Protein 1JGT (pdb70)

Nearest PDB structures (foldseek):
  1jgt-assembly1_A  TM=1.002E+00  e=6.265E-99  Streptomyces clavuligerus
  1mb9-assembly1_A  TM=9.964E-01  e=2.281E-91  Streptomyces clavuligerus
  1mb9-assembly2_B  TM=9.928E-01  e=2.961E-90  Streptomyces clavuligerus
  1jgt-assembly1_B  TM=9.930E-01  e=3.867E-90  Streptomyces clavuligerus
  1m1z-assembly1_A  TM=9.966E-01  e=1.541E-88  Streptomyces clavuligerus

Organism: Streptomyces clavuligerus (NCBI:txid1901)

Sequence (990 aa):
PVLPAAFGFLASARTGGGPVFATRGSHTDIDTPQGERS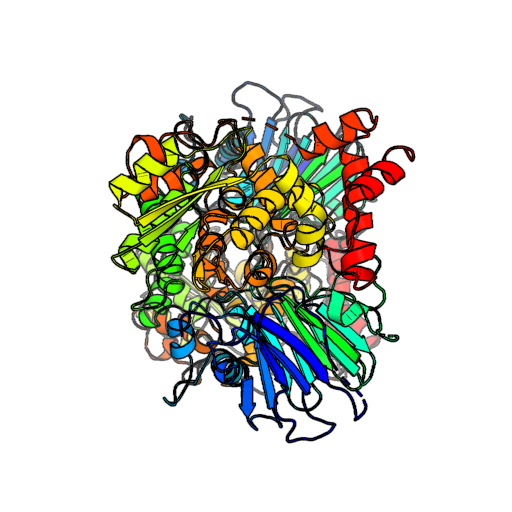LAATLVHAPSVAPDRAVARSLTGAPTTAVLAGEIYNRDELLSVLPAGPAPEGDAELVLRLLERYDLHAFRLVNGRFATVVRTGDRVLLATDHAGSVPLYTCVAPGEVRASTEAKALAAHPKGFPLADARRVAGLTGVYQVPAGAVMDIDLGSGTAVTHRTWTPGLSRRILPEGEAVAAVRAALEKAVAQRVTPGDTPLVVLSGGIDSSGVAACAHRAAGELDTVSMGTDTSNEFREARAVVDHLRTRHREITIPTTELLAQLPYAVWASESVDPDIIEYLLPLTALYRALDGPERRILTGYGADIPLGGMHREDRLPALDTVLAHDMATFDGLNEMSPVLSTLAGHWTTHPYWDREVLDLLVSLEAGLKRRHGRDKWVLRAAMADALPAETVNRPKLSSFSRLLLDHGVAEDRVHEAKRQVVRELFDLTVGGGRHPSEVDTDDVVRSVADRTGAPVLPAAFGFLASARTGGGPGPVFATRGSHTDIDTPQGERSLAATLVHAPSVAPDRAVARSLTGAPTTAVLAGEIYNRDELLSVLPAGPAPEGDAELVLRLLERYDLHAFRLVNGRFATVVRTGDRVLLATDHAGSVPLYTCVAPGEVRASTEAKALAAHRDPKGFPLADARRVAGLTGVYQVPAGAVMDIDLGSGTAVTHRTWTPGLSRRILPEGEAVAAVRAALEKAVAQRVTPGDTPLVVLSGGIDSSGVAACAHRAAGELDTVSMGTDTSNEFREARAVVDHLRTRHREITIPTTELLAQLPYAVWASESVDPDIIEYLLPLTALYRALDGPERRILTGYGADIPLGGMHREDRLPALDTVLAHDMATFDGLNEMSPVLSTLAGHWTTHPYWDREVLDLLVSLEAGLKRRHGRDKWVLRAAMADALPAETVNRPKLSGTTSSFSRLLLDHGVAEDRVHEAKRQVVRELFDLTVGGGRHPSEVDTDDVVRSVADRT

Radius of gyration: 30.53 Å; Cα contacts (8 Å, |Δi|>4): 2229; chains: 2; bounding box: 75×61×80 Å

CATH classification: 3.60.20.10 (+1 more: 3.40.50.620)

Structure (mmCIF, N/CA/C/O backbone):
data_1JGT
#
_entry.id   1JGT
#
_cell.length_a   61.352
_cell.length_b   97.873
_cell.length_c   80.969
_cell.angle_alpha   90.00
_cell.angle_beta   90.78
_cell.angle_gamma   90.00
#
_symmetry.space_group_name_H-M   'P 1 21 1'
#
loop_
_entity.id
_entity.type
_entity.pdbx_description
1 polymer 'BETA-LACTAM SYNTHETASE'
2 non-polymer 'MAGNESIUM ION'
3 non-polymer 'DIPHOSPHOMETHYLPHOSPHONIC ACID ADENOSYL ESTER'
4 non-polymer N2-(CARBOXYETHYL)-L-ARGININE
5 non-polymer GLYCEROL
6 water water
#
loop_
_atom_site.group_PDB
_atom_site.id
_atom_site.type_symbol
_atom_site.label_atom_id
_atom_site.label_alt_id
_atom_site.label_comp_id
_atom_site.label_asym_id
_atom_site.label_entity_id
_atom_site.label_seq_id
_atom_site.pdbx_PDB_ins_code
_atom_site.Cartn_x
_atom_site.Cartn_y
_atom_site.Cartn_z
_atom_site.occupancy
_atom_site.B_iso_or_equiv
_atom_site.auth_seq_id
_atom_site.auth_comp_id
_atom_site.auth_asym_id
_atom_site.auth_atom_id
_atom_site.pdbx_PDB_model_num
ATOM 1 N N . PRO A 1 4 ? -23.893 105.686 81.431 1.00 43.07 4 PRO A N 1
ATOM 2 C CA . PRO A 1 4 ? -23.186 104.402 81.651 1.00 42.29 4 PRO A CA 1
ATOM 3 C C . PRO A 1 4 ? -22.068 104.168 80.636 1.00 40.95 4 PRO A C 1
ATOM 4 O O . PRO A 1 4 ? -22.239 104.384 79.436 1.00 41.89 4 PRO A O 1
ATOM 8 N N . VAL A 1 5 ? -20.919 103.725 81.136 1.00 37.62 5 VAL A N 1
ATOM 9 C CA . VAL A 1 5 ? -19.753 103.457 80.307 1.00 33.99 5 VAL A CA 1
ATOM 10 C C . VAL A 1 5 ? -19.856 102.092 79.633 1.00 31.62 5 VAL A C 1
ATOM 11 O O . VAL A 1 5 ? -19.276 101.860 78.570 1.00 29.89 5 VAL A O 1
ATOM 15 N N . LEU A 1 6 ? -20.601 101.192 80.260 1.00 28.86 6 LEU A N 1
ATOM 16 C CA . LEU A 1 6 ? -20.761 99.845 79.742 1.00 26.75 6 LEU A CA 1
ATOM 17 C C . LEU A 1 6 ? -22.198 99.547 79.347 1.00 26.31 6 LEU A C 1
ATOM 18 O O . LEU A 1 6 ? -23.138 100.142 79.882 1.00 24.25 6 LEU A O 1
ATOM 23 N N . PRO A 1 7 ? -22.387 98.617 78.394 1.00 25.51 7 PRO A N 1
ATOM 24 C CA . PRO A 1 7 ? -23.717 98.222 77.920 1.00 24.97 7 PRO A CA 1
ATOM 25 C C . PRO A 1 7 ? -24.545 97.777 79.124 1.00 24.94 7 PRO A C 1
ATOM 26 O O . PRO A 1 7 ? -23.983 97.332 80.128 1.00 23.79 7 PRO A O 1
ATOM 30 N N . ALA A 1 8 ? -25.869 97.886 79.023 1.00 22.55 8 ALA A N 1
ATOM 31 C CA . ALA A 1 8 ? -26.746 97.491 80.114 1.00 22.23 8 ALA A CA 1
ATOM 32 C C . ALA A 1 8 ? -26.651 95.988 80.414 1.00 21.39 8 ALA A C 1
ATOM 33 O O . ALA A 1 8 ? -26.916 95.561 81.537 1.00 20.60 8 ALA A O 1
ATOM 35 N N . ALA A 1 9 ? -26.287 95.198 79.408 1.00 19.34 9 ALA A N 1
ATOM 36 C CA . ALA A 1 9 ? -26.123 93.754 79.574 1.00 17.96 9 ALA A CA 1
ATOM 37 C C . ALA A 1 9 ? -25.059 93.228 78.613 1.00 18.12 9 ALA A C 1
ATOM 38 O O . ALA A 1 9 ? -24.961 93.678 77.468 1.00 19.22 9 ALA A O 1
ATOM 40 N N . PHE A 1 10 ? -24.255 92.281 79.081 1.00 17.65 10 PHE A N 1
ATOM 41 C CA . PHE A 1 10 ? -23.215 91.692 78.237 1.00 18.34 10 PHE A CA 1
ATOM 42 C C . PHE A 1 10 ? -23.802 90.480 77.514 1.00 16.78 10 PHE A C 1
ATOM 43 O O . PHE A 1 10 ? -23.448 90.183 76.377 1.00 19.27 10 PHE A O 1
ATOM 51 N N . GLY A 1 11 ? -24.700 89.776 78.191 1.00 18.85 11 GLY A N 1
ATOM 52 C CA . GLY A 1 11 ? -25.298 88.596 77.602 1.00 18.77 11 GLY A CA 1
ATOM 53 C C . GLY A 1 11 ? -26.514 88.135 78.370 1.00 19.40 11 GLY A C 1
ATOM 54 O O . GLY A 1 11 ? -26.983 88.817 79.283 1.00 20.35 11 GLY A O 1
ATOM 55 N N . PHE A 1 12 ? -27.028 86.967 78.005 1.00 19.68 12 PHE A N 1
ATOM 56 C CA . PHE A 1 12 ? -28.209 86.444 78.655 1.00 19.15 12 PHE A CA 1
ATOM 57 C C . PHE A 1 12 ? -28.497 85.007 78.288 1.00 19.61 12 PHE A C 1
ATOM 58 O O . PHE A 1 12 ? -27.895 84.437 77.378 1.00 19.83 12 PHE A O 1
ATOM 66 N N . LEU A 1 13 ? -29.442 84.448 79.027 1.00 20.97 13 LEU A N 1
ATOM 67 C CA . LEU A 1 13 ? -29.960 83.105 78.826 1.00 21.11 13 LEU A CA 1
ATOM 68 C C . LEU A 1 13 ? -31.455 83.358 78.997 1.00 22.78 13 LEU A C 1
ATOM 69 O O . LEU A 1 13 ? -31.903 83.732 80.084 1.00 22.04 13 LEU A O 1
ATOM 74 N N . ALA A 1 14 ? -32.217 83.184 77.922 1.00 20.67 14 ALA A N 1
ATOM 75 C CA . ALA A 1 14 ? -33.650 83.422 77.965 1.00 22.76 14 ALA A CA 1
ATOM 76 C C . ALA A 1 14 ? -34.457 82.219 77.495 1.00 23.29 14 ALA A C 1
ATOM 77 O O . ALA A 1 14 ? -33.927 81.294 76.875 1.00 23.52 14 ALA A O 1
ATOM 79 N N . SER A 1 15 ? -35.746 82.230 77.800 1.00 25.56 15 SER A N 1
ATOM 80 C CA . SER A 1 15 ? -36.610 81.147 77.375 1.00 28.83 15 SER A CA 1
ATOM 81 C C . SER A 1 15 ? -38.065 81.582 77.304 1.00 29.91 15 SER A C 1
ATOM 82 O O . SER A 1 15 ? -38.478 82.563 77.928 1.00 27.62 15 SER A O 1
ATOM 85 N N . ALA A 1 16 ? -38.829 80.840 76.517 1.00 32.02 16 ALA A N 1
ATOM 86 C CA . ALA A 1 16 ? -40.252 81.078 76.339 1.00 35.87 16 ALA A CA 1
ATOM 87 C C . ALA A 1 16 ? -40.852 79.708 76.065 1.00 39.31 16 ALA A C 1
ATOM 88 O O . ALA A 1 16 ? -40.477 79.057 75.089 1.00 38.32 16 ALA A O 1
ATOM 90 N N . ARG A 1 17 ? -41.760 79.252 76.925 1.00 43.84 17 ARG A N 1
ATOM 91 C CA . ARG A 1 17 ? -42.365 77.945 76.704 1.00 50.17 17 ARG A CA 1
ATOM 92 C C . ARG A 1 17 ? -43.826 77.795 77.102 1.00 53.44 17 ARG A C 1
ATOM 93 O O . ARG A 1 17 ? -44.725 78.166 76.339 1.00 53.82 17 ARG A O 1
ATOM 101 N N . THR A 1 18 ? -44.064 77.227 78.281 1.00 57.10 18 THR A N 1
ATOM 102 C CA . THR A 1 18 ? -45.424 77.023 78.768 1.00 60.13 18 THR A CA 1
ATOM 103 C C . THR A 1 18 ? -45.518 77.268 80.269 1.00 61.98 18 THR A C 1
ATOM 104 O O . THR A 1 18 ? -46.427 77.955 80.734 1.00 63.14 18 THR A O 1
ATOM 108 N N . GLY A 1 19 ? -44.579 76.703 81.022 1.00 63.72 19 GLY A N 1
ATOM 109 C CA . GLY A 1 19 ? -44.588 76.886 82.463 1.00 65.99 19 GLY A CA 1
ATOM 110 C C . GLY A 1 19 ? -43.709 75.917 83.232 1.00 67.30 19 GLY A C 1
ATOM 111 O O . GLY A 1 19 ? -44.093 75.435 84.299 1.00 67.39 19 GLY A O 1
ATOM 112 N N . GLY A 1 20 ? -42.525 75.633 82.696 1.00 68.53 20 GLY A N 1
ATOM 113 C CA . GLY A 1 20 ? -41.614 74.718 83.362 1.00 69.53 20 GLY A CA 1
ATOM 114 C C . GLY A 1 20 ? -40.671 75.416 84.328 1.00 70.13 20 GLY A C 1
ATOM 115 O O . GLY A 1 20 ? -40.730 76.662 84.423 1.00 70.25 20 GLY A O 1
ATOM 116 N N . GLY A 1 25 ? -29.238 78.232 88.013 1.00 41.06 25 GLY A N 1
ATOM 117 C CA . GLY A 1 25 ? -29.232 79.201 86.870 1.00 40.59 25 GLY A CA 1
ATOM 118 C C . GLY A 1 25 ? -28.145 78.905 85.853 1.00 38.84 25 GLY A C 1
ATOM 119 O O . GLY A 1 25 ? -27.520 77.846 85.906 1.00 39.23 25 GLY A O 1
ATOM 120 N N . PRO A 1 26 ? -27.895 79.821 84.903 1.00 38.21 26 PRO A N 1
ATOM 121 C CA . PRO A 1 26 ? -26.858 79.599 83.893 1.00 36.81 26 PRO A CA 1
ATOM 122 C C . PRO A 1 26 ? -25.470 79.944 84.412 1.00 35.59 26 PRO A C 1
ATOM 123 O O . PRO A 1 26 ? -25.329 80.684 85.388 1.00 36.65 26 PRO A O 1
ATOM 127 N N . VAL A 1 27 ? -24.451 79.397 83.757 1.00 33.38 27 VAL A N 1
ATOM 128 C CA . VAL A 1 27 ? -23.063 79.675 84.107 1.00 33.06 27 VAL A CA 1
ATOM 129 C C . VAL A 1 27 ? -22.419 80.202 82.830 1.00 31.67 27 VAL A C 1
ATOM 130 O O . VAL A 1 27 ? -22.355 79.500 81.818 1.00 32.36 27 VAL A O 1
ATOM 134 N N . PHE A 1 28 ? -21.964 81.447 82.874 1.00 27.50 28 PHE A N 1
ATOM 135 C CA . PHE A 1 28 ? -21.351 82.063 81.709 1.00 25.56 28 PHE A CA 1
ATOM 136 C C . PHE A 1 28 ? -19.845 82.224 81.861 1.00 23.39 28 PHE A C 1
ATOM 137 O O . PHE A 1 28 ? -19.301 82.118 82.960 1.00 19.86 28 PHE A O 1
ATOM 145 N N . ALA A 1 29 ? -19.179 82.473 80.738 1.00 22.37 29 ALA A N 1
ATOM 146 C CA . ALA A 1 29 ? -17.750 82.728 80.733 1.00 21.92 29 ALA A CA 1
ATOM 147 C C . ALA A 1 29 ? -17.670 84.221 81.032 1.00 21.88 29 ALA A C 1
ATOM 148 O O . ALA A 1 29 ? -16.694 84.709 81.607 1.00 20.98 29 ALA A O 1
ATOM 150 N N . THR A 1 30 ? -18.719 84.938 80.640 1.00 20.05 30 THR A N 1
ATOM 151 C CA . THR A 1 30 ? -18.795 86.375 80.868 1.00 21.07 30 THR A CA 1
ATOM 152 C C . THR A 1 30 ? -18.801 86.618 82.375 1.00 23.36 30 THR A C 1
ATOM 153 O O . THR A 1 30 ? -19.522 85.947 83.119 1.00 22.57 30 THR A O 1
ATOM 157 N N . ARG A 1 31 ? -17.981 87.567 82.817 1.00 23.04 31 ARG A N 1
ATOM 158 C CA . ARG A 1 31 ? -17.875 87.909 84.231 1.00 26.21 31 ARG A CA 1
ATOM 159 C C . ARG A 1 31 ? -18.819 89.057 84.553 1.00 25.84 31 ARG A C 1
ATOM 160 O O . ARG A 1 31 ? -18.888 90.036 83.815 1.00 24.23 31 ARG A O 1
ATOM 168 N N . GLY A 1 32 ? -19.549 88.936 85.655 1.00 26.28 32 GLY A N 1
ATOM 169 C CA . GLY A 1 32 ? -20.455 90.001 86.031 1.00 25.79 32 GLY A CA 1
ATOM 170 C C . GLY A 1 32 ? -21.622 89.552 86.880 1.00 25.38 32 GLY A C 1
ATOM 171 O O . GLY A 1 32 ? -21.732 88.383 87.253 1.00 26.51 32 GLY A O 1
ATOM 172 N N . SER A 1 33 ? -22.498 90.499 87.184 1.00 22.39 33 SER A N 1
ATOM 173 C CA . SER A 1 33 ? -23.680 90.237 87.987 1.00 22.06 33 SER A CA 1
ATOM 174 C C . SER A 1 33 ? -24.737 89.528 87.162 1.00 21.04 33 SER A C 1
ATOM 175 O O . SER A 1 33 ? -24.709 89.567 85.930 1.00 21.08 33 SER A O 1
ATOM 178 N N . HIS A 1 34 ? -25.662 88.877 87.858 1.00 21.83 34 HIS A N 1
ATOM 179 C CA . HIS A 1 34 ? -26.785 88.191 87.239 1.00 21.94 34 HIS A CA 1
ATOM 180 C C . HIS A 1 34 ? -28.053 88.815 87.798 1.00 22.68 34 HIS A C 1
ATOM 181 O O . HIS A 1 34 ? -28.133 89.133 88.985 1.00 21.75 34 HIS A O 1
ATOM 188 N N . THR A 1 35 ? -29.033 89.002 86.932 1.00 21.24 35 THR A N 1
ATOM 189 C CA . THR A 1 35 ? -30.309 89.563 87.329 1.00 21.76 35 THR A CA 1
ATOM 190 C C . THR A 1 35 ? -31.379 88.862 86.508 1.00 22.93 35 THR A C 1
ATOM 191 O O . THR A 1 35 ? -31.302 88.846 85.278 1.00 22.84 35 THR A O 1
ATOM 195 N N . ASP A 1 36 ? -32.357 88.257 87.178 1.00 24.43 36 ASP A N 1
ATOM 196 C CA . ASP A 1 36 ? -33.466 87.612 86.477 1.00 25.68 36 ASP A CA 1
ATOM 197 C C . ASP A 1 36 ? -34.530 88.687 86.293 1.00 25.75 36 ASP A C 1
ATOM 198 O O . ASP A 1 36 ? -34.896 89.355 87.258 1.00 25.98 36 ASP A O 1
ATOM 203 N N . ILE A 1 37 ? -35.021 88.867 85.067 1.00 25.16 37 ILE A N 1
ATOM 204 C CA . ILE A 1 37 ? -36.036 89.886 84.832 1.00 24.51 37 ILE A CA 1
ATOM 205 C C . ILE A 1 37 ? -37.373 89.435 85.394 1.00 26.91 37 ILE A C 1
ATOM 206 O O . ILE A 1 37 ? -37.599 88.242 85.607 1.00 26.02 37 ILE A O 1
ATOM 211 N N . ASP A 1 38 ? -38.254 90.395 85.647 1.00 29.26 38 ASP A N 1
ATOM 212 C CA . ASP A 1 38 ? -39.581 90.089 86.166 1.00 34.11 38 ASP A CA 1
ATOM 213 C C . ASP A 1 38 ? -40.343 89.279 85.119 1.00 34.05 38 ASP A C 1
ATOM 214 O O . ASP A 1 38 ? -40.069 89.384 83.923 1.00 31.49 38 ASP A O 1
ATOM 219 N N . THR A 1 39 ? -41.290 88.464 85.571 1.00 36.06 39 THR A N 1
ATOM 220 C CA . THR A 1 39 ? -42.097 87.659 84.660 1.00 38.91 39 THR A CA 1
ATOM 221 C C . THR A 1 39 ? -43.576 87.959 84.915 1.00 41.51 39 THR A C 1
ATOM 222 O O . THR A 1 39 ? -44.292 87.160 85.527 1.00 40.81 39 THR A O 1
ATOM 226 N N . PRO A 1 40 ? -44.049 89.127 84.435 1.00 43.81 40 PRO A N 1
ATOM 227 C CA . PRO A 1 40 ? -45.430 89.610 84.575 1.00 45.75 40 PRO A CA 1
ATOM 228 C C . PRO A 1 40 ? -46.482 88.633 84.049 1.00 47.28 40 PRO A C 1
ATOM 229 O O . PRO A 1 40 ? -47.436 88.300 84.754 1.00 47.81 40 PRO A O 1
ATOM 233 N N . GLN A 1 41 ? -46.306 88.188 82.807 1.00 48.11 41 GLN A N 1
ATOM 234 C CA . GLN A 1 41 ? -47.241 87.252 82.189 1.00 50.05 41 GLN A CA 1
ATOM 235 C C . GLN A 1 41 ? -47.073 85.845 82.762 1.00 50.14 41 GLN A C 1
ATOM 236 O O . GLN A 1 41 ? -47.636 84.884 82.242 1.00 50.68 41 GLN A O 1
ATOM 242 N N . GLY A 1 42 ? -46.295 85.727 83.832 1.00 50.41 42 GLY A N 1
ATOM 243 C CA . GLY A 1 42 ? -46.080 84.430 84.448 1.00 50.55 42 GLY A CA 1
ATOM 244 C C . GLY A 1 42 ? -45.350 83.420 83.577 1.00 51.23 42 GLY A C 1
ATOM 245 O O . GLY A 1 42 ? -44.279 83.703 83.030 1.00 50.71 42 GLY A O 1
ATOM 246 N N . GLU A 1 43 ? -45.937 82.234 83.446 1.00 50.85 43 GLU A N 1
ATOM 247 C CA . GLU A 1 43 ? -45.344 81.156 82.659 1.00 51.06 43 GLU A CA 1
ATOM 248 C C . GLU A 1 43 ? -45.366 81.428 81.157 1.00 49.96 43 GLU A C 1
ATOM 249 O O . GLU A 1 43 ? -44.604 80.823 80.399 1.00 49.60 43 GLU A O 1
ATOM 255 N N . ARG A 1 44 ? -46.239 82.336 80.729 1.00 48.01 44 ARG A N 1
ATOM 256 C CA . ARG A 1 44 ? -46.359 82.662 79.315 1.00 47.25 44 ARG A CA 1
ATOM 257 C C . ARG A 1 44 ? -45.632 83.940 78.917 1.00 45.34 44 ARG A C 1
ATOM 258 O O . ARG A 1 44 ? -45.982 84.580 77.928 1.00 45.75 44 ARG A O 1
ATOM 266 N N . SER A 1 45 ? -44.615 84.309 79.687 1.00 42.26 45 SER A N 1
ATOM 267 C CA . SER A 1 45 ? -43.837 85.502 79.386 1.00 40.34 45 SER A CA 1
ATOM 268 C C . SER A 1 45 ? -42.418 85.097 79.012 1.00 36.60 45 SER A C 1
ATOM 269 O O . SER A 1 45 ? -42.112 83.913 78.882 1.00 35.46 45 SER A O 1
ATOM 272 N N . LEU A 1 46 ? -41.554 86.082 78.827 1.00 31.97 46 LEU A N 1
ATOM 273 C CA . LEU A 1 46 ? -40.175 85.790 78.485 1.00 29.39 46 LEU A CA 1
ATOM 274 C C . LEU A 1 46 ? -39.354 85.802 79.767 1.00 28.41 46 LEU A C 1
ATOM 275 O O . LEU A 1 46 ? -39.227 86.841 80.418 1.00 28.67 46 LEU A O 1
ATOM 280 N N . ALA A 1 47 ? -38.823 84.641 80.141 1.00 25.03 47 ALA A N 1
ATOM 281 C CA . ALA A 1 47 ? -37.986 84.538 81.327 1.00 24.55 47 ALA A CA 1
ATOM 282 C C . ALA A 1 47 ? -36.552 84.760 80.861 1.00 23.72 47 ALA A C 1
ATOM 283 O O . ALA A 1 47 ? -36.195 84.387 79.742 1.00 24.33 47 ALA A O 1
ATOM 285 N N . ALA A 1 48 ? -35.724 85.369 81.700 1.00 22.57 48 ALA A N 1
ATOM 286 C CA . ALA A 1 48 ? -34.337 85.598 81.308 1.00 22.92 48 ALA A CA 1
ATOM 287 C C . ALA A 1 48 ? -33.417 85.984 82.454 1.00 22.51 48 ALA A C 1
ATOM 288 O O . ALA A 1 48 ? -33.831 86.625 83.417 1.00 21.67 48 ALA A O 1
ATOM 290 N N . THR A 1 49 ? -32.162 85.567 82.337 1.00 22.03 49 THR A N 1
ATOM 291 C CA . THR A 1 49 ? -31.135 85.904 83.308 1.00 22.37 49 THR A CA 1
ATOM 292 C C . THR A 1 49 ? -30.142 86.721 82.491 1.00 22.65 49 THR A C 1
ATOM 293 O O . THR A 1 49 ? -29.621 86.247 81.478 1.00 22.64 49 THR A O 1
ATOM 297 N N . LEU A 1 50 ? -29.907 87.956 82.914 1.00 22.12 50 LEU A N 1
ATOM 298 C CA . LEU A 1 50 ? -28.981 88.846 82.223 1.00 21.39 50 LEU A CA 1
ATOM 299 C C . LEU A 1 50 ? -27.680 88.835 82.984 1.00 20.54 50 LEU A C 1
ATOM 300 O O . LEU A 1 50 ? -27.695 88.808 84.214 1.00 19.89 50 LEU A O 1
ATOM 305 N N . VAL A 1 51 ? -26.555 88.822 82.272 1.00 18.92 51 VAL A N 1
ATOM 306 C CA . VAL A 1 51 ? -25.260 88.885 82.942 1.00 19.22 51 VAL A CA 1
ATOM 307 C C . VAL A 1 51 ? -24.766 90.269 82.567 1.00 18.42 51 VAL A C 1
ATOM 308 O O . VAL A 1 51 ? -24.770 90.642 81.394 1.00 20.01 51 VAL A O 1
ATOM 312 N N . HIS A 1 52 ? -24.362 91.042 83.561 1.00 18.58 52 HIS A N 1
ATOM 313 C CA . HIS A 1 52 ? -23.934 92.414 83.313 1.00 18.93 52 HIS A CA 1
ATOM 314 C C . HIS A 1 52 ? -22.898 92.894 84.321 1.00 18.72 52 HIS A C 1
ATOM 315 O O . HIS A 1 52 ? -22.586 92.197 85.287 1.00 20.78 52 HIS A O 1
ATOM 322 N N . ALA A 1 53 ? -22.369 94.092 84.099 1.00 18.90 53 ALA A N 1
ATOM 323 C CA . ALA A 1 53 ? -21.381 94.656 85.006 1.00 20.02 53 ALA A CA 1
ATOM 324 C C . ALA A 1 53 ? -22.046 95.043 86.317 1.00 19.82 53 ALA A C 1
ATOM 325 O O . ALA A 1 53 ? -23.161 95.578 86.333 1.00 19.44 53 ALA A O 1
ATOM 327 N N . PRO A 1 54 ? -21.374 94.765 87.442 1.00 21.06 54 PRO A N 1
ATOM 328 C CA . PRO A 1 54 ? -21.924 95.101 88.757 1.00 21.24 54 PRO A CA 1
ATOM 329 C C . PRO A 1 54 ? -22.268 96.592 88.840 1.00 22.25 54 PRO A C 1
ATOM 330 O O . PRO A 1 54 ? -23.173 96.995 89.575 1.00 23.71 54 PRO A O 1
ATOM 334 N N . SER A 1 55 ? -21.555 97.393 88.054 1.00 22.39 55 SER A N 1
ATOM 335 C CA . SER A 1 55 ? -21.726 98.846 88.023 1.00 23.51 55 SER A CA 1
ATOM 336 C C . SER A 1 55 ? -22.854 99.398 87.141 1.00 24.89 55 SER A C 1
ATOM 337 O O . SER A 1 55 ? -23.039 100.621 87.060 1.00 23.88 55 SER A O 1
ATOM 340 N N . VAL A 1 56 ? -23.598 98.531 86.465 1.00 23.39 56 VAL A N 1
ATOM 341 C CA . VAL A 1 56 ? -24.694 99.021 85.636 1.00 24.87 56 VAL A CA 1
ATOM 342 C C . VAL A 1 56 ? -26.010 98.377 86.052 1.00 24.85 56 VAL A C 1
ATOM 343 O O . VAL A 1 56 ? -26.037 97.267 86.591 1.00 22.53 56 VAL A O 1
ATOM 347 N N . ALA A 1 57 ? -27.091 99.105 85.813 1.00 27.00 57 ALA A N 1
ATOM 348 C CA . ALA A 1 57 ? -28.435 98.640 86.102 1.00 27.70 57 ALA A CA 1
ATOM 349 C C . ALA A 1 57 ? -28.829 97.948 84.811 1.00 27.02 57 ALA A C 1
ATOM 350 O O . ALA A 1 57 ? -28.707 98.528 83.740 1.00 29.50 57 ALA A O 1
ATOM 352 N N . PRO A 1 58 ? -29.290 96.697 84.889 1.00 26.77 58 PRO A N 1
ATOM 353 C CA . PRO A 1 58 ? -29.685 95.961 83.685 1.00 27.42 58 PRO A CA 1
ATOM 354 C C . PRO A 1 58 ? -30.982 96.467 83.043 1.00 29.23 58 PRO A C 1
ATOM 355 O O . PRO A 1 58 ? -31.367 96.009 81.965 1.00 29.10 58 PRO A O 1
ATOM 359 N N . ASP A 1 59 ? -31.634 97.424 83.703 1.00 29.53 59 ASP A N 1
ATOM 360 C CA . ASP A 1 59 ? -32.901 97.996 83.235 1.00 31.00 59 ASP A CA 1
ATOM 361 C C . ASP A 1 59 ? -32.989 98.343 81.764 1.00 28.41 59 ASP A C 1
ATOM 362 O O . ASP A 1 59 ? -33.921 97.929 81.081 1.00 26.83 59 ASP A O 1
ATOM 367 N N . ARG A 1 60 ? -32.030 99.121 81.282 1.00 27.95 60 ARG A N 1
ATOM 368 C CA . ARG A 1 60 ? -32.034 99.542 79.890 1.00 29.06 60 ARG A CA 1
ATOM 369 C C . ARG A 1 60 ? -31.854 98.395 78.902 1.00 27.37 60 ARG A C 1
ATOM 370 O O . ARG A 1 60 ? -31.976 98.588 77.693 1.00 26.21 60 ARG A O 1
ATOM 378 N N . ALA A 1 61 ? -31.578 97.201 79.417 1.00 25.31 61 ALA A N 1
ATOM 379 C CA . ALA A 1 61 ? -31.388 96.029 78.564 1.00 22.74 61 ALA A CA 1
ATOM 380 C C . ALA A 1 61 ? -32.687 95.260 78.382 1.00 21.79 61 ALA A C 1
ATOM 381 O O . ALA A 1 61 ? -32.735 94.268 77.653 1.00 21.27 61 ALA A O 1
ATOM 383 N N . VAL A 1 62 ? -33.738 95.718 79.056 1.00 20.20 62 VAL A N 1
ATOM 384 C CA . VAL A 1 62 ? -35.047 95.082 78.987 1.00 21.89 62 VAL A CA 1
ATOM 385 C C . VAL A 1 62 ? -36.108 96.138 78.713 1.00 21.68 62 VAL A C 1
ATOM 386 O O . VAL A 1 62 ? -36.084 97.222 79.301 1.00 19.73 62 VAL A O 1
ATOM 390 N N . ALA A 1 63 ? -37.026 95.814 77.810 1.00 20.48 63 ALA A N 1
ATOM 391 C CA . ALA A 1 63 ? -38.111 96.713 77.456 1.00 21.05 63 ALA A CA 1
ATOM 392 C C . ALA A 1 63 ? -39.377 95.881 77.316 1.00 20.98 63 ALA A C 1
ATOM 393 O O . ALA A 1 63 ? -39.328 94.719 76.906 1.00 20.23 63 ALA A O 1
ATOM 395 N N . ARG A 1 64 ? -40.508 96.478 77.669 1.00 21.44 64 ARG A N 1
ATOM 396 C CA . ARG A 1 64 ? -41.790 95.791 77.587 1.00 21.89 64 ARG A CA 1
ATOM 397 C C . ARG A 1 64 ? -42.832 96.724 76.993 1.00 23.05 64 ARG A C 1
ATOM 398 O O . ARG A 1 64 ? -42.664 97.938 76.994 1.00 21.62 64 ARG A O 1
ATOM 406 N N . SER A 1 65 ? -43.916 96.152 76.489 1.00 25.10 65 SER A N 1
ATOM 407 C CA . SER A 1 65 ? -45.001 96.951 75.935 1.00 26.03 65 SER A CA 1
ATOM 408 C C . SER A 1 65 ? -46.174 96.032 75.664 1.00 26.18 65 SER A C 1
ATOM 409 O O . SER A 1 65 ? -46.069 94.817 75.837 1.00 25.83 65 SER A O 1
ATOM 412 N N . LEU A 1 66 ? -47.289 96.622 75.246 1.00 26.13 66 LEU A N 1
ATOM 413 C CA . LEU A 1 66 ? -48.499 95.876 74.930 1.00 26.79 66 LEU A CA 1
ATOM 414 C C . LEU A 1 66 ? -48.861 96.059 73.457 1.00 27.20 66 LEU A C 1
ATOM 415 O O . LEU A 1 66 ? -49.895 95.579 72.997 1.00 28.75 66 LEU A O 1
ATOM 420 N N . THR A 1 67 ? -48.005 96.750 72.716 1.00 28.14 67 THR A N 1
ATOM 421 C CA . THR A 1 67 ? -48.267 96.993 71.303 1.00 29.33 67 THR A CA 1
ATOM 422 C C . THR A 1 67 ? -48.345 95.702 70.493 1.00 29.25 67 THR A C 1
ATOM 423 O O . THR A 1 67 ? -47.350 94.996 70.324 1.00 29.01 67 THR A O 1
ATOM 427 N N . GLY A 1 68 ? -49.538 95.406 69.988 1.00 28.66 68 GLY A N 1
ATOM 428 C CA . GLY A 1 68 ? -49.735 94.200 69.203 1.00 28.83 68 GLY A CA 1
ATOM 429 C C . GLY A 1 68 ? -50.077 93.009 70.075 1.00 29.31 68 GLY A C 1
ATOM 430 O O . GLY A 1 68 ? -50.974 92.224 69.754 1.00 30.07 68 GLY A O 1
ATOM 431 N N . ALA A 1 69 ? -49.358 92.880 71.186 1.00 28.12 69 ALA A N 1
ATOM 432 C CA . ALA A 1 69 ? -49.558 91.790 72.136 1.00 28.62 69 ALA A CA 1
ATOM 433 C C . ALA A 1 69 ? -48.593 92.015 73.295 1.00 28.12 69 ALA A C 1
ATOM 434 O O . ALA A 1 69 ? -47.727 92.884 73.217 1.00 28.61 69 ALA A O 1
ATOM 436 N N . PRO A 1 70 ? -48.738 91.250 74.394 1.00 28.12 70 PRO A N 1
ATOM 437 C CA . PRO A 1 70 ? -47.814 91.448 75.516 1.00 27.24 70 PRO A CA 1
ATOM 438 C C . PRO A 1 70 ? -46.416 91.232 74.956 1.00 26.76 70 PRO A C 1
ATOM 439 O O . PRO A 1 70 ? -46.121 90.167 74.419 1.00 28.55 70 PRO A O 1
ATOM 443 N N . THR A 1 71 ? -45.559 92.236 75.071 1.00 26.05 71 THR A N 1
ATOM 444 C CA . THR A 1 71 ? -44.222 92.119 74.509 1.00 24.53 71 THR A CA 1
ATOM 445 C C . THR A 1 71 ? -43.067 92.398 75.460 1.00 23.69 71 THR A C 1
ATOM 446 O O . THR A 1 71 ? -43.116 93.338 76.260 1.00 20.68 71 THR A O 1
ATOM 450 N N . THR A 1 72 ? -42.021 91.576 75.345 1.00 23.31 72 THR A N 1
ATOM 451 C CA . THR A 1 72 ? -40.810 91.712 76.153 1.00 22.95 72 THR A CA 1
ATOM 452 C C . THR A 1 72 ? -39.557 91.566 75.281 1.00 23.61 72 THR A C 1
ATOM 453 O O . THR A 1 72 ? -39.432 90.608 74.518 1.00 21.83 72 THR A O 1
ATOM 457 N N . ALA A 1 73 ? -38.635 92.519 75.402 1.00 21.80 73 ALA A N 1
ATOM 458 C CA . ALA A 1 73 ? -37.389 92.487 74.650 1.00 21.11 73 ALA A CA 1
ATOM 459 C C . ALA A 1 73 ? -36.180 92.494 75.577 1.00 20.47 73 ALA A C 1
ATOM 460 O O . ALA A 1 73 ? -36.146 93.213 76.575 1.00 17.87 73 ALA A O 1
ATOM 462 N N . VAL A 1 74 ? -35.195 91.666 75.248 1.00 19.56 74 VAL A N 1
ATOM 463 C CA . VAL A 1 74 ? -33.958 91.590 76.008 1.00 19.78 74 VAL A CA 1
ATOM 464 C C . VAL A 1 74 ? -32.836 91.821 74.994 1.00 18.88 74 VAL A C 1
ATOM 465 O O . VAL A 1 74 ? -32.811 91.201 73.928 1.00 18.83 74 VAL A O 1
ATOM 469 N N . LEU A 1 75 ? -31.934 92.743 75.304 1.00 19.09 75 LEU A N 1
ATOM 470 C CA . LEU A 1 75 ? -30.828 93.048 74.398 1.00 19.56 75 LEU A CA 1
ATOM 471 C C . LEU A 1 75 ? -29.473 93.095 75.091 1.00 19.43 75 LEU A C 1
ATOM 472 O O . LEU A 1 75 ? -29.302 93.760 76.118 1.00 19.23 75 LEU A O 1
ATOM 477 N N . ALA A 1 76 ? -28.510 92.376 74.521 1.00 17.84 76 ALA A N 1
ATOM 478 C CA . ALA A 1 76 ? -27.154 92.351 75.043 1.00 16.67 76 ALA A CA 1
ATOM 479 C C . ALA A 1 76 ? -26.329 93.218 74.100 1.00 16.37 76 ALA A C 1
ATOM 480 O O . ALA A 1 76 ? -26.432 93.096 72.878 1.00 17.83 76 ALA A O 1
ATOM 482 N N . GLY A 1 77 ? -25.530 94.114 74.654 1.00 15.79 77 GLY A N 1
ATOM 483 C CA . GLY A 1 77 ? -24.728 94.962 73.798 1.00 16.03 77 GLY A CA 1
ATOM 484 C C . GLY A 1 77 ? -25.276 96.372 73.663 1.00 17.14 77 GLY A C 1
ATOM 485 O O . GLY A 1 77 ? -25.958 96.868 74.565 1.00 16.62 77 GLY A O 1
ATOM 486 N N . GLU A 1 78 ? -25.003 97.002 72.524 1.00 15.95 78 GLU A N 1
ATOM 487 C CA . GLU A 1 78 ? -25.415 98.384 72.290 1.00 16.78 78 GLU A CA 1
ATOM 488 C C . GLU A 1 78 ? -25.643 98.734 70.813 1.00 17.48 78 GLU A C 1
ATOM 489 O O . GLU A 1 78 ? -25.235 98.001 69.908 1.00 17.20 78 GLU A O 1
ATOM 495 N N . ILE A 1 79 ? -26.303 99.865 70.578 1.00 16.62 79 ILE A N 1
ATOM 496 C CA . ILE A 1 79 ? -26.578 100.331 69.224 1.00 18.00 79 ILE A CA 1
ATOM 497 C C . ILE A 1 79 ? -25.811 101.635 68.999 1.00 18.83 79 ILE A C 1
ATOM 498 O O . ILE A 1 79 ? -25.787 102.508 69.869 1.00 16.67 79 ILE A O 1
ATOM 503 N N . TYR A 1 80 ? -25.188 101.767 67.831 1.00 19.33 80 TYR A N 1
ATOM 504 C CA . TYR A 1 80 ? -24.388 102.951 67.541 1.00 20.09 80 TYR A CA 1
ATOM 505 C C . TYR A 1 80 ? -25.074 104.048 66.736 1.00 20.63 80 TYR A C 1
ATOM 506 O O . TYR A 1 80 ? -24.843 105.231 66.998 1.00 22.70 80 TYR A O 1
ATOM 515 N N . ASN A 1 81 ? -25.904 103.691 65.761 1.00 20.26 81 ASN A N 1
ATOM 516 C CA . ASN A 1 81 ? -26.582 104.733 64.989 1.00 19.74 81 ASN A CA 1
ATOM 517 C C . ASN A 1 81 ? -27.908 105.122 65.637 1.00 20.98 81 ASN A C 1
ATOM 518 O O . ASN A 1 81 ? -28.953 105.140 64.990 1.00 23.31 81 ASN A O 1
ATOM 523 N N . ARG A 1 82 ? -27.855 105.460 66.922 1.00 20.93 82 ARG A N 1
ATOM 524 C CA . ARG A 1 82 ? -29.054 105.831 67.663 1.00 22.38 82 ARG A CA 1
ATOM 525 C C . ARG A 1 82 ? -29.796 107.058 67.140 1.00 20.69 82 ARG A C 1
ATOM 526 O O . ARG A 1 82 ? -31.016 107.038 67.040 1.00 21.75 82 ARG A O 1
ATOM 534 N N . ASP A 1 83 ? -29.075 108.127 66.821 1.00 21.70 83 ASP A N 1
ATOM 535 C CA . ASP A 1 83 ? -29.716 109.341 66.323 1.00 22.71 83 ASP A CA 1
ATOM 536 C C . ASP A 1 83 ? -30.480 109.093 65.034 1.00 23.53 83 ASP A C 1
ATOM 537 O O . ASP A 1 83 ? -31.570 109.638 64.826 1.00 22.29 83 ASP A O 1
ATOM 542 N N . GLU A 1 84 ? -29.896 108.283 64.159 1.00 22.53 84 GLU A N 1
ATOM 543 C CA . GLU A 1 84 ? -30.538 107.951 62.896 1.00 22.71 84 GLU A CA 1
ATOM 544 C C . GLU A 1 84 ? -31.832 107.192 63.166 1.00 21.20 84 GLU A C 1
ATOM 545 O O . GLU A 1 84 ? -32.882 107.496 62.585 1.00 22.63 84 GLU A O 1
ATOM 551 N N . LEU A 1 85 ? -31.755 106.195 64.042 1.00 20.87 85 LEU A N 1
ATOM 552 C CA . LEU A 1 85 ? -32.919 105.377 64.367 1.00 21.30 85 LEU A CA 1
ATOM 553 C C . LEU A 1 85 ? -34.014 106.208 65.034 1.00 21.90 85 LEU A C 1
ATOM 554 O O . LEU A 1 85 ? -35.201 105.997 64.800 1.00 21.58 85 LEU A O 1
ATOM 559 N N . LEU A 1 86 ? -33.606 107.155 65.868 1.00 22.41 86 LEU A N 1
ATOM 560 C CA . LEU A 1 86 ? -34.560 108.007 66.552 1.00 22.01 86 LEU A CA 1
ATOM 561 C C . LEU A 1 86 ? -35.268 108.915 65.560 1.00 21.74 86 LEU A C 1
ATOM 562 O O . LEU A 1 86 ? -36.419 109.290 65.769 1.00 23.22 86 LEU A O 1
ATOM 567 N N . SER A 1 87 ? -34.582 109.254 64.471 1.00 22.04 87 SER A N 1
ATOM 568 C CA . SER A 1 87 ? -35.145 110.141 63.457 1.00 22.97 87 SER A CA 1
ATOM 569 C C . SER A 1 87 ? -36.309 109.564 62.655 1.00 24.46 87 SER A C 1
ATOM 570 O O . SER A 1 87 ? -37.083 110.313 62.063 1.00 23.23 87 SER A O 1
ATOM 573 N N . VAL A 1 88 ? -36.452 108.243 62.627 1.00 25.20 88 VAL A N 1
ATOM 574 C CA . VAL A 1 88 ? -37.547 107.652 61.868 1.00 26.70 88 VAL A CA 1
ATOM 575 C C . VAL A 1 88 ? -38.720 107.238 62.742 1.00 28.39 88 VAL A C 1
ATOM 576 O O . VAL A 1 88 ? -39.671 106.621 62.261 1.00 29.50 88 VAL A O 1
ATOM 580 N N . LEU A 1 89 ? -38.658 107.574 64.023 1.00 30.21 89 LEU A N 1
ATOM 581 C CA . LEU A 1 89 ? -39.737 107.226 64.936 1.00 32.42 89 LEU A CA 1
ATOM 582 C C . LEU A 1 89 ? -40.694 108.396 65.119 1.00 35.35 89 LEU A C 1
ATOM 583 O O . LEU A 1 89 ? -40.312 109.559 64.973 1.00 32.64 89 LEU A O 1
ATOM 588 N N . PRO A 1 90 ? -41.961 108.093 65.433 1.00 39.49 90 PRO A N 1
ATOM 589 C CA . PRO A 1 90 ? -43.011 109.095 65.645 1.00 42.84 90 PRO A CA 1
ATOM 590 C C . PRO A 1 90 ? -42.901 109.783 67.005 1.00 45.35 90 PRO A C 1
ATOM 591 O O . PRO A 1 90 ? -41.914 109.611 67.727 1.00 45.98 90 PRO A O 1
ATOM 595 N N . ALA A 1 91 ? -43.929 110.563 67.335 1.00 48.12 91 ALA A N 1
ATOM 596 C CA . ALA A 1 91 ? -44.019 111.286 68.601 1.00 50.05 91 ALA A CA 1
ATOM 597 C C . ALA A 1 91 ? -42.692 111.852 69.100 1.00 51.53 91 ALA A C 1
ATOM 598 O O . ALA A 1 91 ? -41.875 112.343 68.316 1.00 52.83 91 ALA A O 1
ATOM 600 N N . GLY A 1 92 ? -42.488 111.782 70.412 1.00 53.07 92 GLY A N 1
ATOM 601 C CA . GLY A 1 92 ? -41.266 112.295 71.008 1.00 53.51 92 GLY A CA 1
ATOM 602 C C . GLY A 1 92 ? -40.779 111.585 72.263 1.00 54.39 92 GLY A C 1
ATOM 603 O O . GLY A 1 92 ? -39.665 111.861 72.710 1.00 55.67 92 GLY A O 1
ATOM 604 N N . PRO A 1 93 ? -41.566 110.675 72.867 1.00 54.94 93 PRO A N 1
ATOM 605 C CA . PRO A 1 93 ? -41.071 110.005 74.075 1.00 55.05 93 PRO A CA 1
ATOM 606 C C . PRO A 1 93 ? -39.859 109.127 73.767 1.00 54.05 93 PRO A C 1
ATOM 607 O O . PRO A 1 93 ? -40.003 107.949 73.437 1.00 55.10 93 PRO A O 1
ATOM 611 N N . ALA A 1 94 ? -38.671 109.712 73.881 1.00 52.51 94 ALA A N 1
ATOM 612 C CA . ALA A 1 94 ? -37.423 109.007 73.605 1.00 51.26 94 ALA A CA 1
ATOM 613 C C . ALA A 1 94 ? -37.278 107.722 74.413 1.00 49.80 94 ALA A C 1
ATOM 614 O O . ALA A 1 94 ? -37.567 107.692 75.609 1.00 49.69 94 ALA A O 1
ATOM 616 N N . PRO A 1 95 ? -36.824 106.637 73.762 1.00 48.13 95 PRO A N 1
ATOM 617 C CA . PRO A 1 95 ? -36.640 105.346 74.435 1.00 46.11 95 PRO A CA 1
ATOM 618 C C . PRO A 1 95 ? -35.633 105.450 75.576 1.00 44.77 95 PRO A C 1
ATOM 619 O O . PRO A 1 95 ? -34.699 106.249 75.516 1.00 44.49 95 PRO A O 1
ATOM 623 N N . GLU A 1 96 ? -35.828 104.639 76.612 1.00 43.80 96 GLU A N 1
ATOM 624 C CA . GLU A 1 96 ? -34.936 104.638 77.767 1.00 43.82 96 GLU A CA 1
ATOM 625 C C . GLU A 1 96 ? -33.567 104.082 77.388 1.00 41.79 96 GLU A C 1
ATOM 626 O O . GLU A 1 96 ? -32.524 104.652 77.741 1.00 42.84 96 GLU A O 1
ATOM 632 N N . GLY A 1 97 ? -33.575 102.958 76.681 1.00 37.37 97 GLY A N 1
ATOM 633 C CA . GLY A 1 97 ? -32.330 102.333 76.278 1.00 31.94 97 GLY A CA 1
ATOM 634 C C . GLY A 1 97 ? -32.445 101.711 74.905 1.00 28.16 97 GLY A C 1
ATOM 635 O O . GLY A 1 97 ? -33.401 101.984 74.186 1.00 25.24 97 GLY A O 1
ATOM 636 N N . ASP A 1 98 ? -31.481 100.867 74.549 1.00 25.22 98 ASP A N 1
ATOM 637 C CA . ASP A 1 98 ? -31.479 100.219 73.243 1.00 24.00 98 ASP A CA 1
ATOM 638 C C . ASP A 1 98 ? -32.564 99.141 73.105 1.00 23.10 98 ASP A C 1
ATOM 639 O O . ASP A 1 98 ? -33.115 98.949 72.020 1.00 20.74 98 ASP A O 1
ATOM 644 N N . ALA A 1 99 ? -32.885 98.449 74.195 1.00 22.43 99 ALA A N 1
ATOM 645 C CA . ALA A 1 99 ? -33.930 97.429 74.150 1.00 21.50 99 ALA A CA 1
ATOM 646 C C . ALA A 1 99 ? -35.258 98.095 73.790 1.00 22.13 99 ALA A C 1
ATOM 647 O O . ALA A 1 99 ? -36.037 97.567 72.990 1.00 21.58 99 ALA A O 1
ATOM 649 N N . GLU A 1 100 ? -35.516 99.261 74.380 1.00 19.94 100 GLU A N 1
ATOM 650 C CA . GLU A 1 100 ? -36.753 99.978 74.100 1.00 22.91 100 GLU A CA 1
ATOM 651 C C . GLU A 1 100 ? -36.726 100.568 72.693 1.00 22.12 100 GLU A C 1
ATOM 652 O O . GLU A 1 100 ? -37.753 100.621 72.015 1.00 22.09 100 GLU A O 1
ATOM 658 N N . LEU A 1 101 ? -35.553 101.017 72.261 1.00 21.24 101 LEU A N 1
ATOM 659 C CA . LEU A 1 101 ? -35.407 101.575 70.922 1.00 21.71 101 LEU A CA 1
ATOM 660 C C . LEU A 1 101 ? -35.782 100.489 69.911 1.00 21.92 101 LEU A C 1
ATOM 661 O O . LEU A 1 101 ? -36.485 100.754 68.935 1.00 20.61 101 LEU A O 1
ATOM 666 N N . VAL A 1 102 ? -35.312 99.265 70.148 1.00 20.40 102 VAL A N 1
ATOM 667 C CA . VAL A 1 102 ? -35.630 98.147 69.259 1.00 20.46 102 VAL A CA 1
ATOM 668 C C . VAL A 1 102 ? -37.135 97.919 69.226 1.00 20.63 102 VAL A C 1
ATOM 669 O O . VAL A 1 102 ? -37.727 97.725 68.159 1.00 20.28 102 VAL A O 1
ATOM 673 N N . LEU A 1 103 ? -37.761 97.948 70.399 1.00 20.26 103 LEU A N 1
ATOM 674 C CA . LEU A 1 103 ? -39.202 97.749 70.483 1.00 20.67 103 LEU A CA 1
ATOM 675 C C . LEU A 1 103 ? -39.949 98.828 69.688 1.00 19.95 103 LEU A C 1
ATOM 676 O O . LEU A 1 103 ? -40.928 98.537 68.997 1.00 19.47 103 LEU A O 1
ATOM 681 N N . ARG A 1 104 ? -39.489 100.073 69.771 1.00 19.45 104 ARG A N 1
ATOM 682 C CA . ARG A 1 104 ? -40.135 101.148 69.022 1.00 20.32 104 ARG A CA 1
ATOM 683 C C . ARG A 1 104 ? -39.967 100.920 67.513 1.00 19.08 104 ARG A C 1
ATOM 684 O O . ARG A 1 104 ? -40.876 101.196 66.734 1.00 20.06 104 ARG A O 1
ATOM 692 N N . LEU A 1 105 ? -38.807 100.411 67.102 1.00 19.70 105 LEU A N 1
ATOM 693 C CA . LEU A 1 105 ? -38.552 100.158 65.686 1.00 19.57 105 LEU A CA 1
ATOM 694 C C . LEU A 1 105 ? -39.387 98.996 65.174 1.00 20.12 105 LEU A C 1
ATOM 695 O O . LEU A 1 105 ? -39.880 99.029 64.046 1.00 18.83 105 LEU A O 1
ATOM 700 N N . LEU A 1 106 ? -39.541 97.967 66.003 1.00 19.98 106 LEU A N 1
ATOM 701 C CA . LEU A 1 106 ? -40.333 96.799 65.627 1.00 22.02 106 LEU A CA 1
ATOM 702 C C . LEU A 1 106 ? -41.786 97.192 65.379 1.00 23.31 106 LEU A C 1
ATOM 703 O O . LEU A 1 106 ? -42.454 96.632 64.512 1.00 23.08 106 LEU A O 1
ATOM 708 N N . GLU A 1 107 ? -42.276 98.153 66.151 1.00 24.87 107 GLU A N 1
ATOM 709 C CA . GLU A 1 107 ? -43.649 98.606 65.994 1.00 25.39 107 GLU A CA 1
ATOM 710 C C . GLU A 1 107 ? -43.851 99.290 64.639 1.00 24.87 107 GLU A C 1
ATOM 711 O O . GLU A 1 107 ? -44.946 99.265 64.083 1.00 25.51 107 GLU A O 1
ATOM 717 N N . ARG A 1 108 ? -42.795 99.881 64.091 1.00 23.60 108 ARG A N 1
ATOM 718 C CA . ARG A 1 108 ? -42.914 100.572 62.806 1.00 22.86 108 ARG A CA 1
ATOM 719 C C . ARG A 1 108 ? -42.496 99.769 61.567 1.00 22.70 108 ARG A C 1
ATOM 720 O O . ARG A 1 108 ? -43.071 99.948 60.493 1.00 22.25 108 ARG A O 1
ATOM 728 N N . TYR A 1 109 ? -41.516 98.877 61.718 1.00 19.72 109 TYR A N 1
ATOM 729 C CA . TYR A 1 109 ? -41.005 98.089 60.592 1.00 20.39 109 TYR A CA 1
ATOM 730 C C . TYR A 1 109 ? -41.086 96.584 60.808 1.00 21.50 109 TYR A C 1
ATOM 731 O O . TYR A 1 109 ? -40.707 95.813 59.931 1.00 22.26 109 TYR A O 1
ATOM 740 N N . ASP A 1 110 ? -41.587 96.166 61.964 1.00 20.77 110 ASP A N 1
ATOM 741 C CA . ASP A 1 110 ? -41.613 94.749 62.313 1.00 21.45 110 ASP A CA 1
ATOM 742 C C . ASP A 1 110 ? -40.167 94.245 62.206 1.00 19.65 110 ASP A C 1
ATOM 743 O O . ASP A 1 110 ? -39.229 95.011 62.439 1.00 20.20 110 ASP A O 1
ATOM 748 N N . LEU A 1 111 ? -39.975 92.984 61.828 1.00 19.50 111 LEU A N 1
ATOM 749 C CA . LEU A 1 111 ? -38.635 92.415 61.757 1.00 19.14 111 LEU A CA 1
ATOM 750 C C . LEU A 1 111 ? -37.654 93.154 60.847 1.00 19.82 111 LEU A C 1
ATOM 751 O O . LEU A 1 111 ? -36.437 92.984 60.973 1.00 19.62 111 LEU A O 1
ATOM 756 N N . HIS A 1 112 ? -38.167 93.983 59.942 1.00 18.03 112 HIS A N 1
ATOM 757 C CA . HIS A 1 112 ? -37.294 94.727 59.044 1.00 16.99 112 HIS A CA 1
ATOM 758 C C . HIS A 1 112 ? -36.530 95.805 59.812 1.00 16.37 112 HIS A C 1
ATOM 759 O O . HIS A 1 112 ? -35.587 96.404 59.296 1.00 16.80 112 HIS A O 1
ATOM 766 N N . ALA A 1 113 ? -36.937 96.036 61.056 1.00 16.62 113 ALA A N 1
ATOM 767 C CA . ALA A 1 113 ? -36.282 97.017 61.914 1.00 16.36 113 ALA A CA 1
ATOM 768 C C . ALA A 1 113 ? -34.793 96.726 61.979 1.00 18.25 113 ALA A C 1
ATOM 769 O O . ALA A 1 113 ? -33.960 97.641 62.005 1.00 17.51 113 ALA A O 1
ATOM 771 N N . PHE A 1 114 ? -34.459 95.441 61.996 1.00 16.77 114 PHE A N 1
ATOM 772 C CA . PHE A 1 114 ? -33.072 95.025 62.087 1.00 17.42 114 PHE A CA 1
ATOM 773 C C . PHE A 1 114 ? -32.199 95.340 60.872 1.00 16.87 114 PHE A C 1
ATOM 774 O O . PHE A 1 114 ? -30.969 95.365 60.975 1.00 18.64 114 PHE A O 1
ATOM 782 N N . ARG A 1 115 ? -32.830 95.594 59.733 1.00 15.91 115 ARG A N 1
ATOM 783 C CA . ARG A 1 115 ? -32.105 95.943 58.515 1.00 15.67 115 ARG A CA 1
ATOM 784 C C . ARG A 1 115 ? -31.579 97.363 58.657 1.00 16.43 115 ARG A C 1
ATOM 785 O O . ARG A 1 115 ? -30.724 97.799 57.88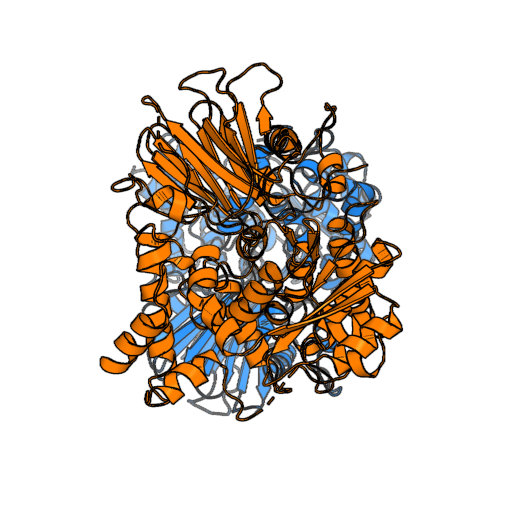1 1.00 17.76 115 ARG A O 1
ATOM 793 N N . LEU A 1 116 ? -32.098 98.081 59.651 1.00 16.33 116 LEU A N 1
ATOM 794 C CA . LEU A 1 116 ? -31.721 99.476 59.886 1.00 18.00 116 LEU A CA 1
ATOM 795 C C . LEU A 1 116 ? -30.666 99.700 60.968 1.00 18.99 116 LEU A C 1
ATOM 796 O O . LEU A 1 116 ? -30.048 100.762 61.037 1.00 18.66 116 LEU A O 1
ATOM 801 N N . VAL A 1 117 ? -30.453 98.695 61.805 1.00 19.07 117 VAL A N 1
ATOM 802 C CA . VAL A 1 117 ? -29.536 98.829 62.918 1.00 18.82 117 VAL A CA 1
ATOM 803 C C . VAL A 1 117 ? -28.057 98.566 62.706 1.00 19.42 117 VAL A C 1
ATOM 804 O O . VAL A 1 117 ? -27.669 97.527 62.169 1.00 18.97 117 VAL A O 1
ATOM 808 N N . ASN A 1 118 ? -27.248 99.539 63.138 1.00 16.80 118 ASN A N 1
ATOM 809 C CA . ASN A 1 118 ? -25.787 99.474 63.103 1.00 17.73 118 ASN A CA 1
ATOM 810 C C . ASN A 1 118 ? -25.386 99.388 64.577 1.00 18.47 118 ASN A C 1
ATOM 811 O O . ASN A 1 118 ? -25.367 100.407 65.278 1.00 18.75 118 ASN A O 1
ATOM 816 N N . GLY A 1 119 ? -25.078 98.186 65.054 1.00 15.83 119 GLY A N 1
ATOM 817 C CA . GLY A 1 119 ? -24.711 98.049 66.451 1.00 15.05 119 GLY A CA 1
ATOM 818 C C . GLY A 1 119 ? -23.812 96.865 66.726 1.00 15.93 119 GLY A C 1
ATOM 819 O O . GLY A 1 119 ? -23.223 96.293 65.812 1.00 17.76 119 GLY A O 1
ATOM 820 N N . ARG A 1 120 ? -23.701 96.522 68.003 1.00 16.03 120 ARG A N 1
ATOM 821 C CA . ARG A 1 120 ? -22.902 95.394 68.485 1.00 15.64 120 ARG A CA 1
ATOM 822 C C . ARG A 1 120 ? -23.856 94.826 69.517 1.00 16.36 120 ARG A C 1
ATOM 823 O O . ARG A 1 120 ? -23.784 95.149 70.706 1.00 18.85 120 ARG A O 1
ATOM 831 N N . PHE A 1 121 ? -24.768 93.985 69.044 1.00 17.74 121 PHE A N 1
ATOM 832 C CA . PHE A 1 121 ? -25.801 93.444 69.904 1.00 16.11 121 PHE A CA 1
ATOM 833 C C . PHE A 1 121 ? -26.302 92.071 69.484 1.00 15.57 121 PHE A C 1
ATOM 834 O O . PHE A 1 121 ? -25.993 91.574 68.401 1.00 15.54 121 PHE A O 1
ATOM 842 N N . ALA A 1 122 ? -27.099 91.493 70.378 1.00 15.07 122 ALA A N 1
ATOM 843 C CA . ALA A 1 122 ? -27.775 90.215 70.191 1.00 17.51 122 ALA A CA 1
ATOM 844 C C . ALA A 1 122 ? -29.050 90.466 70.977 1.00 16.90 122 ALA A C 1
ATOM 845 O O . ALA A 1 122 ? -28.993 91.007 72.087 1.00 18.00 122 ALA A O 1
ATOM 847 N N . THR A 1 123 ? -30.200 90.099 70.423 1.00 17.40 123 THR A N 1
ATOM 848 C CA . THR A 1 123 ? -31.449 90.346 71.129 1.00 17.04 123 THR A CA 1
ATOM 849 C C . THR A 1 123 ? -32.494 89.266 70.902 1.00 17.81 123 THR A C 1
ATOM 850 O O . THR A 1 123 ? -32.509 88.598 69.865 1.00 17.69 123 THR A O 1
ATOM 854 N N . VAL A 1 124 ? -33.357 89.091 71.894 1.00 18.08 124 VAL A N 1
ATOM 855 C CA . VAL A 1 124 ? -34.439 88.132 71.809 1.00 19.44 124 VAL A CA 1
ATOM 856 C C . VAL A 1 124 ? -35.721 88.864 72.201 1.00 20.36 124 VAL A C 1
ATOM 857 O O . VAL A 1 124 ? -35.759 89.603 73.195 1.00 18.50 124 VAL A O 1
ATOM 861 N N . VAL A 1 125 ? -36.761 88.691 71.395 1.00 19.43 125 VAL A N 1
ATOM 862 C CA . VAL A 1 125 ? -38.029 89.353 71.663 1.00 20.73 125 VAL A CA 1
ATOM 863 C C . VAL A 1 125 ? -39.187 88.385 71.638 1.00 21.06 125 VAL A C 1
ATOM 864 O O . VAL A 1 125 ? -39.270 87.528 70.764 1.00 24.30 125 VAL A O 1
ATOM 868 N N . ARG A 1 126 ? -40.073 88.503 72.617 1.00 20.53 126 ARG A N 1
ATOM 869 C CA . ARG A 1 126 ? -41.258 87.677 72.614 1.00 21.61 126 ARG A CA 1
ATOM 870 C C . ARG A 1 126 ? -42.426 88.640 72.524 1.00 21.29 126 ARG A C 1
ATOM 871 O O . ARG A 1 126 ? -42.523 89.598 73.296 1.00 19.96 126 ARG A O 1
ATOM 879 N N . THR A 1 127 ? -43.279 88.415 71.538 1.00 21.75 127 THR A N 1
ATOM 880 C CA . THR A 1 127 ? -44.474 89.224 71.374 1.00 22.94 127 THR A CA 1
ATOM 881 C C . THR A 1 127 ? -45.570 88.187 71.173 1.00 23.72 127 THR A C 1
ATOM 882 O O . THR A 1 127 ? -45.637 87.537 70.134 1.00 23.73 127 THR A O 1
ATOM 886 N N . GLY A 1 128 ? -46.405 88.003 72.192 1.00 24.63 128 GLY A N 1
ATOM 887 C CA . GLY A 1 128 ? -47.451 86.998 72.097 1.00 25.12 128 GLY A CA 1
ATOM 888 C C . GLY A 1 128 ? -46.767 85.643 72.086 1.00 25.62 128 GLY A C 1
ATOM 889 O O . GLY A 1 128 ? -45.948 85.355 72.960 1.00 27.43 128 GLY A O 1
ATOM 890 N N . ASP A 1 129 ? -47.080 84.805 71.106 1.00 27.38 129 ASP A N 1
ATOM 891 C CA . ASP A 1 129 ? -46.440 83.494 71.023 1.00 27.65 129 ASP A CA 1
ATOM 892 C C . ASP A 1 129 ? -45.458 83.468 69.857 1.00 27.60 129 ASP A C 1
ATOM 893 O O . ASP A 1 129 ? -45.154 82.414 69.290 1.00 28.77 129 ASP A O 1
ATOM 898 N N . ARG A 1 130 ? -44.970 84.652 69.509 1.00 24.06 130 ARG A N 1
ATOM 899 C CA . ARG A 1 130 ? -44.008 84.817 68.434 1.00 22.81 130 ARG A CA 1
ATOM 900 C C . ARG A 1 130 ? -42.686 85.250 69.064 1.00 21.12 130 ARG A C 1
ATOM 901 O O . ARG A 1 130 ? -42.668 86.157 69.891 1.00 20.36 130 ARG A O 1
ATOM 909 N N . VAL A 1 131 ? -41.591 84.596 68.678 1.00 20.34 131 VAL A N 1
ATOM 910 C CA . VAL A 1 131 ? -40.262 84.918 69.206 1.00 20.50 131 VAL A CA 1
ATOM 911 C C . VAL A 1 131 ? -39.303 85.350 68.093 1.00 20.33 131 VAL A C 1
ATOM 912 O O . VAL A 1 131 ? -39.192 84.682 67.061 1.00 20.66 131 VAL A O 1
ATOM 916 N N . LEU A 1 132 ? -38.619 86.472 68.299 1.00 19.11 132 LEU A N 1
ATOM 917 C CA . LEU A 1 132 ? -37.653 86.965 67.321 1.00 19.63 132 LEU A CA 1
ATOM 918 C C . LEU A 1 132 ? -36.251 86.869 67.912 1.00 21.03 132 LEU A C 1
ATOM 919 O O . LEU A 1 132 ? -36.033 87.236 69.069 1.00 21.96 132 LEU A O 1
ATOM 924 N N . LEU A 1 133 ? -35.311 86.353 67.124 1.00 20.70 133 LEU A N 1
ATOM 925 C CA . LEU A 1 133 ? -33.918 86.231 67.547 1.00 20.79 133 LEU A CA 1
ATOM 926 C C . LEU A 1 133 ? -33.135 87.017 66.508 1.00 20.78 133 LEU A C 1
ATOM 927 O O . LEU A 1 133 ? -33.219 86.717 65.318 1.00 21.28 133 LEU A O 1
ATOM 932 N N . ALA A 1 134 ? -32.386 88.026 66.942 1.00 19.10 134 ALA A N 1
ATOM 933 C CA . ALA A 1 134 ? -31.644 88.835 65.983 1.00 19.75 134 ALA A CA 1
ATOM 934 C C . ALA A 1 134 ? -30.225 89.185 66.396 1.00 18.29 134 ALA A C 1
ATOM 935 O O . ALA A 1 134 ? -29.945 89.457 67.563 1.00 16.41 134 ALA A O 1
ATOM 937 N N . THR A 1 135 ? -29.340 89.185 65.406 1.00 17.77 135 THR A N 1
ATOM 938 C CA . THR A 1 135 ? -27.926 89.484 65.580 1.00 18.42 135 THR A CA 1
ATOM 939 C C . THR A 1 135 ? -27.618 90.780 64.842 1.00 17.36 135 THR A C 1
ATOM 940 O O . THR A 1 135 ? -28.423 91.234 64.033 1.00 18.44 135 THR A O 1
ATOM 944 N N . ASP A 1 136 ? -26.462 91.380 65.110 1.00 18.05 136 ASP A N 1
ATOM 945 C CA . ASP A 1 136 ? -26.104 92.590 64.383 1.00 17.76 136 ASP A CA 1
ATOM 946 C C . ASP A 1 136 ? -25.617 92.150 62.999 1.00 17.27 136 ASP A C 1
ATOM 947 O O . ASP A 1 136 ? -25.508 90.945 62.733 1.00 16.52 136 ASP A O 1
ATOM 952 N N . HIS A 1 137 ? -25.341 93.099 62.111 1.00 15.89 137 HIS A N 1
ATOM 953 C CA . HIS A 1 137 ? -24.912 92.755 60.752 1.00 16.12 137 HIS A CA 1
ATOM 954 C C . HIS A 1 137 ? -23.784 91.740 60.651 1.00 16.20 137 HIS A C 1
ATOM 955 O O . HIS A 1 137 ? -23.751 90.936 59.719 1.00 16.42 137 HIS A O 1
ATOM 962 N N . ALA A 1 138 ? -22.857 91.774 61.596 1.00 15.24 138 ALA A N 1
ATOM 963 C CA . ALA A 1 138 ? -21.726 90.858 61.559 1.00 15.43 138 ALA A CA 1
ATOM 964 C C . ALA A 1 138 ? -21.806 89.731 62.576 1.00 17.86 138 ALA A C 1
ATOM 965 O O . ALA A 1 138 ? -20.881 88.917 62.673 1.00 18.50 138 ALA A O 1
ATOM 967 N N . GLY A 1 139 ? -22.903 89.669 63.324 1.00 17.22 139 GLY A N 1
ATOM 968 C CA . GLY A 1 139 ? -23.023 88.638 64.344 1.00 17.59 139 GLY A CA 1
ATOM 969 C C . GLY A 1 139 ? -21.863 88.787 65.314 1.00 19.10 139 GLY A C 1
ATOM 970 O O . GLY A 1 139 ? -21.330 87.791 65.824 1.00 16.92 139 GLY A O 1
ATOM 971 N N . SER A 1 140 ? -21.466 90.034 65.579 1.00 16.52 140 SER A N 1
ATOM 972 C CA . SER A 1 140 ? -20.341 90.293 66.472 1.00 16.67 140 SER A CA 1
ATOM 973 C C . SER A 1 140 ? -20.580 89.831 67.900 1.00 15.61 140 SER A C 1
ATOM 974 O O . SER A 1 140 ? -19.630 89.600 68.644 1.00 18.53 140 SER A O 1
ATOM 977 N N . VAL A 1 141 ? -21.848 89.712 68.281 1.00 16.27 141 VAL A N 1
ATOM 978 C CA . VAL A 1 141 ? -22.231 89.225 69.603 1.00 15.23 141 VAL A CA 1
ATOM 979 C C . VAL A 1 141 ? -22.967 87.911 69.324 1.00 14.56 141 VAL A C 1
ATOM 980 O O . VAL A 1 141 ? -24.135 87.913 68.945 1.00 16.16 141 VAL A O 1
ATOM 984 N N . PRO A 1 142 ? -22.284 86.770 69.500 1.00 15.07 142 PRO A N 1
ATOM 985 C CA . PRO A 1 142 ? -22.882 85.453 69.256 1.00 16.07 142 PRO A CA 1
ATOM 986 C C . PRO A 1 142 ? -24.221 85.251 69.937 1.00 16.91 142 PRO A C 1
ATOM 987 O O . PRO A 1 142 ? -24.448 85.736 71.046 1.00 19.41 142 PRO A O 1
ATOM 991 N N . LEU A 1 143 ? -25.104 84.528 69.261 1.00 15.96 143 LEU A N 1
ATOM 992 C CA . LEU A 1 143 ? -26.434 84.232 69.762 1.00 16.98 143 LEU A CA 1
ATOM 993 C C . LEU A 1 143 ? -26.739 82.792 69.366 1.00 18.01 143 LEU A C 1
ATOM 994 O O . LEU A 1 143 ? -26.586 82.420 68.201 1.00 17.89 143 LEU A O 1
ATOM 999 N N . TYR A 1 144 ? -27.152 81.989 70.342 1.00 17.88 144 TYR A N 1
ATOM 1000 C CA . TYR A 1 144 ? -27.461 80.581 70.114 1.00 19.00 144 TYR A CA 1
ATOM 1001 C C . TYR A 1 144 ? -28.893 80.282 70.528 1.00 20.38 144 TYR A C 1
ATOM 1002 O O . TYR A 1 144 ? -29.488 81.018 71.319 1.00 19.97 144 TYR A O 1
ATOM 1011 N N . THR A 1 145 ? -29.447 79.193 70.006 1.00 21.19 145 THR A N 1
ATOM 1012 C CA . THR A 1 145 ? -30.814 78.844 70.339 1.00 22.18 145 THR A CA 1
ATOM 1013 C C . THR A 1 145 ? -31.130 77.362 70.206 1.00 24.24 145 THR A C 1
ATOM 1014 O O . THR A 1 145 ? -30.456 76.626 69.478 1.00 24.53 145 THR A O 1
ATOM 1018 N N . CYS A 1 146 ? -32.144 76.946 70.958 1.00 24.47 146 CYS A N 1
ATOM 1019 C CA . CYS A 1 146 ? -32.671 75.583 70.953 1.00 27.40 146 CYS A CA 1
ATOM 1020 C C . CYS A 1 146 ? -34.148 75.815 70.683 1.00 26.47 146 CYS A C 1
ATOM 1021 O O . CYS A 1 146 ? -34.804 76.532 71.437 1.00 27.65 146 CYS A O 1
ATOM 1024 N N . VAL A 1 147 ? -34.678 75.222 69.621 1.00 27.26 147 VAL A N 1
ATOM 1025 C CA . VAL A 1 147 ? -36.084 75.416 69.290 1.00 27.52 147 VAL A CA 1
ATOM 1026 C C . VAL A 1 147 ? -36.842 74.101 69.163 1.00 28.53 147 VAL A C 1
ATOM 1027 O O . VAL A 1 147 ? -36.434 73.196 68.428 1.00 27.05 147 VAL A O 1
ATOM 1031 N N . ALA A 1 148 ? -37.948 74.011 69.890 1.00 28.43 148 ALA A N 1
ATOM 1032 C CA . ALA A 1 148 ? -38.804 72.835 69.866 1.00 30.51 148 ALA A CA 1
ATOM 1033 C C . ALA A 1 148 ? -40.244 73.330 69.934 1.00 31.56 148 ALA A C 1
ATOM 1034 O O . ALA A 1 148 ? -40.496 74.469 70.337 1.00 30.75 148 ALA A O 1
ATOM 1036 N N . PRO A 1 149 ? -41.212 72.496 69.516 1.00 32.48 149 PRO A N 1
ATOM 1037 C CA . PRO A 1 149 ? -42.590 72.979 69.594 1.00 32.38 149 PRO A CA 1
ATOM 1038 C C . PRO A 1 149 ? -42.919 73.339 71.042 1.00 33.62 149 PRO A C 1
ATOM 1039 O O . PRO A 1 149 ? -42.808 72.503 71.942 1.00 34.17 149 PRO A O 1
ATOM 1043 N N . GLY A 1 150 ? -43.294 74.595 71.263 1.00 33.45 150 GLY A N 1
ATOM 1044 C CA . GLY A 1 150 ? -43.628 75.043 72.602 1.00 33.22 150 GLY A CA 1
ATOM 1045 C C . GLY A 1 150 ? -42.463 75.479 73.478 1.00 32.96 150 GLY A C 1
ATOM 1046 O O . GLY A 1 150 ? -42.680 75.871 74.621 1.00 33.73 150 GLY A O 1
ATOM 1047 N N . GLU A 1 151 ? -41.236 75.433 72.969 1.00 33.17 151 GLU A N 1
ATOM 1048 C CA . GLU A 1 151 ? -40.081 75.828 73.785 1.00 33.51 151 GLU A CA 1
ATOM 1049 C C . GLU A 1 151 ? -38.940 76.468 72.991 1.00 31.46 151 GLU A C 1
ATOM 1050 O O . GLU A 1 151 ? -38.340 75.831 72.128 1.00 31.11 151 GLU A O 1
ATOM 1056 N N . VAL A 1 152 ? -38.652 77.733 73.277 1.00 28.51 152 VAL A N 1
ATOM 1057 C CA . VAL A 1 152 ? -37.539 78.415 72.626 1.00 26.92 152 VAL A CA 1
ATOM 1058 C C . VAL A 1 152 ? -36.570 78.929 73.691 1.00 26.25 152 VAL A C 1
ATOM 1059 O O . VAL A 1 152 ? -36.949 79.722 74.554 1.00 28.38 152 VAL A O 1
ATOM 1063 N N . ARG A 1 153 ? -35.332 78.452 73.646 1.00 24.76 153 ARG A N 1
ATOM 1064 C CA . ARG A 1 153 ? -34.310 78.892 74.582 1.00 24.82 153 ARG A CA 1
ATOM 1065 C C . ARG A 1 153 ? -33.277 79.633 73.748 1.00 24.49 153 ARG A C 1
ATOM 1066 O O . ARG A 1 153 ? -32.919 79.190 72.655 1.00 23.85 153 ARG A O 1
ATOM 1074 N N . ALA A 1 154 ? -32.810 80.768 74.253 1.00 23.25 154 ALA A N 1
ATOM 1075 C CA . ALA A 1 154 ? -31.820 81.563 73.539 1.00 21.81 154 ALA A CA 1
ATOM 1076 C C . ALA A 1 154 ? -30.721 81.997 74.498 1.00 20.87 154 ALA A C 1
ATOM 1077 O O . ALA A 1 154 ? -30.987 82.302 75.664 1.00 21.31 154 ALA A O 1
ATOM 1079 N N . SER A 1 155 ? -29.485 82.024 74.015 1.00 18.85 155 SER A N 1
ATOM 1080 C CA . SER A 1 155 ? -28.369 82.419 74.859 1.00 19.09 155 SER A CA 1
ATOM 1081 C C . SER A 1 155 ? -27.227 83.036 74.074 1.00 17.47 155 SER A C 1
ATOM 1082 O O . SER A 1 155 ? -27.015 82.729 72.896 1.00 18.14 155 SER A O 1
ATOM 1085 N N . THR A 1 156 ? -26.484 83.918 74.727 1.00 18.08 156 THR A N 1
ATOM 1086 C CA . THR A 1 156 ? -25.335 84.535 74.084 1.00 17.84 156 THR A CA 1
ATOM 1087 C C . THR A 1 156 ? -24.112 83.625 74.235 1.00 18.96 156 THR A C 1
ATOM 1088 O O . THR A 1 156 ? -23.019 83.942 73.755 1.00 19.63 156 THR A O 1
ATOM 1092 N N . GLU A 1 157 ? -24.301 82.488 74.905 1.00 18.69 157 GLU A N 1
ATOM 1093 C CA . GLU A 1 157 ? -23.223 81.513 75.091 1.00 19.65 157 GLU A CA 1
ATOM 1094 C C . GLU A 1 157 ? -23.776 80.090 74.912 1.00 19.77 157 GLU A C 1
ATOM 1095 O O . GLU A 1 157 ? -24.685 79.670 75.626 1.00 18.78 157 GLU A O 1
ATOM 1101 N N . ALA A 1 158 ? -23.238 79.358 73.941 1.00 21.14 158 ALA A N 1
ATOM 1102 C CA . ALA A 1 158 ? -23.688 77.994 73.671 1.00 20.63 158 ALA A CA 1
ATOM 1103 C C . ALA A 1 158 ? -23.569 77.098 74.901 1.00 21.38 158 ALA A C 1
ATOM 1104 O O . ALA A 1 158 ? -24.409 76.219 75.115 1.00 23.38 158 ALA A O 1
ATOM 1106 N N . LYS A 1 159 ? -22.528 77.323 75.702 1.00 22.42 159 LYS A N 1
ATOM 1107 C CA . LYS A 1 159 ? -22.288 76.530 76.908 1.00 24.22 159 LYS A CA 1
ATOM 1108 C C . LYS A 1 159 ? -23.476 76.505 77.870 1.00 24.93 159 LYS A C 1
ATOM 1109 O O . LYS A 1 159 ? -23.692 75.509 78.565 1.00 24.97 159 LYS A O 1
ATOM 1115 N N . ALA A 1 160 ? -24.243 77.592 77.917 1.00 23.62 160 ALA A N 1
ATOM 1116 C CA . ALA A 1 160 ? -25.391 77.655 78.817 1.00 26.24 160 ALA A CA 1
ATOM 1117 C C . ALA A 1 160 ? -26.557 76.833 78.278 1.00 28.03 160 ALA A C 1
ATOM 1118 O O . ALA A 1 160 ? -27.459 76.450 79.021 1.00 28.48 160 ALA A O 1
ATOM 1120 N N . LEU A 1 161 ? -26.518 76.557 76.979 1.00 29.72 161 LEU A N 1
ATOM 1121 C CA . LEU A 1 161 ? -27.556 75.783 76.308 1.00 32.64 161 LEU A CA 1
ATOM 1122 C C . LEU A 1 161 ? -27.161 74.314 76.213 1.00 35.59 161 LEU A C 1
ATOM 1123 O O . LEU A 1 161 ? -28.015 73.439 76.089 1.00 35.26 161 LEU A O 1
ATOM 1128 N N . ALA A 1 162 ? -25.860 74.052 76.252 1.00 39.21 162 ALA A N 1
ATOM 1129 C CA . ALA A 1 162 ? -25.361 72.684 76.174 1.00 44.27 162 ALA A CA 1
ATOM 1130 C C . ALA A 1 162 ? -25.655 71.983 77.491 1.00 47.77 162 ALA A C 1
ATOM 1131 O O . ALA A 1 162 ? -25.944 70.787 77.521 1.00 47.73 162 ALA A O 1
ATOM 1133 N N . ALA A 1 163 ? -25.581 72.747 78.577 1.00 51.92 163 ALA A N 1
ATOM 1134 C CA . ALA A 1 163 ? -25.837 72.227 79.913 1.00 56.13 163 ALA A CA 1
ATOM 1135 C C . ALA A 1 163 ? -27.311 71.859 80.052 1.00 58.81 163 ALA A C 1
ATOM 1136 O O . ALA A 1 163 ? -27.785 71.570 81.151 1.00 59.43 163 ALA A O 1
ATOM 1138 N N . HIS A 1 164 ? -28.027 71.876 78.929 1.00 61.60 164 HIS A N 1
ATOM 1139 C CA . HIS A 1 164 ? -29.451 71.553 78.905 1.00 63.82 164 HIS A CA 1
ATOM 1140 C C . HIS A 1 164 ? -30.266 72.518 79.763 1.00 64.79 164 HIS A C 1
ATOM 1141 O O . HIS A 1 164 ? -29.666 73.456 80.335 1.00 65.07 164 HIS A O 1
ATOM 1148 N N . PRO A 1 167 ? -32.202 68.725 75.808 1.00 69.31 167 PRO A N 1
ATOM 1149 C CA . PRO A 1 167 ? -32.904 67.430 75.639 1.00 68.94 167 PRO A CA 1
ATOM 1150 C C . PRO A 1 167 ? -33.729 67.389 74.354 1.00 68.41 167 PRO A C 1
ATOM 1151 O O . PRO A 1 167 ? -33.834 66.347 73.704 1.00 68.23 167 PRO A O 1
ATOM 1155 N N . LYS A 1 168 ? -34.315 68.526 73.995 1.00 67.52 168 LYS A N 1
ATOM 1156 C CA . LYS A 1 168 ? -35.130 68.619 72.789 1.00 66.53 168 LYS A CA 1
ATOM 1157 C C . LYS A 1 168 ? -34.748 69.853 71.970 1.00 65.66 168 LYS A C 1
ATOM 1158 O O . LYS A 1 168 ? -34.266 70.851 72.515 1.00 65.77 168 LYS A O 1
ATOM 1164 N N . GLY A 1 169 ? -34.964 69.779 70.660 1.00 64.02 169 GLY A N 1
ATOM 1165 C CA . GLY A 1 169 ? -34.634 70.901 69.801 1.00 61.92 169 GLY A CA 1
ATOM 1166 C C . GLY A 1 169 ? -34.532 70.529 68.335 1.00 60.07 169 GLY A C 1
ATOM 1167 O O . GLY A 1 169 ? -33.452 70.199 67.844 1.00 60.83 169 GLY A O 1
ATOM 1168 N N . PHE A 1 170 ? -35.662 70.585 67.637 1.00 57.75 170 PHE A N 1
ATOM 1169 C CA . PHE A 1 170 ? -35.728 70.264 66.212 1.00 54.91 170 PHE A CA 1
ATOM 1170 C C . PHE A 1 170 ? -34.605 70.940 65.421 1.00 52.08 170 PHE A C 1
ATOM 1171 O O . PHE A 1 170 ? -33.976 71.890 65.897 1.00 51.35 170 PHE A O 1
ATOM 1179 N N . PRO A 1 171 ? -34.331 70.447 64.202 1.00 49.59 171 PRO A N 1
ATOM 1180 C CA . PRO A 1 171 ? -33.272 71.040 63.377 1.00 47.48 171 PRO A CA 1
ATOM 1181 C C . PRO A 1 171 ? -33.734 72.326 62.692 1.00 45.29 171 PRO A C 1
ATOM 1182 O O . PRO A 1 171 ? -34.804 72.365 62.089 1.00 45.34 171 PRO A O 1
ATOM 1186 N N . LEU A 1 172 ? -32.928 73.378 62.800 1.00 43.53 172 LEU A N 1
ATOM 1187 C CA . LEU A 1 172 ? -33.249 74.665 62.189 1.00 42.38 172 LEU A CA 1
ATOM 1188 C C . LEU A 1 172 ? -32.451 74.800 60.900 1.00 42.78 172 LEU A C 1
ATOM 1189 O O . LEU A 1 172 ? -31.247 75.054 60.924 1.00 42.50 172 LEU A O 1
ATOM 1194 N N . ALA A 1 173 ? -33.137 74.637 59.777 1.00 43.56 173 ALA A N 1
ATOM 1195 C CA . ALA A 1 173 ? -32.511 74.698 58.462 1.00 43.89 173 ALA A CA 1
ATOM 1196 C C . ALA A 1 173 ? -31.501 75.817 58.218 1.00 42.76 173 ALA A C 1
ATOM 1197 O O . ALA A 1 173 ? -30.321 75.551 57.992 1.00 44.56 173 ALA A O 1
ATOM 1199 N N . ASP A 1 174 ? -31.956 77.062 58.265 1.00 40.35 174 ASP A N 1
ATOM 1200 C CA . ASP A 1 174 ? -31.088 78.199 57.985 1.00 38.87 174 ASP A CA 1
ATOM 1201 C C . ASP A 1 174 ? -30.088 78.635 59.053 1.00 36.95 174 ASP A C 1
ATOM 1202 O O . ASP A 1 174 ? -29.584 79.756 59.006 1.00 36.21 174 ASP A O 1
ATOM 1207 N N . ALA A 1 175 ? -29.792 77.759 60.004 1.00 34.14 175 ALA A N 1
ATOM 1208 C CA . ALA A 1 175 ? -28.840 78.087 61.059 1.00 32.50 175 ALA A CA 1
ATOM 1209 C C . ALA A 1 175 ? -27.817 76.957 61.163 1.00 32.77 175 ALA A C 1
ATOM 1210 O O . ALA A 1 175 ? -28.061 75.854 60.677 1.00 33.97 175 ALA A O 1
ATOM 1212 N N . ARG A 1 176 ? -26.676 77.219 61.790 1.00 32.84 176 ARG A N 1
ATOM 1213 C CA . ARG A 1 176 ? -25.648 76.190 61.919 1.00 32.67 176 ARG A CA 1
ATOM 1214 C C . ARG A 1 176 ? -25.615 75.496 63.273 1.00 30.38 176 ARG A C 1
ATOM 1215 O O . ARG A 1 176 ? -25.762 76.137 64.315 1.00 26.34 176 ARG A O 1
ATOM 1223 N N . ARG A 1 177 ? -25.416 74.179 63.244 1.00 28.82 177 ARG A N 1
ATOM 1224 C CA . ARG A 1 177 ? -25.323 73.383 64.466 1.00 29.58 177 ARG A CA 1
ATOM 1225 C C . ARG A 1 177 ? -24.002 73.682 65.149 1.00 29.65 177 ARG A C 1
ATOM 1226 O O . ARG A 1 177 ? -22.963 73.755 64.492 1.00 27.94 177 ARG A O 1
ATOM 1234 N N . VAL A 1 178 ? -24.038 73.844 66.466 1.00 30.38 178 VAL A N 1
ATOM 1235 C CA . VAL A 1 178 ? -22.819 74.101 67.216 1.00 34.00 178 VAL A CA 1
ATOM 1236 C C . VAL A 1 178 ? -22.055 72.779 67.297 1.00 36.08 178 VAL A C 1
ATOM 1237 O O . VAL A 1 178 ? -22.655 71.726 67.513 1.00 36.13 178 VAL A O 1
ATOM 1241 N N . ALA A 1 179 ? -20.738 72.839 67.116 1.00 39.00 179 ALA A N 1
ATOM 1242 C CA . ALA A 1 179 ? -19.885 71.650 67.147 1.00 41.85 179 ALA A CA 1
ATOM 1243 C C . ALA A 1 179 ? -20.065 70.749 68.371 1.00 44.09 179 ALA A C 1
ATOM 1244 O O . ALA A 1 179 ? -19.966 71.195 69.515 1.00 45.27 179 ALA A O 1
ATOM 1246 N N . GLY A 1 180 ? -20.324 69.470 68.118 1.00 45.96 180 GLY A N 1
ATOM 1247 C CA . GLY A 1 180 ? -20.494 68.521 69.204 1.00 47.65 180 GLY A CA 1
ATOM 1248 C C . GLY A 1 180 ? -21.842 68.596 69.894 1.00 49.06 180 GLY A C 1
ATOM 1249 O O . GLY A 1 180 ? -22.480 67.569 70.135 1.00 49.00 180 GLY A O 1
ATOM 1250 N N . LEU A 1 181 ? -22.277 69.809 70.221 1.00 49.47 181 LEU A N 1
ATOM 1251 C CA . LEU A 1 181 ? -23.560 69.998 70.885 1.00 48.42 181 LEU A CA 1
ATOM 1252 C C . LEU A 1 181 ? -24.653 69.396 70.019 1.00 47.63 181 LEU A C 1
ATOM 1253 O O . LEU A 1 181 ? -24.448 69.166 68.832 1.00 49.28 181 LEU A O 1
ATOM 1258 N N . THR A 1 182 ? -25.810 69.135 70.613 1.00 47.69 182 THR A N 1
ATOM 1259 C CA . THR A 1 182 ? -26.932 68.572 69.871 1.00 47.34 182 THR A CA 1
ATOM 1260 C C . THR A 1 182 ? -28.177 69.420 70.128 1.00 45.43 182 THR A C 1
ATOM 1261 O O . THR A 1 182 ? -28.475 69.767 71.273 1.00 45.73 182 THR A O 1
ATOM 1265 N N . GLY A 1 183 ? -28.895 69.757 69.061 1.00 42.34 183 GLY A N 1
ATOM 1266 C CA . GLY A 1 183 ? -30.093 70.564 69.202 1.00 39.04 183 GLY A CA 1
ATOM 1267 C C . GLY A 1 183 ? -29.790 72.035 69.416 1.00 35.81 183 GLY A C 1
ATOM 1268 O O . GLY A 1 183 ? -30.709 72.851 69.510 1.00 37.92 183 GLY A O 1
ATOM 1269 N N . VAL A 1 184 ? -28.508 72.380 69.498 1.00 31.97 184 VAL A N 1
ATOM 1270 C CA . VAL A 1 184 ? -28.112 73.770 69.701 1.00 27.59 184 VAL A CA 1
ATOM 1271 C C . VAL A 1 184 ? -27.630 74.396 68.392 1.00 25.53 184 VAL A C 1
ATOM 1272 O O . VAL A 1 184 ? -26.762 73.852 67.713 1.00 23.80 184 VAL A O 1
ATOM 1276 N N . TYR A 1 185 ? -28.200 75.544 68.044 1.00 22.17 185 TYR A N 1
ATOM 1277 C CA . TYR A 1 185 ? -27.833 76.238 66.817 1.00 22.19 185 TYR A CA 1
ATOM 1278 C C . TYR A 1 185 ? -27.348 77.657 67.059 1.00 21.07 185 TYR A C 1
ATOM 1279 O O . TYR A 1 185 ? -27.713 78.293 68.040 1.00 19.52 185 TYR A O 1
ATOM 1288 N N . GLN A 1 186 ? -26.512 78.148 66.157 1.00 20.79 186 GLN A N 1
ATOM 1289 C CA . GLN A 1 186 ? -26.033 79.513 66.267 1.00 20.96 186 GLN A CA 1
ATOM 1290 C C . GLN A 1 186 ? -26.823 80.319 65.255 1.00 20.42 186 GLN A C 1
ATOM 1291 O O . GLN A 1 186 ? -26.953 79.921 64.097 1.00 20.40 186 GLN A O 1
ATOM 1297 N N . VAL A 1 187 ? -27.382 81.436 65.704 1.00 20.78 187 VAL A N 1
ATOM 1298 C CA . VAL A 1 187 ? -28.141 82.313 64.825 1.00 20.10 187 VAL A CA 1
ATOM 1299 C C . VAL A 1 187 ? -27.132 82.967 63.877 1.00 19.50 187 VAL A C 1
ATOM 1300 O O . VAL A 1 187 ? -26.122 83.508 64.321 1.00 20.63 187 VAL A O 1
ATOM 1304 N N . PRO A 1 188 ? -27.391 82.921 62.558 1.00 18.97 188 PRO A N 1
ATOM 1305 C CA . PRO A 1 188 ? -26.481 83.518 61.568 1.00 19.71 188 PRO A CA 1
ATOM 1306 C C . PRO A 1 188 ? -26.268 85.007 61.793 1.00 18.91 188 PRO A C 1
ATOM 1307 O O . PRO A 1 188 ? -27.119 85.678 62.380 1.00 19.39 188 PRO A O 1
ATOM 1311 N N . ALA A 1 189 ? -25.133 85.516 61.324 1.00 18.03 189 ALA A N 1
ATOM 1312 C CA . ALA A 1 189 ? -24.823 86.941 61.429 1.00 19.55 189 ALA A CA 1
ATOM 1313 C C . ALA A 1 189 ? -25.789 87.693 60.509 1.00 20.82 189 ALA A C 1
ATOM 1314 O O . ALA A 1 189 ? -26.247 87.142 59.502 1.00 19.84 189 ALA A O 1
ATOM 1316 N N . GLY A 1 190 ? -26.084 88.946 60.847 1.00 20.28 190 GLY A N 1
ATOM 1317 C CA . GLY A 1 190 ? -26.987 89.750 60.039 1.00 18.03 190 GLY A CA 1
ATOM 1318 C C . GLY A 1 190 ? -28.294 89.053 59.718 1.00 18.56 190 GLY A C 1
ATOM 1319 O O . GLY A 1 190 ? -28.721 88.983 58.560 1.00 18.45 190 GLY A O 1
ATOM 1320 N N . ALA A 1 191 ? -28.957 88.550 60.747 1.00 18.98 191 ALA A N 1
ATOM 1321 C CA . ALA A 1 191 ? -30.200 87.845 60.524 1.00 19.08 191 ALA A CA 1
ATOM 1322 C C . ALA A 1 191 ? -31.196 88.004 61.647 1.00 17.71 191 ALA A C 1
ATOM 1323 O O . ALA A 1 191 ? -30.858 88.426 62.754 1.00 18.40 191 ALA A O 1
ATOM 1325 N N . VAL A 1 192 ? -32.439 87.668 61.338 1.00 16.92 192 VAL A N 1
ATOM 1326 C CA . VAL A 1 192 ? -33.502 87.691 62.319 1.00 17.56 192 VAL A CA 1
ATOM 1327 C C . VAL A 1 192 ? -34.317 86.429 62.080 1.00 17.76 192 VAL A C 1
ATOM 1328 O O . VAL A 1 192 ? -34.792 86.174 60.967 1.00 17.50 192 VAL A O 1
ATOM 1332 N N . MET A 1 193 ? -34.420 85.614 63.123 1.00 20.08 193 MET A N 1
ATOM 1333 C CA . MET A 1 193 ? -35.182 84.379 63.064 1.00 21.44 193 MET A CA 1
ATOM 1334 C C . MET A 1 193 ? -36.547 84.631 63.670 1.00 21.28 193 MET A C 1
ATOM 1335 O O . MET A 1 193 ? -36.656 85.037 64.833 1.00 20.92 193 MET A O 1
ATOM 1340 N N . ASP A 1 194 ? -37.576 84.396 62.859 1.00 22.03 194 ASP A N 1
ATOM 1341 C CA . ASP A 1 194 ? -38.971 84.592 63.234 1.00 22.35 194 ASP A CA 1
ATOM 1342 C C . ASP A 1 194 ? -39.528 83.223 63.583 1.00 22.56 194 ASP A C 1
ATOM 1343 O O . ASP A 1 194 ? -39.738 82.389 62.704 1.00 22.54 194 ASP A O 1
ATOM 1348 N N . ILE A 1 195 ? -39.781 83.004 64.869 1.00 24.18 195 ILE A N 1
ATOM 1349 C CA . ILE A 1 195 ? -40.258 81.713 65.349 1.00 24.38 195 ILE A CA 1
ATOM 1350 C C . ILE A 1 195 ? -41.668 81.694 65.921 1.00 26.29 195 ILE A C 1
ATOM 1351 O O . ILE A 1 195 ? -42.039 82.553 66.725 1.00 25.17 195 ILE A O 1
ATOM 1356 N N . ASP A 1 196 ? -42.442 80.694 65.504 1.00 27.37 196 ASP A N 1
ATOM 1357 C CA . ASP A 1 196 ? -43.794 80.489 66.002 1.00 28.24 196 ASP A CA 1
ATOM 1358 C C . ASP A 1 196 ? -43.598 79.518 67.157 1.00 28.47 196 ASP A C 1
ATOM 1359 O O . ASP A 1 196 ? -43.226 78.365 66.941 1.00 28.45 196 ASP A O 1
ATOM 1364 N N . LEU A 1 197 ? -43.844 79.987 68.377 1.00 27.54 197 LEU A N 1
ATOM 1365 C CA . LEU A 1 197 ? -43.639 79.183 69.578 1.00 29.37 197 LEU A CA 1
ATOM 1366 C C . LEU A 1 197 ? -44.381 77.860 69.591 1.00 30.11 197 LEU A C 1
ATOM 1367 O O . LEU A 1 197 ? -43.814 76.830 69.956 1.00 29.45 197 LEU A O 1
ATOM 1372 N N . GLY A 1 198 ? -45.653 77.900 69.208 1.00 30.92 198 GLY A N 1
ATOM 1373 C CA . GLY A 1 198 ? -46.475 76.703 69.207 1.00 32.65 198 GLY A CA 1
ATOM 1374 C C . GLY A 1 198 ? -45.970 75.562 68.349 1.00 32.93 198 GLY A C 1
ATOM 1375 O O . GLY A 1 198 ? -45.830 74.438 68.829 1.00 33.56 198 GLY A O 1
ATOM 1376 N N . SER A 1 199 ? -45.693 75.848 67.080 1.00 33.42 199 SER A N 1
ATOM 1377 C CA . SER A 1 199 ? -45.217 74.838 66.142 1.00 32.07 199 SER A CA 1
ATOM 1378 C C . SER A 1 199 ? -43.706 74.605 66.189 1.00 32.42 199 SER A C 1
ATOM 1379 O O . SER A 1 199 ? -43.216 73.563 65.754 1.00 31.47 199 SER A O 1
ATOM 1382 N N . GLY A 1 200 ? -42.964 75.575 66.714 1.00 32.38 200 GLY A N 1
ATOM 1383 C CA . GLY A 1 200 ? -41.522 75.429 66.776 1.00 32.10 200 GLY A CA 1
ATOM 1384 C C . GLY A 1 200 ? -40.902 75.607 65.401 1.00 31.45 200 GLY A C 1
ATOM 1385 O O . GLY A 1 200 ? -39.752 75.228 65.169 1.00 32.47 200 GLY A O 1
ATOM 1386 N N . THR A 1 201 ? -41.667 76.177 64.477 1.00 30.52 201 THR A N 1
ATOM 1387 C CA . THR A 1 201 ? -41.164 76.397 63.131 1.00 29.78 201 THR A CA 1
ATOM 1388 C C . THR A 1 201 ? -40.538 77.784 63.037 1.00 28.56 201 THR A C 1
ATOM 1389 O O . THR A 1 201 ? -41.053 78.756 63.597 1.00 25.58 201 THR A O 1
ATOM 1393 N N . ALA A 1 202 ? -39.429 77.872 62.317 1.00 26.50 202 ALA A N 1
ATOM 1394 C CA . ALA A 1 202 ? -38.728 79.139 62.193 1.00 28.63 202 ALA A CA 1
ATOM 1395 C C . ALA A 1 202 ? -38.441 79.560 60.757 1.00 29.31 202 ALA A C 1
ATOM 1396 O O . ALA A 1 202 ? -38.243 78.725 59.867 1.00 30.86 202 ALA A O 1
ATOM 1398 N N . VAL A 1 203 ? -38.437 80.870 60.538 1.00 28.52 203 VAL A N 1
ATOM 1399 C CA . VAL A 1 203 ? -38.141 81.438 59.229 1.00 27.73 203 VAL A CA 1
ATOM 1400 C C . VAL A 1 203 ? -37.062 82.485 59.475 1.00 26.08 203 VAL A C 1
ATOM 1401 O O . VAL A 1 203 ? -37.223 83.368 60.318 1.00 24.87 203 VAL A O 1
ATOM 1405 N N . THR A 1 204 ? -35.957 82.371 58.751 1.00 24.96 204 THR A N 1
ATOM 1406 C CA . THR A 1 204 ? -34.841 83.290 58.919 1.00 24.24 204 THR A CA 1
ATOM 1407 C C . THR A 1 204 ? -34.708 84.284 57.775 1.00 23.36 204 THR A C 1
ATOM 1408 O O . THR A 1 204 ? -34.724 83.905 56.609 1.00 23.49 204 THR A O 1
ATOM 1412 N N . HIS A 1 205 ? -34.577 85.560 58.124 1.00 21.46 205 HIS A N 1
ATOM 1413 C CA . HIS A 1 205 ? -34.421 86.627 57.143 1.00 19.37 205 HIS A CA 1
ATOM 1414 C C . HIS A 1 205 ? -33.051 87.274 57.341 1.00 18.19 205 HIS A C 1
ATOM 1415 O O . HIS A 1 205 ? -32.701 87.635 58.460 1.00 17.17 205 HIS A O 1
ATOM 1422 N N . ARG A 1 206 ? -32.273 87.419 56.271 1.00 17.60 206 ARG A N 1
ATOM 1423 C CA . ARG A 1 206 ? -30.970 88.073 56.387 1.00 18.79 206 ARG A CA 1
ATOM 1424 C C . ARG A 1 206 ? -31.214 89.571 56.284 1.00 18.09 206 ARG A C 1
ATOM 1425 O O . ARG A 1 206 ? -31.964 90.034 55.424 1.00 17.08 206 ARG A O 1
ATOM 1433 N N . THR A 1 207 ? -30.561 90.323 57.160 1.00 20.18 207 THR A N 1
ATOM 1434 C CA . THR A 1 207 ? -30.739 91.769 57.238 1.00 18.68 207 THR A CA 1
ATOM 1435 C C . THR A 1 207 ? -29.537 92.563 56.754 1.00 20.22 207 THR A C 1
ATOM 1436 O O . THR A 1 207 ? -29.544 93.801 56.801 1.00 18.85 207 THR A O 1
ATOM 1440 N N . TRP A 1 208 ? -28.505 91.844 56.317 1.00 18.90 208 TRP A N 1
ATOM 1441 C CA . TRP A 1 208 ? -27.271 92.432 55.793 1.00 20.18 208 TRP A CA 1
ATOM 1442 C C . TRP A 1 208 ? -26.461 91.327 55.142 1.00 20.54 208 TRP A C 1
ATOM 1443 O O . TRP A 1 208 ? -26.555 90.164 55.540 1.00 21.33 208 TRP A O 1
ATO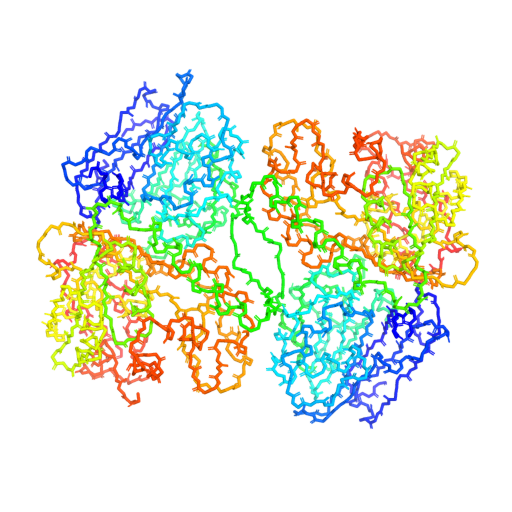M 1454 N N . THR A 1 209 ? -25.658 91.695 54.151 1.00 21.01 209 THR A N 1
ATOM 1455 C CA . THR A 1 209 ? -24.778 90.748 53.479 1.00 19.59 209 THR A CA 1
ATOM 1456 C C . THR A 1 209 ? -23.650 91.565 52.868 1.00 20.22 209 THR A C 1
ATOM 1457 O O . THR A 1 209 ? -23.862 92.707 52.439 1.00 19.62 209 THR A O 1
ATOM 1461 N N . PRO A 1 210 ? -22.427 91.011 52.842 1.00 19.42 210 PRO A N 1
ATOM 1462 C CA . PRO A 1 210 ? -21.309 91.765 52.264 1.00 18.69 210 PRO A CA 1
ATOM 1463 C C . PRO A 1 210 ? -21.577 92.184 50.827 1.00 17.84 210 PRO A C 1
ATOM 1464 O O . PRO A 1 210 ? -22.136 91.415 50.035 1.00 18.44 210 PRO A O 1
ATOM 1468 N N . GLY A 1 211 ? -21.180 93.406 50.490 1.00 16.58 211 GLY A N 1
ATOM 1469 C CA . GLY A 1 211 ? -21.362 93.874 49.129 1.00 16.79 211 GLY A CA 1
ATOM 1470 C C . GLY A 1 211 ? -20.403 93.075 48.260 1.00 16.66 211 GLY A C 1
ATOM 1471 O O . GLY A 1 211 ? -19.311 92.712 48.717 1.00 16.34 211 GLY A O 1
ATOM 1472 N N . LEU A 1 212 ? -20.806 92.786 47.023 1.00 16.63 212 LEU A N 1
ATOM 1473 C CA . LEU A 1 212 ? -19.975 92.014 46.094 1.00 16.24 212 LEU A CA 1
ATOM 1474 C C . LEU A 1 212 ? -19.416 92.910 44.993 1.00 15.37 212 LEU A C 1
ATOM 1475 O O . LEU A 1 212 ? -18.449 92.568 44.320 1.00 12.44 212 LEU A O 1
ATOM 1480 N N . SER A 1 213 ? -20.045 94.060 44.802 1.00 14.47 213 SER A N 1
ATOM 1481 C CA . SER A 1 213 ? -19.598 94.993 43.783 1.00 16.08 213 SER A CA 1
ATOM 1482 C C . SER A 1 213 ? -18.517 95.901 44.369 1.00 15.28 213 SER A C 1
ATOM 1483 O O . SER A 1 213 ? -18.363 95.981 45.588 1.00 14.81 213 SER A O 1
ATOM 1486 N N . ARG A 1 214 ? -17.753 96.567 43.508 1.00 16.62 214 ARG A N 1
ATOM 1487 C CA . ARG A 1 214 ? -16.705 97.461 43.984 1.00 17.72 214 ARG A CA 1
ATOM 1488 C C . ARG A 1 214 ? -16.905 98.879 43.464 1.00 17.94 214 ARG A C 1
ATOM 1489 O O . ARG A 1 214 ? -17.412 99.097 42.362 1.00 18.60 214 ARG A O 1
ATOM 1497 N N . ARG A 1 215 ? -16.486 99.838 44.278 1.00 20.41 215 ARG A N 1
ATOM 1498 C CA . ARG A 1 215 ? -16.636 101.255 43.992 1.00 23.54 215 ARG A CA 1
ATOM 1499 C C . ARG A 1 215 ? -15.342 101.928 43.547 1.00 23.47 215 ARG A C 1
ATOM 1500 O O . ARG A 1 215 ? -14.261 101.624 44.050 1.00 24.46 215 ARG A O 1
ATOM 1508 N N . ILE A 1 216 ? -15.467 102.854 42.602 1.00 23.19 216 ILE A N 1
ATOM 1509 C CA . ILE A 1 216 ? -14.324 103.596 42.086 1.00 21.71 216 ILE A CA 1
ATOM 1510 C C . ILE A 1 216 ? -14.393 105.032 42.592 1.00 21.80 216 ILE A C 1
ATOM 1511 O O . ILE A 1 216 ? -15.410 105.702 42.441 1.00 23.49 216 ILE A O 1
ATOM 1516 N N . LEU A 1 217 ? -13.311 105.494 43.204 1.00 23.66 217 LEU A N 1
ATOM 1517 C CA . LEU A 1 217 ? -13.246 106.852 43.734 1.00 24.45 217 LEU A CA 1
ATOM 1518 C C . LEU A 1 217 ? -11.851 107.398 43.583 1.00 24.48 217 LEU A C 1
ATOM 1519 O O . LEU A 1 217 ? -10.869 106.653 43.684 1.00 24.39 217 LEU A O 1
ATOM 1524 N N . PRO A 1 218 ? -11.733 108.709 43.331 1.00 24.84 218 PRO A N 1
ATOM 1525 C CA . PRO A 1 218 ? -10.401 109.300 43.190 1.00 26.22 218 PRO A CA 1
ATOM 1526 C C . PRO A 1 218 ? -9.737 109.250 44.565 1.00 27.15 218 PRO A C 1
ATOM 1527 O O . PRO A 1 218 ? -10.432 109.181 45.583 1.00 26.21 218 PRO A O 1
ATOM 1531 N N . GLU A 1 219 ? -8.407 109.277 44.604 1.00 27.67 219 GLU A N 1
ATOM 1532 C CA . GLU A 1 219 ? -7.692 109.209 45.874 1.00 30.79 219 GLU A CA 1
ATOM 1533 C C . GLU A 1 219 ? -8.226 110.161 46.945 1.00 31.17 219 GLU A C 1
ATOM 1534 O O . GLU A 1 219 ? -8.549 109.738 48.058 1.00 31.71 219 GLU A O 1
ATOM 1540 N N . GLY A 1 220 ? -8.323 111.442 46.608 1.00 30.17 220 GLY A N 1
ATOM 1541 C CA . GLY A 1 220 ? -8.813 112.420 47.564 1.00 28.77 220 GLY A CA 1
ATOM 1542 C C . GLY A 1 220 ? -10.141 112.073 48.212 1.00 28.02 220 GLY A C 1
ATOM 1543 O O . GLY A 1 220 ? -10.272 112.105 49.433 1.00 28.66 220 GLY A O 1
ATOM 1544 N N . GLU A 1 221 ? -11.137 111.739 47.403 1.00 26.77 221 GLU A N 1
ATOM 1545 C CA . GLU A 1 221 ? -12.447 111.407 47.941 1.00 27.14 221 GLU A CA 1
ATOM 1546 C C . GLU A 1 221 ? -12.453 110.101 48.733 1.00 26.55 221 GLU A C 1
ATOM 1547 O O . GLU A 1 221 ? -13.125 109.994 49.764 1.00 27.92 221 GLU A O 1
ATOM 1553 N N . ALA A 1 222 ? -11.709 109.110 48.252 1.00 25.79 222 ALA A N 1
ATOM 1554 C CA . ALA A 1 222 ? -11.634 107.818 48.927 1.00 24.56 222 ALA A CA 1
ATOM 1555 C C . ALA A 1 222 ? -10.996 108.003 50.297 1.00 23.82 222 ALA A C 1
ATOM 1556 O O . ALA A 1 222 ? -11.481 107.472 51.296 1.00 22.90 222 ALA A O 1
ATOM 1558 N N . VAL A 1 223 ? -9.910 108.768 50.337 1.00 23.64 223 VAL A N 1
ATOM 1559 C CA . VAL A 1 223 ? -9.204 109.023 51.586 1.00 23.59 223 VAL A CA 1
ATOM 1560 C C . VAL A 1 223 ? -10.089 109.793 52.557 1.00 23.43 223 VAL A C 1
ATOM 1561 O O . VAL A 1 223 ? -10.159 109.462 53.741 1.00 23.27 223 VAL A O 1
ATOM 1565 N N . ALA A 1 224 ? -10.774 110.815 52.056 1.00 21.92 224 ALA A N 1
ATOM 1566 C CA . ALA A 1 224 ? -11.648 111.613 52.906 1.00 22.67 224 ALA A CA 1
ATOM 1567 C C . ALA A 1 224 ? -12.816 110.802 53.470 1.00 22.03 224 ALA A C 1
ATOM 1568 O O . ALA A 1 224 ? -13.171 110.951 54.640 1.00 21.65 224 ALA A O 1
ATOM 1570 N N . ALA A 1 225 ? -13.412 109.945 52.643 1.00 22.27 225 ALA A N 1
ATOM 1571 C CA . ALA A 1 225 ? -14.546 109.138 53.090 1.00 21.20 225 ALA A CA 1
ATOM 1572 C C . ALA A 1 225 ? -14.152 108.127 54.154 1.00 20.09 225 ALA A C 1
ATOM 1573 O O . ALA A 1 225 ? -14.894 107.909 55.115 1.00 21.06 225 ALA A O 1
ATOM 1575 N N . VAL A 1 226 ? -13.000 107.491 53.971 1.00 19.72 226 VAL A N 1
ATOM 1576 C CA . VAL A 1 226 ? -12.524 106.502 54.928 1.00 20.31 226 VAL A CA 1
ATOM 1577 C C . VAL A 1 226 ? -12.261 107.152 56.289 1.00 21.60 226 VAL A C 1
ATOM 1578 O O . VAL A 1 226 ? -12.626 106.598 57.333 1.00 18.77 226 VAL A O 1
ATOM 1582 N N . ARG A 1 227 ? -11.641 108.331 56.275 1.00 21.22 227 ARG A N 1
ATOM 1583 C CA . ARG A 1 227 ? -11.351 109.060 57.508 1.00 20.87 227 ARG A CA 1
ATOM 1584 C C . ARG A 1 227 ? -12.639 109.443 58.213 1.00 20.05 227 ARG A C 1
ATOM 1585 O O . ARG A 1 227 ? -12.792 109.233 59.424 1.00 20.42 227 ARG A O 1
ATOM 1593 N N . ALA A 1 228 ? -13.576 110.003 57.453 1.00 21.39 228 ALA A N 1
ATOM 1594 C CA . ALA A 1 228 ? -14.853 110.426 58.007 1.00 20.79 228 ALA A CA 1
ATOM 1595 C C . ALA A 1 228 ? -15.642 109.263 58.592 1.00 21.42 228 ALA A C 1
ATOM 1596 O O . ALA A 1 228 ? -16.261 109.393 59.650 1.00 22.04 228 ALA A O 1
ATOM 1598 N N . ALA A 1 229 ? -15.617 108.120 57.914 1.00 20.08 229 ALA A N 1
ATOM 1599 C CA . ALA A 1 229 ? -16.366 106.966 58.397 1.00 19.41 229 ALA A CA 1
ATOM 1600 C C . ALA A 1 229 ? -15.763 106.402 59.682 1.00 20.59 229 ALA A C 1
ATOM 1601 O O . ALA A 1 229 ? -16.492 106.050 60.603 1.00 21.21 229 ALA A O 1
ATOM 1603 N N . LEU A 1 230 ? -14.436 106.326 59.761 1.00 22.12 230 LEU A N 1
ATOM 1604 C CA . LEU A 1 230 ? -13.802 105.797 60.965 1.00 21.89 230 LEU A CA 1
ATOM 1605 C C . LEU A 1 230 ? -14.019 106.741 62.147 1.00 22.08 230 LEU A C 1
ATOM 1606 O O . LEU A 1 230 ? -14.325 106.300 63.256 1.00 20.45 230 LEU A O 1
ATOM 1611 N N . GLU A 1 231 ? -13.864 108.041 61.911 1.00 22.99 231 GLU A N 1
ATOM 1612 C CA . GLU A 1 231 ? -14.056 109.029 62.971 1.00 22.48 231 GLU A CA 1
ATOM 1613 C C . GLU A 1 231 ? -15.444 108.902 63.576 1.00 22.58 231 GLU A C 1
ATOM 1614 O O . GLU A 1 231 ? -15.612 108.958 64.800 1.00 24.56 231 GLU A O 1
ATOM 1620 N N . LYS A 1 232 ? -16.441 108.738 62.714 1.00 22.38 232 LYS A N 1
ATOM 1621 C CA . LYS A 1 232 ? -17.822 108.615 63.159 1.00 22.43 232 LYS A CA 1
ATOM 1622 C C . LYS A 1 232 ? -18.046 107.314 63.923 1.00 21.70 232 LYS A C 1
ATOM 1623 O O . LYS A 1 232 ? -18.618 107.323 65.012 1.00 21.04 232 LYS A O 1
ATOM 1629 N N . ALA A 1 233 ? -17.587 106.199 63.364 1.00 20.42 233 ALA A N 1
ATOM 1630 C CA . ALA A 1 233 ? -17.758 104.907 64.023 1.00 20.81 233 ALA A CA 1
ATOM 1631 C C . ALA A 1 233 ? -17.086 104.877 65.401 1.00 21.04 233 ALA A C 1
ATOM 1632 O O . ALA A 1 233 ? -17.582 104.228 66.331 1.00 21.35 233 ALA A O 1
ATOM 1634 N N . VAL A 1 234 ? -15.963 105.579 65.540 1.00 18.90 234 VAL A N 1
ATOM 1635 C CA . VAL A 1 234 ? -15.265 105.622 66.814 1.00 19.77 234 VAL A CA 1
ATOM 1636 C C . VAL A 1 234 ? -15.980 106.554 67.782 1.00 21.27 234 VAL A C 1
ATOM 1637 O O . VAL A 1 234 ? -16.117 106.248 68.964 1.00 21.73 234 VAL A O 1
ATOM 1641 N N . ALA A 1 235 ? -16.447 107.690 67.276 1.00 23.12 235 ALA A N 1
ATOM 1642 C CA . ALA A 1 235 ? -17.161 108.647 68.111 1.00 22.86 235 ALA A CA 1
ATOM 1643 C C . ALA A 1 235 ? -18.378 107.954 68.713 1.00 24.18 235 ALA A C 1
ATOM 1644 O O . ALA A 1 235 ? -18.696 108.141 69.892 1.00 24.24 235 ALA A O 1
ATOM 1646 N N . GLN A 1 236 ? -19.049 107.136 67.902 1.00 23.33 236 GLN A N 1
ATOM 1647 C CA . GLN A 1 236 ? -20.233 106.404 68.350 1.00 22.66 236 GLN A CA 1
ATOM 1648 C C . GLN A 1 236 ? -19.915 105.387 69.444 1.00 23.62 236 GLN A C 1
ATOM 1649 O O . GLN A 1 236 ? -20.786 105.030 70.249 1.00 24.04 236 GLN A O 1
ATOM 1655 N N . ARG A 1 237 ? -18.667 104.929 69.473 1.00 22.59 237 ARG A N 1
ATOM 1656 C CA . ARG A 1 237 ? -18.224 103.928 70.440 1.00 23.00 237 ARG A CA 1
ATOM 1657 C C . ARG A 1 237 ? -17.588 104.509 71.698 1.00 23.39 237 ARG A C 1
ATOM 1658 O O . ARG A 1 237 ? -17.243 103.772 72.619 1.00 24.16 237 ARG A O 1
ATOM 1666 N N . VAL A 1 238 ? -17.421 105.824 71.737 1.00 24.05 238 VAL A N 1
ATOM 1667 C CA . VAL A 1 238 ? -16.813 106.447 72.903 1.00 26.67 238 VAL A CA 1
ATOM 1668 C C . VAL A 1 238 ? -17.881 107.163 73.712 1.00 28.76 238 VAL A C 1
ATOM 1669 O O . VAL A 1 238 ? -18.615 107.999 73.187 1.00 29.78 238 VAL A O 1
ATOM 1673 N N . THR A 1 239 ? -17.971 106.812 74.991 1.00 32.34 239 THR A N 1
ATOM 1674 C CA . THR A 1 239 ? -18.947 107.411 75.893 1.00 34.68 239 THR A CA 1
ATOM 1675 C C . THR A 1 239 ? -18.530 108.833 76.267 1.00 37.21 239 THR A C 1
ATOM 1676 O O . THR A 1 239 ? -17.379 109.079 76.630 1.00 37.67 239 THR A O 1
ATOM 1680 N N . PRO A 1 240 ? -19.461 109.794 76.173 1.00 38.93 240 PRO A N 1
ATOM 1681 C CA . PRO A 1 240 ? -19.123 111.179 76.519 1.00 39.99 240 PRO A CA 1
ATOM 1682 C C . PRO A 1 240 ? -18.630 111.324 77.960 1.00 40.66 240 PRO A C 1
ATOM 1683 O O . PRO A 1 240 ? -19.254 110.819 78.896 1.00 39.95 240 PRO A O 1
ATOM 1687 N N . GLY A 1 241 ? -17.505 112.012 78.127 1.00 40.26 241 GLY A N 1
ATOM 1688 C CA . GLY A 1 241 ? -16.955 112.202 79.456 1.00 41.50 241 GLY A CA 1
ATOM 1689 C C . GLY A 1 241 ? -15.951 111.138 79.871 1.00 42.24 241 GLY A C 1
ATOM 1690 O O . GLY A 1 241 ? -14.993 111.440 80.587 1.00 43.03 241 GLY A O 1
ATOM 1691 N N . ASP A 1 242 ? -16.161 109.900 79.425 1.00 40.86 242 ASP A N 1
ATOM 1692 C CA . ASP A 1 242 ? -15.268 108.794 79.769 1.00 38.70 242 ASP A CA 1
ATOM 1693 C C . ASP A 1 242 ? -14.110 108.599 78.803 1.00 36.36 242 ASP A C 1
ATOM 1694 O O . ASP A 1 242 ? -14.293 108.553 77.585 1.00 34.98 242 ASP A O 1
ATOM 1699 N N . THR A 1 243 ? -12.913 108.475 79.363 1.00 33.37 243 THR A N 1
ATOM 1700 C CA . THR A 1 243 ? -11.717 108.248 78.571 1.00 31.43 243 THR A CA 1
ATOM 1701 C C . THR A 1 243 ? -11.646 106.752 78.293 1.00 29.90 243 THR A C 1
ATOM 1702 O O . THR A 1 243 ? -11.596 105.944 79.216 1.00 30.60 243 THR A O 1
ATOM 1706 N N . PRO A 1 244 ? -11.653 106.363 77.010 1.00 28.66 244 PRO A N 1
ATOM 1707 C CA . PRO A 1 244 ? -11.592 104.949 76.625 1.00 26.93 244 PRO A CA 1
ATOM 1708 C C . PRO A 1 244 ? -10.171 104.405 76.609 1.00 24.98 244 PRO A C 1
ATOM 1709 O O . PRO A 1 244 ? -9.199 105.161 76.657 1.00 23.10 244 PRO A O 1
ATOM 1713 N N . LEU A 1 245 ? -10.068 103.085 76.539 1.00 21.95 245 LEU A N 1
ATOM 1714 C CA . LEU A 1 245 ? -8.783 102.414 76.473 1.00 23.62 245 LEU A CA 1
ATOM 1715 C C . LEU A 1 245 ? -8.638 101.781 75.091 1.00 23.72 245 LEU A C 1
ATOM 1716 O O . LEU A 1 245 ? -9.558 101.121 74.601 1.00 23.30 245 LEU A O 1
ATOM 1721 N N . VAL A 1 246 ? -7.490 101.988 74.457 1.00 22.45 246 VAL A N 1
ATOM 1722 C CA . VAL A 1 246 ? -7.242 101.398 73.147 1.00 23.27 246 VAL A CA 1
ATOM 1723 C C . VAL A 1 246 ? -6.095 100.390 73.263 1.00 23.77 246 VAL A C 1
ATOM 1724 O O . VAL A 1 246 ? -5.028 100.716 73.783 1.00 21.02 246 VAL A O 1
ATOM 1728 N N . VAL A 1 247 ? -6.341 99.153 72.832 1.00 25.39 247 VAL A N 1
ATOM 1729 C CA . VAL A 1 247 ? -5.304 98.122 72.845 1.00 25.53 247 VAL A CA 1
ATOM 1730 C C . VAL A 1 247 ? -4.496 98.450 71.598 1.00 25.95 247 VAL A C 1
ATOM 1731 O O . VAL A 1 247 ? -4.948 98.254 70.471 1.00 25.07 247 VAL A O 1
ATOM 1735 N N . LEU A 1 248 ? -3.293 98.964 71.824 1.00 26.44 248 LEU A N 1
ATOM 1736 C CA . LEU A 1 248 ? -2.420 99.430 70.761 1.00 27.11 248 LEU A CA 1
ATOM 1737 C C . LEU A 1 248 ? -1.190 98.597 70.413 1.00 28.13 248 LEU A C 1
ATOM 1738 O O . LEU A 1 248 ? -0.440 98.168 71.294 1.00 28.47 248 LEU A O 1
ATOM 1743 N N . SER A 1 249 ? -0.984 98.380 69.117 1.00 27.72 249 SER A N 1
ATOM 1744 C CA .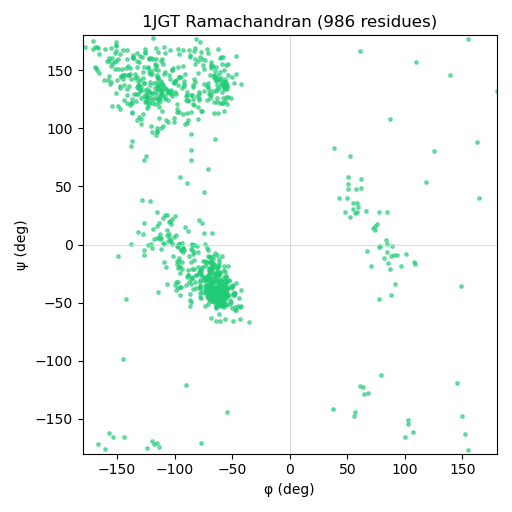 SER A 1 249 ? 0.191 97.664 68.638 1.00 29.45 249 SER A CA 1
ATOM 1745 C C . SER A 1 249 ? 0.933 98.732 67.848 1.00 30.04 249 SER A C 1
ATOM 1746 O O . SER A 1 249 ? 0.568 99.908 67.899 1.00 29.47 249 SER A O 1
ATOM 1749 N N . GLY A 1 250 ? 1.969 98.349 67.117 1.00 30.48 250 GLY A N 1
ATOM 1750 C CA . GLY A 1 250 ? 2.685 99.350 66.350 1.00 29.67 250 GLY A CA 1
ATOM 1751 C C . GLY A 1 250 ? 2.061 99.597 64.988 1.00 29.18 250 GLY A C 1
ATOM 1752 O O . GLY A 1 250 ? 2.498 100.489 64.257 1.00 28.35 250 GLY A O 1
ATOM 1753 N N . GLY A 1 251 ? 1.028 98.820 64.659 1.00 26.29 251 GLY A N 1
ATOM 1754 C CA . GLY A 1 251 ? 0.373 98.931 63.364 1.00 23.37 251 GLY A CA 1
ATOM 1755 C C . GLY A 1 251 ? -0.603 100.069 63.120 1.00 22.47 251 GLY A C 1
ATOM 1756 O O . GLY A 1 251 ? -1.143 100.669 64.052 1.00 23.06 251 GLY A O 1
ATOM 1757 N N . ILE A 1 252 ? -0.851 100.339 61.842 1.00 21.12 252 ILE A N 1
ATOM 1758 C CA . ILE A 1 252 ? -1.750 101.410 61.423 1.00 20.55 252 ILE A CA 1
ATOM 1759 C C . ILE A 1 252 ? -3.196 101.236 61.866 1.00 19.85 252 ILE A C 1
ATOM 1760 O O . ILE A 1 252 ? -3.892 102.225 62.084 1.00 20.42 252 ILE A O 1
ATOM 1765 N N . ASP A 1 253 ? -3.663 99.994 61.991 1.00 19.46 253 ASP A N 1
ATOM 1766 C CA . ASP A 1 253 ? -5.056 99.764 62.386 1.00 20.69 253 ASP A CA 1
ATOM 1767 C C . ASP A 1 253 ? -5.426 100.300 63.762 1.00 19.51 253 ASP A C 1
ATOM 1768 O O . ASP A 1 253 ? -6.339 101.125 63.882 1.00 18.64 253 ASP A O 1
ATOM 1773 N N . SER A 1 254 ? -4.740 99.813 64.796 1.00 20.22 254 SER A N 1
ATOM 1774 C CA . SER A 1 254 ? -5.011 100.258 66.162 1.00 21.02 254 SER A CA 1
ATOM 1775 C C . SER A 1 254 ? -4.571 101.709 66.342 1.00 21.76 254 SER A C 1
ATOM 1776 O O . SER A 1 254 ? -5.173 102.457 67.117 1.00 20.16 254 SER A O 1
ATOM 1779 N N . SER A 1 255 ? -3.529 102.106 65.616 1.00 21.86 255 SER A N 1
ATOM 1780 C CA . SER A 1 255 ? -3.040 103.478 65.697 1.00 22.94 255 SER A CA 1
ATOM 1781 C C . SER A 1 255 ? -4.112 104.411 65.146 1.00 22.90 255 SER A C 1
ATOM 1782 O O . SER A 1 255 ? -4.339 105.491 65.691 1.00 22.79 255 SER A O 1
ATOM 1785 N N . GLY A 1 256 ? -4.770 103.986 64.067 1.00 21.46 256 GLY A N 1
ATOM 1786 C CA . GLY A 1 256 ? -5.819 104.795 63.465 1.00 20.96 256 GLY A CA 1
ATOM 1787 C C . GLY A 1 256 ? -6.983 104.966 64.420 1.00 20.38 256 GLY A C 1
ATOM 1788 O O . GLY A 1 256 ? -7.579 106.047 64.520 1.00 20.64 256 GLY A O 1
ATOM 1789 N N . VAL A 1 257 ? -7.322 103.893 65.128 1.00 19.80 257 VAL A N 1
ATOM 1790 C CA . VAL A 1 257 ? -8.406 103.956 66.094 1.00 19.59 257 VAL A CA 1
ATOM 1791 C C . VAL A 1 257 ? -7.992 104.865 67.253 1.00 20.85 257 VAL A C 1
ATOM 1792 O O . VAL A 1 257 ? -8.780 105.697 67.714 1.00 20.84 257 VAL A O 1
ATOM 1796 N N . ALA A 1 258 ? -6.751 104.718 67.711 1.00 19.81 258 ALA A N 1
ATOM 1797 C CA . ALA A 1 258 ? -6.256 105.542 68.808 1.00 20.30 258 ALA A CA 1
ATOM 1798 C C . ALA A 1 258 ? -6.390 107.024 68.462 1.00 19.83 258 ALA A C 1
ATOM 1799 O O . ALA A 1 258 ? -6.883 107.813 69.271 1.00 19.36 258 ALA A O 1
ATOM 1801 N N . ALA A 1 259 ? -5.965 107.403 67.261 1.00 19.24 259 ALA A N 1
ATOM 1802 C CA . ALA A 1 259 ? -6.057 108.801 66.842 1.00 19.85 259 ALA A CA 1
ATOM 1803 C C . ALA A 1 259 ? -7.497 109.308 66.845 1.00 21.65 259 ALA A C 1
ATOM 1804 O O . ALA A 1 259 ? -7.761 110.421 67.290 1.00 21.51 259 ALA A O 1
ATOM 1806 N N . CYS A 1 260 ? -8.432 108.494 66.352 1.00 23.22 260 CYS A N 1
ATOM 1807 C CA . CYS A 1 260 ? -9.840 108.885 66.316 1.00 21.88 260 CYS A CA 1
ATOM 1808 C C . CYS A 1 260 ? -10.471 108.951 67.707 1.00 22.32 260 CYS A C 1
ATOM 1809 O O . CYS A 1 260 ? -11.271 109.848 67.992 1.00 21.07 260 CYS A O 1
ATOM 1812 N N . ALA A 1 261 ? -10.125 108.000 68.569 1.00 21.38 261 ALA A N 1
ATOM 1813 C CA . ALA A 1 261 ? -10.683 107.965 69.921 1.00 23.40 261 ALA A CA 1
ATOM 1814 C C . ALA A 1 261 ? -10.158 109.145 70.737 1.00 24.72 261 ALA A C 1
ATOM 1815 O O . ALA A 1 261 ? -10.879 109.725 71.553 1.00 24.38 261 ALA A O 1
ATOM 1817 N N . HIS A 1 262 ? -8.899 109.496 70.509 1.00 26.54 262 HIS A N 1
ATOM 1818 C CA . HIS A 1 262 ? -8.295 110.615 71.210 1.00 30.78 262 HIS A CA 1
ATOM 1819 C C . HIS A 1 262 ? -9.026 111.891 70.812 1.00 32.86 262 HIS A C 1
ATOM 1820 O O . HIS A 1 262 ? -9.385 112.703 71.666 1.00 33.75 262 HIS A O 1
ATOM 1827 N N . ARG A 1 263 ? -9.259 112.059 69.514 1.00 33.89 263 ARG A N 1
ATOM 1828 C CA . ARG A 1 263 ? -9.957 113.240 69.024 1.00 35.93 263 ARG A CA 1
ATOM 1829 C C . ARG A 1 263 ? -11.351 113.322 69.629 1.00 35.63 263 ARG A C 1
ATOM 1830 O O . ARG A 1 263 ? -11.779 114.383 70.075 1.00 36.16 263 ARG A O 1
ATOM 1838 N N . ALA A 1 264 ? -12.049 112.190 69.653 1.00 35.79 264 ALA A N 1
ATOM 1839 C CA . ALA A 1 264 ? -13.408 112.124 70.178 1.00 34.86 264 ALA A CA 1
ATOM 1840 C C . ALA A 1 264 ? -13.525 112.276 71.693 1.00 35.31 264 ALA A C 1
ATOM 1841 O O . ALA A 1 264 ? -14.479 112.885 72.186 1.00 36.10 264 ALA A O 1
ATOM 1843 N N . ALA A 1 265 ? -12.571 111.726 72.435 1.00 34.52 265 ALA A N 1
ATOM 1844 C CA . ALA A 1 265 ? -12.623 111.813 73.893 1.00 35.75 265 ALA A CA 1
ATOM 1845 C C . ALA A 1 265 ? -11.814 112.976 74.465 1.00 36.40 265 ALA A C 1
ATOM 1846 O O . ALA A 1 265 ? -12.042 113.396 75.601 1.00 36.97 265 ALA A O 1
ATOM 1848 N N . GLY A 1 266 ? -10.879 113.500 73.677 1.00 36.37 266 GLY A N 1
ATOM 1849 C CA . GLY A 1 266 ? -10.050 114.599 74.139 1.00 37.55 266 GLY A CA 1
ATOM 1850 C C . GLY A 1 266 ? -8.950 114.096 75.055 1.00 37.97 266 GLY A C 1
ATOM 1851 O O . GLY A 1 266 ? -8.116 114.867 75.535 1.00 38.86 266 GLY A O 1
ATOM 1852 N N . GLU A 1 267 ? -8.950 112.789 75.290 1.00 37.23 267 GLU A N 1
ATOM 1853 C CA . GLU A 1 267 ? -7.967 112.145 76.155 1.00 37.14 267 GLU A CA 1
ATOM 1854 C C . GLU A 1 267 ? -7.951 110.676 75.744 1.00 34.41 267 GLU A C 1
ATOM 1855 O O . GLU A 1 267 ? -8.921 110.191 75.165 1.00 34.33 267 GLU A O 1
ATOM 1861 N N . LEU A 1 268 ? -6.870 109.961 76.037 1.00 31.74 268 LEU A N 1
ATOM 1862 C CA . LEU A 1 268 ? -6.818 108.552 75.667 1.00 28.38 268 LEU A CA 1
ATOM 1863 C C . LEU A 1 268 ? -5.869 107.697 76.503 1.00 28.50 268 LEU A C 1
ATOM 1864 O O . LEU A 1 268 ? -4.747 108.108 76.819 1.00 24.87 268 LEU A O 1
ATOM 1869 N N . ASP A 1 269 ? -6.345 106.503 76.851 1.00 26.01 269 ASP A N 1
ATOM 1870 C CA . ASP A 1 269 ? -5.578 105.518 77.611 1.00 26.60 269 ASP A CA 1
ATOM 1871 C C . ASP A 1 269 ? -5.209 104.411 76.623 1.00 25.09 269 ASP A C 1
ATOM 1872 O O . ASP A 1 269 ? -6.067 103.962 75.863 1.00 24.36 269 ASP A O 1
ATOM 1877 N N . THR A 1 270 ? -3.952 103.975 76.628 1.00 23.97 270 THR A N 1
ATOM 1878 C CA . THR A 1 270 ? -3.510 102.910 75.727 1.00 24.13 270 THR A CA 1
ATOM 1879 C C . THR A 1 270 ? -2.742 101.823 76.466 1.00 23.84 270 THR A C 1
ATOM 1880 O O . THR A 1 270 ? -2.191 102.054 77.548 1.00 24.42 270 THR A O 1
ATOM 1884 N N . VAL A 1 271 ? -2.719 100.629 75.881 1.00 23.76 271 VAL A N 1
ATOM 1885 C CA . VAL A 1 271 ? -2.007 99.500 76.463 1.00 23.34 271 VAL A CA 1
ATOM 1886 C C . VAL A 1 271 ? -1.484 98.621 75.329 1.00 24.92 271 VAL A C 1
ATOM 1887 O O . VAL A 1 271 ? -2.181 98.382 74.344 1.00 25.17 271 VAL A O 1
ATOM 1891 N N . SER A 1 272 ? -0.241 98.171 75.453 1.00 24.38 272 SER A N 1
ATOM 1892 C CA . SER A 1 272 ? 0.364 97.310 74.444 1.00 25.98 272 SER A CA 1
ATOM 1893 C C . SER A 1 272 ? 0.889 96.091 75.174 1.00 26.59 272 SER A C 1
ATOM 1894 O O . SER A 1 272 ? 1.371 96.197 76.301 1.00 25.84 272 SER A O 1
ATOM 1897 N N . MET A 1 273 ? 0.784 94.932 74.542 1.00 27.56 273 MET A N 1
ATOM 1898 C CA . MET A 1 273 ? 1.259 93.713 75.168 1.00 30.45 273 MET A CA 1
ATOM 1899 C C . MET A 1 273 ? 2.435 93.149 74.390 1.00 30.07 273 MET A C 1
ATOM 1900 O O . MET A 1 273 ? 2.534 93.333 73.174 1.00 28.49 273 MET A O 1
ATOM 1905 N N . GLY A 1 274 ? 3.324 92.469 75.105 1.00 30.78 274 GLY A N 1
ATOM 1906 C CA . GLY A 1 274 ? 4.479 91.861 74.475 1.00 32.47 274 GLY A CA 1
ATOM 1907 C C . GLY A 1 274 ? 4.730 90.517 75.121 1.00 34.00 274 GLY A C 1
ATOM 1908 O O . GLY A 1 274 ? 4.135 90.206 76.154 1.00 35.64 274 GLY A O 1
ATOM 1909 N N . THR A 1 275 ? 5.587 89.707 74.510 1.00 33.82 275 THR A N 1
ATOM 1910 C CA . THR A 1 275 ? 5.932 88.397 75.060 1.00 34.90 275 THR A CA 1
ATOM 1911 C C . THR A 1 275 ? 7.448 88.375 75.214 1.00 35.30 275 THR A C 1
ATOM 1912 O O . THR A 1 275 ? 8.106 89.394 74.989 1.00 35.42 275 THR A O 1
ATOM 1916 N N . ASP A 1 276 ? 8.013 87.239 75.610 1.00 36.39 276 ASP A N 1
ATOM 1917 C CA . ASP A 1 276 ? 9.463 87.175 75.737 1.00 38.26 276 ASP A CA 1
ATOM 1918 C C . ASP A 1 276 ? 10.059 86.855 74.371 1.00 37.76 276 ASP A C 1
ATOM 1919 O O . ASP A 1 276 ? 11.277 86.751 74.211 1.00 37.21 276 ASP A O 1
ATOM 1924 N N . THR A 1 277 ? 9.178 86.717 73.385 1.00 37.44 277 THR A N 1
ATOM 1925 C CA . THR A 1 277 ? 9.569 86.415 72.015 1.00 37.72 277 THR A CA 1
ATOM 1926 C C . THR A 1 277 ? 9.612 87.677 71.156 1.00 36.48 277 THR A C 1
ATOM 1927 O O . THR A 1 277 ? 10.489 87.824 70.309 1.00 36.62 277 THR A O 1
ATOM 1931 N N . SER A 1 278 ? 8.652 88.575 71.359 1.00 34.60 278 SER A N 1
ATOM 1932 C CA . SER A 1 278 ? 8.614 89.817 70.593 1.00 32.68 278 SER A CA 1
ATOM 1933 C C . SER A 1 278 ? 7.581 90.789 71.139 1.00 31.80 278 SER A C 1
ATOM 1934 O O . SER A 1 278 ? 6.746 90.430 71.967 1.00 31.51 278 SER A O 1
ATOM 1937 N N . ASN A 1 279 ? 7.645 92.026 70.660 1.00 30.63 279 ASN A N 1
ATOM 1938 C CA . ASN A 1 279 ? 6.716 93.063 71.079 1.00 30.63 279 ASN A CA 1
ATOM 1939 C C . ASN A 1 279 ? 6.869 94.228 70.117 1.00 30.32 279 ASN A C 1
ATOM 1940 O O . ASN A 1 279 ? 7.785 94.244 69.299 1.00 29.04 279 ASN A O 1
ATOM 1945 N N . GLU A 1 280 ? 5.961 95.191 70.201 1.00 31.35 280 GLU A N 1
ATOM 1946 C CA . GLU A 1 280 ? 6.030 96.366 69.346 1.00 32.31 280 GLU A CA 1
ATOM 1947 C C . GLU A 1 280 ? 5.936 97.605 70.228 1.00 32.49 280 GLU A C 1
ATOM 1948 O O . GLU A 1 280 ? 5.309 98.601 69.859 1.00 31.56 280 GLU A O 1
ATOM 1954 N N . PHE A 1 281 ? 6.566 97.539 71.398 1.00 31.76 281 PHE A N 1
ATOM 1955 C CA . PHE A 1 281 ? 6.545 98.656 72.331 1.00 32.41 281 PHE A CA 1
ATOM 1956 C C . PHE A 1 281 ? 7.109 99.929 71.716 1.00 32.64 281 PHE A C 1
ATOM 1957 O O . PHE A 1 281 ? 6.530 101.008 71.858 1.00 33.91 281 PHE A O 1
ATOM 1965 N N . ARG A 1 282 ? 8.237 99.801 71.025 1.00 33.96 282 ARG A N 1
ATOM 1966 C CA . ARG A 1 282 ? 8.867 100.954 70.403 1.00 34.89 282 ARG A CA 1
ATOM 1967 C C . ARG A 1 282 ? 7.948 101.579 69.360 1.00 34.59 282 ARG A C 1
ATOM 1968 O O . ARG A 1 282 ? 7.796 102.803 69.306 1.00 33.78 282 ARG A O 1
ATOM 1976 N N . GLU A 1 283 ? 7.343 100.738 68.526 1.00 33.97 283 GLU A N 1
ATOM 1977 C CA . GLU A 1 283 ? 6.434 101.222 67.493 1.00 34.32 283 GLU A CA 1
ATOM 1978 C C . GLU A 1 283 ? 5.243 101.952 68.116 1.00 33.28 283 GLU A C 1
ATOM 1979 O O . GLU A 1 283 ? 4.880 103.052 67.685 1.00 34.07 283 GLU A O 1
ATOM 1985 N N . ALA A 1 284 ? 4.645 101.348 69.137 1.00 30.80 284 ALA A N 1
ATOM 1986 C CA . ALA A 1 284 ? 3.501 101.951 69.807 1.00 30.28 284 ALA A CA 1
ATOM 1987 C C . ALA A 1 284 ? 3.871 103.241 70.534 1.00 30.10 284 ALA A C 1
ATOM 1988 O O . ALA A 1 284 ? 3.085 104.189 70.563 1.00 28.58 284 ALA A O 1
ATOM 1990 N N . ARG A 1 285 ? 5.067 103.275 71.117 1.00 30.00 285 ARG A N 1
ATOM 1991 C CA . ARG A 1 285 ? 5.522 104.453 71.851 1.00 31.13 285 ARG A CA 1
ATOM 1992 C C . ARG A 1 285 ? 5.467 105.713 70.990 1.00 31.26 285 ARG A C 1
ATOM 1993 O O . ARG A 1 285 ? 5.117 106.797 71.470 1.00 30.40 285 ARG A O 1
ATOM 2001 N N . ALA A 1 286 ? 5.817 105.566 69.717 1.00 29.71 286 ALA A N 1
ATOM 2002 C CA . ALA A 1 286 ? 5.806 106.687 68.787 1.00 29.74 286 ALA A CA 1
ATOM 2003 C C . ALA A 1 286 ? 4.421 107.317 68.741 1.00 29.91 286 ALA A C 1
ATOM 2004 O O . ALA A 1 286 ? 4.284 108.542 68.700 1.00 30.42 286 ALA A O 1
ATOM 2006 N N . VAL A 1 287 ? 3.393 106.475 68.751 1.00 28.10 287 VAL A N 1
ATOM 2007 C CA . VAL A 1 287 ? 2.023 106.957 68.709 1.00 27.93 287 VAL A CA 1
ATOM 2008 C C . VAL A 1 287 ? 1.607 107.469 70.080 1.00 28.61 287 VAL A C 1
ATOM 2009 O O . VAL A 1 287 ? 0.884 108.464 70.190 1.00 28.41 287 VAL A O 1
ATOM 2013 N N . VAL A 1 288 ? 2.067 106.785 71.123 1.00 29.31 288 VAL A N 1
ATOM 2014 C CA . VAL A 1 288 ? 1.757 107.178 72.491 1.00 30.10 288 VAL A CA 1
ATOM 2015 C C . VAL A 1 288 ? 2.156 108.630 72.743 1.00 32.39 288 VAL A C 1
ATOM 2016 O O . VAL A 1 288 ? 1.401 109.398 73.347 1.00 31.85 288 VAL A O 1
ATOM 2020 N N . ASP A 1 289 ? 3.343 108.999 72.269 1.00 33.65 289 ASP A N 1
ATOM 2021 C CA . ASP A 1 289 ? 3.854 110.355 72.449 1.00 35.28 289 ASP A CA 1
ATOM 2022 C C . ASP A 1 289 ? 3.231 111.365 71.493 1.00 35.74 289 ASP A C 1
ATOM 2023 O O . ASP A 1 289 ? 3.004 112.517 71.864 1.00 35.08 289 ASP A O 1
ATOM 2028 N N . HIS A 1 290 ? 2.949 110.934 70.266 1.00 37.06 290 HIS A N 1
ATOM 2029 C CA . HIS A 1 290 ? 2.347 111.817 69.274 1.00 37.31 290 HIS A CA 1
ATOM 2030 C C . HIS A 1 290 ? 0.984 112.304 69.755 1.00 37.87 290 HIS A C 1
ATOM 2031 O O . HIS A 1 290 ? 0.615 113.461 69.537 1.00 37.66 290 HIS A O 1
ATOM 2038 N N . LEU A 1 291 ? 0.239 111.420 70.415 1.00 38.18 291 LEU A N 1
ATOM 2039 C CA . LEU A 1 291 ? -1.091 111.759 70.929 1.00 38.74 291 LEU A CA 1
ATOM 2040 C C . LEU A 1 291 ? -1.034 112.037 72.426 1.00 40.02 291 LEU A C 1
ATOM 2041 O O . LEU A 1 291 ? -2.007 112.510 73.020 1.00 40.24 291 LEU A O 1
ATOM 2046 N N . ARG A 1 292 ? 0.111 111.729 73.025 1.00 41.04 292 ARG A N 1
ATOM 2047 C CA . ARG A 1 292 ? 0.322 111.910 74.456 1.00 41.72 292 ARG A CA 1
ATOM 2048 C C . ARG A 1 292 ? -0.808 111.222 75.213 1.00 40.08 292 ARG A C 1
ATOM 2049 O O . ARG A 1 292 ? -1.728 111.870 75.715 1.00 40.45 292 ARG A O 1
ATOM 2057 N N . THR A 1 293 ? -0.737 109.900 75.285 1.00 37.13 293 THR A N 1
ATOM 2058 C CA . THR A 1 293 ? -1.755 109.119 75.977 1.00 35.33 293 THR A CA 1
ATOM 2059 C C . THR A 1 293 ? -1.160 108.558 77.263 1.00 35.11 293 THR A C 1
ATOM 2060 O O . THR A 1 293 ? 0.047 108.649 77.481 1.00 35.53 293 THR A O 1
ATOM 2064 N N . ARG A 1 294 ? -2.006 107.997 78.120 1.00 35.14 294 ARG A N 1
ATOM 2065 C CA . ARG A 1 294 ? -1.527 107.371 79.345 1.00 36.08 294 ARG A CA 1
ATOM 2066 C C . ARG A 1 294 ? -1.272 105.946 78.879 1.00 35.25 294 ARG A C 1
ATOM 2067 O O . ARG A 1 294 ? -2.212 105.176 78.686 1.00 34.62 294 ARG A O 1
ATOM 2075 N N . HIS A 1 295 ? -0.002 105.600 78.699 1.00 34.31 295 HIS A N 1
ATOM 2076 C CA . HIS A 1 295 ? 0.367 104.283 78.199 1.00 33.64 295 HIS A CA 1
ATOM 2077 C C . HIS A 1 295 ? 0.866 103.265 79.226 1.00 33.85 295 HIS A C 1
ATOM 2078 O O . HIS A 1 295 ? 1.467 103.615 80.245 1.00 33.80 295 HIS A O 1
ATOM 2085 N N . ARG A 1 296 ? 0.617 101.993 78.925 1.00 33.35 296 ARG A N 1
ATOM 2086 C CA . ARG A 1 296 ? 1.030 100.882 79.773 1.00 33.07 296 ARG A CA 1
ATOM 2087 C C . ARG A 1 296 ? 1.532 99.727 78.896 1.00 31.89 296 ARG A C 1
ATOM 2088 O O . ARG A 1 296 ? 0.932 99.411 77.866 1.00 29.98 296 ARG A O 1
ATOM 2096 N N . GLU A 1 297 ? 2.646 99.120 79.292 1.00 30.58 297 GLU A N 1
ATOM 2097 C CA . GLU A 1 297 ? 3.209 97.995 78.545 1.00 31.07 297 GLU A CA 1
ATOM 2098 C C . GLU A 1 297 ? 3.103 96.741 79.393 1.00 30.72 297 GLU A C 1
ATOM 2099 O O . GLU A 1 297 ? 3.534 96.729 80.545 1.00 30.78 297 GLU A O 1
ATOM 2105 N N . ILE A 1 298 ? 2.527 95.688 78.827 1.00 30.33 298 ILE A N 1
ATOM 2106 C CA . ILE A 1 298 ? 2.378 94.438 79.555 1.00 32.61 298 ILE A CA 1
ATOM 2107 C C . ILE A 1 298 ? 3.112 93.322 78.821 1.00 34.69 298 ILE A C 1
ATOM 2108 O O . ILE A 1 298 ? 2.870 93.083 77.637 1.00 36.21 298 ILE A O 1
ATOM 2113 N N . THR A 1 299 ? 4.020 92.648 79.518 1.00 35.74 299 THR A N 1
ATOM 2114 C CA . THR A 1 299 ? 4.759 91.550 78.913 1.00 37.95 299 THR A CA 1
ATOM 2115 C C . THR A 1 299 ? 4.354 90.247 79.584 1.00 38.69 299 THR A C 1
ATOM 2116 O O . THR A 1 299 ? 4.460 90.104 80.799 1.00 39.58 299 THR A O 1
ATOM 2120 N N . ILE A 1 300 ? 3.887 89.301 78.778 1.00 39.52 300 ILE A N 1
ATOM 2121 C CA . ILE A 1 300 ? 3.438 88.011 79.279 1.00 40.71 300 ILE A CA 1
ATOM 2122 C C . ILE A 1 300 ? 4.313 86.883 78.751 1.00 40.91 300 ILE A C 1
ATOM 2123 O O . ILE A 1 300 ? 4.584 86.812 77.554 1.00 40.64 300 ILE A O 1
ATOM 2128 N N . PRO A 1 301 ? 4.766 85.984 79.641 1.00 40.66 301 PRO A N 1
ATOM 2129 C CA . PRO A 1 301 ? 5.615 84.858 79.239 1.00 41.45 301 PRO A CA 1
ATOM 2130 C C . PRO A 1 301 ? 4.918 83.964 78.220 1.00 42.01 301 PRO A C 1
ATOM 2131 O O . PRO A 1 301 ? 3.716 83.717 78.326 1.00 41.36 301 PRO A O 1
ATOM 2135 N N . THR A 1 302 ? 5.675 83.486 77.236 1.00 42.64 302 THR A N 1
ATOM 2136 C CA . THR A 1 302 ? 5.127 82.607 76.210 1.00 43.88 302 THR A CA 1
ATOM 2137 C C . THR A 1 302 ? 4.358 81.467 76.868 1.00 44.52 302 THR A C 1
ATOM 2138 O O . THR A 1 302 ? 3.338 81.011 76.351 1.00 44.34 302 THR A O 1
ATOM 2142 N N . THR A 1 303 ? 4.855 81.015 78.015 1.00 45.02 303 THR A N 1
ATOM 2143 C CA . THR A 1 303 ? 4.231 79.927 78.757 1.00 45.07 303 THR A CA 1
ATOM 2144 C C . THR A 1 303 ? 2.815 80.295 79.203 1.00 45.00 303 THR A C 1
ATOM 2145 O O . THR A 1 303 ? 1.913 79.452 79.208 1.00 43.51 303 THR A O 1
ATOM 2149 N N . GLU A 1 304 ? 2.624 81.558 79.573 1.00 44.85 304 GLU A N 1
ATOM 2150 C CA . GLU A 1 304 ? 1.318 82.032 80.020 1.00 45.19 304 GLU A CA 1
ATOM 2151 C C . GLU A 1 304 ? 0.412 82.289 78.821 1.00 44.15 304 GLU A C 1
ATOM 2152 O O . GLU A 1 304 ? -0.813 82.237 78.931 1.00 43.29 304 GLU A O 1
ATOM 2158 N N . LEU A 1 305 ? 1.025 82.564 77.675 1.00 43.10 305 LEU A N 1
ATOM 2159 C CA . LEU A 1 305 ? 0.279 82.824 76.454 1.00 42.30 305 LEU A CA 1
ATOM 2160 C C . LEU A 1 305 ? -0.425 81.550 76.000 1.00 42.12 305 LEU A C 1
ATOM 2161 O O . LEU A 1 305 ? -1.577 81.587 75.558 1.00 40.22 305 LEU A O 1
ATOM 2166 N N . LEU A 1 306 ? 0.275 80.423 76.109 1.00 40.78 306 LEU A N 1
ATOM 2167 C CA . LEU A 1 306 ? -0.292 79.141 75.710 1.00 40.06 306 LEU A CA 1
ATOM 2168 C C . LEU A 1 306 ? -1.316 78.660 76.726 1.00 38.18 306 LEU A C 1
ATOM 2169 O O . LEU A 1 306 ? -2.280 77.979 76.374 1.00 39.31 306 LEU A O 1
ATOM 2174 N N . ALA A 1 307 ? -1.112 79.023 77.987 1.00 36.65 307 ALA A N 1
ATOM 2175 C CA . ALA A 1 307 ? -2.030 78.626 79.047 1.00 35.58 307 ALA A CA 1
ATOM 2176 C C . ALA A 1 307 ? -3.418 79.219 78.818 1.00 34.94 307 ALA A C 1
ATOM 2177 O O . ALA A 1 307 ? -4.370 78.864 79.510 1.00 34.40 307 ALA A O 1
ATOM 2179 N N . GLN A 1 308 ? -3.525 80.124 77.847 1.00 34.37 308 GLN A N 1
ATOM 2180 C CA . GLN A 1 308 ? -4.795 80.772 77.520 1.00 34.28 308 GLN A CA 1
ATOM 2181 C C . GLN A 1 308 ? -5.652 79.911 76.595 1.00 34.79 308 GLN A C 1
ATOM 2182 O O . GLN A 1 308 ? -6.839 80.185 76.407 1.00 34.28 308 GLN A O 1
ATOM 2188 N N . LEU A 1 309 ? -5.050 78.875 76.016 1.00 33.43 309 LEU A N 1
ATOM 2189 C CA . LEU A 1 309 ? -5.762 77.993 75.096 1.00 33.40 309 LEU A CA 1
ATOM 2190 C C . LEU A 1 309 ? -7.177 77.614 75.532 1.00 32.30 309 LEU A C 1
ATOM 2191 O O . LEU A 1 309 ? -8.125 77.781 74.766 1.00 33.21 309 LEU A O 1
ATOM 2196 N N . PRO A 1 310 ? -7.343 77.090 76.759 1.00 31.61 310 PRO A N 1
ATOM 2197 C CA . PRO A 1 310 ? -8.693 76.721 77.196 1.00 31.03 310 PRO A CA 1
ATOM 2198 C C . PRO A 1 310 ? -9.596 77.925 77.484 1.00 30.86 310 PRO A C 1
ATOM 2199 O O . PRO A 1 310 ? -10.818 77.826 77.371 1.00 30.53 310 PRO A O 1
ATOM 2203 N N . TYR A 1 311 ? -9.002 79.055 77.856 1.00 30.08 311 TYR A N 1
ATOM 2204 C CA . TYR A 1 311 ? -9.789 80.259 78.127 1.00 30.04 311 TYR A CA 1
ATOM 2205 C C . TYR A 1 311 ? -10.316 80.867 76.829 1.00 28.60 311 TYR A C 1
ATOM 2206 O O . TYR A 1 311 ? -11.451 81.338 76.769 1.00 28.00 311 TYR A O 1
ATOM 2215 N N . ALA A 1 312 ? -9.490 80.858 75.788 1.00 26.82 312 ALA A N 1
ATOM 2216 C CA . ALA A 1 312 ? -9.901 81.407 74.502 1.00 27.31 312 ALA A CA 1
ATOM 2217 C C . ALA A 1 312 ? -10.993 80.548 73.865 1.00 26.72 312 ALA A C 1
ATOM 2218 O O . ALA A 1 312 ? -11.922 81.062 73.237 1.00 26.18 312 ALA A O 1
ATOM 2220 N N . VAL A 1 313 ? -10.888 79.236 74.026 1.00 25.80 313 VAL A N 1
ATOM 2221 C CA . VAL A 1 313 ? -11.890 78.341 73.459 1.00 26.81 313 VAL A CA 1
ATOM 2222 C C . VAL A 1 313 ? -13.188 78.495 74.240 1.00 25.50 313 VAL A C 1
ATOM 2223 O O . VAL A 1 313 ? -14.275 78.582 73.665 1.00 26.56 313 VAL A O 1
ATOM 2227 N N . TRP A 1 314 ? -13.053 78.533 75.560 1.00 24.60 314 TRP A N 1
ATOM 2228 C CA . TRP A 1 314 ? -14.178 78.672 76.479 1.00 23.64 314 TRP A CA 1
ATOM 2229 C C . TRP A 1 314 ? -14.958 79.968 76.223 1.00 23.39 314 TRP A C 1
ATOM 2230 O O . TRP A 1 314 ? -16.194 79.969 76.187 1.00 23.03 314 TRP A O 1
ATOM 2241 N N . ALA A 1 315 ? -14.223 81.062 76.041 1.00 22.10 315 ALA A N 1
ATOM 2242 C CA . ALA A 1 315 ? -14.811 82.378 75.811 1.00 21.12 315 ALA A CA 1
ATOM 2243 C C . ALA A 1 315 ? -15.340 82.589 74.392 1.00 21.35 315 ALA A C 1
ATOM 2244 O O . ALA A 1 315 ? -16.447 83.088 74.210 1.00 21.80 315 ALA A O 1
ATOM 2246 N N . SER A 1 316 ? -14.562 82.212 73.384 1.00 21.92 316 SER A N 1
ATOM 2247 C CA . SER A 1 316 ? -15.003 82.401 72.007 1.00 22.15 316 SER A CA 1
ATOM 2248 C C . SER A 1 316 ? -15.945 81.293 71.561 1.00 23.75 316 SER A C 1
ATOM 2249 O O . SER A 1 316 ? -16.796 81.499 70.688 1.00 24.04 316 SER A O 1
ATOM 2252 N N . GLU A 1 317 ? -15.813 80.122 72.178 1.00 24.45 317 GLU A N 1
ATOM 2253 C CA . GLU A 1 317 ? -16.642 78.982 71.809 1.00 25.03 317 GLU A CA 1
ATOM 2254 C C . GLU A 1 317 ? -16.397 78.669 70.338 1.00 27.40 317 GLU A C 1
ATOM 2255 O O . GLU A 1 317 ? -17.286 78.210 69.620 1.00 26.34 317 GLU A O 1
ATOM 2261 N N . SER A 1 318 ? -15.162 78.919 69.906 1.00 29.94 318 SER A N 1
ATOM 2262 C CA . SER A 1 318 ? -14.749 78.678 68.528 1.00 32.84 318 SER A CA 1
ATOM 2263 C C . SER A 1 318 ? -13.946 77.385 68.445 1.00 33.72 318 SER A C 1
ATOM 2264 O O . SER A 1 318 ? -13.275 76.995 69.404 1.00 33.74 318 SER A O 1
ATOM 2267 N N . VAL A 1 319 ? -14.030 76.718 67.299 1.00 35.38 319 VAL A N 1
ATOM 2268 C CA . VAL A 1 319 ? -13.298 75.475 67.076 1.00 36.67 319 VAL A CA 1
ATOM 2269 C C . VAL A 1 319 ? -12.241 75.668 65.997 1.00 36.64 319 VAL A C 1
ATOM 2270 O O . VAL A 1 319 ? -11.607 74.708 65.566 1.00 38.70 319 VAL A O 1
ATOM 2274 N N . ASP A 1 320 ? -12.058 76.907 65.553 1.00 36.92 320 ASP A N 1
ATOM 2275 C CA . ASP A 1 320 ? -11.068 77.199 64.520 1.00 37.42 320 ASP A CA 1
ATOM 2276 C C . ASP A 1 320 ? -9.711 77.500 65.150 1.00 38.14 320 ASP A C 1
ATOM 2277 O O . ASP A 1 320 ? -9.542 78.511 65.829 1.00 37.90 320 ASP A O 1
ATOM 2282 N N . PRO A 1 321 ? -8.721 76.617 64.924 1.00 38.38 321 PRO A N 1
ATOM 2283 C CA . PRO A 1 321 ? -7.352 76.725 65.445 1.00 37.10 321 PRO A CA 1
ATOM 2284 C C . PRO A 1 321 ? -6.653 78.035 65.106 1.00 36.15 321 PRO A C 1
ATOM 2285 O O . PRO A 1 321 ? -5.981 78.628 65.949 1.00 34.72 321 PRO A O 1
ATOM 2289 N N . ASP A 1 322 ? -6.800 78.471 63.859 1.00 36.46 322 ASP A N 1
ATOM 2290 C CA . ASP A 1 322 ? -6.182 79.709 63.407 1.00 36.58 322 ASP A CA 1
ATOM 2291 C C . ASP A 1 322 ? -6.744 80.907 64.171 1.00 35.63 322 ASP A C 1
ATOM 2292 O O . ASP A 1 322 ? -5.999 81.796 64.585 1.00 34.93 322 ASP A O 1
ATOM 2297 N N . ILE A 1 323 ? -8.061 80.929 64.358 1.00 34.90 323 ILE A N 1
ATOM 2298 C CA . ILE A 1 323 ? -8.702 82.018 65.088 1.00 32.91 323 ILE A CA 1
ATOM 2299 C C . ILE A 1 323 ? -8.291 81.953 66.555 1.00 30.98 323 ILE A C 1
ATOM 2300 O O . ILE A 1 323 ? -8.005 82.978 67.180 1.00 30.73 323 ILE A O 1
ATOM 2305 N N . ILE A 1 324 ? -8.261 80.742 67.099 1.00 28.74 324 ILE A N 1
ATOM 2306 C CA . ILE A 1 324 ? -7.874 80.554 68.490 1.00 30.24 324 ILE A CA 1
ATOM 2307 C C . ILE A 1 324 ? -6.458 81.086 68.749 1.00 32.22 324 ILE A C 1
ATOM 2308 O O . ILE A 1 324 ? -6.191 81.652 69.811 1.00 31.75 324 ILE A O 1
ATOM 2313 N N . GLU A 1 325 ? -5.557 80.923 67.782 1.00 34.02 325 GLU A N 1
ATOM 2314 C CA . GLU A 1 325 ? -4.186 81.414 67.945 1.00 36.63 325 GLU A CA 1
ATOM 2315 C C . GLU A 1 325 ? -4.147 82.930 67.947 1.00 37.25 325 GLU A C 1
ATOM 2316 O O . GLU A 1 325 ? -3.403 83.529 68.724 1.00 37.44 325 GLU A O 1
ATOM 2322 N N . TYR A 1 326 ? -4.933 83.552 67.068 1.00 37.40 326 TYR A N 1
ATOM 2323 C CA . TYR A 1 326 ? -4.982 85.014 67.006 1.00 39.11 326 TYR A CA 1
ATOM 2324 C C . TYR A 1 326 ? -5.424 85.541 68.367 1.00 37.06 326 TYR A C 1
ATOM 2325 O O . TYR A 1 326 ? -4.884 86.521 68.880 1.00 38.14 326 TYR A O 1
ATOM 2334 N N . LEU A 1 327 ? -6.413 84.864 68.942 1.00 33.96 327 LEU A N 1
ATOM 2335 C CA . LEU A 1 327 ? -7.003 85.263 70.212 1.00 32.22 327 LEU A CA 1
ATOM 2336 C C . LEU A 1 327 ? -6.225 85.006 71.506 1.00 31.17 327 LEU A C 1
ATOM 2337 O O . LEU A 1 327 ? -6.576 85.564 72.546 1.00 31.46 327 LEU A O 1
ATOM 2342 N N . LEU A 1 328 ? -5.181 84.179 71.462 1.00 30.61 328 LEU A N 1
ATOM 2343 C CA . LEU A 1 328 ? -4.410 83.895 72.673 1.00 29.23 328 LEU A CA 1
ATOM 2344 C C . LEU A 1 328 ? -3.825 85.159 73.308 1.00 27.43 328 LEU A C 1
ATOM 2345 O O . LEU A 1 328 ? -4.016 85.408 74.493 1.00 27.44 328 LEU A O 1
ATOM 2350 N N . PRO A 1 329 ? -3.108 85.978 72.528 1.00 27.94 329 PRO A N 1
ATOM 2351 C CA . PRO A 1 329 ? -2.542 87.195 73.117 1.00 28.08 329 PRO A CA 1
ATOM 2352 C C . PRO A 1 329 ? -3.594 88.178 73.630 1.00 28.67 329 PRO A C 1
ATOM 2353 O O . PRO A 1 329 ? -3.448 88.744 74.714 1.00 28.70 329 PRO A O 1
ATOM 2357 N N . LEU A 1 330 ? -4.652 88.374 72.848 1.00 29.32 330 LEU A N 1
ATOM 2358 C CA . LEU A 1 330 ? -5.732 89.282 73.213 1.00 28.16 330 LEU A CA 1
ATOM 2359 C C . LEU A 1 330 ? -6.385 88.830 74.511 1.00 27.87 330 LEU A C 1
ATOM 2360 O O . LEU A 1 330 ? -6.734 89.644 75.369 1.00 27.08 330 LEU A O 1
ATOM 2365 N N . THR A 1 331 ? -6.561 87.522 74.643 1.00 27.15 331 THR A N 1
ATOM 2366 C CA . THR A 1 331 ? -7.165 86.952 75.833 1.00 27.76 331 THR A CA 1
ATOM 2367 C C . THR A 1 331 ? -6.249 87.178 77.038 1.00 28.11 331 THR A C 1
ATOM 2368 O O . THR A 1 331 ? -6.710 87.538 78.126 1.00 27.29 331 THR A O 1
ATOM 2372 N N . ALA A 1 332 ? -4.950 86.967 76.840 1.00 25.84 332 ALA A N 1
ATOM 2373 C CA . ALA A 1 332 ? -3.981 87.161 77.909 1.00 25.78 332 ALA A CA 1
ATOM 2374 C C . ALA A 1 332 ? -4.003 88.621 78.346 1.00 25.48 332 ALA A C 1
ATOM 2375 O O . ALA A 1 332 ? -3.975 88.925 79.539 1.00 23.35 332 ALA A O 1
ATOM 2377 N N . LEU A 1 333 ? -4.075 89.520 77.369 1.00 24.56 333 LEU A N 1
ATOM 2378 C CA . LEU A 1 333 ? -4.086 90.954 77.641 1.00 25.15 333 LEU A CA 1
ATOM 2379 C C . LEU A 1 333 ? -5.283 91.414 78.472 1.00 23.43 333 LEU A C 1
ATOM 2380 O O . LEU A 1 333 ? -5.116 92.077 79.496 1.00 24.39 333 LEU A O 1
ATOM 2385 N N . TYR A 1 334 ? -6.488 91.063 78.040 1.00 23.75 334 TYR A N 1
ATOM 2386 C CA . TYR A 1 334 ? -7.689 91.466 78.764 1.00 24.06 334 TYR A CA 1
ATOM 2387 C C . TYR A 1 334 ? -7.659 90.996 80.218 1.00 24.97 334 TYR A C 1
ATOM 2388 O O . TYR A 1 334 ? -8.021 91.739 81.133 1.00 24.10 334 TYR A O 1
ATOM 2397 N N . ARG A 1 335 ? -7.209 89.763 80.424 1.00 24.56 335 ARG A N 1
ATOM 2398 C CA . ARG A 1 335 ? -7.118 89.192 81.759 1.00 27.07 335 ARG A CA 1
ATOM 2399 C C . ARG A 1 335 ? -6.008 89.827 82.593 1.00 26.73 335 ARG A C 1
ATOM 2400 O O . ARG A 1 335 ? -6.086 89.852 83.819 1.00 27.89 335 ARG A O 1
ATOM 2408 N N . ALA A 1 336 ? -4.986 90.354 81.929 1.00 27.28 336 ALA A N 1
ATOM 2409 C CA . ALA A 1 336 ? -3.863 90.972 82.630 1.00 29.57 336 ALA A CA 1
ATOM 2410 C C . ALA A 1 336 ? -4.103 92.439 82.976 1.00 30.74 336 ALA A C 1
ATOM 2411 O O . ALA A 1 336 ? -3.379 93.017 83.789 1.00 31.13 336 ALA A O 1
ATOM 2413 N N . LEU A 1 337 ? -5.114 93.048 82.364 1.00 31.68 337 LEU A N 1
ATOM 2414 C CA . LEU A 1 337 ? -5.395 94.447 82.645 1.00 32.59 337 LEU A CA 1
ATOM 2415 C C . LEU A 1 337 ? -5.705 94.641 84.121 1.00 34.10 337 LEU A C 1
ATOM 2416 O O . LEU A 1 337 ? -6.403 93.838 84.735 1.00 33.68 337 LEU A O 1
ATOM 2421 N N . ASP A 1 338 ? -5.171 95.711 84.690 1.00 36.21 338 ASP A N 1
ATOM 2422 C CA . ASP A 1 338 ? -5.411 96.006 86.090 1.00 38.47 338 ASP A CA 1
ATOM 2423 C C . ASP A 1 338 ? -6.279 97.243 86.165 1.00 38.64 338 ASP A C 1
ATOM 2424 O O . ASP A 1 338 ? -6.355 98.014 85.211 1.00 39.16 338 ASP A O 1
ATOM 2429 N N . GLY A 1 339 ? -6.939 97.427 87.300 1.00 37.87 339 GLY A N 1
ATOM 2430 C CA . GLY A 1 339 ? -7.782 98.589 87.462 1.00 36.73 339 GLY A CA 1
ATOM 2431 C C . GLY A 1 339 ? -9.238 98.248 87.251 1.00 36.43 339 GLY A C 1
ATOM 2432 O O . GLY A 1 339 ? -9.606 97.073 87.224 1.00 35.37 339 GLY A O 1
ATOM 2433 N N . PRO A 1 340 ? -10.091 99.265 87.080 1.00 35.07 340 PRO A N 1
ATOM 2434 C CA . PRO A 1 340 ? -11.524 99.069 86.871 1.00 34.45 340 PRO A CA 1
ATOM 2435 C C . PRO A 1 340 ? -11.858 98.506 85.494 1.00 33.12 340 PRO A C 1
ATOM 2436 O O . PRO A 1 340 ? -10.998 98.450 84.606 1.00 31.37 340 PRO A O 1
ATOM 2440 N N . GLU A 1 341 ? -13.112 98.087 85.344 1.00 31.32 341 GLU A N 1
ATOM 2441 C CA . GLU A 1 341 ? -13.631 97.561 84.082 1.00 32.31 341 GLU A CA 1
ATOM 2442 C C . GLU A 1 341 ? -13.542 98.709 83.083 1.00 28.85 341 GLU A C 1
ATOM 2443 O O . GLU A 1 341 ? -13.874 99.846 83.416 1.00 29.26 341 GLU A O 1
ATOM 2449 N N . ARG A 1 342 ? -13.098 98.417 81.866 1.00 25.14 342 ARG A N 1
ATOM 2450 C CA . ARG A 1 342 ? -12.949 99.454 80.855 1.00 23.54 342 ARG A CA 1
ATOM 2451 C C . ARG A 1 342 ? -13.785 99.227 79.601 1.00 22.97 342 ARG A C 1
ATOM 2452 O O . ARG A 1 342 ? -14.232 98.109 79.318 1.00 22.13 342 ARG A O 1
ATOM 2460 N N . ARG A 1 343 ? -13.991 100.314 78.866 1.00 23.50 343 ARG A N 1
ATOM 2461 C CA . ARG A 1 343 ? -14.664 100.287 77.572 1.00 22.46 343 ARG A CA 1
ATOM 2462 C C . ARG A 1 343 ? -13.425 100.284 76.680 1.00 22.94 343 ARG A C 1
ATOM 2463 O O . ARG A 1 343 ? -12.634 101.229 76.703 1.00 22.00 343 ARG A O 1
ATOM 2471 N N . ILE A 1 344 ? -13.240 99.218 75.914 1.00 20.84 344 ILE A N 1
ATOM 2472 C CA . ILE A 1 344 ? -12.054 99.099 75.080 1.00 19.94 344 ILE A CA 1
ATOM 2473 C C . ILE A 1 344 ? -12.337 99.087 73.579 1.00 19.23 344 ILE A C 1
ATOM 2474 O O . ILE A 1 344 ? -13.260 98.417 73.120 1.00 18.58 344 ILE A O 1
ATOM 2479 N N . LEU A 1 345 ? -11.538 99.838 72.826 1.00 19.35 345 LEU A N 1
ATOM 2480 C CA . LEU A 1 345 ? -11.655 99.875 71.372 1.00 19.25 345 LEU A CA 1
ATOM 2481 C C . LEU A 1 345 ? -10.406 99.214 70.792 1.00 19.51 345 LEU A C 1
ATOM 2482 O O . LEU A 1 345 ? -9.296 99.380 71.313 1.00 18.93 345 LEU A O 1
ATOM 2487 N N . THR A 1 346 ? -10.596 98.435 69.732 1.00 18.90 346 THR A N 1
ATOM 2488 C CA . THR A 1 346 ? -9.501 97.720 69.085 1.00 18.98 346 THR A CA 1
ATOM 2489 C C . THR A 1 346 ? -9.474 98.066 67.608 1.00 20.00 346 THR A C 1
ATOM 2490 O O . THR A 1 346 ? -10.435 98.622 67.072 1.00 20.10 346 THR A O 1
ATOM 2494 N N . GLY A 1 347 ? -8.368 97.725 66.953 1.00 18.66 347 GLY A N 1
ATOM 2495 C CA . GLY A 1 347 ? -8.251 97.962 65.527 1.00 19.83 347 GLY A CA 1
ATOM 2496 C C . GLY A 1 347 ? -8.417 96.618 64.831 1.00 19.83 347 GLY A C 1
ATOM 2497 O O . GLY A 1 347 ? -8.012 96.431 63.684 1.00 19.53 347 GLY A O 1
ATOM 2498 N N . TYR A 1 348 ? -9.006 95.668 65.545 1.00 19.40 348 TYR A N 1
ATOM 2499 C CA . TYR A 1 348 ? -9.222 94.334 65.007 1.00 21.93 348 TYR A CA 1
ATOM 2500 C C . TYR A 1 348 ? -10.115 94.313 63.766 1.00 22.46 348 TYR A C 1
ATOM 2501 O O . TYR A 1 348 ? -11.085 95.075 63.660 1.00 21.51 348 TYR A O 1
ATOM 2510 N N . GLY A 1 349 ? -9.772 93.438 62.827 1.00 20.71 349 GLY A N 1
ATOM 2511 C CA . GLY A 1 349 ? -10.573 93.274 61.626 1.00 20.67 349 GLY A CA 1
ATOM 2512 C C . GLY A 1 349 ? -10.315 94.138 60.409 1.00 19.68 349 GLY A C 1
ATOM 2513 O O . GLY A 1 349 ? -10.872 93.863 59.344 1.00 20.41 349 GLY A O 1
ATOM 2514 N N . ALA A 1 350 ? -9.486 95.170 60.548 1.00 18.84 350 ALA A N 1
ATOM 2515 C CA . ALA A 1 350 ? -9.186 96.058 59.434 1.00 18.13 350 ALA A CA 1
ATOM 2516 C C . ALA A 1 350 ? -8.546 95.326 58.262 1.00 18.23 350 ALA A C 1
ATOM 2517 O O . ALA A 1 350 ? -8.762 95.692 57.109 1.00 17.90 350 ALA A O 1
ATOM 2519 N N . ASP A 1 351 ? -7.758 94.290 58.550 1.00 18.49 351 ASP A N 1
ATOM 2520 C CA . ASP A 1 351 ? -7.079 93.542 57.496 1.00 19.12 351 ASP A CA 1
ATOM 2521 C C . ASP A 1 351 ? -8.007 92.742 56.590 1.00 19.45 351 ASP A C 1
ATOM 2522 O O . ASP A 1 351 ? -7.650 92.419 55.457 1.00 18.81 351 ASP A O 1
ATOM 2527 N N . ILE A 1 352 ? -9.197 92.422 57.074 1.00 19.74 352 ILE A N 1
ATOM 2528 C CA . ILE A 1 352 ? -10.128 91.643 56.271 1.00 20.52 352 ILE A CA 1
ATOM 2529 C C . ILE A 1 352 ? -10.663 92.418 55.064 1.00 19.99 352 ILE A C 1
ATOM 2530 O O . ILE A 1 352 ? -10.396 92.041 53.921 1.00 21.02 352 ILE A O 1
ATOM 2535 N N . PRO A 1 353 ? -11.395 93.522 55.285 1.00 18.94 353 PRO A N 1
ATOM 2536 C CA . PRO A 1 353 ? -11.889 94.244 54.109 1.00 20.83 353 PRO A CA 1
ATOM 2537 C C . PRO A 1 353 ? -10.798 94.957 53.301 1.00 22.42 353 PRO A C 1
ATOM 2538 O O . PRO A 1 353 ? -10.981 95.223 52.114 1.00 22.72 353 PRO A O 1
ATOM 2542 N N . LEU A 1 354 ? -9.665 95.252 53.935 1.00 23.04 354 LEU A N 1
ATOM 2543 C CA . LEU A 1 354 ? -8.567 95.942 53.260 1.00 25.01 354 LEU A CA 1
ATOM 2544 C C . LEU A 1 354 ? -7.489 95.015 52.706 1.00 25.91 354 LEU A C 1
ATOM 2545 O O . LEU A 1 354 ? -6.508 95.478 52.123 1.00 26.70 354 LEU A O 1
ATOM 2550 N N . GLY A 1 355 ? -7.668 93.711 52.879 1.00 27.17 355 GLY A N 1
ATOM 2551 C CA . GLY A 1 355 ? -6.676 92.770 52.387 1.00 27.74 355 GLY A CA 1
ATOM 2552 C C . GLY A 1 355 ? -5.304 93.039 52.980 1.00 28.98 355 GLY A C 1
ATOM 2553 O O . GLY A 1 355 ? -4.298 93.074 52.262 1.00 30.25 355 GLY A O 1
ATOM 2554 N N . GLY A 1 356 ? -5.259 93.210 54.299 1.00 28.36 356 GLY A N 1
ATOM 2555 C CA . GLY A 1 356 ? -4.008 93.491 54.983 1.00 30.04 356 GLY A CA 1
ATOM 2556 C C . GLY A 1 356 ? -2.890 92.493 54.758 1.00 31.33 356 GLY A C 1
ATOM 2557 O O . GLY A 1 356 ? -1.720 92.867 54.791 1.00 31.30 356 GLY A O 1
ATOM 2558 N N . MET A 1 357 ? -3.238 91.231 54.526 1.00 32.71 357 MET A N 1
ATOM 2559 C CA . MET A 1 357 ? -2.244 90.183 54.298 1.00 35.18 357 MET A CA 1
ATOM 2560 C C . MET A 1 357 ? -1.727 90.107 52.857 1.00 35.27 357 MET A C 1
ATOM 2561 O O . MET A 1 357 ? -0.811 89.335 52.569 1.00 34.78 357 MET A O 1
ATOM 2566 N N . HIS A 1 358 ? -2.311 90.890 51.952 1.00 34.96 358 HIS A N 1
ATOM 2567 C CA . HIS A 1 358 ? -1.884 90.863 50.551 1.00 34.76 358 HIS A CA 1
ATOM 2568 C C . HIS A 1 358 ? -0.487 91.471 50.400 1.00 35.71 358 HIS A C 1
ATOM 2569 O O . HIS A 1 358 ? -0.242 92.606 50.816 1.00 34.82 358 HIS A O 1
ATOM 2576 N N . ARG A 1 359 ? 0.425 90.719 49.789 1.00 37.47 359 ARG A N 1
ATOM 2577 C CA . ARG A 1 359 ? 1.799 91.187 49.637 1.00 39.29 359 ARG A CA 1
ATOM 2578 C C . ARG A 1 359 ? 2.290 91.517 48.231 1.00 39.33 359 ARG A C 1
ATOM 2579 O O . ARG A 1 359 ? 3.471 91.813 48.050 1.00 39.27 359 ARG A O 1
ATOM 2587 N N . GLU A 1 360 ? 1.411 91.476 47.237 1.00 38.15 360 GLU A N 1
ATOM 2588 C CA . GLU A 1 360 ? 1.843 91.779 45.878 1.00 37.85 360 GLU A CA 1
ATOM 2589 C C . GLU A 1 360 ? 1.160 93.015 45.326 1.00 36.83 360 GLU A C 1
ATOM 2590 O O . GLU A 1 360 ? 0.109 93.430 45.821 1.00 35.37 360 GLU A O 1
ATOM 2596 N N . ASP A 1 361 ? 1.764 93.610 44.302 1.00 35.26 361 ASP A N 1
ATOM 2597 C CA . ASP A 1 361 ? 1.181 94.782 43.671 1.00 34.12 361 ASP A CA 1
ATOM 2598 C C . ASP A 1 361 ? 0.064 94.338 42.726 1.00 31.73 361 ASP A C 1
ATOM 2599 O O . ASP A 1 361 ? -0.829 95.119 42.416 1.00 30.69 361 ASP A O 1
ATOM 2604 N N . ARG A 1 362 ? 0.122 93.088 42.264 1.00 29.79 362 ARG A N 1
ATOM 2605 C CA . ARG A 1 362 ? -0.921 92.548 41.389 1.00 28.19 362 ARG A CA 1
ATOM 2606 C C . ARG A 1 362 ? -2.185 92.401 42.243 1.00 26.42 362 ARG A C 1
ATOM 2607 O O . ARG A 1 362 ? -2.151 91.807 43.321 1.00 27.61 362 ARG A O 1
ATOM 2615 N N . LEU A 1 363 ? -3.297 92.926 41.737 1.00 24.27 363 LEU A N 1
ATOM 2616 C CA . LEU A 1 363 ? -4.569 92.947 42.457 1.00 22.19 363 LEU A CA 1
ATOM 2617 C C . LEU A 1 363 ? -5.542 91.767 42.439 1.00 21.08 363 LEU A C 1
ATOM 2618 O O . LEU A 1 363 ? -6.288 91.579 43.397 1.00 21.24 363 LEU A O 1
ATOM 2623 N N . PRO A 1 364 ? -5.560 90.958 41.368 1.00 20.87 364 PRO A N 1
ATOM 2624 C CA . PRO A 1 364 ? -6.519 89.845 41.370 1.00 20.87 364 PRO A CA 1
ATOM 2625 C C . PRO A 1 364 ? -6.650 89.053 42.671 1.00 20.93 364 PRO A C 1
ATOM 2626 O O . PRO A 1 364 ? -7.751 88.907 43.203 1.00 22.34 364 PRO A O 1
ATOM 2630 N N . ALA A 1 365 ? -5.535 88.556 43.192 1.00 21.44 365 ALA A N 1
ATOM 2631 C CA . ALA A 1 365 ? -5.563 87.763 44.416 1.00 21.32 365 ALA A CA 1
ATOM 2632 C C . ALA A 1 365 ? -6.100 88.515 45.632 1.00 21.03 365 ALA A C 1
ATOM 2633 O O . ALA A 1 365 ? -6.614 87.893 46.558 1.00 21.08 365 ALA A O 1
ATOM 2635 N N . LEU A 1 366 ? -5.985 89.842 45.640 1.00 19.68 366 LEU A N 1
ATOM 2636 C CA . LEU A 1 366 ? -6.474 90.622 46.778 1.00 19.35 366 LEU A CA 1
ATOM 2637 C C . LEU A 1 366 ? -7.987 90.504 46.872 1.00 19.48 366 LEU A C 1
ATOM 2638 O O . LEU A 1 366 ? -8.527 90.267 47.956 1.00 19.75 366 LEU A O 1
ATOM 2643 N N . ASP A 1 367 ? -8.672 90.668 45.740 1.00 18.15 367 ASP A N 1
ATOM 2644 C CA . ASP A 1 367 ? -10.122 90.565 45.723 1.00 18.54 367 ASP A CA 1
ATOM 2645 C C . ASP A 1 367 ? -10.611 89.134 45.922 1.00 17.10 367 ASP A C 1
ATOM 2646 O O . ASP A 1 367 ? -11.692 88.924 46.457 1.00 16.47 367 ASP A O 1
ATOM 2651 N N . THR A 1 368 ? -9.823 88.155 45.485 1.00 17.13 368 THR A N 1
ATOM 2652 C CA . THR A 1 368 ? -10.221 86.754 45.628 1.00 17.84 368 THR A CA 1
ATOM 2653 C C . THR A 1 368 ? -10.284 86.396 47.106 1.00 17.56 368 THR A C 1
ATOM 2654 O O . THR A 1 368 ? -11.254 85.791 47.574 1.00 16.18 368 THR A O 1
ATOM 2658 N N . VAL A 1 369 ? -9.245 86.789 47.839 1.00 17.57 369 VAL A N 1
ATOM 2659 C CA . VAL A 1 369 ? -9.166 86.506 49.263 1.00 19.63 369 VAL A CA 1
ATOM 2660 C C . VAL A 1 369 ? -10.178 87.323 50.044 1.0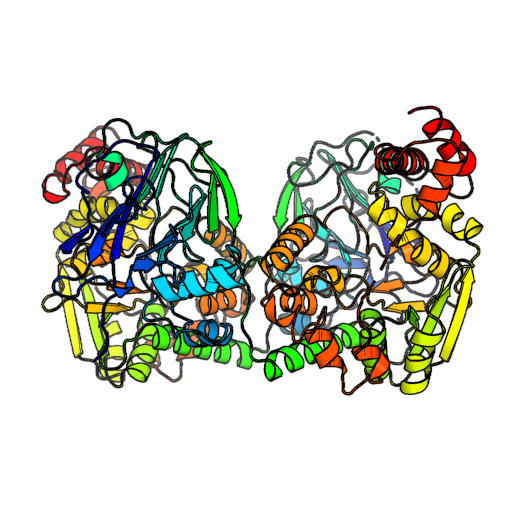0 19.07 369 VAL A C 1
ATOM 2661 O O . VAL A 1 369 ? -10.744 86.840 51.024 1.00 18.28 369 VAL A O 1
ATOM 2665 N N . LEU A 1 370 ? -10.405 88.559 49.606 1.00 19.60 370 LEU A N 1
ATOM 2666 C CA . LEU A 1 370 ? -11.374 89.443 50.255 1.00 19.70 370 LEU A CA 1
ATOM 2667 C C . LEU A 1 370 ? -12.792 88.876 50.187 1.00 18.48 370 LEU A C 1
ATOM 2668 O O . LEU A 1 370 ? -13.481 88.777 51.210 1.00 18.52 370 LEU A O 1
ATOM 2673 N N . ALA A 1 371 ? -13.231 88.508 48.986 1.00 19.70 371 ALA A N 1
ATOM 2674 C CA . ALA A 1 371 ? -14.578 87.956 48.802 1.00 19.81 371 ALA A CA 1
ATOM 2675 C C . ALA A 1 371 ? -14.753 86.664 49.595 1.00 20.08 371 ALA A C 1
ATOM 2676 O O . ALA A 1 371 ? -15.828 86.403 50.140 1.00 19.73 371 ALA A O 1
ATOM 2678 N N . HIS A 1 372 ? -13.692 85.860 49.652 1.00 19.77 372 HIS A N 1
ATOM 2679 C CA . HIS A 1 372 ? -13.727 84.597 50.384 1.00 20.17 372 HIS A CA 1
ATOM 2680 C C . HIS A 1 372 ? -13.823 84.860 51.882 1.00 18.31 372 HIS A C 1
ATOM 2681 O O . HIS A 1 372 ? -14.640 84.249 52.572 1.00 18.84 372 HIS A O 1
ATOM 2688 N N . ASP A 1 373 ? -12.992 85.775 52.380 1.00 17.35 373 ASP A N 1
ATOM 2689 C CA . ASP A 1 373 ? -13.008 86.120 53.800 1.00 19.46 373 ASP A CA 1
ATOM 2690 C C . ASP A 1 373 ? -14.380 86.646 54.208 1.00 19.31 373 ASP A C 1
ATOM 2691 O O . ASP A 1 373 ? -14.908 86.290 55.262 1.00 20.39 373 ASP A O 1
ATOM 2696 N N . MET A 1 374 ? -14.965 87.498 53.376 1.00 19.95 374 MET A N 1
ATOM 2697 C CA . MET A 1 374 ? -16.259 88.068 53.705 1.00 19.72 374 MET A CA 1
ATOM 2698 C C . MET A 1 374 ? -17.399 87.060 53.636 1.00 21.13 374 MET A C 1
ATOM 2699 O O . MET A 1 374 ? -18.439 87.256 54.258 1.00 20.64 374 MET A O 1
ATOM 2704 N N . ALA A 1 375 ? -17.204 85.975 52.896 1.00 20.63 375 ALA A N 1
ATOM 2705 C CA . ALA A 1 375 ? -18.243 84.963 52.790 1.00 20.01 375 ALA A CA 1
ATOM 2706 C C . ALA A 1 375 ? -18.077 83.854 53.831 1.00 21.60 375 ALA A C 1
ATOM 2707 O O . ALA A 1 375 ? -18.924 82.956 53.928 1.00 21.14 375 ALA A O 1
ATOM 2709 N N . THR A 1 376 ? -17.012 83.927 54.628 1.00 19.56 376 THR A N 1
ATOM 2710 C CA . THR A 1 376 ? -16.744 82.878 55.607 1.00 20.89 376 THR A CA 1
ATOM 2711 C C . THR A 1 376 ? -16.424 83.302 57.049 1.00 20.29 376 THR A C 1
ATOM 2712 O O . THR A 1 376 ? -16.022 82.463 57.860 1.00 19.84 376 THR A O 1
ATOM 2716 N N . PHE A 1 377 ? -16.611 84.576 57.389 1.00 18.32 377 PHE A N 1
ATOM 2717 C CA . PHE A 1 377 ? -16.299 85.020 58.748 1.00 19.55 377 PHE A CA 1
ATOM 2718 C C . PHE A 1 377 ? -17.297 84.549 59.805 1.00 19.64 377 PHE A C 1
ATOM 2719 O O . PHE A 1 377 ? -16.936 84.353 60.974 1.00 18.18 377 PHE A O 1
ATOM 2727 N N . ASP A 1 378 ? -18.545 84.370 59.391 1.00 21.19 378 ASP A N 1
ATOM 2728 C CA . ASP A 1 378 ? -19.616 83.967 60.295 1.00 21.57 378 ASP A CA 1
ATOM 2729 C C . ASP A 1 378 ? -19.422 82.592 60.937 1.00 22.42 378 ASP A C 1
ATOM 2730 O O . ASP A 1 378 ? -19.295 81.577 60.250 1.00 23.27 378 ASP A O 1
ATOM 2735 N N . GLY A 1 379 ? -19.416 82.570 62.264 1.00 21.75 379 GLY A N 1
ATOM 2736 C CA . GLY A 1 379 ? -19.222 81.324 62.979 1.00 21.41 379 GLY A CA 1
ATOM 2737 C C . GLY A 1 379 ? -17.864 81.256 63.648 1.00 21.03 379 GLY A C 1
ATOM 2738 O O . GLY A 1 379 ? -17.658 80.433 64.540 1.00 22.23 379 GLY A O 1
ATOM 2739 N N . LEU A 1 380 ? -16.937 82.123 63.237 1.00 20.37 380 LEU A N 1
ATOM 2740 C CA . LEU A 1 380 ? -15.595 82.136 63.814 1.00 20.76 380 LEU A CA 1
ATOM 2741 C C . LEU A 1 380 ? -15.586 82.787 65.194 1.00 19.99 380 LEU A C 1
ATOM 2742 O O . LEU A 1 380 ? -14.727 82.479 66.023 1.00 18.98 380 LEU A O 1
ATOM 2747 N N . ASN A 1 381 ? -16.534 83.695 65.421 1.00 19.92 381 ASN A N 1
ATOM 2748 C CA . ASN A 1 381 ? -16.674 84.391 66.699 1.00 20.04 381 ASN A CA 1
ATOM 2749 C C . ASN A 1 381 ? -15.418 85.132 67.134 1.00 21.42 381 ASN A C 1
ATOM 2750 O O . ASN A 1 381 ? -15.214 85.335 68.328 1.00 21.90 381 ASN A O 1
ATOM 2755 N N . GLU A 1 382 ? -14.587 85.545 66.183 1.00 19.75 382 GLU A N 1
ATOM 2756 C CA . GLU A 1 382 ? -13.347 86.220 66.529 1.00 21.93 382 GLU A CA 1
ATOM 2757 C C . GLU A 1 382 ? -13.500 87.577 67.204 1.00 21.49 382 GLU A C 1
ATOM 2758 O O . GLU A 1 382 ? -12.566 88.051 67.844 1.00 22.48 382 GLU A O 1
ATOM 2764 N N . MET A 1 383 ? -14.664 88.205 67.076 1.00 21.82 383 MET A N 1
ATOM 2765 C CA . MET A 1 383 ? -14.871 89.507 67.699 1.00 22.94 383 MET A CA 1
ATOM 2766 C C . MET A 1 383 ? -15.907 89.475 68.818 1.00 22.98 383 MET A C 1
ATOM 2767 O O . MET A 1 383 ? -16.446 90.515 69.218 1.00 22.22 383 MET A O 1
ATOM 2772 N N . SER A 1 384 ? -16.176 88.277 69.331 1.00 20.47 384 SER A N 1
ATOM 2773 C CA . SER A 1 384 ? -17.131 88.118 70.416 1.00 20.92 384 SER A CA 1
ATOM 2774 C C . SER A 1 384 ? -16.707 88.926 71.630 1.00 20.43 384 SER A C 1
ATOM 2775 O O . SER A 1 384 ? -15.531 88.929 72.001 1.00 19.83 384 SER A O 1
ATOM 2778 N N . PRO A 1 385 ? -17.662 89.610 72.281 1.00 18.36 385 PRO A N 1
ATOM 2779 C CA . PRO A 1 385 ? -17.320 90.410 73.463 1.00 19.04 385 PRO A CA 1
ATOM 2780 C C . PRO A 1 385 ? -16.821 89.575 74.653 1.00 19.65 385 PRO A C 1
ATOM 2781 O O . PRO A 1 385 ? -16.070 90.069 75.497 1.00 18.40 385 PRO A O 1
ATOM 2785 N N . VAL A 1 386 ? -17.227 88.307 74.702 1.00 18.79 386 VAL A N 1
ATOM 2786 C CA . VAL A 1 386 ? -16.848 87.425 75.793 1.00 19.43 386 VAL A CA 1
ATOM 2787 C C . VAL A 1 386 ? -15.328 87.315 75.947 1.00 19.84 386 VAL A C 1
ATOM 2788 O O . VAL A 1 386 ? -14.827 87.086 77.047 1.00 20.76 386 VAL A O 1
ATOM 2792 N N . LEU A 1 387 ? -14.589 87.497 74.858 1.00 19.84 387 LEU A N 1
ATOM 2793 C CA . LEU A 1 387 ? -13.134 87.422 74.930 1.00 22.30 387 LEU A CA 1
ATOM 2794 C C . LEU A 1 387 ? -12.591 88.434 75.930 1.00 21.73 387 LEU A C 1
ATOM 2795 O O . LEU A 1 387 ? -11.562 88.197 76.560 1.00 21.79 387 LEU A O 1
ATOM 2800 N N . SER A 1 388 ? -13.280 89.562 76.080 1.00 21.60 388 SER A N 1
ATOM 2801 C CA . SER A 1 388 ? -12.839 90.588 77.023 1.00 20.29 388 SER A CA 1
ATOM 2802 C C . SER A 1 388 ? -13.722 90.635 78.275 1.00 20.26 388 SER A C 1
ATOM 2803 O O . SER A 1 388 ? -13.227 90.901 79.371 1.00 22.39 388 SER A O 1
ATOM 2806 N N . THR A 1 389 ? -15.020 90.367 78.124 1.00 19.86 389 THR A N 1
ATOM 2807 C CA . THR A 1 389 ? -15.926 90.416 79.273 1.00 18.66 389 THR A CA 1
ATOM 2808 C C . THR A 1 389 ? -15.665 89.308 80.266 1.00 20.19 389 THR A C 1
ATOM 2809 O O . THR A 1 389 ? -16.130 89.372 81.409 1.00 19.40 389 THR A O 1
ATOM 2813 N N . LEU A 1 390 ? -14.929 88.283 79.837 1.00 20.96 390 LEU A N 1
ATOM 2814 C CA . LEU A 1 390 ? -14.589 87.189 80.740 1.00 21.04 390 LEU A CA 1
ATOM 2815 C C . LEU A 1 390 ? -13.758 87.802 81.860 1.00 20.67 390 LEU A C 1
ATOM 2816 O O . LEU A 1 390 ? -13.623 87.222 82.938 1.00 22.61 390 LEU A O 1
ATOM 2821 N N . ALA A 1 391 ? -13.208 88.985 81.589 1.00 20.80 391 ALA A N 1
ATOM 2822 C CA . ALA A 1 391 ?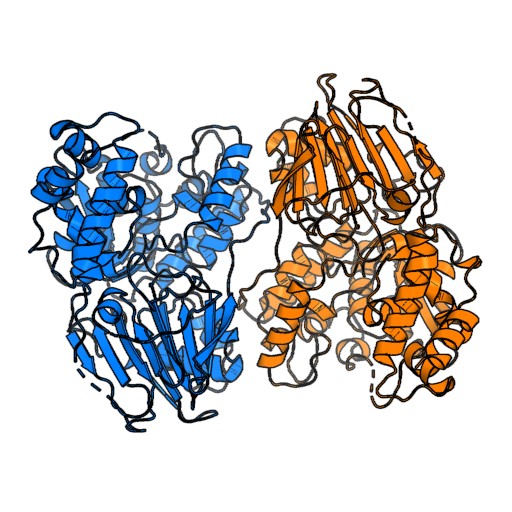 -12.384 89.718 82.546 1.00 21.48 391 ALA A CA 1
ATOM 2823 C C . ALA A 1 391 ? -13.041 91.035 82.957 1.00 23.43 391 ALA A C 1
ATOM 2824 O O . ALA A 1 391 ? -12.380 91.932 83.495 1.00 22.88 391 ALA A O 1
ATOM 2826 N N . GLY A 1 392 ? -14.337 91.152 82.682 1.00 22.84 392 GLY A N 1
ATOM 2827 C CA . GLY A 1 392 ? -15.084 92.346 83.038 1.00 23.49 392 GLY A CA 1
ATOM 2828 C C . GLY A 1 392 ? -15.021 93.513 82.070 1.00 22.41 392 GLY A C 1
ATOM 2829 O O . GLY A 1 392 ? -15.738 94.494 82.256 1.00 24.15 392 GLY A O 1
ATOM 2830 N N . HIS A 1 393 ? -14.186 93.427 81.037 1.00 22.85 393 HIS A N 1
ATOM 2831 C CA . HIS A 1 393 ? -14.070 94.535 80.085 1.00 20.48 393 HIS A CA 1
ATOM 2832 C C . HIS A 1 393 ? -14.923 94.403 78.823 1.00 20.03 393 HIS A C 1
ATOM 2833 O O . HIS A 1 393 ? -15.105 93.304 78.283 1.00 17.23 393 HIS A O 1
ATOM 2840 N N . TRP A 1 394 ? -15.436 95.540 78.356 1.00 19.00 394 TRP A N 1
ATOM 2841 C CA . TRP A 1 394 ? -16.248 95.590 77.146 1.00 18.45 394 TRP A CA 1
ATOM 2842 C C . TRP A 1 394 ? -15.384 96.049 75.979 1.00 19.81 394 TRP A C 1
ATOM 2843 O O . TRP A 1 394 ? -14.648 97.039 76.083 1.00 17.81 394 TRP A O 1
ATOM 2854 N N . THR A 1 395 ? -15.460 95.306 74.879 1.00 17.82 395 THR A N 1
ATOM 2855 C CA . THR A 1 395 ? -14.718 95.636 73.672 1.00 18.36 395 THR A CA 1
ATOM 2856 C C . THR A 1 395 ? -15.692 95.945 72.539 1.00 19.63 395 THR A C 1
ATOM 2857 O O . THR A 1 395 ? -16.817 95.442 72.506 1.00 19.20 395 THR A O 1
ATOM 2861 N N . THR A 1 396 ? -15.254 96.794 71.621 1.00 20.56 396 THR A N 1
ATOM 2862 C CA . THR A 1 396 ? -16.043 97.115 70.445 1.00 22.57 396 THR A CA 1
ATOM 2863 C C . THR A 1 396 ? -15.014 97.352 69.335 1.00 23.95 396 THR A C 1
ATOM 2864 O O . THR A 1 396 ? -13.923 97.879 69.583 1.00 23.84 396 THR A O 1
ATOM 2868 N N . HIS A 1 397 ? -15.360 96.944 68.119 1.00 22.08 397 HIS A N 1
ATOM 2869 C CA . HIS A 1 397 ? -14.441 96.999 66.984 1.00 19.73 397 HIS A CA 1
ATOM 2870 C C . HIS A 1 397 ? -14.837 97.918 65.831 1.00 18.88 397 HIS A C 1
ATOM 2871 O O . HIS A 1 397 ? -15.557 97.504 64.913 1.00 18.07 397 HIS A O 1
ATOM 2878 N N . PRO A 1 398 ? -14.342 99.171 65.848 1.00 17.84 398 PRO A N 1
ATOM 2879 C CA . PRO A 1 398 ? -14.606 100.201 64.836 1.00 17.99 398 PRO A CA 1
ATOM 2880 C C . PRO A 1 398 ? -14.552 99.775 63.368 1.00 16.90 398 PRO A C 1
ATOM 2881 O O . PRO A 1 398 ? -15.421 100.149 62.581 1.00 17.61 398 PRO A O 1
ATOM 2885 N N . TYR A 1 399 ? -13.526 99.022 62.986 1.00 15.38 399 TYR A N 1
ATOM 2886 C CA . TYR A 1 399 ? -13.398 98.616 61.594 1.00 14.16 399 TYR A CA 1
ATOM 2887 C C . TYR A 1 399 ? -14.548 97.746 61.091 1.00 16.36 399 TYR A C 1
ATOM 2888 O O . TYR A 1 399 ? -14.818 97.713 59.887 1.00 16.26 399 TYR A O 1
ATOM 2897 N N . TRP A 1 400 ? -15.232 97.053 61.997 1.00 16.19 400 TRP A N 1
ATOM 2898 C CA . TRP A 1 400 ? -16.368 96.231 61.584 1.00 17.08 400 TRP A CA 1
ATOM 2899 C C . TRP A 1 400 ? -17.727 96.879 61.874 1.00 18.32 400 TRP A C 1
ATOM 2900 O O . TRP A 1 400 ? -18.762 96.219 61.961 1.00 17.26 400 TRP A O 1
ATOM 2911 N N . ASP A 1 401 ? -17.692 98.199 62.014 1.00 18.14 401 ASP A N 1
ATOM 2912 C CA . ASP A 1 401 ? -18.883 99.015 62.190 1.00 17.85 401 ASP A CA 1
ATOM 2913 C C . ASP A 1 401 ? -19.582 98.801 60.838 1.00 18.72 401 ASP A C 1
ATOM 2914 O O . ASP A 1 401 ? -18.904 98.707 59.821 1.00 19.21 401 ASP A O 1
ATOM 2919 N N . ARG A 1 402 ? -20.911 98.720 60.801 1.00 18.60 402 ARG A N 1
ATOM 2920 C CA . ARG A 1 402 ? -21.588 98.471 59.521 1.00 17.57 402 ARG A CA 1
ATOM 2921 C C . ARG A 1 402 ? -21.244 99.470 58.417 1.00 18.94 402 ARG A C 1
ATOM 2922 O O . ARG A 1 402 ? -21.018 99.081 57.268 1.00 17.19 402 ARG A O 1
ATOM 2930 N N . GLU A 1 403 ? -21.206 100.757 58.755 1.00 19.08 403 GLU A N 1
ATOM 2931 C CA . GLU A 1 403 ? -20.903 101.776 57.758 1.00 19.54 403 GLU A CA 1
ATOM 2932 C C . GLU A 1 403 ? -19.447 101.725 57.302 1.00 19.81 403 GLU A C 1
ATOM 2933 O O . GLU A 1 403 ? -19.161 101.779 56.106 1.00 20.02 403 GLU A O 1
ATOM 2939 N N . VAL A 1 404 ? -18.526 101.621 58.251 1.00 19.68 404 VAL A N 1
ATOM 2940 C CA . VAL A 1 404 ? -17.117 101.536 57.914 1.00 18.54 404 VAL A CA 1
ATOM 2941 C C . VAL A 1 404 ? -16.865 100.263 57.101 1.00 18.73 404 VAL A C 1
ATOM 2942 O O . VAL A 1 404 ? -16.164 100.287 56.084 1.00 16.92 404 VAL A O 1
ATOM 2946 N N . LEU A 1 405 ? -17.443 99.151 57.553 1.00 17.54 405 LEU A N 1
ATOM 2947 C CA . LEU A 1 405 ? -17.265 97.874 56.870 1.00 17.29 405 LEU A CA 1
ATOM 2948 C C . LEU A 1 405 ? -17.769 97.933 55.427 1.00 17.42 405 LEU A C 1
ATOM 2949 O O . LEU A 1 405 ? -17.042 97.559 54.510 1.00 15.60 405 LEU A O 1
ATOM 2954 N N . ASP A 1 406 ? -18.997 98.414 55.225 1.00 16.64 406 ASP A N 1
ATOM 2955 C CA . ASP A 1 406 ? -19.568 98.528 53.877 1.00 18.20 406 ASP A CA 1
ATOM 2956 C C . ASP A 1 406 ? -18.636 99.325 52.964 1.00 18.85 406 ASP A C 1
ATOM 2957 O O . ASP A 1 406 ? -18.409 98.956 51.807 1.00 19.41 406 ASP A O 1
ATOM 2962 N N . LEU A 1 407 ? -18.120 100.434 53.487 1.00 18.15 407 LEU A N 1
ATOM 2963 C CA . LEU A 1 407 ? -17.236 101.297 52.724 1.00 17.14 407 LEU A CA 1
ATOM 2964 C C . LEU A 1 407 ? -15.921 100.625 52.340 1.00 17.17 407 LEU A C 1
ATOM 2965 O O . LEU A 1 407 ? -15.564 100.588 51.158 1.00 17.70 407 LEU A O 1
ATOM 2970 N N . LEU A 1 408 ? -15.209 100.084 53.327 1.00 17.30 408 LEU A N 1
ATOM 2971 C CA . LEU A 1 408 ? -13.929 99.438 53.070 1.00 17.31 408 LEU A CA 1
ATOM 2972 C C . LEU A 1 408 ? -14.066 98.251 52.124 1.00 17.67 408 LEU A C 1
ATOM 2973 O O . LEU A 1 408 ? -13.259 98.087 51.214 1.00 16.99 408 LEU A O 1
ATOM 2978 N N . VAL A 1 409 ? -15.085 97.422 52.333 1.00 18.31 409 VAL A N 1
ATOM 2979 C CA . VAL A 1 409 ? -15.305 96.273 51.458 1.00 15.97 409 VAL A CA 1
ATOM 2980 C C . VAL A 1 409 ? -15.532 96.707 50.002 1.00 16.48 409 VAL A C 1
ATOM 2981 O O . VAL A 1 409 ? -14.993 96.109 49.065 1.00 15.59 409 VAL A O 1
ATOM 2985 N N . SER A 1 410 ? -16.314 97.765 49.817 1.00 14.40 410 SER A N 1
ATOM 2986 C CA . SER A 1 410 ? -16.655 98.245 48.478 1.00 15.20 410 SER A CA 1
ATOM 2987 C C . SER A 1 410 ? -15.526 98.829 47.644 1.00 15.86 410 SER A C 1
ATOM 2988 O O . SER A 1 410 ? -15.568 98.747 46.416 1.00 15.28 410 SER A O 1
ATOM 2991 N N . LEU A 1 411 ? -14.519 99.411 48.289 1.00 16.94 411 LEU A N 1
ATOM 2992 C CA . LEU A 1 411 ? -13.421 100.031 47.552 1.00 18.47 411 LEU A CA 1
ATOM 2993 C C . LEU A 1 411 ? -12.697 99.089 46.599 1.00 18.65 411 LEU A C 1
ATOM 2994 O O . LEU A 1 411 ? -12.390 97.947 46.947 1.00 19.91 411 LEU A O 1
ATOM 2999 N N . GLU A 1 412 ? -12.449 99.566 45.381 1.00 19.06 412 GLU A N 1
ATOM 3000 C CA . GLU A 1 412 ? -11.751 98.760 44.386 1.00 19.49 412 GLU A CA 1
ATOM 3001 C C . GLU A 1 412 ? -10.347 98.438 44.898 1.00 19.87 412 GLU A C 1
ATOM 3002 O O . GLU A 1 412 ? -9.724 99.242 45.608 1.00 20.96 412 GLU A O 1
ATOM 3008 N N . ALA A 1 413 ? -9.857 97.252 44.547 1.00 18.49 413 ALA A N 1
ATOM 3009 C CA . ALA A 1 413 ? -8.561 96.779 45.014 1.00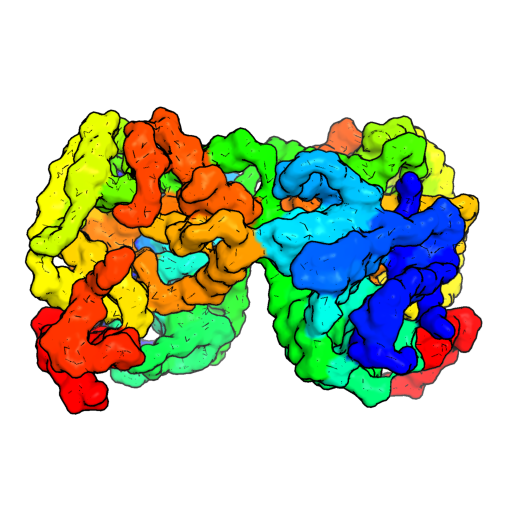 18.16 413 ALA A CA 1
ATOM 3010 C C . ALA A 1 413 ? -7.398 97.766 44.914 1.00 20.59 413 ALA A C 1
ATOM 3011 O O . ALA A 1 413 ? -6.498 97.746 45.759 1.00 17.78 413 ALA A O 1
ATOM 3013 N N . GLY A 1 414 ? -7.425 98.620 43.890 1.00 22.01 414 GLY A N 1
ATOM 3014 C CA . GLY A 1 414 ? -6.364 99.594 43.686 1.00 21.19 414 GLY A CA 1
ATOM 3015 C C . GLY A 1 414 ? -6.273 100.668 44.751 1.00 21.86 414 GLY A C 1
ATOM 3016 O O . GLY A 1 414 ? -5.299 101.421 44.799 1.00 23.03 414 GLY A O 1
ATOM 3017 N N . LEU A 1 415 ? -7.289 100.765 45.600 1.00 22.02 415 LEU A N 1
ATOM 3018 C CA . LEU A 1 415 ? -7.260 101.749 46.680 1.00 20.34 415 LEU A CA 1
ATOM 3019 C C . LEU A 1 415 ? -6.759 101.075 47.959 1.00 20.47 415 LEU A C 1
ATOM 3020 O O . LEU A 1 415 ? -6.426 101.744 48.944 1.00 21.91 415 LEU A O 1
ATOM 3025 N N . LYS A 1 416 ? -6.685 99.745 47.926 1.00 20.92 416 LYS A N 1
ATOM 3026 C CA . LYS A 1 416 ? -6.225 98.959 49.071 1.00 22.62 416 LYS A CA 1
ATOM 3027 C C . LYS A 1 416 ? -4.738 98.638 48.945 1.00 25.07 416 LYS A C 1
ATOM 3028 O O . LYS A 1 416 ? -4.016 98.611 49.939 1.00 26.15 416 LYS A O 1
ATOM 3034 N N . ARG A 1 417 ? -4.296 98.382 47.716 1.00 26.10 417 ARG A N 1
ATOM 3035 C CA . ARG A 1 417 ? -2.890 98.122 47.412 1.00 29.09 417 ARG A CA 1
ATOM 3036 C C . ARG A 1 417 ? -2.540 99.226 46.425 1.00 30.39 417 ARG A C 1
ATOM 3037 O O . ARG A 1 417 ? -2.903 99.152 45.252 1.00 31.48 417 ARG A O 1
ATOM 3045 N N . ARG A 1 418 ? -1.848 100.256 46.898 1.00 30.27 418 ARG A N 1
ATOM 3046 C CA . ARG A 1 418 ? -1.517 101.381 46.034 1.00 29.73 418 ARG A CA 1
ATOM 3047 C C . ARG A 1 418 ? -0.162 101.964 46.410 1.00 30.22 418 ARG A C 1
ATOM 3048 O O . ARG A 1 418 ? 0.202 101.992 47.584 1.00 30.12 418 ARG A O 1
ATOM 3056 N N . HIS A 1 419 ? 0.579 102.428 45.406 1.00 31.56 419 HIS A N 1
ATOM 3057 C CA . HIS A 1 419 ? 1.899 103.014 45.619 1.00 31.42 419 HIS A CA 1
ATOM 3058 C C . HIS A 1 419 ? 2.817 102.014 46.301 1.00 32.53 419 HIS A C 1
ATOM 3059 O O . HIS A 1 419 ? 3.745 102.397 47.020 1.00 33.05 419 HIS A O 1
ATOM 3066 N N . GLY A 1 420 ? 2.554 100.730 46.077 1.00 32.45 420 GLY A N 1
ATOM 3067 C CA . GLY A 1 420 ? 3.366 99.691 46.685 1.00 31.16 420 GLY A CA 1
ATOM 3068 C C . GLY A 1 420 ? 3.118 99.494 48.171 1.00 32.10 420 GLY A C 1
ATOM 3069 O O . GLY A 1 420 ? 3.893 98.805 48.840 1.00 32.43 420 GLY A O 1
ATOM 3070 N N . ARG A 1 421 ? 2.044 100.079 48.700 1.00 30.75 421 ARG A N 1
ATOM 3071 C CA . ARG A 1 421 ? 1.744 99.945 50.127 1.00 31.88 421 ARG A CA 1
ATOM 3072 C C . ARG A 1 421 ? 0.445 99.196 50.411 1.00 31.19 421 ARG A C 1
ATOM 3073 O O . ARG A 1 421 ? -0.534 99.329 49.679 1.00 28.43 421 ARG A O 1
ATOM 3081 N N . ASP A 1 422 ? 0.443 98.410 51.486 1.00 30.86 422 ASP A N 1
ATOM 3082 C CA . ASP A 1 422 ? -0.735 97.644 51.886 1.00 29.56 422 ASP A CA 1
ATOM 3083 C C . ASP A 1 422 ? -1.728 98.541 52.628 1.00 28.59 422 ASP A C 1
ATOM 3084 O O . ASP A 1 422 ? -1.328 99.480 53.320 1.00 27.51 422 ASP A O 1
ATOM 3089 N N . LYS A 1 423 ? -3.021 98.256 52.475 1.00 25.89 423 LYS A N 1
ATOM 3090 C CA . LYS A 1 423 ? -4.064 99.032 53.147 1.00 23.96 423 LYS A CA 1
ATOM 3091 C C . LYS A 1 423 ? -3.847 100.521 52.919 1.00 23.30 423 LYS A C 1
ATOM 3092 O O . LYS A 1 423 ? -4.054 101.340 53.826 1.00 23.02 423 LYS A O 1
ATOM 3098 N N . TRP A 1 424 ? -3.457 100.867 51.697 1.00 21.86 424 TRP A N 1
ATOM 3099 C CA . TRP A 1 424 ? -3.148 102.247 51.356 1.00 21.69 424 TRP A CA 1
ATOM 3100 C C . TRP A 1 424 ? -4.132 103.321 51.804 1.00 22.00 424 TRP A C 1
ATOM 3101 O O . TRP A 1 424 ? -3.746 104.274 52.488 1.00 21.82 424 TRP A O 1
ATOM 3112 N N . VAL A 1 425 ? -5.396 103.189 51.417 1.00 20.79 425 VAL A N 1
ATOM 3113 C CA . VAL A 1 425 ? -6.383 104.200 51.764 1.00 19.93 425 VAL A CA 1
ATOM 3114 C C . VAL A 1 425 ? -6.509 104.483 53.270 1.00 20.14 425 VAL A C 1
ATOM 3115 O O . VAL A 1 425 ? -6.791 105.613 53.665 1.00 19.18 425 VAL A O 1
ATOM 3119 N N . LEU A 1 426 ? -6.294 103.479 54.118 1.00 19.57 426 LEU A N 1
ATOM 3120 C CA . LEU A 1 426 ? -6.379 103.714 55.562 1.00 21.27 426 LEU A CA 1
ATOM 3121 C C . LEU A 1 426 ? -5.162 104.513 56.036 1.00 22.93 426 LEU A C 1
ATOM 3122 O O . LEU A 1 426 ? -5.275 105.403 56.882 1.00 24.63 426 LEU A O 1
ATOM 3127 N N . ARG A 1 427 ? -3.993 104.177 55.501 1.00 22.26 427 ARG A N 1
ATOM 3128 C CA . ARG A 1 427 ? -2.778 104.885 55.864 1.00 24.32 427 ARG A CA 1
ATOM 3129 C C . ARG A 1 427 ? -2.915 106.346 55.439 1.00 23.85 427 ARG A C 1
ATOM 3130 O O . ARG A 1 427 ? -2.632 107.256 56.217 1.00 24.95 427 ARG A O 1
ATOM 3138 N N . ALA A 1 428 ? -3.371 106.570 54.211 1.00 24.41 428 ALA A N 1
ATOM 3139 C CA . ALA A 1 428 ? -3.543 107.928 53.704 1.00 24.65 428 ALA A CA 1
ATOM 3140 C C . ALA A 1 428 ? -4.586 108.692 54.516 1.00 25.37 428 ALA A C 1
ATOM 3141 O O . ALA A 1 428 ? -4.438 109.893 54.771 1.00 24.80 428 ALA A O 1
ATOM 3143 N N . ALA A 1 429 ? -5.641 107.997 54.927 1.00 24.83 429 ALA A N 1
ATOM 3144 C CA . ALA A 1 429 ? -6.699 108.626 55.710 1.00 24.82 429 ALA A CA 1
ATOM 3145 C C . ALA A 1 429 ? -6.217 109.136 57.078 1.00 24.50 429 ALA A C 1
ATOM 3146 O O . ALA A 1 429 ? -6.750 110.114 57.604 1.00 23.18 429 ALA A O 1
ATOM 3148 N N . MET A 1 430 ? -5.218 108.478 57.654 1.00 25.08 430 MET A N 1
ATOM 3149 C CA . MET A 1 430 ? -4.716 108.876 58.970 1.00 27.57 430 MET A CA 1
ATOM 3150 C C . MET A 1 430 ? -3.387 109.631 58.916 1.00 29.40 430 MET A C 1
ATOM 3151 O O . MET A 1 430 ? -2.813 109.962 59.955 1.00 29.86 430 MET A O 1
ATOM 3156 N N . ALA A 1 431 ? -2.906 109.901 57.709 1.00 30.35 431 ALA A N 1
ATOM 3157 C CA . ALA A 1 431 ? -1.634 110.592 57.521 1.00 33.08 431 ALA A CA 1
ATOM 3158 C C . ALA A 1 431 ? -1.451 111.876 58.336 1.00 34.64 431 ALA A C 1
ATOM 3159 O O . ALA A 1 431 ? -0.376 112.103 58.890 1.00 35.41 431 ALA A O 1
ATOM 3161 N N . ASP A 1 432 ? -2.484 112.710 58.421 1.00 35.52 432 ASP A N 1
ATOM 3162 C CA . ASP A 1 432 ? -2.358 113.965 59.158 1.00 36.66 432 ASP A CA 1
ATOM 3163 C C . ASP A 1 432 ? -2.692 113.878 60.646 1.00 36.67 432 ASP A C 1
ATOM 3164 O O . ASP A 1 432 ? -2.816 114.908 61.313 1.00 36.61 432 ASP A O 1
ATOM 3169 N N . ALA A 1 433 ? -2.824 112.662 61.173 1.00 34.70 433 ALA A N 1
ATOM 3170 C CA . ALA A 1 433 ? -3.157 112.486 62.585 1.00 33.66 433 ALA A CA 1
ATOM 3171 C C . ALA A 1 433 ? -2.172 111.585 63.316 1.00 33.32 433 ALA A C 1
ATOM 3172 O O . ALA A 1 433 ? -2.263 111.408 64.533 1.00 32.79 433 ALA A O 1
ATOM 3174 N N . LEU A 1 434 ? -1.228 111.020 62.575 1.00 31.89 434 LEU A N 1
ATOM 3175 C CA . LEU A 1 434 ? -0.245 110.127 63.163 1.00 32.84 434 LEU A CA 1
ATOM 3176 C C . LEU A 1 434 ? 1.157 110.416 62.647 1.00 33.54 434 LEU A C 1
ATOM 3177 O O . LEU A 1 434 ? 1.330 111.057 61.609 1.00 34.42 434 LEU A O 1
ATOM 3182 N N . PRO A 1 435 ? 2.183 109.952 63.376 1.00 34.17 435 PRO A N 1
ATOM 3183 C CA . PRO A 1 435 ? 3.561 110.180 62.942 1.00 34.86 435 PRO A CA 1
ATOM 3184 C C . PRO A 1 435 ? 3.834 109.437 61.634 1.00 34.98 435 PRO A C 1
ATOM 3185 O O . PRO A 1 435 ? 3.328 108.332 61.417 1.00 36.23 435 PRO A O 1
ATOM 3189 N N . ALA A 1 436 ? 4.623 110.057 60.764 1.00 35.01 436 ALA A N 1
ATOM 3190 C CA . ALA A 1 436 ? 4.964 109.494 59.462 1.00 35.11 436 ALA A CA 1
ATOM 3191 C C . ALA A 1 436 ? 5.432 108.044 59.506 1.00 35.27 436 ALA A C 1
ATOM 3192 O O . ALA A 1 436 ? 5.033 107.235 58.669 1.00 36.19 436 ALA A O 1
ATOM 3194 N N . GLU A 1 437 ? 6.282 107.716 60.472 1.00 34.82 437 GLU A N 1
ATOM 3195 C CA . GLU A 1 437 ? 6.795 106.355 60.590 1.00 35.32 437 GLU A CA 1
ATOM 3196 C C . GLU A 1 437 ? 5.665 105.351 60.784 1.00 33.72 437 GLU A C 1
ATOM 3197 O O . GLU A 1 437 ? 5.695 104.256 60.222 1.00 32.92 437 GLU A O 1
ATOM 3203 N N . THR A 1 438 ? 4.669 105.730 61.577 1.00 32.13 438 THR A N 1
ATOM 3204 C CA . THR A 1 438 ? 3.538 104.852 61.847 1.00 30.64 438 THR A CA 1
ATOM 3205 C C . THR A 1 438 ? 2.711 104.543 60.601 1.00 30.26 438 THR A C 1
ATOM 3206 O O . THR A 1 438 ? 2.468 103.382 60.290 1.00 29.93 438 THR A O 1
ATOM 3210 N N . VAL A 1 439 ? 2.280 105.576 59.884 1.00 30.89 439 VAL A N 1
ATOM 3211 C CA . VAL A 1 439 ? 1.467 105.355 58.693 1.00 32.48 439 VAL A CA 1
ATOM 3212 C C . VAL A 1 439 ? 2.249 104.726 57.534 1.00 33.22 439 VAL A C 1
ATOM 3213 O O . VAL A 1 439 ? 1.664 104.062 56.676 1.00 31.40 439 VAL A O 1
ATOM 3217 N N . ASN A 1 440 ? 3.568 104.914 57.522 1.00 33.83 440 ASN A N 1
ATOM 3218 C CA . ASN A 1 440 ? 4.409 104.374 56.453 1.00 35.52 440 ASN A CA 1
ATOM 3219 C C . ASN A 1 440 ? 4.941 102.961 56.665 1.00 35.67 440 ASN A C 1
ATOM 3220 O O . ASN A 1 440 ? 5.230 102.257 55.698 1.00 36.78 440 ASN A O 1
ATOM 3225 N N . ARG A 1 441 ? 5.080 102.545 57.919 1.00 35.96 441 ARG A N 1
ATOM 3226 C CA . ARG A 1 441 ? 5.591 101.212 58.205 1.00 36.16 441 ARG A CA 1
ATOM 3227 C C . ARG A 1 441 ? 4.613 100.150 57.712 1.00 36.32 441 ARG A C 1
ATOM 3228 O O . ARG A 1 441 ? 3.501 100.023 58.219 1.00 32.66 441 ARG A O 1
ATOM 3236 N N . PRO A 1 442 ? 5.021 99.371 56.701 1.00 36.70 442 PRO A N 1
ATOM 3237 C CA . PRO A 1 442 ? 4.154 98.326 56.156 1.00 37.51 442 PRO A CA 1
ATOM 3238 C C . PRO A 1 442 ? 3.731 97.272 57.167 1.00 38.59 442 PRO A C 1
ATOM 3239 O O . PRO A 1 442 ? 4.336 97.129 58.228 1.00 39.35 442 PRO A O 1
ATOM 3243 N N . LYS A 1 443 ? 2.667 96.552 56.828 1.00 40.82 443 LYS A N 1
ATOM 3244 C CA . LYS A 1 443 ? 2.140 95.484 57.665 1.00 42.67 443 LYS A CA 1
ATOM 3245 C C . LYS A 1 443 ? 3.253 94.454 57.823 1.00 45.28 443 LYS A C 1
ATOM 3246 O O . LYS A 1 443 ? 3.401 93.840 58.878 1.00 45.96 443 LYS A O 1
ATOM 3252 N N . LEU A 1 444 ? 4.033 94.290 56.755 1.00 48.41 444 LEU A N 1
ATOM 3253 C CA . LEU A 1 444 ? 5.164 93.360 56.700 1.00 51.96 444 LEU A CA 1
ATOM 3254 C C . LEU A 1 444 ? 4.728 91.920 56.458 1.00 53.45 444 LEU A C 1
ATOM 3255 O O . LEU A 1 444 ? 5.294 91.292 55.536 1.00 54.61 444 LEU A O 1
ATOM 3260 N N . SER A 1 454 ? 5.310 80.106 65.460 1.00 57.82 454 SER A N 1
ATOM 3261 C CA . SER A 1 454 ? 4.054 79.964 66.255 1.00 57.82 454 SER A CA 1
ATOM 3262 C C . SER A 1 454 ? 4.317 79.212 67.555 1.00 57.72 454 SER A C 1
ATOM 3263 O O . SER A 1 454 ? 4.737 78.054 67.533 1.00 57.85 454 SER A O 1
ATOM 3266 N N . SER A 1 455 ? 4.068 79.873 68.684 1.00 56.65 455 SER A N 1
ATOM 3267 C CA . SER A 1 455 ? 4.278 79.258 69.992 1.00 55.76 455 SER A CA 1
ATOM 3268 C C . SER A 1 455 ? 3.504 77.951 70.092 1.00 55.20 455 SER A C 1
ATOM 3269 O O . SER A 1 455 ? 3.995 76.965 70.644 1.00 55.14 455 SER A O 1
ATOM 3272 N N . PHE A 1 456 ? 2.289 77.954 69.556 1.00 54.51 456 PHE A N 1
ATOM 3273 C CA . PHE A 1 456 ? 1.437 76.772 69.581 1.00 54.07 456 PHE A CA 1
ATOM 3274 C C . PHE A 1 456 ? 2.128 75.639 68.823 1.00 54.66 456 PHE A C 1
ATOM 3275 O O . PHE A 1 456 ? 2.188 74.505 69.301 1.00 53.67 456 PHE A O 1
ATOM 3283 N N . SER A 1 457 ? 2.648 75.958 67.640 1.00 55.88 457 SER A N 1
ATOM 3284 C CA . SER A 1 457 ? 3.350 74.978 66.813 1.00 57.25 457 SER A CA 1
ATOM 3285 C C . SER A 1 457 ? 4.546 74.419 67.577 1.00 57.98 457 SER A C 1
ATOM 3286 O O . SER A 1 457 ? 4.704 73.203 67.701 1.00 58.40 457 SER A O 1
ATOM 3289 N N . ARG A 1 458 ? 5.382 75.320 68.085 1.00 59.28 458 ARG A N 1
ATOM 3290 C CA . ARG A 1 458 ? 6.570 74.950 68.851 1.00 60.22 458 ARG A CA 1
ATOM 3291 C C . ARG A 1 458 ? 6.204 74.008 69.997 1.00 60.37 458 ARG A C 1
ATOM 3292 O O . ARG A 1 458 ? 7.008 73.169 70.399 1.00 60.81 458 ARG A O 1
ATOM 3300 N N . LEU A 1 459 ? 4.989 74.150 70.519 1.00 60.65 459 LEU A N 1
ATOM 3301 C CA . LEU A 1 459 ? 4.520 73.307 71.617 1.00 60.85 459 LEU A CA 1
ATOM 3302 C C . LEU A 1 459 ? 4.320 71.867 71.157 1.00 60.94 459 LEU A C 1
ATOM 3303 O O . LEU A 1 459 ? 4.779 70.929 71.809 1.00 60.96 459 LEU A O 1
ATOM 3308 N N . LEU A 1 460 ? 3.628 71.700 70.035 1.00 61.17 460 LEU A N 1
ATOM 3309 C CA . LEU A 1 460 ? 3.362 70.373 69.488 1.00 62.33 460 LEU A CA 1
ATOM 3310 C C . LEU A 1 460 ? 4.633 69.693 68.983 1.00 62.74 460 LEU A C 1
ATOM 3311 O O . LEU A 1 460 ? 4.805 68.485 69.150 1.00 62.31 460 LEU A O 1
ATOM 3316 N N . LEU A 1 461 ? 5.515 70.469 68.360 1.00 63.41 461 LEU A N 1
ATOM 3317 C CA . LEU A 1 461 ? 6.768 69.929 67.850 1.00 63.20 461 LEU A CA 1
ATOM 3318 C C . LEU A 1 461 ? 7.578 69.369 69.011 1.00 63.89 461 LEU A C 1
ATOM 3319 O O . LEU A 1 461 ? 8.407 68.478 68.825 1.00 64.16 461 LEU A O 1
ATOM 3324 N N . ASP A 1 462 ? 7.329 69.895 70.210 1.00 64.31 462 ASP A N 1
ATOM 3325 C CA . ASP A 1 462 ? 8.020 69.434 71.408 1.00 65.07 462 ASP A CA 1
ATOM 3326 C C . ASP A 1 462 ? 7.435 68.102 71.867 1.00 65.81 462 ASP A C 1
ATOM 3327 O O . ASP A 1 462 ? 8.111 67.315 72.529 1.00 66.69 462 ASP A O 1
ATOM 3332 N N . HIS A 1 463 ? 6.176 67.856 71.518 1.00 66.39 463 HIS A N 1
ATOM 3333 C CA . HIS A 1 463 ? 5.511 66.612 71.894 1.00 66.69 463 HIS A CA 1
ATOM 3334 C C . HIS A 1 463 ? 5.582 65.579 70.774 1.00 67.04 463 HIS A C 1
ATOM 3335 O O . HIS A 1 463 ? 5.068 64.468 70.910 1.00 67.25 463 HIS A O 1
ATOM 3342 N N . GLY A 1 464 ? 6.218 65.953 69.668 1.00 67.19 464 GLY A N 1
ATOM 3343 C CA . GLY A 1 464 ? 6.350 65.038 68.550 1.00 67.10 464 GLY A CA 1
ATOM 3344 C C . GLY A 1 464 ? 5.186 65.063 67.579 1.00 66.99 464 GLY A C 1
ATOM 3345 O O . GLY A 1 464 ? 4.098 64.579 67.884 1.00 67.15 464 GLY A O 1
ATOM 3346 N N . VAL A 1 465 ? 5.425 65.632 66.402 1.00 67.06 465 VAL A N 1
ATOM 3347 C CA . VAL A 1 465 ? 4.417 65.725 65.352 1.00 67.03 465 VAL A CA 1
ATOM 3348 C C . VAL A 1 465 ? 5.048 66.435 64.160 1.00 67.18 465 VAL A C 1
ATOM 3349 O O . VAL A 1 465 ? 5.694 67.470 64.315 1.00 67.46 465 VAL A O 1
ATOM 3353 N N . ALA A 1 466 ? 4.872 65.870 62.971 1.00 68.02 466 ALA A N 1
ATOM 3354 C CA . ALA A 1 466 ? 5.448 66.451 61.763 1.00 69.20 466 ALA A CA 1
ATOM 3355 C C . ALA A 1 466 ? 4.535 67.492 61.130 1.00 69.96 466 ALA A C 1
ATOM 3356 O O . ALA A 1 466 ? 3.364 67.607 61.494 1.00 69.71 466 ALA A O 1
ATOM 3358 N N . GLU A 1 467 ? 5.078 68.256 60.184 1.00 70.96 467 GLU A N 1
ATOM 3359 C CA . GLU A 1 467 ? 4.287 69.263 59.490 1.00 72.17 467 GLU A CA 1
ATOM 3360 C C . GLU A 1 467 ? 3.190 68.487 58.774 1.00 72.41 467 GLU A C 1
ATOM 3361 O O . GLU A 1 467 ? 3.254 67.259 58.690 1.00 72.59 467 GLU A O 1
ATOM 3367 N N . ASP A 1 468 ? 2.186 69.188 58.260 1.00 72.94 468 ASP A N 1
ATOM 3368 C CA . ASP A 1 468 ? 1.084 68.513 57.585 1.00 73.12 468 ASP A CA 1
ATOM 3369 C C . ASP A 1 468 ? 0.329 67.704 58.639 1.00 72.97 468 ASP A C 1
ATOM 3370 O O . ASP A 1 468 ? -0.721 67.119 58.365 1.00 73.38 468 ASP A O 1
ATOM 3375 N N . ARG A 1 469 ? 0.883 67.689 59.849 1.00 72.50 469 ARG A N 1
ATOM 3376 C CA . ARG A 1 469 ? 0.296 66.981 60.980 1.00 71.56 469 ARG A CA 1
ATOM 3377 C C . ARG A 1 469 ? 0.159 67.946 62.153 1.00 70.48 469 ARG A C 1
ATOM 3378 O O . ARG A 1 469 ? -0.453 67.615 63.168 1.00 70.78 469 ARG A O 1
ATOM 3386 N N . VAL A 1 470 ? 0.735 69.137 62.009 1.00 69.08 470 VAL A N 1
ATOM 3387 C CA . VAL A 1 470 ? 0.673 70.146 63.062 1.00 68.39 470 VAL A CA 1
ATOM 3388 C C . VAL A 1 470 ? -0.597 70.988 62.977 1.00 67.31 470 VAL A C 1
ATOM 3389 O O . VAL A 1 470 ? -1.291 71.165 63.978 1.00 67.17 470 VAL A O 1
ATOM 3393 N N . HIS A 1 471 ? -0.900 71.511 61.792 1.00 66.41 471 HIS A N 1
ATOM 3394 C CA . HIS A 1 471 ? -2.107 72.313 61.624 1.00 65.66 471 HIS A CA 1
ATOM 3395 C C . HIS A 1 471 ? -3.313 71.456 61.987 1.00 64.70 471 HIS A C 1
ATOM 3396 O O . HIS A 1 471 ? -4.291 71.943 62.556 1.00 64.62 471 HIS A O 1
ATOM 3403 N N . GLU A 1 472 ? -3.229 70.175 61.647 1.00 63.80 472 GLU A N 1
ATOM 3404 C CA . GLU A 1 472 ? -4.294 69.221 61.927 1.00 63.08 472 GLU A CA 1
ATOM 3405 C C . GLU A 1 472 ? -4.385 68.925 63.421 1.00 61.34 472 GLU A C 1
ATOM 3406 O O . GLU A 1 472 ? -5.460 68.999 64.011 1.00 61.76 472 GLU A O 1
ATOM 3412 N N . ALA A 1 473 ? -3.252 68.584 64.028 1.00 58.98 473 ALA A N 1
ATOM 3413 C CA . ALA A 1 473 ? -3.212 68.281 65.453 1.00 56.90 473 ALA A CA 1
ATOM 3414 C C . ALA A 1 473 ? -3.770 69.451 66.259 1.00 55.65 473 ALA A C 1
ATOM 3415 O O . ALA A 1 473 ? -4.432 69.254 67.280 1.00 54.70 473 ALA A O 1
ATOM 3417 N N . LYS A 1 474 ? -3.492 70.668 65.796 1.00 53.80 474 LYS A N 1
ATOM 3418 C CA . LYS A 1 474 ? -3.965 71.877 66.462 1.00 52.69 474 LYS A CA 1
ATOM 3419 C C . LYS A 1 474 ? -5.491 71.950 66.450 1.00 52.70 474 LYS A C 1
ATOM 3420 O O . LYS A 1 474 ? -6.108 72.498 67.369 1.00 51.77 474 LYS A O 1
ATOM 3426 N N . ARG A 1 475 ? -6.094 71.400 65.403 1.00 52.43 475 ARG A N 1
ATOM 3427 C CA . ARG A 1 475 ? -7.545 71.400 65.278 1.00 52.65 475 ARG A CA 1
ATOM 3428 C C . ARG A 1 475 ? -8.143 70.406 66.269 1.00 51.81 475 ARG A C 1
ATOM 3429 O O . ARG A 1 475 ? -9.262 70.593 66.755 1.00 51.37 475 ARG A O 1
ATOM 3437 N N . GLN A 1 476 ? -7.384 69.355 66.571 1.00 50.80 476 GLN A N 1
ATOM 3438 C CA . GLN A 1 476 ? -7.822 68.325 67.507 1.00 50.20 476 GLN A CA 1
ATOM 3439 C C . GLN A 1 476 ? -7.675 68.809 68.945 1.00 48.58 476 GLN A C 1
ATOM 3440 O O . GLN A 1 476 ? -8.461 68.434 69.813 1.00 48.50 476 GLN A O 1
ATOM 3446 N N . VAL A 1 477 ? -6.663 69.637 69.192 1.00 47.05 477 VAL A N 1
ATOM 3447 C CA . VAL A 1 477 ? -6.431 70.180 70.528 1.00 45.70 477 VAL A CA 1
ATOM 3448 C C . VAL A 1 477 ? -7.534 71.177 70.848 1.00 44.25 477 VAL A C 1
ATOM 3449 O O . VAL A 1 477 ? -8.128 71.145 71.925 1.00 44.31 477 VAL A O 1
ATOM 3453 N N . VAL A 1 478 ? -7.793 72.066 69.894 1.00 43.67 478 VAL A N 1
ATOM 3454 C CA . VAL A 1 478 ? -8.826 73.082 70.037 1.00 43.25 478 VAL A CA 1
ATOM 3455 C C . VAL A 1 478 ? -10.194 72.426 70.183 1.00 43.12 478 VAL A C 1
ATOM 3456 O O . VAL A 1 478 ? -11.025 72.878 70.970 1.00 43.12 478 VAL A O 1
ATOM 3460 N N . ARG A 1 479 ? -10.429 71.355 69.430 1.00 42.66 479 ARG A N 1
ATOM 3461 C CA . ARG A 1 479 ? -11.710 70.663 69.511 1.00 43.59 479 ARG A CA 1
ATOM 3462 C C . ARG A 1 479 ? -11.867 69.934 70.839 1.00 42.95 479 ARG A C 1
ATOM 3463 O O . ARG A 1 479 ? -12.981 69.778 71.337 1.00 43.85 479 ARG A O 1
ATOM 3471 N N . GLU A 1 480 ? -10.755 69.491 71.415 1.00 42.28 480 GLU A N 1
ATOM 3472 C CA . GLU A 1 480 ? -10.799 68.794 72.696 1.00 42.00 480 GLU A CA 1
ATOM 3473 C C . GLU A 1 480 ? -11.118 69.772 73.821 1.00 40.57 480 GLU A C 1
ATOM 3474 O O . GLU A 1 480 ? -11.949 69.491 74.690 1.00 39.26 480 GLU A O 1
ATOM 3480 N N . LEU A 1 481 ? -10.454 70.923 73.794 1.00 38.13 481 LEU A N 1
ATOM 3481 C CA . LEU A 1 481 ? -10.667 71.947 74.806 1.00 38.02 481 LEU A CA 1
ATOM 3482 C C . LEU A 1 481 ? -12.114 72.419 74.763 1.00 37.67 481 LEU A C 1
ATOM 3483 O O . LEU A 1 481 ? -12.718 72.700 75.796 1.00 37.28 481 LEU A O 1
ATOM 3488 N N . PHE A 1 482 ? -12.667 72.492 73.556 1.00 38.25 482 PHE A N 1
ATOM 3489 C CA . PHE A 1 482 ? -14.043 72.932 73.369 1.00 39.04 482 PHE A CA 1
ATOM 3490 C C . PHE A 1 482 ? -15.028 71.943 73.984 1.00 39.98 482 PHE A C 1
ATOM 3491 O O . PHE A 1 482 ? -15.930 72.339 74.725 1.00 39.89 482 PHE A O 1
ATOM 3499 N N . ASP A 1 483 ? -14.858 70.659 73.678 1.00 39.39 483 ASP A N 1
ATOM 3500 C CA . ASP A 1 483 ? -15.748 69.637 74.218 1.00 40.32 483 ASP A CA 1
ATOM 3501 C C . ASP A 1 483 ? -15.702 69.611 75.737 1.00 39.65 483 ASP A C 1
ATOM 3502 O O . ASP A 1 483 ? -16.649 69.171 76.379 1.00 41.61 483 ASP A O 1
ATOM 3507 N N . LEU A 1 484 ? -14.604 70.090 76.311 1.00 39.71 484 LEU A N 1
ATOM 3508 C CA . LEU A 1 484 ? -14.450 70.096 77.759 1.00 38.87 484 LEU A CA 1
ATOM 3509 C C . LEU A 1 484 ? -15.045 71.333 78.435 1.00 38.74 484 LEU A C 1
ATOM 3510 O O . LEU A 1 484 ? -15.844 71.217 79.368 1.00 38.89 484 LEU A O 1
ATOM 3515 N N . THR A 1 485 ? -14.652 72.511 77.958 1.00 37.40 485 THR A N 1
ATOM 3516 C CA . THR A 1 485 ? -15.109 73.778 78.526 1.00 36.25 485 THR A CA 1
ATOM 3517 C C . THR A 1 485 ? -16.484 74.247 78.065 1.00 36.25 485 THR A C 1
ATOM 3518 O O . THR A 1 485 ? -17.239 74.828 78.843 1.00 37.74 485 THR A O 1
ATOM 3522 N N . VAL A 1 486 ? -16.803 74.022 76.797 1.00 36.06 486 VAL A N 1
ATOM 3523 C CA . VAL A 1 486 ? -18.090 74.454 76.269 1.00 35.66 486 VAL A CA 1
ATOM 3524 C C . VAL A 1 486 ? -19.102 73.322 76.311 1.00 35.62 486 VAL A C 1
ATOM 3525 O O . VAL A 1 486 ? -20.251 73.520 76.702 1.00 35.07 486 VAL A O 1
ATOM 3529 N N . GLY A 1 487 ? -18.660 72.131 75.923 1.00 36.22 487 GLY A N 1
ATOM 3530 C CA . GLY A 1 487 ? -19.545 70.984 75.917 1.00 37.97 487 GLY A CA 1
ATOM 3531 C C . GLY A 1 487 ? -19.712 70.313 77.267 1.00 39.28 487 GLY A C 1
ATOM 3532 O O . GLY A 1 487 ? -20.780 69.783 77.563 1.00 40.15 487 GLY A O 1
ATOM 3533 N N . GLY A 1 488 ? -18.669 70.334 78.090 1.00 41.01 488 GLY A N 1
ATOM 3534 C CA . GLY A 1 488 ? -18.753 69.692 79.391 1.00 43.14 488 GLY A CA 1
ATOM 3535 C C . GLY A 1 488 ? -18.908 70.637 80.567 1.00 44.38 488 GLY A C 1
ATOM 3536 O O . GLY A 1 488 ? -18.874 70.211 81.725 1.00 45.24 488 GLY A O 1
ATOM 3537 N N . GLY A 1 489 ? -19.082 71.921 80.277 1.00 45.09 489 GLY A N 1
ATOM 3538 C CA . GLY A 1 489 ? -19.238 72.894 81.341 1.00 45.98 489 GLY A CA 1
ATOM 3539 C C . GLY A 1 489 ? -18.144 72.785 82.385 1.00 46.14 489 GLY A C 1
ATOM 3540 O O . GLY A 1 489 ? -18.415 72.760 83.583 1.00 47.44 489 GLY A O 1
ATOM 3541 N N . ARG A 1 490 ? -16.900 72.709 81.928 1.00 46.17 490 ARG A N 1
ATOM 3542 C CA . ARG A 1 490 ? -15.765 72.612 82.834 1.00 45.89 490 ARG A CA 1
ATOM 3543 C C . ARG A 1 490 ? -14.927 73.876 82.697 1.00 44.13 490 ARG A C 1
ATOM 3544 O O . ARG A 1 490 ? -14.448 74.198 81.610 1.00 44.08 490 ARG A O 1
ATOM 3552 N N . HIS A 1 491 ? -14.755 74.592 83.803 1.00 42.62 491 HIS A N 1
ATOM 3553 C CA . HIS A 1 491 ? -13.988 75.830 83.796 1.00 41.65 491 HIS A CA 1
ATOM 3554 C C . HIS A 1 491 ? -12.572 75.615 83.257 1.00 41.77 491 HIS A C 1
ATOM 3555 O O . HIS A 1 491 ? -11.943 74.591 83.527 1.00 42.36 491 HIS A O 1
ATOM 3562 N N . PRO A 1 492 ? -12.052 76.586 82.489 1.00 41.51 492 PRO A N 1
ATOM 3563 C CA . PRO A 1 492 ? -10.708 76.503 81.909 1.00 42.20 492 PRO A CA 1
ATOM 3564 C C . PRO A 1 492 ? -9.610 76.259 82.941 1.00 42.66 492 PRO A C 1
ATOM 3565 O O . PRO A 1 492 ? -8.619 75.586 82.654 1.00 43.17 492 PRO A O 1
ATOM 3569 N N . SER A 1 493 ? -9.786 76.816 84.135 1.00 42.48 493 SER A N 1
ATOM 3570 C CA . SER A 1 493 ? -8.798 76.665 85.194 1.00 43.82 493 SER A CA 1
ATOM 3571 C C . SER A 1 493 ? -8.702 75.222 85.677 1.00 46.16 493 SER A C 1
ATOM 3572 O O . SER A 1 493 ? -7.794 74.877 86.432 1.00 47.56 493 SER A O 1
ATOM 3575 N N . GLU A 1 494 ? -9.637 74.382 85.244 1.00 48.05 494 GLU A N 1
ATOM 3576 C CA . GLU A 1 494 ? -9.651 72.979 85.644 1.00 49.98 494 GLU A CA 1
ATOM 3577 C C . GLU A 1 494 ? -9.220 72.061 84.506 1.00 50.89 494 GLU A C 1
ATOM 3578 O O . GLU A 1 494 ? -9.389 70.845 84.586 1.00 50.92 494 GLU A O 1
ATOM 3584 N N . VAL A 1 495 ? -8.663 72.643 83.449 1.00 51.45 495 VAL A N 1
ATOM 3585 C CA . VAL A 1 495 ? -8.217 71.865 82.299 1.00 52.09 495 VAL A CA 1
ATOM 3586 C C . VAL A 1 495 ? -6.698 71.883 82.160 1.00 53.69 495 VAL A C 1
ATOM 3587 O O . VAL A 1 495 ? -6.078 72.947 82.124 1.00 52.74 495 VAL A O 1
ATOM 3591 N N . ASP A 1 496 ? -6.107 70.695 82.084 1.00 55.94 496 ASP A N 1
ATOM 3592 C CA . ASP A 1 496 ? -4.662 70.558 81.932 1.00 57.60 496 ASP A CA 1
ATOM 3593 C C . ASP A 1 496 ? -4.321 70.634 80.440 1.00 58.67 496 ASP A C 1
ATOM 3594 O O . ASP A 1 496 ? -4.380 69.630 79.726 1.00 58.57 496 ASP A O 1
ATOM 3599 N N . THR A 1 497 ? -3.973 71.830 79.972 1.00 59.66 497 THR A N 1
ATOM 3600 C CA . THR A 1 497 ? -3.638 72.029 78.566 1.00 60.46 497 THR A CA 1
ATOM 3601 C C . THR A 1 497 ? -2.400 71.222 78.186 1.00 60.97 497 THR A C 1
ATOM 3602 O O . THR A 1 497 ? -2.147 70.973 77.006 1.00 60.92 497 THR A O 1
ATOM 3606 N N . ASP A 1 498 ? -1.634 70.816 79.193 1.00 61.53 498 ASP A N 1
ATOM 3607 C CA . ASP A 1 498 ? -0.431 70.024 78.965 1.00 62.07 498 ASP A CA 1
ATOM 3608 C C . ASP A 1 498 ? -0.799 68.610 78.527 1.00 61.29 498 ASP A C 1
ATOM 3609 O O . ASP A 1 498 ? -0.202 68.066 77.600 1.00 61.05 498 ASP A O 1
ATOM 3614 N N . ASP A 1 499 ? -1.786 68.021 79.192 1.00 60.66 499 ASP A N 1
ATOM 3615 C CA . ASP A 1 499 ? -2.213 66.670 78.857 1.00 60.47 499 ASP A CA 1
ATOM 3616 C C . ASP A 1 499 ? -3.005 66.626 77.554 1.00 60.63 499 ASP A C 1
ATOM 3617 O O . ASP A 1 499 ? -2.898 65.662 76.794 1.00 61.02 499 ASP A O 1
ATOM 3622 N N . VAL A 1 500 ? -3.803 67.660 77.298 1.00 60.00 500 VAL A N 1
ATOM 3623 C CA . VAL A 1 500 ? -4.599 67.708 76.075 1.00 59.77 500 VAL A CA 1
ATOM 3624 C C . VAL A 1 500 ? -3.660 67.558 74.885 1.00 59.45 500 VAL A C 1
ATOM 3625 O O . VAL A 1 500 ? -3.948 66.829 73.934 1.00 58.67 500 VAL A O 1
ATOM 3629 N N . VAL A 1 501 ? -2.532 68.256 74.951 1.00 59.69 501 VAL A N 1
ATOM 3630 C CA . VAL A 1 501 ? -1.531 68.191 73.898 1.00 60.94 501 VAL A CA 1
ATOM 3631 C C . VAL A 1 501 ? -0.951 66.775 73.877 1.00 61.82 501 VAL A C 1
ATOM 3632 O O . VAL A 1 501 ? -0.820 66.165 72.816 1.00 62.17 501 VAL A O 1
ATOM 3636 N N . ARG A 1 502 ? -0.617 66.262 75.061 1.00 62.45 502 ARG A N 1
ATOM 3637 C CA . ARG A 1 502 ? -0.061 64.918 75.208 1.00 63.18 502 ARG A CA 1
ATOM 3638 C C . ARG A 1 502 ? -0.896 63.882 74.457 1.00 63.30 502 ARG A C 1
ATOM 3639 O O . ARG A 1 502 ? -0.429 63.275 73.493 1.00 63.70 502 ARG A O 1
ATOM 3647 N N . SER A 1 503 ? -2.131 63.687 74.906 1.00 63.25 503 SER A N 1
ATOM 3648 C CA . SER A 1 503 ? -3.030 62.724 74.285 1.00 63.88 503 SER A CA 1
ATOM 3649 C C . SER A 1 503 ? -3.113 62.906 72.773 1.00 64.70 503 SER A C 1
ATOM 3650 O O . SER A 1 503 ? -2.877 61.965 72.014 1.00 64.58 503 SER A O 1
ATOM 3653 N N . VAL A 1 504 ? -3.449 64.117 72.338 1.00 65.66 504 VAL A N 1
ATOM 3654 C CA . VAL A 1 504 ? -3.561 64.415 70.912 1.00 66.61 504 VAL A CA 1
ATOM 3655 C C . VAL A 1 504 ? -2.233 64.184 70.189 1.00 67.69 504 VAL A C 1
ATOM 3656 O O . VAL A 1 504 ? -2.209 63.779 69.024 1.00 66.88 504 VAL A O 1
ATOM 3660 N N . ALA A 1 505 ? -1.129 64.444 70.883 1.00 69.23 505 ALA A N 1
ATOM 3661 C CA . ALA A 1 505 ? 0.194 64.254 70.304 1.00 70.84 505 ALA A CA 1
ATOM 3662 C C . ALA A 1 505 ? 0.368 62.789 69.913 1.00 72.20 505 ALA A C 1
ATOM 3663 O O . ALA A 1 505 ? 0.470 62.460 68.730 1.00 72.64 505 ALA A O 1
ATOM 3665 N N . ASP A 1 506 ? 0.393 61.913 70.914 1.00 73.24 506 ASP A N 1
ATOM 3666 C CA . ASP A 1 506 ? 0.549 60.484 70.671 1.00 74.17 506 ASP A CA 1
ATOM 3667 C C . ASP A 1 506 ? -0.741 59.877 70.126 1.00 74.59 506 ASP A C 1
ATOM 3668 O O . ASP A 1 506 ? -1.172 58.811 70.565 1.00 75.07 506 ASP A O 1
ATOM 3673 N N . ARG A 1 507 ? -1.352 60.564 69.166 1.00 74.86 507 ARG A N 1
ATOM 3674 C CA . ARG A 1 507 ? -2.590 60.095 68.558 1.00 75.18 507 ARG A CA 1
ATOM 3675 C C . ARG A 1 507 ? -2.551 60.301 67.044 1.00 75.47 507 ARG A C 1
ATOM 3676 O O . ARG A 1 507 ? -3.509 59.978 66.339 1.00 75.42 507 ARG A O 1
ATOM 3684 N N . THR A 1 508 ? -1.439 60.838 66.549 1.00 75.64 508 THR A N 1
ATOM 3685 C CA . THR A 1 508 ? -1.282 61.080 65.117 1.00 76.09 508 THR A CA 1
ATOM 3686 C C . THR A 1 508 ? -0.145 60.236 64.542 1.00 76.47 508 THR A C 1
ATOM 3687 O O . THR A 1 508 ? 0.811 60.824 63.990 1.00 76.78 508 THR A O 1
ATOM 3691 N N . GLY B 1 2 ? -21.909 112.470 15.961 1.00 52.41 2 GLY B N 1
ATOM 3692 C CA . GLY B 1 2 ? -20.531 111.983 15.644 1.00 52.28 2 GLY B CA 1
ATOM 3693 C C . GLY B 1 2 ? -20.195 110.671 16.332 1.00 51.64 2 GLY B C 1
ATOM 3694 O O . GLY B 1 2 ? -19.248 109.982 15.947 1.00 52.98 2 GLY B O 1
ATOM 3695 N N . ALA B 1 3 ? -20.972 110.323 17.352 1.00 49.62 3 ALA B N 1
ATOM 3696 C CA . ALA B 1 3 ? -20.750 109.088 18.095 1.00 47.37 3 ALA B CA 1
ATOM 3697 C C . ALA B 1 3 ? -21.846 108.068 17.794 1.00 45.31 3 ALA B C 1
ATOM 3698 O O . ALA B 1 3 ? -22.996 108.435 17.552 1.00 45.02 3 ALA B O 1
ATOM 3700 N N . PRO B 1 4 ? -21.499 106.767 17.795 1.00 43.02 4 PRO B N 1
ATOM 3701 C CA . PRO B 1 4 ? -22.494 105.723 17.519 1.00 39.80 4 PRO B CA 1
ATOM 3702 C C . PRO B 1 4 ? -23.644 105.808 18.517 1.00 36.99 4 PRO B C 1
ATOM 3703 O O . PRO B 1 4 ? -23.428 105.780 19.730 1.00 35.83 4 PRO B O 1
ATOM 3707 N N . VAL B 1 5 ? -24.864 105.904 18.003 1.00 34.13 5 VAL B N 1
ATOM 3708 C CA . VAL B 1 5 ? -26.035 106.009 18.855 1.00 31.87 5 VAL B CA 1
ATOM 3709 C C . VAL B 1 5 ? -26.485 104.677 19.468 1.00 28.66 5 VAL B C 1
ATOM 3710 O O . VAL B 1 5 ? -27.033 104.656 20.571 1.00 29.96 5 VAL B O 1
ATOM 3714 N N . LEU B 1 6 ? -26.250 103.570 18.771 1.00 23.75 6 LEU B N 1
ATOM 3715 C CA . LEU B 1 6 ? -26.661 102.265 19.289 1.00 21.92 6 LEU B CA 1
ATOM 3716 C C . LEU B 1 6 ? -25.448 101.427 19.684 1.00 19.14 6 LEU B C 1
ATOM 3717 O O . LEU B 1 6 ? -24.345 101.636 19.172 1.00 18.73 6 LEU B O 1
ATOM 3722 N N . PRO B 1 7 ? -25.630 100.469 20.606 1.00 18.20 7 PRO B N 1
ATOM 3723 C CA . PRO B 1 7 ? -24.477 99.651 20.993 1.00 17.45 7 PRO B CA 1
ATOM 3724 C C . PRO B 1 7 ? -23.804 99.008 19.789 1.00 16.98 7 PRO B C 1
ATOM 3725 O O . PRO B 1 7 ? -24.439 98.817 18.746 1.00 16.59 7 PRO B O 1
ATOM 3729 N N . ALA B 1 8 ? -22.521 98.684 19.940 1.00 15.52 8 ALA B N 1
ATOM 3730 C CA . ALA B 1 8 ? -21.747 98.084 18.857 1.00 16.96 8 ALA B CA 1
ATOM 3731 C C . ALA B 1 8 ? -22.381 96.781 18.404 1.00 16.80 8 ALA B C 1
ATOM 3732 O O . ALA B 1 8 ? -22.311 96.412 17.224 1.00 17.28 8 ALA B O 1
ATOM 3734 N N . ALA B 1 9 ? -23.014 96.090 19.345 1.00 17.48 9 ALA B N 1
ATOM 3735 C CA . ALA B 1 9 ? -23.700 94.840 19.042 1.00 17.42 9 ALA B CA 1
ATOM 3736 C C . ALA B 1 9 ? -24.796 94.599 20.061 1.00 18.23 9 ALA B C 1
ATOM 3737 O O . ALA B 1 9 ? -24.615 94.853 21.261 1.00 18.01 9 ALA B O 1
ATOM 3739 N N . PHE B 1 10 ? -25.928 94.100 19.570 1.00 19.25 10 PHE B N 1
ATOM 3740 C CA . PHE B 1 10 ? -27.099 93.791 20.392 1.00 19.60 10 PHE B CA 1
ATOM 3741 C C . PHE B 1 10 ? -26.989 92.413 21.037 1.00 20.26 10 PHE B C 1
ATOM 3742 O O . PHE B 1 10 ? -27.417 92.214 22.176 1.00 20.46 10 PHE B O 1
ATOM 3750 N N . GLY B 1 11 ? -26.442 91.460 20.287 1.00 20.71 11 GLY B N 1
ATOM 3751 C CA . GLY B 1 11 ? -26.314 90.103 20.787 1.00 18.76 11 GLY B CA 1
ATOM 3752 C C . GLY B 1 11 ? -25.288 89.282 20.029 1.00 20.03 11 GLY B C 1
ATOM 3753 O O . GLY B 1 11 ? -24.603 89.782 19.132 1.00 18.07 11 GLY B O 1
ATOM 3754 N N . PHE B 1 12 ? -25.178 88.007 20.387 1.00 18.18 12 PHE B N 1
ATOM 3755 C CA . PHE B 1 12 ? -24.219 87.134 19.733 1.00 18.25 12 PHE B CA 1
ATOM 3756 C C . PHE B 1 12 ? -24.469 85.677 20.037 1.00 17.90 12 PHE B C 1
ATOM 3757 O O . PHE B 1 12 ? -25.268 85.329 20.898 1.00 17.75 12 PHE B O 1
ATOM 3765 N N . LEU B 1 13 ? -23.764 84.834 19.297 1.00 20.24 13 LEU B N 1
ATOM 3766 C CA . LEU B 1 13 ? -23.772 83.393 19.492 1.00 21.11 13 LEU B CA 1
ATOM 3767 C C . LEU B 1 13 ? -22.283 83.157 19.328 1.00 20.93 13 LEU B C 1
ATOM 3768 O O . LEU B 1 13 ? -21.733 83.382 18.247 1.00 21.78 13 LEU B O 1
ATOM 3773 N N . ALA B 1 14 ? -21.624 82.760 20.410 1.00 18.43 14 ALA B N 1
ATOM 3774 C CA . ALA B 1 14 ? -20.192 82.531 20.381 1.00 20.59 14 ALA B CA 1
ATOM 3775 C C . ALA B 1 14 ? -19.900 81.075 20.669 1.00 21.75 14 ALA B C 1
ATOM 3776 O O . ALA B 1 14 ? -20.693 80.389 21.321 1.00 22.47 14 ALA B O 1
ATOM 3778 N N . SER B 1 15 ? -18.755 80.608 20.193 1.00 23.86 15 SER B N 1
ATOM 3779 C CA . SER B 1 15 ? -18.382 79.221 20.407 1.00 26.77 15 SER B CA 1
ATOM 3780 C C . SER B 1 15 ? -16.888 79.027 20.627 1.00 26.67 15 SER B C 1
ATOM 3781 O O . SER B 1 15 ? -16.063 79.637 19.955 1.00 24.81 15 SER B O 1
ATOM 3784 N N . ALA B 1 16 ? -16.556 78.177 21.593 1.00 28.26 16 ALA B N 1
ATOM 3785 C CA . ALA B 1 16 ? -15.174 77.844 21.896 1.00 31.27 16 ALA B CA 1
ATOM 3786 C C . ALA B 1 16 ? -15.142 76.325 21.950 1.00 34.43 16 ALA B C 1
ATOM 3787 O O . ALA B 1 16 ? -15.713 75.719 22.856 1.00 34.23 16 ALA B O 1
ATOM 3789 N N . ARG B 1 17 ? -14.503 75.703 20.968 1.00 38.78 17 ARG B N 1
ATOM 3790 C CA . ARG B 1 17 ? -14.436 74.252 20.955 1.00 44.78 17 ARG B CA 1
ATOM 3791 C C . ARG B 1 17 ? -13.031 73.757 20.693 1.00 48.27 17 ARG B C 1
ATOM 3792 O O . ARG B 1 17 ? -12.191 74.480 20.155 1.00 48.34 17 ARG B O 1
ATOM 3800 N N . THR B 1 18 ? -12.783 72.519 21.103 1.00 52.22 18 THR B N 1
ATOM 3801 C CA . THR B 1 18 ? -11.486 71.886 20.931 1.00 56.19 18 THR B CA 1
ATOM 3802 C C . THR B 1 18 ? -11.266 71.557 19.455 1.00 57.97 18 THR B C 1
ATOM 3803 O O . THR B 1 18 ? -10.160 71.705 18.932 1.00 58.88 18 THR B O 1
ATOM 3807 N N . GLY B 1 19 ? -12.330 71.122 18.787 1.00 59.81 19 GLY B N 1
ATOM 3808 C CA . GLY B 1 19 ? -12.246 70.786 17.378 1.00 61.46 19 GLY B CA 1
ATOM 3809 C C . GLY B 1 19 ? -13.631 70.617 16.786 1.00 63.36 19 GLY B C 1
ATOM 3810 O O . GLY B 1 19 ? -14.564 70.230 17.493 1.00 63.44 19 GLY B O 1
ATOM 3811 N N . GLY B 1 20 ? -13.775 70.910 15.495 1.00 64.72 20 GLY B N 1
ATOM 3812 C CA . GLY B 1 20 ? -15.070 70.772 14.850 1.00 65.95 20 GLY B CA 1
ATOM 3813 C C . GLY B 1 20 ? -15.351 71.810 13.778 1.00 66.78 20 GLY B C 1
ATOM 3814 O O . GLY B 1 20 ? -14.632 71.895 12.781 1.00 66.70 20 GLY B O 1
ATOM 3815 N N . GLY B 1 21 ? -16.405 72.598 13.983 1.00 67.54 21 GLY B N 1
ATOM 3816 C CA . GLY B 1 21 ? -16.772 73.623 13.019 1.00 67.77 21 GLY B CA 1
ATOM 3817 C C . GLY B 1 21 ? -18.274 73.710 12.806 1.00 68.02 21 GLY B C 1
ATOM 3818 O O . GLY B 1 21 ? -18.838 74.820 12.935 1.00 68.30 21 GLY B O 1
ATOM 3819 N N . PRO B 1 24 ? -24.425 75.694 11.689 1.00 52.98 24 PRO B N 1
ATOM 3820 C CA . PRO B 1 24 ? -24.844 76.371 12.937 1.00 52.38 24 PRO B CA 1
ATOM 3821 C C . PRO B 1 24 ? -25.192 77.851 12.748 1.00 51.74 24 PRO B C 1
ATOM 3822 O O . PRO B 1 24 ? -24.654 78.719 13.440 1.00 51.96 24 PRO B O 1
ATOM 3826 N N . GLY B 1 25 ? -26.097 78.131 11.812 1.00 50.07 25 GLY B N 1
ATOM 3827 C CA . GLY B 1 25 ? -26.503 79.504 11.562 1.00 47.94 25 GLY B CA 1
ATOM 3828 C C . GLY B 1 25 ? -27.457 80.016 12.630 1.00 45.44 25 GLY B C 1
ATOM 3829 O O . GLY B 1 25 ? -28.579 79.522 12.741 1.00 45.93 25 GLY B O 1
ATOM 3830 N N . PRO B 1 26 ? -27.047 81.020 13.425 1.00 43.01 26 PRO B N 1
ATOM 3831 C CA . PRO B 1 26 ? -27.871 81.600 14.495 1.00 40.00 26 PRO B CA 1
ATOM 3832 C C . PRO B 1 26 ? -29.242 82.136 14.074 1.00 37.78 26 PRO B C 1
ATOM 3833 O O . PRO B 1 26 ? -29.368 82.849 13.076 1.00 34.69 26 PRO B O 1
ATOM 3837 N N . VAL B 1 27 ? -30.258 81.783 14.859 1.00 34.90 27 VAL B N 1
ATOM 3838 C CA . VAL B 1 27 ? -31.626 82.225 14.633 1.00 33.30 27 VAL B CA 1
ATOM 3839 C C . VAL B 1 27 ? -31.960 83.131 15.812 1.00 31.52 27 VAL B C 1
ATOM 3840 O O . VAL B 1 27 ? -32.125 82.653 16.940 1.00 30.93 27 VAL B O 1
ATOM 3844 N N . PHE B 1 28 ? -32.066 84.431 15.549 1.00 28.51 28 PHE B N 1
ATOM 3845 C CA . PHE B 1 28 ? -32.344 85.412 16.598 1.00 25.94 28 PHE B CA 1
ATOM 3846 C C . PHE B 1 28 ? -33.669 86.144 16.425 1.00 23.57 28 PHE B C 1
ATOM 3847 O O . PHE B 1 28 ? -34.169 86.289 15.313 1.00 21.98 28 PHE B O 1
ATOM 3855 N N . ALA B 1 29 ? -34.219 86.621 17.538 1.00 20.72 29 ALA B N 1
ATOM 3856 C CA . ALA B 1 29 ? -35.438 87.408 17.511 1.00 20.99 29 ALA B CA 1
ATOM 3857 C C . ALA B 1 29 ? -34.947 88.835 17.268 1.00 21.77 29 ALA B C 1
ATOM 3858 O O . ALA B 1 29 ? -35.643 89.661 16.666 1.00 21.57 29 ALA B O 1
ATOM 3860 N N . THR B 1 30 ? -33.730 89.107 17.738 1.00 19.93 30 THR B N 1
ATOM 3861 C CA . THR B 1 30 ? -33.111 90.421 17.585 1.00 19.87 30 THR B CA 1
ATOM 3862 C C . THR B 1 30 ? -32.900 90.706 16.106 1.00 20.32 30 THR B C 1
ATOM 3863 O O . THR B 1 30 ? -32.376 89.867 15.376 1.00 20.14 30 THR B O 1
ATOM 3867 N N . ARG B 1 31 ? -33.297 91.897 15.674 1.00 20.69 31 ARG B N 1
ATOM 3868 C CA . ARG B 1 31 ? -33.160 92.293 14.281 1.00 21.63 31 ARG B CA 1
ATOM 3869 C C . ARG B 1 31 ? -31.835 93.005 14.039 1.00 21.49 31 ARG B C 1
ATOM 3870 O O . ARG B 1 31 ? -31.411 93.826 14.854 1.00 21.47 31 ARG B O 1
ATOM 3878 N N . GLY B 1 32 ? -31.186 92.689 12.918 1.00 21.10 32 GLY B N 1
ATOM 3879 C CA . GLY B 1 32 ? -29.917 93.316 12.585 1.00 20.27 32 GLY B CA 1
ATOM 3880 C C . GLY B 1 32 ? -29.065 92.458 11.662 1.00 20.17 32 GLY B C 1
ATOM 3881 O O . GLY B 1 32 ? -29.440 91.344 11.305 1.00 18.67 32 GLY B O 1
ATOM 3882 N N . SER B 1 33 ? -27.917 92.985 11.262 1.00 19.39 33 SER B N 1
ATOM 3883 C CA . SER B 1 33 ? -27.009 92.253 10.397 1.00 21.10 33 SER B CA 1
ATOM 3884 C C . SER B 1 33 ? -26.339 91.186 11.248 1.00 21.08 33 SER B C 1
ATOM 3885 O O . SER B 1 33 ? -26.168 91.371 12.461 1.00 19.88 33 SER B O 1
ATOM 3888 N N . HIS B 1 34 ? -25.962 90.076 10.617 1.00 19.77 34 HIS B N 1
ATOM 3889 C CA . HIS B 1 34 ? -25.262 88.989 11.307 1.00 19.58 34 HIS B CA 1
ATOM 3890 C C . HIS B 1 34 ? -23.846 88.966 10.762 1.00 19.31 34 HIS B C 1
ATOM 3891 O O . HIS B 1 34 ? -23.635 88.686 9.583 1.00 17.84 34 HIS B O 1
ATOM 3898 N N . THR B 1 35 ? -22.880 89.263 11.625 1.00 18.94 35 THR B N 1
ATOM 3899 C CA . THR B 1 35 ? -21.480 89.314 11.231 1.00 19.69 35 THR B CA 1
ATOM 3900 C C . THR B 1 35 ? -20.599 88.402 12.079 1.00 18.58 35 THR B C 1
ATOM 3901 O O . THR B 1 35 ? -20.565 88.525 13.304 1.00 17.94 35 THR B O 1
ATOM 3905 N N . ASP B 1 36 ? -19.882 87.493 11.425 1.00 19.33 36 ASP B N 1
ATOM 3906 C CA . ASP B 1 36 ? -18.972 86.591 12.131 1.00 21.86 36 ASP B CA 1
ATOM 3907 C C . ASP B 1 36 ? -17.649 87.297 12.354 1.00 22.80 36 ASP B C 1
ATOM 3908 O O . ASP B 1 36 ? -17.182 88.035 11.484 1.00 23.11 36 ASP B O 1
ATOM 3913 N N . ILE B 1 37 ? -17.031 87.072 13.507 1.00 22.23 37 ILE B N 1
ATOM 3914 C CA . ILE B 1 37 ? -15.744 87.695 13.772 1.00 23.77 37 ILE B CA 1
ATOM 3915 C C . ILE B 1 37 ? -14.632 86.817 13.206 1.00 23.39 37 ILE B C 1
ATOM 3916 O O . ILE B 1 37 ? -14.840 85.640 12.922 1.00 21.60 37 ILE B O 1
ATOM 3921 N N . ASP B 1 38 ? -13.454 87.394 13.019 1.00 25.76 38 ASP B N 1
ATOM 3922 C CA . ASP B 1 38 ? -12.330 86.630 12.504 1.00 27.66 38 ASP B CA 1
ATOM 3923 C C . ASP B 1 38 ? -11.876 85.598 13.535 1.00 27.86 38 ASP B C 1
ATOM 3924 O O . ASP B 1 38 ? -12.081 85.771 14.743 1.00 25.74 38 ASP B O 1
ATOM 3929 N N . THR B 1 39 ? -11.279 84.515 13.046 1.00 27.87 39 THR B N 1
ATOM 3930 C CA . THR B 1 39 ? -10.777 83.444 13.902 1.00 28.82 39 THR B CA 1
ATOM 3931 C C . THR B 1 39 ? -9.308 83.197 13.550 1.00 29.85 39 THR B C 1
ATOM 3932 O O . THR B 1 39 ? -8.970 82.174 12.956 1.00 28.17 39 THR B O 1
ATOM 3936 N N . PRO B 1 40 ? -8.415 84.125 13.935 1.00 30.55 40 PRO B N 1
ATOM 3937 C CA . PRO B 1 40 ? -6.978 84.023 13.656 1.00 31.72 40 PRO B CA 1
ATOM 3938 C C . PRO B 1 40 ? -6.249 82.807 14.231 1.00 33.30 40 PRO B C 1
ATOM 3939 O O . PRO B 1 40 ? -5.303 82.309 13.621 1.00 34.27 40 PRO B O 1
ATOM 3943 N N . GLN B 1 41 ? -6.666 82.332 15.399 1.00 33.46 41 GLN B N 1
ATOM 3944 C CA . GLN B 1 41 ? -6.019 81.164 15.997 1.00 33.73 41 GLN B CA 1
ATOM 3945 C C . GLN B 1 41 ? -6.734 79.889 15.556 1.00 33.79 41 GLN B C 1
ATOM 3946 O O . GLN B 1 41 ? -6.552 78.823 16.144 1.00 34.34 41 GLN B O 1
ATOM 3952 N N . GLY B 1 42 ? -7.558 80.003 14.523 1.00 34.10 42 GLY B N 1
ATOM 3953 C CA . GLY B 1 42 ? -8.274 78.842 14.035 1.00 34.92 42 GLY B CA 1
ATOM 3954 C C . GLY B 1 42 ? -9.194 78.230 15.073 1.00 36.28 42 GLY B C 1
ATOM 3955 O O . GLY B 1 42 ? -10.086 78.894 15.594 1.00 34.79 42 GLY B O 1
ATOM 3956 N N . GLU B 1 43 ? -8.968 76.959 15.387 1.00 37.72 43 GLU B N 1
ATOM 3957 C CA . GLU B 1 43 ? -9.805 76.247 16.350 1.00 39.40 43 GLU B CA 1
ATOM 3958 C C . GLU B 1 43 ? -9.578 76.695 17.793 1.00 38.07 43 GLU B C 1
ATOM 3959 O O . GLU B 1 43 ? -10.392 76.411 18.672 1.00 37.90 43 GLU B O 1
ATOM 3965 N N . ARG B 1 44 ? -8.481 77.404 18.030 1.00 36.69 44 ARG B N 1
ATOM 3966 C CA . ARG B 1 44 ? -8.147 77.882 19.367 1.00 36.71 44 ARG B CA 1
ATOM 3967 C C . ARG B 1 44 ? -8.670 79.303 19.612 1.00 35.44 44 ARG B C 1
ATOM 3968 O O . ARG B 1 44 ? -8.462 79.895 20.675 1.00 33.05 44 ARG B O 1
ATOM 3976 N N . SER B 1 45 ? -9.343 79.862 18.619 1.00 33.64 45 SER B N 1
ATOM 3977 C CA . SER B 1 45 ? -9.876 81.199 18.778 1.00 31.31 45 SER B CA 1
ATOM 3978 C C . SER B 1 45 ? -11.334 81.131 19.184 1.00 29.48 45 SER B C 1
ATOM 3979 O O . SER B 1 45 ? -11.955 80.060 19.163 1.00 27.79 45 SER B O 1
ATOM 3982 N N . LEU B 1 46 ? -11.869 82.271 19.598 1.00 25.69 46 LEU B N 1
ATOM 3983 C CA . LEU B 1 46 ? -13.267 82.339 19.987 1.00 23.83 46 LEU B CA 1
ATOM 3984 C C . LEU B 1 46 ? -14.057 82.658 18.720 1.00 23.51 46 LEU B C 1
ATOM 3985 O O . LEU B 1 46 ? -13.776 83.648 18.046 1.00 22.08 46 LEU B O 1
ATOM 3990 N N . ALA B 1 47 ? -15.024 81.809 18.380 1.00 22.60 47 ALA B N 1
ATOM 3991 C CA . ALA B 1 47 ? -15.849 82.048 17.201 1.00 22.22 47 ALA B CA 1
ATOM 3992 C C . ALA B 1 47 ? -17.107 82.784 17.657 1.00 21.74 47 ALA B C 1
ATOM 3993 O O . ALA B 1 47 ? -17.626 82.524 18.745 1.00 21.31 47 ALA B O 1
ATOM 3995 N N . ALA B 1 48 ? -17.601 83.706 16.840 1.00 22.07 48 ALA B N 1
ATOM 3996 C CA . ALA B 1 48 ? -18.800 84.440 17.228 1.00 21.84 48 ALA B CA 1
ATOM 3997 C C . ALA B 1 48 ? -19.520 85.125 16.084 1.00 21.29 48 ALA B C 1
ATOM 3998 O O . ALA B 1 48 ? -18.902 85.660 15.162 1.00 21.09 48 ALA B O 1
ATOM 4000 N N . THR B 1 49 ? -20.844 85.090 16.151 1.00 22.11 49 THR B N 1
ATOM 4001 C CA . THR B 1 49 ? -21.678 85.746 15.162 1.00 21.44 49 THR B CA 1
ATOM 4002 C C . THR B 1 49 ? -22.368 86.861 15.928 1.00 20.40 49 THR B C 1
ATOM 4003 O O . THR B 1 49 ? -23.091 86.608 16.889 1.00 19.28 49 THR B O 1
ATOM 4007 N N . LEU B 1 50 ? -22.124 88.097 15.523 1.00 18.83 50 LEU B N 1
ATOM 4008 C CA . LEU B 1 50 ? -22.739 89.234 16.201 1.00 19.07 50 LEU B CA 1
ATOM 4009 C C . LEU B 1 50 ? -23.955 89.727 15.416 1.00 18.18 50 LEU B C 1
ATOM 4010 O O . LEU B 1 50 ? -23.933 89.728 14.185 1.00 17.11 50 LEU B O 1
ATOM 4015 N N . VAL B 1 51 ? -25.016 90.109 16.132 1.00 18.69 51 VAL B N 1
ATOM 4016 C CA . VAL B 1 51 ? -26.211 90.679 15.511 1.00 18.07 51 VAL B CA 1
ATOM 4017 C C . VAL B 1 51 ? -26.105 92.149 15.937 1.00 19.44 51 VAL B C 1
ATOM 4018 O O . VAL B 1 51 ? -25.980 92.455 17.128 1.00 17.99 51 VAL B O 1
ATOM 4022 N N . HIS B 1 52 ? -26.134 93.058 14.967 1.00 18.34 52 HIS B N 1
ATOM 4023 C CA . HIS B 1 52 ? -25.945 94.473 15.272 1.00 17.83 52 HIS B CA 1
ATOM 4024 C C . HIS B 1 52 ? -26.658 95.405 14.306 1.00 18.42 52 HIS B C 1
ATOM 4025 O O . HIS B 1 52 ? -27.174 94.978 13.272 1.00 17.43 52 HIS B O 1
ATOM 4032 N N . ALA B 1 53 ? -26.650 96.690 14.654 1.00 18.13 53 ALA B N 1
ATOM 4033 C CA . ALA B 1 53 ? -27.280 97.744 13.864 1.00 20.24 53 ALA B CA 1
ATOM 4034 C C . ALA B 1 53 ? -26.746 97.758 12.435 1.00 20.05 53 ALA B C 1
ATOM 4035 O O . ALA B 1 53 ? -25.539 97.888 12.209 1.00 20.27 53 ALA B O 1
ATOM 4037 N N . PRO B 1 54 ? -27.641 97.635 11.447 1.00 21.98 54 PRO B N 1
ATOM 4038 C CA . PRO B 1 54 ? -27.217 97.638 10.044 1.00 21.30 54 PRO B CA 1
ATOM 4039 C C . PRO B 1 54 ? -26.434 98.891 9.660 1.00 22.50 54 PRO B C 1
ATOM 4040 O O . PRO B 1 54 ? -26.763 99.994 10.089 1.00 23.30 54 PRO B O 1
ATOM 4044 N N . SER B 1 55 ? -25.387 98.693 8.863 1.00 23.01 55 SER B N 1
ATOM 4045 C CA . SER B 1 55 ? -24.503 99.750 8.362 1.00 24.85 55 SER B CA 1
ATOM 4046 C C . SER B 1 55 ? -23.402 100.207 9.326 1.00 22.81 55 SER B C 1
ATOM 4047 O O . SER B 1 55 ? -22.496 100.920 8.916 1.00 24.47 55 SER B O 1
ATOM 4050 N N . VAL B 1 56 ? -23.471 99.803 10.594 1.00 22.18 56 VAL B N 1
ATOM 4051 C CA . VAL B 1 56 ? -22.434 100.166 11.562 1.00 21.55 56 VAL B CA 1
ATOM 4052 C C . VAL B 1 56 ? -21.594 98.924 11.872 1.00 20.95 56 VAL B C 1
ATOM 4053 O O . VAL B 1 56 ? -22.059 98.012 12.556 1.00 19.22 56 VAL B O 1
ATOM 4057 N N . ALA B 1 57 ? -20.364 98.872 11.371 1.00 21.28 57 ALA B N 1
ATOM 4058 C CA . ALA B 1 57 ? -19.512 97.712 11.640 1.00 21.66 57 ALA B CA 1
ATOM 4059 C C . ALA B 1 57 ? -19.418 97.514 13.158 1.00 21.03 57 ALA B C 1
ATOM 4060 O O . ALA B 1 57 ? -19.242 98.476 13.903 1.00 19.61 57 ALA B O 1
ATOM 4062 N N . PRO B 1 58 ? -19.527 96.261 13.628 1.00 21.18 58 PRO B N 1
ATOM 4063 C CA . PRO B 1 58 ? -19.473 95.895 15.049 1.00 21.93 58 PRO B CA 1
ATOM 4064 C C . PRO B 1 58 ? -18.089 95.835 15.695 1.00 23.00 58 PRO B C 1
ATOM 4065 O O . PRO B 1 58 ? -17.923 95.199 16.737 1.00 21.63 58 PRO B O 1
ATOM 4069 N N . ASP B 1 59 ? -17.113 96.514 15.098 1.00 23.02 59 ASP B N 1
ATOM 4070 C CA . ASP B 1 59 ? -15.741 96.508 15.601 1.00 25.85 59 ASP B CA 1
ATOM 4071 C C . ASP B 1 59 ? -15.571 96.747 17.097 1.00 24.10 59 ASP B C 1
ATOM 4072 O O . ASP B 1 59 ? -14.757 96.089 17.748 1.00 23.66 59 ASP B O 1
ATOM 4077 N N . ARG B 1 60 ? -16.331 97.691 17.638 1.00 23.36 60 ARG B N 1
ATOM 4078 C CA . ARG B 1 60 ? -16.234 98.026 19.052 1.00 23.02 60 ARG B CA 1
ATOM 4079 C C . ARG B 1 60 ? -16.801 96.972 19.996 1.00 21.19 60 ARG B C 1
ATOM 4080 O O . ARG B 1 60 ? -16.718 97.126 21.208 1.00 22.44 60 ARG B O 1
ATOM 4088 N N . ALA B 1 61 ? -17.376 95.907 19.447 1.00 19.62 61 ALA B N 1
ATOM 4089 C CA . ALA B 1 61 ? -17.937 94.834 20.265 1.00 19.22 61 ALA B CA 1
ATOM 4090 C C . ALA B 1 61 ? -16.934 93.694 20.392 1.00 19.27 61 ALA B C 1
ATOM 4091 O O . ALA B 1 61 ? -17.190 92.700 21.075 1.00 18.89 61 ALA B O 1
ATOM 4093 N N . VAL B 1 62 ? -15.791 93.840 19.728 1.00 19.86 62 VAL B N 1
ATOM 4094 C CA . VAL B 1 62 ? -14.742 92.823 19.763 1.00 21.05 62 VAL B CA 1
ATOM 4095 C C . VAL B 1 62 ? -13.402 93.422 20.181 1.00 20.34 62 VAL B C 1
ATOM 4096 O O . VAL B 1 62 ? -13.032 94.521 19.754 1.00 20.27 62 VAL B O 1
ATOM 4100 N N . ALA B 1 63 ? -12.674 92.698 21.021 1.00 20.05 63 ALA B N 1
ATOM 4101 C CA . ALA B 1 63 ? -11.370 93.157 21.475 1.00 21.31 63 ALA B CA 1
ATOM 4102 C C . ALA B 1 63 ? -10.427 91.965 21.528 1.00 22.09 63 ALA B C 1
ATOM 4103 O O . ALA B 1 63 ? -10.846 90.846 21.833 1.00 19.46 63 ALA B O 1
ATOM 4105 N N . ARG B 1 64 ? -9.154 92.210 21.232 1.00 23.23 64 ARG B N 1
ATOM 4106 C CA . ARG B 1 64 ? -8.156 91.152 21.237 1.00 24.67 64 ARG B CA 1
ATOM 4107 C C . ARG B 1 64 ? -6.886 91.544 21.977 1.00 26.89 64 ARG B C 1
ATOM 4108 O O . ARG B 1 64 ? -6.643 92.725 22.264 1.00 24.92 64 ARG B O 1
ATOM 4116 N N . SER B 1 65 ? -6.082 90.531 22.281 1.00 27.39 65 SER B N 1
ATOM 4117 C CA . SER B 1 65 ? -4.807 90.701 22.964 1.00 28.86 65 SER B CA 1
ATOM 4118 C C . SER B 1 65 ? -3.901 91.706 22.247 1.00 30.00 65 SER B C 1
ATOM 4119 O O . SER B 1 65 ? -3.909 91.797 21.015 1.00 30.40 65 SER B O 1
ATOM 4122 N N . LEU B 1 66 ? -3.123 92.449 23.030 1.00 31.28 66 LEU B N 1
ATOM 4123 C CA . LEU B 1 66 ? -2.179 93.436 22.509 1.00 34.77 66 LEU B CA 1
ATOM 4124 C C . LEU B 1 66 ? -0.777 92.832 22.472 1.00 36.47 66 LEU B C 1
ATOM 4125 O O . LEU B 1 66 ? 0.208 93.533 22.230 1.00 37.82 66 LEU B O 1
ATOM 4130 N N . THR B 1 67 ? -0.693 91.531 22.731 1.00 36.27 67 THR B N 1
ATOM 4131 C CA . THR B 1 67 ? 0.579 90.822 22.727 1.00 36.08 67 THR B CA 1
ATOM 4132 C C . THR B 1 67 ? 0.543 89.729 21.664 1.00 36.73 67 THR B C 1
ATOM 4133 O O . THR B 1 67 ? 1.397 88.843 21.644 1.00 37.36 67 THR B O 1
ATOM 4137 N N . GLY B 1 68 ? -0.457 89.797 20.786 1.00 38.56 68 GLY B N 1
ATOM 4138 C CA . GLY B 1 68 ? -0.606 88.807 19.726 1.00 38.58 68 GLY B CA 1
ATOM 4139 C C . GLY B 1 68 ? -0.927 87.396 20.211 1.00 37.53 68 GLY B C 1
ATOM 4140 O O . GLY B 1 68 ? -0.583 86.420 19.546 1.00 38.27 68 GLY B O 1
ATOM 4141 N N . ALA B 1 69 ? -1.590 87.282 21.359 1.00 34.96 69 ALA B N 1
ATOM 4142 C CA . ALA B 1 69 ? -1.930 85.972 21.922 1.00 32.60 69 ALA B CA 1
ATOM 4143 C C . ALA B 1 69 ? -3.408 85.587 21.750 1.00 30.15 69 ALA B C 1
ATOM 4144 O O . ALA B 1 69 ? -4.247 86.422 21.407 1.00 29.86 69 ALA B O 1
ATOM 4146 N N . PRO B 1 70 ? -3.742 84.308 21.998 1.00 27.86 70 PRO B N 1
ATOM 4147 C CA . PRO B 1 70 ? -5.113 83.809 21.868 1.00 25.28 70 PRO B CA 1
ATOM 4148 C C . PRO B 1 70 ? -6.112 84.279 22.927 1.00 25.20 70 PRO B C 1
ATOM 4149 O O . PRO B 1 70 ? -6.613 83.482 23.719 1.00 24.60 70 PRO B O 1
ATOM 4153 N N . THR B 1 71 ? -6.392 85.579 22.943 1.00 23.14 71 THR B N 1
ATOM 4154 C CA . THR B 1 71 ? -7.362 86.142 23.878 1.00 23.48 71 THR B CA 1
ATOM 4155 C C . THR B 1 71 ? -8.286 87.072 23.109 1.00 22.43 71 THR B C 1
ATOM 4156 O O . THR B 1 71 ? -7.832 88.005 22.448 1.00 23.20 71 THR B O 1
ATOM 4160 N N . THR B 1 72 ? -9.585 86.804 23.188 1.00 22.33 72 THR B N 1
ATOM 4161 C CA . THR B 1 72 ? -10.576 87.612 22.490 1.00 21.56 72 THR B CA 1
ATOM 4162 C C . THR B 1 72 ? -11.772 87.814 23.396 1.00 22.02 72 THR B C 1
ATOM 4163 O O . THR B 1 72 ? -12.124 86.934 24.185 1.00 21.46 72 THR B O 1
ATOM 4167 N N . ALA B 1 73 ? -12.392 88.980 23.277 1.00 20.79 73 ALA B N 1
ATOM 4168 C CA . ALA B 1 73 ? -13.568 89.304 24.063 1.00 21.76 73 ALA B CA 1
ATOM 4169 C C . ALA B 1 73 ? -14.648 89.851 23.132 1.00 21.08 73 ALA B C 1
ATOM 4170 O O . ALA B 1 73 ? -14.363 90.625 22.219 1.00 21.32 73 ALA B O 1
ATOM 4172 N N . VAL B 1 74 ? -15.881 89.412 23.344 1.00 19.32 74 VAL B N 1
ATOM 4173 C CA . VAL B 1 74 ? -17.014 89.884 22.557 1.00 20.06 74 VAL B CA 1
ATOM 4174 C C . VAL B 1 74 ? -18.021 90.431 23.562 1.00 17.58 74 VAL B C 1
ATOM 4175 O O . VAL B 1 74 ? -18.278 89.808 24.601 1.00 17.51 74 VAL B O 1
ATOM 4179 N N . LEU B 1 75 ? -18.565 91.609 23.275 1.00 17.72 75 LEU B N 1
ATOM 4180 C CA . LEU B 1 75 ? -19.527 92.221 24.185 1.00 16.59 75 LEU B CA 1
ATOM 4181 C C . LEU B 1 75 ? -20.777 92.756 23.496 1.00 16.53 75 LEU B C 1
ATOM 4182 O O . LEU B 1 75 ? -20.704 93.474 22.489 1.00 16.08 75 LEU B O 1
ATOM 4187 N N . ALA B 1 76 ? -21.931 92.368 24.035 1.00 15.19 76 ALA B N 1
ATOM 4188 C CA . ALA B 1 76 ? -23.215 92.818 23.534 1.00 14.15 76 ALA B CA 1
ATOM 4189 C C . ALA B 1 76 ? -23.673 93.865 24.535 1.00 15.10 76 ALA B C 1
ATOM 4190 O O . ALA B 1 76 ? -23.602 93.647 25.744 1.00 17.54 76 ALA B O 1
ATOM 4192 N N . GLY B 1 77 ? -24.125 95.008 24.045 1.00 16.17 77 GLY B N 1
ATOM 4193 C CA . GLY B 1 77 ? -24.579 96.039 24.956 1.00 16.61 77 GLY B CA 1
ATOM 4194 C C . GLY B 1 77 ? -23.576 97.161 25.130 1.00 16.47 77 GLY B C 1
ATOM 4195 O O . GLY B 1 77 ? -22.743 97.409 24.257 1.00 16.96 77 GLY B O 1
ATOM 4196 N N . GLU B 1 78 ? -23.639 97.829 26.272 1.00 16.77 78 GLU B N 1
ATOM 4197 C CA . GLU B 1 78 ? -22.763 98.964 26.526 1.00 16.21 78 GLU B CA 1
ATOM 4198 C C . GLU B 1 78 ? -22.471 99.142 28.013 1.00 16.87 78 GLU B C 1
ATOM 4199 O O . GLU B 1 78 ? -23.150 98.560 28.867 1.00 15.75 78 GLU B O 1
ATOM 4205 N N . ILE B 1 79 ? -21.475 99.971 28.318 1.00 15.63 79 ILE B N 1
ATOM 4206 C CA . ILE B 1 79 ? -21.092 100.239 29.697 1.00 17.25 79 ILE B CA 1
ATOM 4207 C C . ILE B 1 79 ? -21.345 101.707 30.024 1.00 18.72 79 ILE B C 1
ATOM 4208 O O . ILE B 1 79 ? -21.102 102.588 29.196 1.00 16.21 79 ILE B O 1
ATOM 4213 N N . TYR B 1 80 ? -21.839 101.968 31.230 1.00 17.56 80 TYR B N 1
ATOM 4214 C CA . TYR B 1 80 ? -22.157 103.334 31.619 1.00 18.29 80 TYR B CA 1
ATOM 4215 C C . TYR B 1 80 ? -21.154 104.113 32.459 1.00 18.62 80 TYR B C 1
ATOM 4216 O O . TYR B 1 80 ? -21.072 105.330 32.306 1.00 20.75 80 TYR B O 1
ATOM 4225 N N . ASN B 1 81 ? -20.393 103.463 33.339 1.00 18.41 81 ASN B N 1
ATOM 4226 C CA . ASN B 1 81 ? -19.426 104.230 34.131 1.00 20.27 81 ASN B CA 1
ATOM 4227 C C . ASN B 1 81 ? -18.052 104.200 33.471 1.00 19.71 81 ASN B C 1
ATOM 4228 O O . ASN B 1 81 ? -17.060 103.784 34.062 1.00 17.32 81 ASN B O 1
ATOM 4233 N N . ARG B 1 82 ? -18.003 104.664 32.228 1.00 21.97 82 ARG B N 1
ATOM 4234 C CA . ARG B 1 82 ? -16.760 104.646 31.476 1.00 23.50 82 ARG B CA 1
ATOM 4235 C C . ARG B 1 82 ? -15.652 105.530 32.030 1.00 22.03 82 ARG B C 1
ATOM 4236 O O . ARG B 1 82 ? -14.505 105.092 32.116 1.00 20.63 82 ARG B O 1
ATOM 4244 N N . ASP B 1 83 ? -15.975 106.762 32.416 1.00 21.45 83 ASP B N 1
ATOM 4245 C CA . ASP B 1 83 ? -14.950 107.647 32.964 1.00 22.83 83 ASP B CA 1
ATOM 4246 C C . ASP B 1 83 ? -14.340 107.054 34.225 1.00 22.10 83 ASP B C 1
ATOM 4247 O O . ASP B 1 83 ? -13.125 107.100 34.411 1.00 21.37 83 ASP B O 1
ATOM 4252 N N . GLU B 1 84 ? -15.181 106.501 35.094 1.00 20.76 84 GLU B N 1
ATOM 4253 C CA . GLU B 1 84 ? -14.696 105.897 36.335 1.00 20.25 84 GLU B CA 1
ATOM 4254 C C . GLU B 1 84 ? -13.770 104.713 36.049 1.00 20.32 84 GLU B C 1
ATOM 4255 O O . GLU B 1 84 ? -12.727 104.557 36.688 1.00 18.79 84 GLU B O 1
ATOM 4261 N N . LEU B 1 85 ? -14.161 103.879 35.089 1.00 19.70 85 LEU B N 1
ATOM 4262 C CA . LEU B 1 85 ? -13.371 102.709 34.720 1.00 19.88 85 LEU B CA 1
ATOM 4263 C C . LEU B 1 85 ? -12.061 103.133 34.048 1.00 21.27 85 LEU B C 1
ATOM 4264 O O . LEU B 1 85 ? -11.005 102.553 34.305 1.00 21.10 85 LEU B O 1
ATOM 4269 N N . LEU B 1 86 ? -12.130 104.146 33.191 1.00 23.23 86 LEU B N 1
ATOM 4270 C CA . LEU B 1 86 ? -10.935 104.644 32.524 1.00 23.66 86 LEU B CA 1
ATOM 4271 C C . LEU B 1 86 ? -9.935 105.160 33.561 1.00 23.82 86 LEU B C 1
ATOM 4272 O O . LEU B 1 86 ? -8.723 105.048 33.373 1.00 22.81 86 LEU B O 1
ATOM 4277 N N . SER B 1 87 ? -10.445 105.691 34.670 1.00 22.30 87 SER B N 1
ATOM 4278 C CA . SER B 1 87 ? -9.582 106.237 35.715 1.00 22.90 87 SER B CA 1
ATOM 4279 C C . SER B 1 87 ? -8.765 105.200 36.489 1.00 23.23 87 SER B C 1
ATOM 4280 O O . SER B 1 87 ? -7.822 105.562 37.183 1.00 21.42 87 SER B O 1
ATOM 4283 N N . VAL B 1 88 ? -9.114 103.917 36.379 1.00 24.10 88 VAL B N 1
ATOM 4284 C CA . VAL B 1 88 ? -8.353 102.881 37.087 1.00 24.52 88 VAL B CA 1
ATOM 4285 C C . VAL B 1 88 ? -7.435 102.069 36.172 1.00 25.83 88 VAL B C 1
ATOM 4286 O O . VAL B 1 88 ? -6.844 101.072 36.596 1.00 27.80 88 VAL B O 1
ATOM 4290 N N . LEU B 1 89 ? -7.296 102.501 34.926 1.00 27.65 89 LEU B N 1
ATOM 4291 C CA . LEU B 1 89 ? -6.456 101.781 33.979 1.00 32.03 89 LEU B CA 1
ATOM 4292 C C . LEU B 1 89 ? -5.066 102.383 33.809 1.00 36.81 89 LEU B C 1
ATOM 4293 O O . LEU B 1 89 ? -4.907 103.603 33.791 1.00 35.81 89 LEU B O 1
ATOM 4298 N N . PRO B 1 90 ? -4.040 101.522 33.670 1.00 40.93 90 PRO B N 1
ATOM 4299 C CA . PRO B 1 90 ? -2.644 101.939 33.496 1.00 44.88 90 PRO B CA 1
ATOM 4300 C C . PRO B 1 90 ? -2.412 102.902 32.335 1.00 47.64 90 PRO B C 1
ATOM 4301 O O . PRO B 1 90 ? -3.251 103.756 32.039 1.00 48.26 90 PRO B O 1
ATOM 4305 N N . ALA B 1 91 ? -1.266 102.756 31.678 1.00 50.95 91 ALA B N 1
ATOM 4306 C CA . ALA B 1 91 ? -0.898 103.628 30.565 1.00 53.57 91 ALA B CA 1
ATOM 4307 C C . ALA B 1 91 ? -1.873 103.568 29.393 1.00 54.57 91 ALA B C 1
ATOM 4308 O O . ALA B 1 91 ? -2.358 104.606 28.932 1.00 55.59 91 ALA B O 1
ATOM 4310 N N . GLY B 1 92 ? -2.152 102.362 28.904 1.00 54.52 92 GLY B N 1
ATOM 4311 C CA . GLY B 1 92 ? -3.080 102.231 27.796 1.00 54.80 92 GLY B CA 1
ATOM 4312 C C . GLY B 1 92 ? -2.826 101.055 26.870 1.00 54.53 92 GLY B C 1
ATOM 4313 O O . GLY B 1 92 ? -2.360 100.001 27.309 1.00 54.92 92 GLY B O 1
ATOM 4314 N N . PRO B 1 93 ? -3.136 101.205 25.571 1.00 53.93 93 PRO B N 1
ATOM 4315 C CA . PRO B 1 93 ? -3.702 102.432 24.998 1.00 52.86 93 PRO B CA 1
ATOM 4316 C C . PRO B 1 93 ? -5.151 102.671 25.423 1.00 51.38 93 PRO B C 1
ATOM 4317 O O . PRO B 1 93 ? -5.816 101.765 25.939 1.00 52.25 93 PRO B O 1
ATOM 4321 N N . ALA B 1 94 ? -5.626 103.895 25.203 1.00 48.45 94 ALA B N 1
ATOM 4322 C CA . ALA B 1 94 ? -6.990 104.278 25.542 1.00 45.95 94 ALA B CA 1
ATOM 4323 C C . ALA B 1 94 ? -7.970 103.342 24.835 1.00 44.47 94 ALA B C 1
ATOM 4324 O O . ALA B 1 94 ? -8.059 103.334 23.606 1.00 44.26 94 ALA B O 1
ATOM 4326 N N . PRO B 1 95 ? -8.732 102.548 25.605 1.00 42.54 95 PRO B N 1
ATOM 4327 C CA . PRO B 1 95 ? -9.680 101.629 24.975 1.00 40.46 95 PRO B CA 1
ATOM 4328 C C . PRO B 1 95 ? -10.678 102.323 24.063 1.00 39.24 95 PRO B C 1
ATOM 4329 O O . PRO B 1 95 ? -11.203 103.389 24.384 1.00 38.63 95 PRO B O 1
ATOM 4333 N N . GLU B 1 96 ? -10.916 101.710 22.913 1.00 38.32 96 GLU B N 1
ATOM 4334 C CA . GLU B 1 96 ? -11.868 102.228 21.945 1.00 38.46 96 GLU B CA 1
ATOM 4335 C C . GLU B 1 96 ? -12.965 101.174 21.870 1.00 35.89 96 GLU B C 1
ATOM 4336 O O . GLU B 1 96 ? -12.824 100.160 21.180 1.00 38.02 96 GLU B O 1
ATOM 4342 N N . GLY B 1 97 ? -14.046 101.405 22.605 1.00 30.91 97 GLY B N 1
ATOM 4343 C CA . GLY B 1 97 ? -15.142 100.454 22.623 1.00 26.46 97 GLY B CA 1
ATOM 4344 C C . GLY B 1 97 ? -15.204 99.771 23.977 1.00 23.31 97 GLY B C 1
ATOM 4345 O O . GLY B 1 97 ? -14.199 99.693 24.688 1.00 21.53 97 GLY B O 1
ATOM 4346 N N . ASP B 1 98 ? -16.376 99.257 24.325 1.00 20.71 98 ASP B N 1
ATOM 4347 C CA . ASP B 1 98 ? -16.582 98.606 25.609 1.00 19.58 98 ASP B CA 1
ATOM 4348 C C . ASP B 1 98 ? -15.952 97.218 25.739 1.00 19.71 98 ASP B C 1
ATOM 4349 O O . ASP B 1 98 ? -15.576 96.817 26.840 1.00 18.68 98 ASP B O 1
ATOM 4354 N N . ALA B 1 99 ? -15.820 96.488 24.633 1.00 19.57 99 ALA B N 1
ATOM 4355 C CA . ALA B 1 99 ? -15.187 95.160 24.685 1.00 20.08 99 ALA B CA 1
ATOM 4356 C C . ALA B 1 99 ? -13.719 95.351 25.084 1.00 20.43 99 ALA B C 1
ATOM 4357 O O . ALA B 1 99 ? -13.181 94.615 25.918 1.00 20.23 99 ALA B O 1
ATOM 4359 N N . GLU B 1 100 ? -13.069 96.346 24.489 1.00 19.58 100 GLU B N 1
ATOM 4360 C CA . GLU B 1 100 ? -11.678 96.623 24.815 1.00 20.25 100 GLU B CA 1
ATOM 4361 C C . GLU B 1 100 ? -11.543 97.128 26.241 1.00 19.41 100 GLU B C 1
ATOM 4362 O O . GLU B 1 100 ? -10.567 96.815 26.917 1.00 21.14 100 GLU B O 1
ATOM 4368 N N . LEU B 1 101 ? -12.510 97.920 26.693 1.00 19.87 101 LEU B N 1
ATOM 4369 C CA . LEU B 1 101 ? -12.466 98.441 28.057 1.00 20.74 101 LEU B CA 1
ATOM 4370 C C . LEU B 1 101 ? -12.483 97.258 29.015 1.00 20.19 101 LEU B C 1
ATOM 4371 O O . LEU B 1 101 ? -11.728 97.212 29.987 1.00 20.94 101 LEU B O 1
ATOM 4376 N N . VAL B 1 102 ? -13.356 96.301 28.728 1.00 18.79 102 VAL B N 1
ATOM 4377 C CA . VAL B 1 102 ? -13.470 95.112 29.551 1.00 20.25 102 VAL B CA 1
ATOM 4378 C C . VAL B 1 102 ? -12.152 94.358 29.557 1.00 20.35 102 VAL B C 1
ATOM 4379 O O . VAL B 1 102 ? -11.663 93.954 30.605 1.00 21.65 102 VAL B O 1
ATOM 4383 N N . LEU B 1 103 ? -11.558 94.194 28.384 1.00 20.33 103 LEU B N 1
ATOM 4384 C CA . LEU B 1 103 ? -10.304 93.467 28.279 1.00 20.97 103 LEU B CA 1
ATOM 4385 C C . LEU B 1 103 ? -9.180 94.144 29.068 1.00 21.08 103 LEU B C 1
ATOM 4386 O O . LEU B 1 103 ? -8.404 93.474 29.746 1.00 18.65 103 LEU B O 1
ATOM 4391 N N . ARG B 1 104 ? -9.092 95.469 28.989 1.00 20.30 104 ARG B N 1
ATOM 4392 C CA . ARG B 1 104 ? -8.058 96.188 29.727 1.00 18.38 104 ARG B CA 1
ATOM 4393 C C . ARG B 1 104 ? -8.296 96.010 31.230 1.00 18.49 104 ARG B C 1
ATOM 4394 O O . ARG B 1 104 ? -7.341 95.869 32.007 1.00 18.59 104 ARG B O 1
ATOM 4402 N N . LEU B 1 105 ? -9.564 96.013 31.642 1.00 16.59 105 LEU B N 1
ATOM 4403 C CA . LEU B 1 105 ? -9.895 95.830 33.047 1.00 17.61 105 LEU B CA 1
ATOM 4404 C C . LEU B 1 105 ? -9.523 94.425 33.508 1.00 17.95 105 LEU B C 1
ATOM 4405 O O . LEU B 1 105 ? -9.058 94.244 34.632 1.00 17.41 105 LEU B O 1
ATOM 4410 N N . LEU B 1 106 ? -9.738 93.430 32.648 1.00 19.46 106 LEU B N 1
ATOM 4411 C CA . LEU B 1 106 ? -9.406 92.044 32.998 1.00 19.21 106 LEU B CA 1
ATOM 4412 C C . LEU B 1 106 ? -7.902 91.886 33.207 1.00 20.26 106 LEU B C 1
ATOM 4413 O O . LEU B 1 106 ? -7.449 91.016 33.959 1.00 21.11 106 LEU B O 1
ATOM 4418 N N . GLU B 1 107 ? -7.126 92.722 32.531 1.00 20.34 107 GLU B N 1
ATOM 4419 C CA . GLU B 1 107 ? -5.675 92.677 32.662 1.00 22.27 107 GLU B CA 1
ATOM 4420 C C . GLU B 1 107 ? -5.237 93.168 34.038 1.00 20.62 107 GLU B C 1
ATOM 4421 O O . GLU B 1 107 ? -4.210 92.732 34.570 1.00 20.63 107 GLU B O 1
ATOM 4427 N N . ARG B 1 108 ? -6.033 94.049 34.635 1.00 19.51 108 ARG B N 1
ATOM 4428 C CA . ARG B 1 108 ? -5.695 94.587 35.945 1.00 19.87 108 ARG B CA 1
ATOM 4429 C C . ARG B 1 108 ? -6.333 93.856 37.129 1.00 20.32 108 ARG B C 1
ATOM 4430 O O . ARG B 1 108 ? -5.689 93.684 38.167 1.00 21.41 108 ARG B O 1
ATOM 4438 N N . TYR B 1 109 ? -7.576 93.400 36.969 1.00 18.46 109 TYR B N 1
ATOM 4439 C CA . TYR B 1 109 ? -8.297 92.755 38.068 1.00 18.33 109 TYR B CA 1
ATOM 4440 C C . TYR B 1 109 ? -8.739 91.329 37.787 1.00 19.01 109 TYR B C 1
ATOM 4441 O O . TYR B 1 109 ? -9.362 90.692 38.638 1.00 18.85 109 TYR B O 1
ATOM 4450 N N . ASP B 1 110 ? -8.418 90.836 36.600 1.00 18.79 110 ASP B N 1
ATOM 4451 C CA . ASP B 1 110 ? -8.871 89.517 36.170 1.00 17.93 110 ASP B CA 1
ATOM 4452 C C . ASP B 1 110 ? -10.394 89.537 36.257 1.00 18.12 110 ASP B C 1
ATOM 4453 O O . ASP B 1 110 ? -11.004 90.576 36.006 1.00 19.78 110 ASP B O 1
ATOM 4458 N N . LEU B 1 111 ? -11.019 88.424 36.637 1.00 18.39 111 LEU B N 1
ATOM 4459 C CA . LEU B 1 111 ? -12.477 88.382 36.694 1.00 17.86 111 LEU B CA 1
ATOM 4460 C C . LEU B 1 111 ? -13.144 89.358 37.653 1.00 17.00 111 LEU B C 1
ATOM 4461 O O . LEU B 1 111 ? -14.349 89.624 37.530 1.00 17.50 111 LEU B O 1
ATOM 4466 N N . HIS B 1 112 ? -12.382 89.903 38.595 1.00 15.20 112 HIS B N 1
ATOM 4467 C CA . HIS B 1 112 ? -12.939 90.857 39.554 1.00 16.79 112 HIS B CA 1
ATOM 4468 C C . HIS B 1 112 ? -13.285 92.166 38.847 1.00 15.62 112 HIS B C 1
ATOM 4469 O O . HIS B 1 112 ? -13.968 93.035 39.406 1.00 15.90 112 HIS B O 1
ATOM 4476 N N . ALA B 1 113 ? -12.830 92.292 37.603 1.00 14.85 113 ALA B N 1
ATOM 4477 C CA . ALA B 1 113 ? -13.128 93.473 36.788 1.00 15.96 113 ALA B CA 1
ATOM 4478 C C . ALA B 1 113 ? -14.636 93.709 36.716 1.00 16.57 113 ALA B C 1
ATOM 4479 O O . ALA B 1 113 ? -15.112 94.849 36.749 1.00 14.99 113 ALA B O 1
ATOM 4481 N N . PHE B 1 114 ? -15.403 92.627 36.628 1.00 16.28 114 PHE B N 1
ATOM 4482 C CA . PHE B 1 114 ? -16.851 92.762 36.523 1.00 16.08 114 PHE B CA 1
ATOM 4483 C C . PHE B 1 114 ? -17.543 93.335 37.760 1.00 15.15 114 PHE B C 1
ATOM 4484 O O . PHE B 1 114 ? -18.677 93.802 37.675 1.00 17.85 114 PHE B O 1
ATOM 4492 N N . ARG B 1 115 ? -16.857 93.336 38.898 1.00 14.40 115 ARG B N 1
ATOM 4493 C CA . ARG B 1 115 ? -17.423 93.903 40.126 1.00 14.58 115 ARG B CA 1
ATOM 4494 C C . ARG B 1 115 ? -17.447 95.428 40.027 1.00 15.82 115 ARG B C 1
ATOM 4495 O O . ARG B 1 115 ? -18.131 9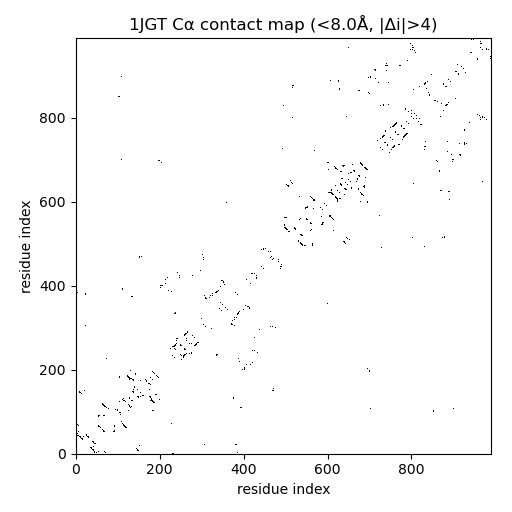6.095 40.806 1.00 13.88 115 ARG B O 1
ATOM 4503 N N . LEU B 1 116 ? -16.696 95.963 39.069 1.00 14.25 116 LEU B N 1
ATOM 4504 C CA . LEU B 1 116 ? -16.569 97.407 38.882 1.00 17.94 116 LEU B CA 1
ATOM 4505 C C . LEU B 1 116 ? -17.467 98.022 37.822 1.00 19.04 116 LEU B C 1
ATOM 4506 O O . LEU B 1 116 ? -17.715 99.235 37.827 1.00 20.53 116 LEU B O 1
ATOM 4511 N N . VAL B 1 117 ? -17.954 97.186 36.917 1.00 18.49 117 VAL B N 1
ATOM 4512 C CA . VAL B 1 117 ? -18.746 97.657 35.804 1.00 17.16 117 VAL B CA 1
ATOM 4513 C C . VAL B 1 117 ? -20.229 97.890 36.013 1.00 18.35 117 VAL B C 1
ATOM 4514 O O . VAL B 1 117 ? -20.959 97.002 36.458 1.00 15.96 117 VAL B O 1
ATOM 4518 N N . ASN B 1 118 ? -20.663 99.108 35.694 1.00 17.72 118 ASN B N 1
ATOM 4519 C CA . ASN B 1 118 ? -22.075 99.475 35.763 1.00 18.70 118 ASN B CA 1
ATOM 4520 C C . ASN B 1 118 ? -22.532 99.649 34.314 1.00 19.10 118 ASN B C 1
ATOM 4521 O O . ASN B 1 118 ? -22.237 100.669 33.669 1.00 17.64 118 ASN B O 1
ATOM 4526 N N . GLY B 1 119 ? -23.227 98.644 33.791 1.00 17.12 119 GLY B N 1
ATOM 4527 C CA . GLY B 1 119 ? -23.679 98.723 32.418 1.00 17.58 119 GLY B CA 1
ATOM 4528 C C . GLY B 1 119 ? -24.873 97.860 32.087 1.00 16.42 119 GLY B C 1
ATOM 4529 O O . GLY B 1 119 ? -25.603 97.409 32.969 1.00 18.32 119 GLY B O 1
ATOM 4530 N N . ARG B 1 120 ? -25.065 97.635 30.794 1.00 15.16 120 ARG B N 1
ATOM 4531 C CA . ARG B 1 120 ? -26.175 96.842 30.271 1.00 15.48 120 ARG B CA 1
ATOM 4532 C C . ARG B 1 120 ? -25.483 96.008 29.215 1.00 14.65 120 ARG B C 1
ATOM 4533 O O . ARG B 1 120 ? -25.411 96.405 28.056 1.00 16.08 120 ARG B O 1
ATOM 4541 N N . PHE B 1 121 ? -24.982 94.844 29.625 1.00 14.72 121 PHE B N 1
ATOM 4542 C CA . PHE B 1 121 ? -24.211 94.002 28.725 1.00 14.62 121 PHE B CA 1
ATOM 4543 C C . PHE B 1 121 ? -24.203 92.511 29.069 1.00 15.81 121 PHE B C 1
ATOM 4544 O O . PHE B 1 121 ? -24.627 92.079 30.157 1.00 15.40 121 PHE B O 1
ATOM 4552 N N . ALA B 1 122 ? -23.686 91.745 28.115 1.00 14.73 122 ALA B N 1
ATOM 4553 C CA . ALA B 1 122 ? -23.482 90.305 28.234 1.00 16.35 122 ALA B CA 1
ATOM 4554 C C . ALA B 1 122 ? -22.146 90.136 27.511 1.00 17.24 122 ALA B C 1
ATOM 4555 O O . ALA B 1 122 ? -21.948 90.695 26.431 1.00 17.73 122 ALA B O 1
ATOM 4557 N N . THR B 1 123 ? -21.216 89.386 28.085 1.00 19.48 123 THR B N 1
ATOM 4558 C CA . THR B 1 123 ? -19.930 89.240 27.421 1.00 18.69 123 THR B CA 1
ATOM 4559 C C . THR B 1 123 ? -19.312 87.859 27.528 1.00 19.37 123 THR B C 1
ATOM 4560 O O . THR B 1 123 ? -19.562 87.119 28.477 1.00 20.02 123 THR B O 1
ATOM 4564 N N . VAL B 1 124 ? -18.512 87.512 26.526 1.00 20.75 124 VAL B N 1
ATOM 4565 C CA . VAL B 1 124 ? -17.830 86.224 26.509 1.00 19.10 124 VAL B CA 1
ATOM 4566 C C . VAL B 1 124 ? -16.363 86.476 26.171 1.00 18.87 124 VAL B C 1
ATOM 4567 O O . VAL B 1 124 ? -16.027 87.251 25.271 1.00 15.83 124 VAL B O 1
ATOM 4571 N N . VAL B 1 125 ? -15.480 85.833 26.920 1.00 17.93 125 VAL B N 1
ATOM 4572 C CA . VAL B 1 125 ? -14.064 86.011 26.705 1.00 18.32 125 VAL B CA 1
ATOM 4573 C C . VAL B 1 125 ? -13.388 84.662 26.655 1.00 20.17 125 VAL B C 1
ATOM 4574 O O . VAL B 1 125 ? -13.717 83.780 27.445 1.00 21.48 125 VAL B O 1
ATOM 4578 N N . ARG B 1 126 ? -12.472 84.489 25.708 1.00 21.65 126 ARG B N 1
ATOM 4579 C CA . ARG B 1 126 ? -11.712 83.250 25.640 1.00 21.49 126 ARG B CA 1
ATOM 4580 C C . ARG B 1 126 ? -10.234 83.606 25.721 1.00 20.46 126 ARG B C 1
ATOM 4581 O O . ARG B 1 126 ? -9.742 84.425 24.946 1.00 21.13 126 ARG B O 1
ATOM 4589 N N . THR B 1 127 ? -9.539 83.001 26.678 1.00 22.14 127 THR B N 1
ATOM 4590 C CA . THR B 1 127 ? -8.109 83.212 26.867 1.00 23.34 127 THR B CA 1
ATOM 4591 C C . THR B 1 127 ? -7.517 81.811 26.933 1.00 22.97 127 THR B C 1
ATOM 4592 O O . THR B 1 127 ? -7.647 81.131 27.944 1.00 22.97 127 THR B O 1
ATOM 4596 N N . GLY B 1 128 ? -6.882 81.373 25.850 1.00 24.16 128 GLY B N 1
ATOM 4597 C CA . GLY B 1 128 ? -6.338 80.028 25.835 1.00 25.14 128 GLY B CA 1
ATOM 4598 C C . GLY B 1 128 ? -7.504 79.061 25.950 1.00 24.86 128 GLY B C 1
ATOM 4599 O O . GLY B 1 128 ? -8.425 79.106 25.135 1.00 25.48 128 GLY B O 1
ATOM 4600 N N . ASP B 1 129 ? -7.488 78.202 26.966 1.00 25.36 129 ASP B N 1
ATOM 4601 C CA . ASP B 1 129 ? -8.571 77.244 27.164 1.00 26.56 129 ASP B CA 1
ATOM 4602 C C . ASP B 1 129 ? -9.454 77.621 28.345 1.00 26.17 129 ASP B C 1
ATOM 4603 O O . ASP B 1 129 ? -10.095 76.769 28.961 1.00 27.07 129 ASP B O 1
ATOM 4608 N N . ARG B 1 130 ? -9.474 78.910 28.658 1.00 23.70 130 ARG B N 1
ATOM 4609 C CA . ARG B 1 130 ? -10.286 79.429 29.748 1.00 22.91 130 ARG B CA 1
ATOM 4610 C C . ARG B 1 130 ? -11.372 80.286 29.105 1.00 20.90 130 ARG B C 1
ATOM 4611 O O . ARG B 1 130 ? -11.094 81.070 28.195 1.00 20.90 130 ARG B O 1
ATOM 4619 N N . VAL B 1 131 ? -12.606 80.124 29.558 1.00 20.77 131 VAL B N 1
ATOM 4620 C CA . VAL B 1 131 ? -13.707 80.911 29.014 1.00 20.54 131 VAL B CA 1
ATOM 4621 C C . VAL B 1 131 ? -14.474 81.620 30.121 1.00 20.08 131 VAL B C 1
ATOM 4622 O O . VAL B 1 131 ? -14.899 80.998 31.093 1.00 19.82 131 VAL B O 1
ATOM 4626 N N . LEU B 1 132 ? -14.649 82.927 29.970 1.00 20.17 132 LEU B N 1
ATOM 4627 C CA . LEU B 1 132 ? -15.401 83.699 30.952 1.00 19.96 132 LEU B CA 1
ATOM 4628 C C . LEU B 1 132 ? -16.723 84.152 30.349 1.00 17.91 132 LEU B C 1
ATOM 4629 O O . LEU B 1 132 ? -16.775 84.567 29.197 1.00 18.92 132 LEU B O 1
ATOM 4634 N N . LEU B 1 133 ? -17.794 84.050 31.124 1.00 17.57 133 LEU B N 1
ATOM 4635 C CA . LEU B 1 133 ? -19.105 84.503 30.683 1.00 17.41 133 LEU B CA 1
ATOM 4636 C C . LEU B 1 133 ? -19.529 85.464 31.781 1.00 17.42 133 LEU B C 1
ATOM 4637 O O . LEU B 1 133 ? -19.394 85.157 32.966 1.00 17.20 133 LEU B O 1
ATOM 4642 N N . ALA B 1 134 ? -20.020 86.636 31.409 1.00 15.41 134 ALA B N 1
ATOM 4643 C CA . ALA B 1 134 ? -20.417 87.579 32.436 1.00 16.23 134 ALA B CA 1
ATOM 4644 C C . ALA B 1 134 ? -21.641 88.386 32.034 1.00 14.86 134 ALA B C 1
ATOM 4645 O O . ALA B 1 134 ? -21.841 88.700 30.860 1.00 15.96 134 ALA B O 1
ATOM 4647 N N . THR B 1 135 ? -22.458 88.705 33.028 1.00 16.25 135 THR B N 1
ATOM 4648 C CA . THR B 1 135 ? -23.676 89.488 32.842 1.00 16.94 135 THR B CA 1
ATOM 4649 C C . THR B 1 135 ? -23.494 90.780 33.626 1.00 16.43 135 THR B C 1
ATOM 4650 O O . THR B 1 135 ? -22.545 90.894 34.396 1.00 15.73 135 THR B O 1
ATOM 4654 N N . ASP B 1 136 ? -24.384 91.753 33.436 1.00 16.36 136 ASP B N 1
ATOM 4655 C CA . ASP B 1 136 ? -24.284 92.983 34.215 1.00 15.91 136 ASP B CA 1
ATOM 4656 C C . ASP B 1 136 ? -24.922 92.693 35.580 1.00 16.72 136 ASP B C 1
ATOM 4657 O O . ASP B 1 136 ? -25.447 91.598 35.802 1.00 15.85 136 ASP B O 1
ATOM 4662 N N . HIS B 1 137 ? -24.890 93.657 36.493 1.00 16.65 137 HIS B N 1
ATOM 4663 C CA . HIS B 1 137 ? -25.428 93.436 37.842 1.00 17.90 137 HIS B CA 1
ATOM 4664 C C . HIS B 1 137 ? -26.851 92.874 37.936 1.00 17.73 137 HIS B C 1
ATOM 4665 O O . HIS B 1 137 ? -27.150 92.085 38.834 1.00 17.91 137 HIS B O 1
ATOM 4672 N N . ALA B 1 138 ? -27.723 93.273 37.016 1.00 16.52 138 ALA B N 1
ATOM 4673 C CA . ALA B 1 138 ? -29.110 92.830 37.025 1.00 17.55 138 ALA B CA 1
ATOM 4674 C C . ALA B 1 138 ? -29.427 91.817 35.935 1.00 17.27 138 ALA B C 1
ATOM 4675 O O . ALA B 1 138 ? -30.588 91.478 35.734 1.00 18.19 138 ALA B O 1
ATOM 4677 N N . GLY B 1 139 ? -28.401 91.337 35.234 1.00 18.02 139 GLY B N 1
ATOM 4678 C CA . GLY B 1 139 ? -28.633 90.399 34.151 1.00 16.63 139 GLY B CA 1
ATOM 4679 C C . GLY B 1 139 ? -29.628 90.989 33.158 1.00 16.57 139 GLY B C 1
ATOM 4680 O O . GLY B 1 139 ? -30.438 90.255 32.579 1.00 15.35 139 GLY B O 1
ATOM 4681 N N . SER B 1 140 ? -29.562 92.308 32.952 1.00 15.56 140 SER B N 1
ATOM 4682 C CA . SER B 1 140 ? -30.484 92.994 32.045 1.00 15.93 140 SER B CA 1
ATOM 4683 C C . SER B 1 140 ? -30.356 92.537 30.599 1.00 17.38 140 SER B C 1
ATOM 4684 O O . SER B 1 140 ? -31.276 92.734 29.800 1.00 18.15 140 SER B O 1
ATOM 4687 N N . VAL B 1 141 ? -29.215 91.944 30.258 1.00 17.09 141 VAL B N 1
ATOM 4688 C CA . VAL B 1 141 ? -29.002 91.400 28.917 1.00 16.93 141 VAL B CA 1
ATOM 4689 C C . VAL B 1 141 ? -28.851 89.889 29.117 1.00 16.35 141 VAL B C 1
ATOM 4690 O O . VAL B 1 141 ? -27.777 89.394 29.452 1.00 15.44 141 VAL B O 1
ATOM 4694 N N . PRO B 1 142 ? -29.941 89.136 28.930 1.00 18.74 142 PRO B N 1
ATOM 4695 C CA . PRO B 1 142 ? -29.871 87.682 29.115 1.00 17.16 142 PRO B CA 1
ATOM 4696 C C . PRO B 1 142 ? -28.701 87.009 28.420 1.00 17.59 142 PRO B C 1
ATOM 4697 O O . PRO B 1 142 ? -28.354 87.357 27.286 1.00 16.99 142 PRO B O 1
ATOM 4701 N N . LEU B 1 143 ? -28.091 86.048 29.112 1.00 16.10 143 LEU B N 1
ATOM 4702 C CA . LEU B 1 143 ? -26.964 85.293 28.570 1.00 16.89 143 LEU B CA 1
ATOM 4703 C C . LEU B 1 143 ? -27.166 83.816 28.914 1.00 16.25 143 LEU B C 1
ATOM 4704 O O . LEU B 1 143 ? -27.344 83.461 30.081 1.00 17.36 143 LEU B O 1
ATOM 4709 N N . TYR B 1 144 ? -27.142 82.969 27.888 1.00 17.39 144 TYR B N 1
ATOM 4710 C CA . TYR B 1 144 ? -27.351 81.533 28.044 1.00 18.08 144 TYR B CA 1
ATOM 4711 C C . TYR B 1 144 ? -26.124 80.765 27.591 1.00 17.74 144 TYR B C 1
ATOM 4712 O O . TYR B 1 144 ? -25.303 81.276 26.842 1.00 16.44 144 TYR B O 1
ATOM 4721 N N . THR B 1 145 ? -25.993 79.527 28.039 1.00 18.68 145 THR B N 1
ATOM 4722 C CA . THR B 1 145 ? -24.837 78.749 27.637 1.00 19.91 145 THR B CA 1
ATOM 4723 C C . THR B 1 145 ? -25.095 77.247 27.628 1.00 21.34 145 THR B C 1
ATOM 4724 O O . THR B 1 145 ? -26.007 76.754 28.294 1.00 21.37 145 THR B O 1
ATOM 4728 N N . CYS B 1 146 ? -24.283 76.550 26.840 1.00 23.28 146 CYS B N 1
ATOM 4729 C CA . CYS B 1 146 ? -24.301 75.097 26.709 1.00 25.36 146 CYS B CA 1
ATOM 4730 C C . CYS B 1 146 ? -22.846 74.702 26.910 1.00 24.27 146 CYS B C 1
ATOM 4731 O O . CYS B 1 146 ? -22.009 74.953 26.042 1.00 25.13 146 CYS B O 1
ATOM 4734 N N . VAL B 1 147 ? -22.544 74.097 28.054 1.00 23.91 147 VAL B N 1
ATOM 4735 C CA . VAL B 1 147 ? -21.173 73.702 28.362 1.00 23.71 147 VAL B CA 1
ATOM 4736 C C . VAL B 1 147 ? -21.010 72.198 28.516 1.00 24.01 147 VAL B C 1
ATOM 4737 O O . VAL B 1 147 ? -21.811 71.539 29.186 1.00 24.75 147 VAL B O 1
ATOM 4741 N N . ALA B 1 148 ? -19.964 71.669 27.891 1.00 23.07 148 ALA B N 1
ATOM 4742 C CA . ALA B 1 148 ? -19.641 70.249 27.950 1.00 23.28 148 ALA B CA 1
ATOM 4743 C C . ALA B 1 148 ? -18.134 70.168 27.827 1.00 23.66 148 ALA B C 1
ATOM 4744 O O . ALA B 1 148 ? -17.504 71.112 27.355 1.00 23.32 148 ALA B O 1
ATOM 4746 N N . PRO B 1 149 ? -17.525 69.047 28.254 1.00 25.21 149 PRO B N 1
ATOM 4747 C CA . PRO B 1 149 ? -16.070 68.918 28.152 1.00 24.43 149 PRO B CA 1
ATOM 4748 C C . PRO B 1 149 ? -15.604 69.159 26.718 1.00 24.33 149 PRO B C 1
ATOM 4749 O O . PRO B 1 149 ? -16.024 68.462 25.795 1.00 25.89 149 PRO B O 1
ATOM 4753 N N . GLY B 1 150 ? -14.747 70.155 26.535 1.00 24.39 150 GLY B N 1
ATOM 4754 C CA . GLY B 1 150 ? -14.245 70.462 25.207 1.00 26.01 150 GLY B CA 1
ATOM 4755 C C . GLY B 1 150 ? -15.046 71.480 24.405 1.00 26.93 150 GLY B C 1
ATOM 4756 O O . GLY B 1 150 ? -14.600 71.907 23.340 1.00 26.68 150 GLY B O 1
ATOM 4757 N N . GLU B 1 151 ? -16.224 71.872 24.881 1.00 26.28 151 GLU B N 1
ATOM 4758 C CA . GLU B 1 151 ? -17.008 72.853 24.130 1.00 28.00 151 GLU B CA 1
ATOM 4759 C C . GLU B 1 151 ? -17.925 73.743 24.954 1.00 26.24 151 GLU B C 1
ATOM 4760 O O . GLU B 1 151 ? -18.695 73.274 25.799 1.00 25.05 151 GLU B O 1
ATOM 4766 N N . VAL B 1 152 ? -17.826 75.043 24.695 1.00 24.89 152 VAL B N 1
ATOM 4767 C CA . VAL B 1 152 ? -18.663 76.027 25.361 1.00 24.42 152 VAL B CA 1
ATOM 4768 C C . VAL B 1 152 ? -19.367 76.843 24.292 1.00 23.81 152 VAL B C 1
ATOM 4769 O O . VAL B 1 152 ? -18.721 77.365 23.391 1.00 25.35 152 VAL B O 1
ATOM 4773 N N . ARG B 1 153 ? -20.691 76.923 24.375 1.00 24.04 153 ARG B N 1
ATOM 4774 C CA . ARG B 1 153 ? -21.470 77.729 23.436 1.00 22.86 153 ARG B CA 1
ATOM 4775 C C . ARG B 1 153 ? -22.239 78.730 24.284 1.00 20.68 153 ARG B C 1
ATOM 4776 O O . ARG B 1 153 ? -22.864 78.357 25.276 1.00 20.93 153 ARG B O 1
ATOM 4784 N N . ALA B 1 154 ? -22.179 80.004 23.908 1.00 18.54 154 ALA B N 1
ATOM 4785 C CA . ALA B 1 154 ? -22.879 81.035 24.662 1.00 18.10 154 ALA B CA 1
ATOM 4786 C C . ALA B 1 154 ? -23.667 81.940 23.729 1.00 18.03 154 ALA B C 1
ATOM 4787 O O . ALA B 1 154 ? -23.200 82.284 22.641 1.00 16.29 154 ALA B O 1
ATOM 4789 N N . SER B 1 155 ? -24.863 82.330 24.160 1.00 16.97 155 SER B N 1
ATOM 4790 C CA . SER B 1 155 ? -25.711 83.184 23.338 1.00 17.57 155 SER B CA 1
ATOM 4791 C C . SER B 1 155 ? -26.609 84.101 24.150 1.00 16.64 155 SER B C 1
ATOM 4792 O O . SER B 1 155 ? -27.010 83.773 25.264 1.00 15.60 155 SER B O 1
ATOM 4795 N N . THR B 1 156 ? -26.937 85.247 23.567 1.00 16.68 156 THR B N 1
ATOM 4796 C CA . THR B 1 156 ? -27.814 86.209 24.209 1.00 18.39 156 THR B CA 1
ATOM 4797 C C . THR B 1 156 ? -29.289 85.833 24.056 1.00 18.48 156 THR B C 1
ATOM 4798 O O . THR B 1 156 ? -30.167 86.544 24.547 1.00 17.92 156 THR B O 1
ATOM 4802 N N . GLU B 1 157 ? -29.564 84.726 23.361 1.00 19.54 157 GLU B N 1
ATOM 4803 C CA . GLU B 1 157 ? -30.935 84.240 23.192 1.00 19.15 157 GLU B CA 1
ATOM 4804 C C . GLU B 1 157 ? -30.922 82.721 23.278 1.00 19.64 157 GLU B C 1
ATOM 4805 O O . GLU B 1 157 ? -30.229 82.060 22.506 1.00 21.60 157 GLU B O 1
ATOM 4811 N N . ALA B 1 158 ? -31.681 82.167 24.216 1.00 18.82 158 ALA B N 1
ATOM 4812 C CA . ALA B 1 158 ? -31.734 80.719 24.383 1.00 19.36 158 ALA B CA 1
ATOM 4813 C C . ALA B 1 158 ? -32.170 80.019 23.104 1.00 20.00 158 ALA B C 1
ATOM 4814 O O . ALA B 1 158 ? -31.698 78.921 22.809 1.00 22.37 158 ALA B O 1
ATOM 4816 N N . LYS B 1 159 ? -33.060 80.647 22.335 1.00 20.93 159 LYS B N 1
ATOM 4817 C CA . LYS B 1 159 ? -33.547 80.026 21.104 1.00 21.88 159 LYS B CA 1
ATOM 4818 C C . LYS B 1 159 ? -32.433 79.696 20.109 1.00 22.67 159 LYS B C 1
ATOM 4819 O O . LYS B 1 159 ? -32.521 78.707 19.372 1.00 22.40 159 LYS B O 1
ATOM 4825 N N . ALA B 1 160 ? -31.384 80.511 20.086 1.00 22.50 160 ALA B N 1
ATOM 4826 C CA . ALA B 1 160 ? -30.270 80.276 19.174 1.00 23.34 160 ALA B CA 1
ATOM 4827 C C . ALA B 1 160 ? -29.484 79.034 19.589 1.00 25.16 160 ALA B C 1
ATOM 4828 O O . ALA B 1 160 ? -28.823 78.413 18.761 1.00 25.09 160 ALA B O 1
ATOM 4830 N N . LEU B 1 161 ? -29.548 78.677 20.870 1.00 26.23 161 LEU B N 1
ATOM 4831 C CA . LEU B 1 161 ? -28.844 77.494 21.359 1.00 28.75 161 LEU B CA 1
ATOM 4832 C C . LEU B 1 161 ? -29.719 76.251 21.191 1.00 31.21 161 LEU B C 1
ATOM 4833 O O . LEU B 1 161 ? -29.218 75.151 20.966 1.00 31.41 161 LEU B O 1
ATOM 4838 N N . ALA B 1 162 ? -31.031 76.432 21.298 1.00 34.02 162 ALA B N 1
ATOM 4839 C CA . ALA B 1 162 ? -31.968 75.322 21.154 1.00 37.48 162 ALA B CA 1
ATOM 4840 C C . ALA B 1 162 ? -32.167 74.949 19.684 1.00 39.83 162 ALA B C 1
ATOM 4841 O O . ALA B 1 162 ? -32.572 73.826 19.371 1.00 39.27 162 ALA B O 1
ATOM 4843 N N . ALA B 1 163 ? -31.885 75.894 18.790 1.00 41.91 163 ALA B N 1
ATOM 4844 C CA . ALA B 1 163 ? -32.036 75.675 17.355 1.00 45.92 163 ALA B CA 1
ATOM 4845 C C . ALA B 1 163 ? -31.220 74.473 16.893 1.00 49.41 163 ALA B C 1
ATOM 4846 O O . ALA B 1 163 ? -31.514 73.865 15.861 1.00 50.18 163 ALA B O 1
ATOM 4848 N N . HIS B 1 164 ? -30.192 74.143 17.664 1.00 52.89 164 HIS B N 1
ATOM 4849 C CA . HIS B 1 164 ? -29.323 73.013 17.367 1.00 56.71 164 HIS B CA 1
ATOM 4850 C C . HIS B 1 164 ? -30.029 71.735 17.818 1.00 57.38 164 HIS B C 1
ATOM 4851 O O . HIS B 1 164 ? -30.928 71.781 18.658 1.00 56.68 164 HIS B O 1
ATOM 4858 N N . ARG B 1 165 ? -29.638 70.597 17.255 1.00 58.92 165 ARG B N 1
ATOM 4859 C CA . ARG B 1 165 ? -30.247 69.332 17.649 1.00 60.27 165 ARG B CA 1
ATOM 4860 C C . ARG B 1 165 ? -29.626 68.902 18.976 1.00 59.69 165 ARG B C 1
ATOM 4861 O O . ARG B 1 165 ? -28.404 68.788 19.091 1.00 59.84 165 ARG B O 1
ATOM 4869 N N . ASP B 1 166 ? -30.479 68.678 19.973 1.00 59.12 166 ASP B N 1
ATOM 4870 C CA . ASP B 1 166 ? -30.047 68.283 21.313 1.00 58.18 166 ASP B CA 1
ATOM 4871 C C . ASP B 1 166 ? -28.768 68.994 21.753 1.00 55.81 166 ASP B C 1
ATOM 4872 O O . ASP B 1 166 ? -27.666 68.463 21.625 1.00 55.40 166 ASP B O 1
ATOM 4877 N N . PRO B 1 167 ? -28.907 70.225 22.268 1.00 54.09 167 PRO B N 1
ATOM 4878 C CA . PRO B 1 167 ? -27.746 70.993 22.723 1.00 52.14 167 PRO B CA 1
ATOM 4879 C C . PRO B 1 167 ? -26.944 70.212 23.759 1.00 50.27 167 PRO B C 1
ATOM 4880 O O . PRO B 1 167 ? -27.514 69.587 24.653 1.00 49.93 167 PRO B O 1
ATOM 4884 N N . LYS B 1 168 ? -25.622 70.238 23.624 1.00 48.19 168 LYS B N 1
ATOM 4885 C CA . LYS B 1 168 ? -24.745 69.541 24.558 1.00 45.57 168 LYS B CA 1
ATOM 4886 C C . LYS B 1 168 ? -24.471 70.457 25.751 1.00 43.91 168 LYS B C 1
ATOM 4887 O O . LYS B 1 168 ? -23.374 71.003 25.897 1.00 42.66 168 LYS B O 1
ATOM 4893 N N . GLY B 1 169 ? -25.482 70.624 26.600 1.00 41.10 169 GLY B N 1
ATOM 4894 C CA . GLY B 1 169 ? -25.339 71.483 27.759 1.00 38.57 169 GLY B CA 1
ATOM 4895 C C . GLY B 1 169 ? -25.656 70.751 29.042 1.00 37.30 169 GLY B C 1
ATOM 4896 O O . GLY B 1 169 ? -26.727 70.164 29.187 1.00 37.41 169 GLY B O 1
ATOM 4897 N N . PHE B 1 170 ? -24.727 70.805 29.987 1.00 35.13 170 PHE B N 1
ATOM 4898 C CA . PHE B 1 170 ? -24.903 70.117 31.248 1.00 34.56 170 PHE B CA 1
ATOM 4899 C C . PHE B 1 170 ? -24.816 71.076 32.439 1.00 34.13 170 PHE B C 1
ATOM 4900 O O . PHE B 1 170 ? -24.290 72.180 32.316 1.00 31.84 170 PHE B O 1
ATOM 4908 N N . PRO B 1 171 ? -25.348 70.666 33.604 1.00 34.70 171 PRO B N 1
ATOM 4909 C CA . PRO B 1 171 ? -25.356 71.478 34.829 1.00 34.96 171 PRO B CA 1
ATOM 4910 C C . PRO B 1 171 ? -24.082 72.240 35.166 1.00 35.36 171 PRO B C 1
ATOM 4911 O O . PRO B 1 171 ? -22.973 71.722 35.038 1.00 35.59 171 PRO B O 1
ATOM 4915 N N . LEU B 1 172 ? -24.268 73.482 35.603 1.00 35.59 172 LEU B N 1
ATOM 4916 C CA . LEU B 1 172 ? -23.165 74.366 35.955 1.00 36.14 172 LEU B CA 1
ATOM 4917 C C . LEU B 1 172 ? -23.429 75.073 37.276 1.00 35.86 172 LEU B C 1
ATOM 4918 O O . LEU B 1 172 ? -24.572 75.387 37.611 1.00 35.79 172 LEU B O 1
ATOM 4923 N N . ALA B 1 173 ? -22.363 75.328 38.023 1.00 36.37 173 ALA B N 1
ATOM 4924 C CA . ALA B 1 173 ? -22.487 76.011 39.301 1.00 36.64 173 ALA B CA 1
ATOM 4925 C C . ALA B 1 173 ? -23.242 77.325 39.115 1.00 36.64 173 ALA B C 1
ATOM 4926 O O . ALA B 1 173 ? -22.883 78.146 38.269 1.00 35.72 173 ALA B O 1
ATOM 4928 N N . ASP B 1 174 ? -24.294 77.507 39.903 1.00 37.34 174 ASP B N 1
ATOM 4929 C CA . ASP B 1 174 ? -25.104 78.719 39.858 1.00 38.96 174 ASP B CA 1
ATOM 4930 C C . ASP B 1 174 ? -25.976 78.914 38.616 1.00 37.88 174 ASP B C 1
ATOM 4931 O O . ASP B 1 174 ? -26.918 79.701 38.650 1.00 38.88 174 ASP B O 1
ATOM 4936 N N . ALA B 1 175 ? -25.675 78.210 37.528 1.00 36.09 175 ALA B N 1
ATOM 4937 C CA . ALA B 1 175 ? -26.461 78.347 36.303 1.00 34.36 175 ALA B CA 1
ATOM 4938 C C . ALA B 1 175 ? -27.772 77.551 36.386 1.00 34.80 175 ALA B C 1
ATOM 4939 O O . ALA B 1 175 ? -27.769 76.365 36.728 1.00 33.70 175 ALA B O 1
ATOM 4941 N N . ARG B 1 176 ? -28.888 78.205 36.069 1.00 33.13 176 ARG B N 1
ATOM 4942 C CA . ARG B 1 176 ? -30.198 77.557 36.116 1.00 31.94 176 ARG B CA 1
ATOM 4943 C C . ARG B 1 176 ? -30.591 76.938 34.780 1.00 30.96 176 ARG B C 1
ATOM 4944 O O . ARG B 1 176 ? -30.413 77.546 33.726 1.00 29.62 176 ARG B O 1
ATOM 4952 N N . ARG B 1 177 ? -31.134 75.726 34.834 1.00 32.11 177 ARG B N 1
ATOM 4953 C CA . ARG B 1 177 ? -31.586 75.015 33.639 1.00 32.54 177 ARG B CA 1
ATOM 4954 C C . ARG B 1 177 ? -32.827 75.747 33.113 1.00 31.79 177 ARG B C 1
ATOM 4955 O O . ARG B 1 177 ? -33.722 76.083 33.889 1.00 31.21 177 ARG B O 1
ATOM 4963 N N . VAL B 1 178 ? -32.878 76.004 31.807 1.00 30.90 178 VAL B N 1
ATOM 4964 C CA . VAL B 1 178 ? -34.026 76.694 31.221 1.00 31.52 178 VAL B CA 1
ATOM 4965 C C . VAL B 1 178 ? -35.191 75.725 31.006 1.00 32.07 178 VAL B C 1
ATOM 4966 O O . VAL B 1 178 ? -35.087 74.756 30.251 1.00 31.44 178 VAL B O 1
ATOM 4970 N N . ALA B 1 179 ? -36.302 76.006 31.675 1.00 33.31 179 ALA B N 1
ATOM 4971 C CA . ALA B 1 179 ? -37.490 75.169 31.581 1.00 34.42 179 ALA B CA 1
ATOM 4972 C C . ALA B 1 179 ? -38.022 75.127 30.152 1.00 34.37 179 ALA B C 1
ATOM 4973 O O . ALA B 1 179 ? -38.121 76.157 29.481 1.00 33.71 179 ALA B O 1
ATOM 4975 N N . GLY B 1 180 ? -38.358 73.927 29.689 1.00 34.64 180 GLY B N 1
ATOM 4976 C CA . GLY B 1 180 ? -38.878 73.782 28.342 1.00 35.76 180 GLY B CA 1
ATOM 4977 C C . GLY B 1 180 ? -37.812 73.477 27.307 1.00 35.92 180 GLY B C 1
ATOM 4978 O O . GLY B 1 180 ? -38.127 73.179 26.151 1.00 37.60 180 GLY B O 1
ATOM 4979 N N . LEU B 1 181 ? -36.549 73.560 27.713 1.00 34.65 181 LEU B N 1
ATOM 4980 C CA . LEU B 1 181 ? -35.436 73.287 26.811 1.00 34.91 181 LEU B CA 1
ATOM 4981 C C . LEU B 1 181 ? -34.515 72.269 27.470 1.00 35.20 181 LEU B C 1
ATOM 4982 O O . LEU B 1 181 ? -34.572 72.069 28.683 1.00 37.59 181 LEU B O 1
ATOM 4987 N N . THR B 1 182 ? -33.674 71.624 26.672 1.00 36.16 182 THR B N 1
ATOM 4988 C CA . THR B 1 182 ? -32.726 70.650 27.200 1.00 37.11 182 THR B CA 1
ATOM 4989 C C . THR B 1 182 ? -31.319 71.076 26.816 1.00 36.62 182 THR B C 1
ATOM 4990 O O . THR B 1 182 ? -31.053 71.418 25.661 1.00 37.52 182 THR B O 1
ATOM 4994 N N . GLY B 1 183 ? -30.423 71.069 27.793 1.00 34.62 183 GLY B N 1
ATOM 4995 C CA . GLY B 1 183 ? -29.049 71.443 27.526 1.00 33.27 183 GLY B CA 1
ATOM 4996 C C . GLY B 1 183 ? -28.781 72.935 27.541 1.00 31.85 183 GLY B C 1
ATOM 4997 O O . GLY B 1 183 ? -27.663 73.354 27.267 1.00 31.84 183 GLY B O 1
ATOM 4998 N N . VAL B 1 184 ? -29.789 73.743 27.862 1.00 29.30 184 VAL B N 1
ATOM 4999 C CA . VAL B 1 184 ? -29.591 75.188 27.898 1.00 27.42 184 VAL B CA 1
ATOM 5000 C C . VAL B 1 184 ? -29.714 75.756 29.308 1.00 26.04 184 VAL B C 1
ATOM 5001 O O . VAL B 1 184 ? -30.716 75.556 29.987 1.00 25.40 184 VAL B O 1
ATOM 5005 N N . TYR B 1 185 ? -28.684 76.476 29.734 1.00 26.36 185 TYR B N 1
ATOM 5006 C CA . TYR B 1 185 ? -28.653 77.069 31.061 1.00 25.12 185 TYR B CA 1
ATOM 5007 C C . TYR B 1 185 ? -28.511 78.580 30.974 1.00 25.43 185 TYR B C 1
ATOM 5008 O O . TYR B 1 185 ? -27.911 79.105 30.033 1.00 23.53 185 TYR B O 1
ATOM 5017 N N . GLN B 1 186 ? -29.069 79.285 31.951 1.00 23.36 186 GLN B N 1
ATOM 5018 C CA . GLN B 1 186 ? -28.968 80.740 31.938 1.00 22.53 186 GLN B CA 1
ATOM 5019 C C . GLN B 1 186 ? -27.947 81.231 32.959 1.00 20.24 186 GLN B C 1
ATOM 5020 O O . GLN B 1 186 ? -27.936 80.794 34.111 1.00 20.22 186 GLN B O 1
ATOM 5026 N N . VAL B 1 187 ? -27.069 82.129 32.525 1.00 19.89 187 VAL B N 1
ATOM 5027 C CA . VAL B 1 187 ? -26.055 82.680 33.411 1.00 19.15 187 VAL B CA 1
ATOM 5028 C C . VAL B 1 187 ? -26.785 83.599 34.382 1.00 19.88 187 VAL B C 1
ATOM 5029 O O . VAL B 1 187 ? -27.643 84.377 33.973 1.00 17.39 187 VAL B O 1
ATOM 5033 N N . PRO B 1 188 ? -26.456 83.519 35.681 1.00 19.72 188 PRO B N 1
ATOM 5034 C CA . PRO B 1 188 ? -27.103 84.359 36.694 1.00 19.55 188 PRO B CA 1
ATOM 5035 C C . PRO B 1 188 ? -26.765 85.835 36.519 1.00 18.19 188 PRO B C 1
ATOM 5036 O O . PRO B 1 188 ? -25.714 86.184 35.984 1.00 19.03 188 PRO B O 1
ATOM 5040 N N . ALA B 1 189 ? -27.655 86.699 36.985 1.00 17.99 189 ALA B N 1
ATOM 5041 C CA . ALA B 1 189 ? -27.418 88.139 36.915 1.00 17.68 189 ALA B CA 1
ATOM 5042 C C . ALA B 1 189 ? -26.272 88.428 37.872 1.00 17.01 189 ALA B C 1
ATOM 5043 O O . ALA B 1 189 ? -26.071 87.679 38.831 1.00 16.50 189 ALA B O 1
ATOM 5045 N N . GLY B 1 190 ? -25.532 89.507 37.620 1.00 16.89 190 GLY B N 1
ATOM 5046 C CA . GLY B 1 190 ? -24.422 89.874 38.479 1.00 16.48 190 GLY B CA 1
ATOM 5047 C C . GLY B 1 190 ? -23.477 88.719 38.740 1.00 16.90 190 GLY B C 1
ATOM 5048 O O . GLY B 1 190 ? -23.223 88.354 39.892 1.00 16.53 190 GLY B O 1
ATOM 5049 N N . ALA B 1 191 ? -22.925 88.154 37.675 1.00 15.36 191 ALA B N 1
ATOM 5050 C CA . ALA B 1 191 ? -22.032 87.025 37.841 1.00 17.33 191 ALA B CA 1
ATOM 5051 C C . ALA B 1 191 ? -21.039 86.860 36.721 1.00 15.47 191 ALA B C 1
ATOM 5052 O O . ALA B 1 191 ? -21.216 87.393 35.626 1.00 14.33 191 ALA B O 1
ATOM 5054 N N . VAL B 1 192 ? -19.982 86.115 37.021 1.00 15.52 192 VAL B N 1
ATOM 5055 C CA . VAL B 1 192 ? -18.958 85.788 36.045 1.00 16.19 192 VAL B CA 1
ATOM 5056 C C . VAL B 1 192 ? -18.630 84.318 36.254 1.00 17.88 192 VAL B C 1
ATOM 5057 O O . VAL B 1 192 ? -18.270 83.894 37.357 1.00 17.18 192 VAL B O 1
ATOM 5061 N N . MET B 1 193 ? -18.805 83.541 35.194 1.00 18.23 193 MET B N 1
ATOM 5062 C CA . MET B 1 193 ? -18.524 82.121 35.239 1.00 21.52 193 MET B CA 1
ATOM 5063 C C . MET B 1 193 ? -17.151 81.924 34.636 1.00 21.10 193 MET B C 1
ATOM 5064 O O . MET B 1 193 ? -16.860 82.419 33.546 1.00 23.27 193 MET B O 1
ATOM 5069 N N . ASP B 1 194 ? -16.313 81.205 35.370 1.00 20.58 194 ASP B N 1
ATOM 5070 C CA . ASP B 1 194 ? -14.944 80.922 34.977 1.00 20.45 194 ASP B CA 1
ATOM 5071 C C . ASP B 1 194 ? -14.949 79.472 34.547 1.00 20.34 194 ASP B C 1
ATOM 5072 O O . ASP B 1 194 ? -14.997 78.573 35.387 1.00 21.43 194 ASP B O 1
ATOM 5077 N N . ILE B 1 195 ? -14.880 79.246 33.241 1.00 21.19 195 ILE B N 1
ATOM 5078 C CA . ILE B 1 195 ? -14.948 77.895 32.702 1.00 22.70 195 ILE B CA 1
ATOM 5079 C C . ILE B 1 195 ? -13.657 77.288 32.183 1.00 23.14 195 ILE B C 1
ATOM 5080 O O . ILE B 1 195 ? -12.926 77.908 31.411 1.00 22.64 195 ILE B O 1
ATOM 5085 N N . ASP B 1 196 ? -13.383 76.061 32.613 1.00 25.57 196 ASP B N 1
ATOM 5086 C CA . ASP B 1 196 ? -12.213 75.338 32.136 1.00 26.55 196 ASP B CA 1
ATOM 5087 C C . ASP B 1 196 ? -12.716 74.556 30.923 1.00 26.41 196 ASP B C 1
ATOM 5088 O O . ASP B 1 196 ? -13.395 73.536 31.063 1.00 26.62 196 ASP B O 1
ATOM 5093 N N . LEU B 1 197 ? -12.385 75.043 29.736 1.00 26.36 197 LEU B N 1
ATOM 5094 C CA . LEU B 1 197 ? -12.837 74.430 28.496 1.00 27.38 197 LEU B CA 1
ATOM 5095 C C . LEU B 1 197 ? -12.652 72.918 28.407 1.00 28.43 197 LEU B C 1
ATOM 5096 O O . LEU B 1 197 ? -13.553 72.203 27.957 1.00 29.45 197 LEU B O 1
ATOM 5101 N N . GLY B 1 198 ? -11.496 72.430 28.842 1.00 29.23 198 GLY B N 1
ATOM 5102 C CA . GLY B 1 198 ? -11.219 71.002 28.780 1.00 29.94 198 GLY B CA 1
ATOM 5103 C C . GLY B 1 198 ? -12.134 70.100 29.585 1.00 30.25 198 GLY B C 1
ATOM 5104 O O . GLY B 1 198 ? -12.637 69.105 29.069 1.00 29.77 198 GLY B O 1
ATOM 5105 N N . SER B 1 199 ? -12.360 70.442 30.849 1.00 30.81 199 SER B N 1
ATOM 5106 C CA . SER B 1 199 ? -13.206 69.632 31.714 1.00 30.72 199 SER B CA 1
ATOM 5107 C C . SER B 1 199 ? -14.683 69.997 31.649 1.00 30.27 199 SER B C 1
ATOM 5108 O O . SER B 1 199 ? -15.545 69.184 31.990 1.00 30.80 199 SER B O 1
ATOM 5111 N N . GLY B 1 200 ? -14.982 71.216 31.218 1.00 29.55 200 GLY B N 1
ATOM 5112 C CA . GLY B 1 200 ? -16.370 71.626 31.146 1.00 28.77 200 GLY B CA 1
ATOM 5113 C C . GLY B 1 200 ? -16.912 71.947 32.526 1.00 29.78 200 GLY B C 1
ATOM 5114 O O . GLY B 1 200 ? -18.125 71.971 32.738 1.00 30.36 200 GLY B O 1
ATOM 5115 N N . THR B 1 201 ? -16.015 72.172 33.480 1.00 28.66 201 THR B N 1
ATOM 5116 C CA . THR B 1 201 ? -16.449 72.509 34.825 1.00 30.18 201 THR B CA 1
ATOM 5117 C C . THR B 1 201 ? -16.296 74.008 35.007 1.00 29.61 201 THR B C 1
ATOM 5118 O O . THR B 1 201 ? -15.443 74.639 34.376 1.00 28.32 201 THR B O 1
ATOM 5122 N N . ALA B 1 202 ? -17.121 74.581 35.870 1.00 28.90 202 ALA B N 1
ATOM 5123 C CA . ALA B 1 202 ? -17.062 76.015 36.069 1.00 28.08 202 ALA B CA 1
ATOM 5124 C C . ALA B 1 202 ? -17.227 76.437 37.513 1.00 27.16 202 ALA B C 1
ATOM 5125 O O . ALA B 1 202 ? -17.843 75.736 38.317 1.00 25.63 202 ALA B O 1
ATOM 5127 N N . VAL B 1 203 ? -16.655 77.594 37.821 1.00 24.36 203 VAL B N 1
ATOM 5128 C CA . VAL B 1 203 ? -16.751 78.200 39.137 1.00 24.17 203 VAL B CA 1
ATOM 5129 C C . VAL B 1 203 ? -17.423 79.534 38.842 1.00 24.08 203 VAL B C 1
ATOM 5130 O O . VAL B 1 203 ? -16.998 80.261 37.940 1.00 21.50 203 VAL B O 1
ATOM 5134 N N . THR B 1 204 ? -18.476 79.856 39.580 1.00 22.28 204 THR B N 1
ATOM 5135 C CA . THR B 1 204 ? -19.171 81.111 39.342 1.00 23.08 204 THR B CA 1
ATOM 5136 C C . THR B 1 204 ? -18.973 82.062 40.502 1.00 21.87 204 THR B C 1
ATOM 5137 O O . THR B 1 204 ? -19.003 81.661 41.665 1.00 22.91 204 THR B O 1
ATOM 5141 N N . HIS B 1 205 ? -18.759 83.327 40.169 1.00 19.98 205 HIS B N 1
ATOM 5142 C CA . HIS B 1 205 ? -18.555 84.367 41.165 1.00 18.90 205 HIS B CA 1
ATOM 5143 C C . HIS B 1 205 ? -19.621 85.436 40.985 1.00 18.24 205 HIS B C 1
ATOM 5144 O O . HIS B 1 205 ? -19.798 85.952 39.883 1.00 19.89 205 HIS B O 1
ATOM 5151 N N . ARG B 1 206 ? -20.337 85.771 42.052 1.00 14.31 206 ARG B N 1
ATOM 5152 C CA . ARG B 1 206 ? -21.342 86.813 41.943 1.00 16.69 206 ARG B CA 1
ATOM 5153 C C . ARG B 1 206 ? -20.604 88.138 42.114 1.00 16.61 206 ARG B C 1
ATOM 5154 O O . ARG B 1 206 ? -19.729 88.274 42.977 1.00 16.91 206 ARG B O 1
ATOM 5162 N N . THR B 1 207 ? -20.956 89.103 41.273 1.00 17.45 207 THR B N 1
ATOM 5163 C CA . THR B 1 207 ? -20.302 90.404 41.266 1.00 17.26 207 THR B CA 1
ATOM 5164 C C . THR B 1 207 ? -21.189 91.529 41.777 1.00 17.13 207 THR B C 1
ATOM 5165 O O . THR B 1 207 ? -20.782 92.682 41.778 1.00 16.49 207 THR B O 1
ATOM 5169 N N . TRP B 1 208 ? -22.404 91.181 42.185 1.00 19.09 208 TRP B N 1
ATOM 5170 C CA . TRP B 1 208 ? -23.365 92.138 42.736 1.00 19.52 208 TRP B CA 1
ATOM 5171 C C . TRP B 1 208 ? -24.497 91.316 43.317 1.00 20.01 208 TRP B C 1
ATOM 5172 O O . TRP B 1 208 ? -24.745 90.192 42.880 1.00 20.04 208 TRP B O 1
ATOM 5183 N N . THR B 1 209 ? -25.168 91.874 44.318 1.00 20.11 209 THR B N 1
ATOM 5184 C CA . THR B 1 209 ? -26.316 91.232 44.948 1.00 19.50 209 THR B CA 1
ATOM 5185 C C . THR B 1 209 ? -27.084 92.366 45.603 1.00 19.51 209 THR B C 1
ATOM 5186 O O . THR B 1 209 ? -26.486 93.319 46.104 1.00 21.40 209 THR B O 1
ATOM 5190 N N . PRO B 1 210 ? -28.419 92.306 45.564 1.00 20.03 210 PRO B N 1
ATOM 5191 C CA . PRO B 1 210 ? -29.241 93.355 46.167 1.00 19.21 210 PRO B CA 1
ATOM 5192 C C . PRO B 1 210 ? -28.884 93.549 47.630 1.00 17.47 210 PRO B C 1
ATOM 5193 O O . PRO B 1 210 ? -28.670 92.573 48.363 1.00 17.52 210 PRO B O 1
ATOM 5197 N N . GLY B 1 211 ? -28.808 94.803 48.058 1.00 16.58 211 GLY B N 1
ATOM 5198 C CA . GLY B 1 211 ? -28.508 95.056 49.454 1.00 16.52 211 GLY B CA 1
ATOM 5199 C C . GLY B 1 211 ? -29.669 94.548 50.299 1.00 15.37 211 GLY B C 1
ATOM 5200 O O . GLY B 1 211 ? -30.821 94.612 49.872 1.00 16.00 211 GLY B O 1
ATOM 5201 N N . LEU B 1 212 ? -29.378 94.042 51.493 1.00 14.12 212 LEU B N 1
ATOM 5202 C CA . LEU B 1 212 ? -30.420 93.520 52.377 1.00 17.06 212 LEU B CA 1
ATOM 5203 C C . LEU B 1 212 ? -30.617 94.446 53.568 1.00 16.15 212 LEU B C 1
ATOM 5204 O O . LEU B 1 212 ? -31.608 94.345 54.290 1.00 15.66 212 LEU B O 1
ATOM 5209 N N . SER B 1 213 ? -29.656 95.339 53.766 1.00 16.77 213 SER B N 1
ATOM 5210 C CA . SER B 1 213 ? -29.712 96.303 54.846 1.00 17.66 213 SER B CA 1
ATOM 5211 C C . SER B 1 213 ? -30.356 97.585 54.313 1.00 19.40 213 SER B C 1
ATOM 5212 O O . SER B 1 213 ? -30.532 97.741 53.106 1.00 16.89 213 SER B O 1
ATOM 5215 N N . ARG B 1 214 ? -30.732 98.482 55.216 1.00 18.84 214 ARG B N 1
ATOM 5216 C CA . ARG B 1 214 ? -31.345 99.748 54.834 1.00 21.12 214 ARG B CA 1
ATOM 5217 C C . ARG B 1 214 ? -30.603 100.853 55.576 1.00 22.90 214 ARG B C 1
ATOM 5218 O O . ARG B 1 214 ? -30.229 100.691 56.741 1.00 22.49 214 ARG B O 1
ATOM 5226 N N . ARG B 1 215 ? -30.390 101.978 54.908 1.00 25.42 215 ARG B N 1
ATOM 5227 C CA . ARG B 1 215 ? -29.654 103.071 55.523 1.00 27.68 215 ARG B CA 1
ATOM 5228 C C . ARG B 1 215 ? -30.424 104.374 55.650 1.00 27.22 215 ARG B C 1
ATOM 5229 O O . ARG B 1 215 ? -30.891 104.940 54.665 1.00 27.10 215 ARG B O 1
ATOM 5237 N N . ILE B 1 216 ? -30.541 104.845 56.883 1.00 26.51 216 ILE B N 1
ATOM 5238 C CA . ILE B 1 216 ? -31.245 106.082 57.177 1.00 26.30 216 ILE B CA 1
ATOM 5239 C C . ILE B 1 216 ? -30.342 107.258 56.852 1.00 26.26 216 ILE B C 1
ATOM 5240 O O . ILE B 1 216 ? -29.207 107.320 57.315 1.00 28.08 216 ILE B O 1
ATOM 5245 N N . LEU B 1 217 ? -30.849 108.174 56.037 1.00 28.90 217 LEU B N 1
ATOM 5246 C CA . LEU B 1 217 ? -30.113 109.370 55.630 1.00 30.88 217 LEU B CA 1
ATOM 5247 C C . LEU B 1 217 ? -30.974 110.583 55.927 1.00 31.54 217 LEU B C 1
ATOM 5248 O O . LEU B 1 217 ? -32.199 110.491 55.934 1.00 30.81 217 LEU B O 1
ATOM 5253 N N . PRO B 1 218 ? -30.345 111.743 56.173 1.00 33.69 218 PRO B N 1
ATOM 5254 C CA . PRO B 1 218 ? -31.150 112.937 56.449 1.00 34.88 218 PRO B CA 1
ATOM 5255 C C . PRO B 1 218 ? -32.108 113.105 55.272 1.00 36.73 218 PRO B C 1
ATOM 5256 O O . PRO B 1 218 ? -31.677 113.110 54.116 1.00 36.79 218 PRO B O 1
ATOM 5260 N N . GLU B 1 219 ? -33.399 113.220 55.574 1.00 38.20 219 GLU B N 1
ATOM 5261 C CA . GLU B 1 219 ? -34.453 113.368 54.567 1.00 40.22 219 GLU B CA 1
ATOM 5262 C C . GLU B 1 219 ? -34.067 114.194 53.341 1.00 39.38 219 GLU B C 1
ATOM 5263 O O . GLU B 1 219 ? -33.997 113.672 52.228 1.00 39.68 219 GLU B O 1
ATOM 5269 N N . GLY B 1 220 ? -33.846 115.490 53.549 1.00 37.57 220 GLY B N 1
ATOM 5270 C CA . GLY B 1 220 ? -33.487 116.369 52.446 1.00 34.59 220 GLY B CA 1
ATOM 5271 C C . GLY B 1 220 ? -32.378 115.791 51.593 1.00 33.52 220 GLY B C 1
ATOM 5272 O O . GLY B 1 220 ? -32.426 115.864 50.367 1.00 31.13 220 GLY B O 1
ATOM 5273 N N . GLU B 1 221 ? -31.378 115.211 52.250 1.00 32.61 221 GLU B N 1
ATOM 5274 C CA . GLU B 1 221 ? -30.241 114.610 51.566 1.00 33.33 221 GLU B CA 1
ATOM 5275 C C . GLU B 1 221 ? -30.637 113.406 50.704 1.00 31.86 221 GLU B C 1
ATOM 5276 O O . GLU B 1 221 ? -30.182 113.274 49.569 1.00 30.83 221 GLU B O 1
ATOM 5282 N N . ALA B 1 222 ? -31.485 112.536 51.244 1.00 29.89 222 ALA B N 1
ATOM 5283 C CA . ALA B 1 222 ? -31.939 111.347 50.519 1.00 29.34 222 ALA B CA 1
ATOM 5284 C C . ALA B 1 222 ? -32.635 111.700 49.211 1.00 26.66 222 ALA B C 1
ATOM 5285 O O . ALA B 1 222 ? -32.369 111.099 48.172 1.00 25.85 222 ALA B O 1
ATOM 5287 N N . VAL B 1 223 ? -33.528 112.677 49.270 1.00 25.30 223 VAL B N 1
ATOM 5288 C CA . VAL B 1 223 ? -34.274 113.116 48.101 1.00 23.04 223 VAL B CA 1
ATOM 5289 C C . VAL B 1 223 ? -33.365 113.709 47.030 1.00 22.66 223 VAL B C 1
ATOM 5290 O O . VAL B 1 223 ? -33.517 113.409 45.844 1.00 22.08 223 VAL B O 1
ATOM 5294 N N . ALA B 1 224 ? -32.417 114.543 47.442 1.00 21.09 224 ALA B N 1
ATOM 5295 C CA . ALA B 1 224 ? -31.481 115.147 46.494 1.00 21.86 224 ALA B CA 1
ATOM 5296 C C . ALA B 1 224 ? -30.568 114.073 45.901 1.00 21.60 224 ALA B C 1
ATOM 5297 O O . ALA B 1 224 ? -30.160 114.159 44.735 1.00 20.01 224 ALA B O 1
ATOM 5299 N N . ALA B 1 225 ? -30.245 113.062 46.707 1.00 19.85 225 ALA B N 1
ATOM 5300 C CA . ALA B 1 225 ? -29.377 111.982 46.248 1.00 19.22 225 ALA B CA 1
ATOM 5301 C C . ALA B 1 225 ? -30.046 111.154 45.160 1.00 18.73 225 ALA B C 1
ATOM 5302 O O . ALA B 1 225 ? -29.390 110.713 44.221 1.00 19.67 225 ALA B O 1
ATOM 5304 N N . VAL B 1 226 ? -31.347 110.930 45.293 1.00 18.78 226 VAL B N 1
ATOM 5305 C CA . VAL B 1 226 ? -32.087 110.159 44.297 1.00 19.54 226 VAL B CA 1
ATOM 5306 C C . VAL B 1 226 ? -32.139 110.913 42.974 1.00 20.43 226 VAL B C 1
ATOM 5307 O O . VAL B 1 226 ? -31.991 110.323 41.903 1.00 17.83 226 VAL B O 1
ATOM 5311 N N . ARG B 1 227 ? -32.354 112.225 43.051 1.00 20.22 227 ARG B N 1
ATOM 5312 C CA . ARG B 1 227 ? -32.410 113.048 41.852 1.00 21.02 227 ARG B CA 1
ATOM 5313 C C . ARG B 1 227 ? -31.054 113.044 41.164 1.00 20.04 227 ARG B C 1
ATOM 5314 O O . ARG B 1 227 ? -30.967 112.881 39.946 1.00 20.55 227 ARG B O 1
ATOM 5322 N N . ALA B 1 228 ? -29.993 113.216 41.951 1.00 21.11 228 ALA B N 1
ATOM 5323 C CA . ALA B 1 228 ? -28.638 113.241 41.414 1.00 18.75 228 ALA B CA 1
ATOM 5324 C C . ALA B 1 228 ? -28.290 111.922 40.722 1.00 16.90 228 ALA B C 1
ATOM 5325 O O . ALA B 1 228 ? -27.768 111.915 39.607 1.00 15.68 228 ALA B O 1
ATOM 5327 N N . ALA B 1 229 ? -28.582 110.809 41.383 1.00 17.09 229 ALA B N 1
ATOM 5328 C CA . ALA B 1 229 ? -28.294 109.499 40.803 1.00 15.96 229 ALA B CA 1
ATOM 5329 C C . ALA B 1 229 ? -29.102 109.280 39.529 1.00 17.36 229 ALA B C 1
ATOM 5330 O O . ALA B 1 229 ? -28.567 108.789 38.530 1.00 18.49 229 ALA B O 1
ATOM 5332 N N . LEU B 1 230 ? -30.383 109.647 39.540 1.00 18.05 230 LEU B N 1
ATOM 5333 C CA . LEU B 1 230 ? -31.195 109.476 38.339 1.00 18.41 230 LEU B CA 1
ATOM 5334 C C . LEU B 1 230 ? -30.627 110.347 37.212 1.00 19.85 230 LEU B C 1
ATOM 5335 O O . LEU B 1 230 ? -30.468 109.881 36.080 1.00 18.75 230 LEU B O 1
ATOM 5340 N N . GLU B 1 231 ? -30.303 111.604 37.516 1.00 18.59 231 GLU B N 1
ATOM 5341 C CA . GLU B 1 231 ? -29.748 112.498 36.498 1.00 18.72 231 GLU B CA 1
ATOM 5342 C C . GLU B 1 231 ? -28.481 111.918 35.875 1.00 19.57 231 GLU B C 1
ATOM 5343 O O . GLU B 1 231 ? -28.290 111.985 34.660 1.00 20.04 231 GLU B O 1
ATOM 5349 N N . LYS B 1 232 ? -27.614 111.348 36.707 1.00 20.27 232 LYS B N 1
ATOM 5350 C CA . LYS B 1 232 ? -26.372 110.766 36.218 1.00 21.02 232 LYS B CA 1
ATOM 5351 C C . LYS B 1 232 ? -26.639 109.541 35.354 1.00 21.12 232 LYS B C 1
ATOM 5352 O O . LYS B 1 232 ? -26.101 109.429 34.246 1.00 21.28 232 LYS B O 1
ATOM 5358 N N . ALA B 1 233 ? -27.472 108.628 35.852 1.00 19.46 233 ALA B N 1
ATOM 5359 C CA . ALA B 1 233 ? -27.797 107.408 35.116 1.00 18.54 233 ALA B CA 1
ATOM 5360 C C . ALA B 1 233 ? -28.416 107.700 33.748 1.00 18.73 233 ALA B C 1
ATOM 5361 O O . ALA B 1 233 ? -28.139 107.007 32.765 1.00 16.62 233 ALA B O 1
ATOM 5363 N N . VAL B 1 234 ? -29.268 108.720 33.679 1.00 17.72 234 VAL B N 1
ATOM 5364 C CA . VAL B 1 234 ? -29.898 109.067 32.409 1.00 17.61 234 VAL B CA 1
ATOM 5365 C C . VAL B 1 234 ? -28.869 109.678 31.467 1.00 17.80 234 VAL B C 1
ATOM 5366 O O . VAL B 1 234 ? -28.806 109.316 30.290 1.00 17.55 234 VAL B O 1
ATOM 5370 N N . ALA B 1 235 ? -28.053 110.590 31.988 1.00 17.72 235 ALA B N 1
ATOM 5371 C CA . ALA B 1 235 ? -27.033 111.248 31.177 1.00 18.66 235 ALA B CA 1
ATOM 5372 C C . ALA B 1 235 ? -26.089 110.224 30.553 1.00 20.23 235 ALA B C 1
ATOM 5373 O O . ALA B 1 235 ? -25.681 110.358 29.395 1.00 18.25 235 ALA B O 1
ATOM 5375 N N . GLN B 1 236 ? -25.741 109.200 31.327 1.00 20.03 236 GLN B N 1
ATOM 5376 C CA . GLN B 1 236 ? -24.855 108.142 30.850 1.00 19.28 236 GLN B CA 1
ATOM 5377 C C . GLN B 1 236 ? -25.481 107.342 29.710 1.00 19.70 236 GLN B C 1
ATOM 5378 O O . GLN B 1 236 ? -24.777 106.781 28.862 1.00 20.84 236 GLN B O 1
ATOM 5384 N N . ARG B 1 237 ? -26.807 107.295 29.690 1.00 17.13 237 ARG B N 1
ATOM 5385 C CA . ARG B 1 237 ? -27.535 106.539 28.680 1.00 18.45 237 ARG B CA 1
ATOM 5386 C C . ARG B 1 237 ? -27.919 107.337 27.432 1.00 18.64 237 ARG B C 1
ATOM 5387 O O . ARG B 1 237 ? -28.459 106.779 26.482 1.00 20.85 237 ARG B O 1
ATOM 5395 N N . VAL B 1 238 ? -27.640 108.636 27.429 1.00 19.56 238 VAL B N 1
ATOM 5396 C CA . VAL B 1 238 ? -27.971 109.481 26.282 1.00 20.03 238 VAL B CA 1
ATOM 5397 C C . VAL B 1 238 ? -26.700 109.760 25.491 1.00 21.89 238 VAL B C 1
ATOM 5398 O O . VAL B 1 238 ? -25.687 110.167 26.055 1.00 22.74 238 VAL B O 1
ATOM 5402 N N . THR B 1 239 ? -26.753 109.526 24.184 1.00 23.01 239 THR B N 1
ATOM 5403 C CA . THR B 1 239 ? -25.595 109.742 23.328 1.00 23.91 239 THR B CA 1
ATOM 5404 C C . THR B 1 239 ? -25.454 111.221 22.985 1.00 25.29 239 THR B C 1
ATOM 5405 O O . THR B 1 239 ? -26.400 111.847 22.524 1.00 24.77 239 THR B O 1
ATOM 5409 N N . PRO B 1 240 ? -24.266 111.798 23.203 1.00 27.36 240 PRO B N 1
ATOM 5410 C CA . PRO B 1 240 ? -24.096 113.218 22.882 1.00 27.99 240 PRO B CA 1
ATOM 5411 C C . PRO B 1 240 ? -24.277 113.454 21.389 1.00 27.83 240 PRO B C 1
ATOM 5412 O O . PRO B 1 240 ? -23.636 112.797 20.571 1.00 29.84 240 PRO B O 1
ATOM 5416 N N . GLY B 1 241 ? -25.165 114.380 21.039 1.00 28.48 241 GLY B N 1
ATOM 5417 C CA . GLY B 1 241 ? -25.417 114.680 19.643 1.00 27.00 241 GLY B CA 1
ATOM 5418 C C . GLY B 1 241 ? -26.684 114.017 19.144 1.00 28.32 241 GLY B C 1
ATOM 5419 O O . GLY B 1 241 ? -27.132 114.280 18.025 1.00 28.35 241 GLY B O 1
ATOM 5420 N N . ASP B 1 242 ? -27.269 113.155 19.973 1.00 26.50 242 ASP B N 1
ATOM 5421 C CA . ASP B 1 242 ? -28.487 112.447 19.600 1.00 26.01 242 ASP B CA 1
ATOM 5422 C C . ASP B 1 242 ? -29.606 112.677 20.604 1.00 25.36 242 ASP B C 1
ATOM 5423 O O . ASP B 1 242 ? -29.422 112.516 21.815 1.00 26.22 242 ASP B O 1
ATOM 5428 N N . THR B 1 243 ? -30.765 113.067 20.090 1.00 24.18 243 THR B N 1
ATOM 5429 C CA . THR B 1 243 ? -31.936 113.300 20.922 1.00 24.15 243 THR B CA 1
ATOM 5430 C C . THR B 1 243 ? -32.577 111.934 21.116 1.00 24.27 243 THR B C 1
ATOM 5431 O O . THR B 1 243 ? -32.940 111.266 20.151 1.00 23.54 243 THR B O 1
ATOM 5435 N N . PRO B 1 244 ? -32.708 111.494 22.373 1.00 23.75 244 PRO B N 1
ATOM 5436 C CA . PRO B 1 244 ? -33.304 110.190 22.658 1.00 23.17 244 PRO B CA 1
ATOM 5437 C C . PRO B 1 244 ? -34.820 110.181 22.669 1.00 23.35 244 PRO B C 1
ATOM 5438 O O . PRO B 1 244 ? -35.469 111.234 22.660 1.00 23.07 244 PRO B O 1
ATOM 5442 N N . LEU B 1 245 ? -35.377 108.973 22.696 1.00 21.43 245 LEU B N 1
ATOM 5443 C CA . LEU B 1 245 ? -36.809 108.778 22.735 1.00 19.70 245 LEU B CA 1
ATOM 5444 C C . LEU B 1 245 ? -37.149 108.189 24.100 1.00 21.60 245 LEU B C 1
ATOM 5445 O O . LEU B 1 245 ? -36.505 107.235 24.552 1.00 18.01 245 LEU B O 1
ATOM 5450 N N . VAL B 1 246 ? -38.136 108.769 24.773 1.00 19.26 246 VAL B N 1
ATOM 5451 C CA . VAL B 1 246 ? -38.553 108.245 26.065 1.00 21.30 246 VAL B CA 1
ATOM 5452 C C . VAL B 1 246 ? -39.974 107.711 25.935 1.00 21.47 246 VAL B C 1
ATOM 5453 O O . VAL B 1 246 ? -40.871 108.423 25.456 1.00 23.96 246 VAL B O 1
ATOM 5457 N N . VAL B 1 247 ? -40.193 106.455 26.314 1.00 20.83 247 VAL B N 1
ATOM 5458 C CA . VAL B 1 247 ? -41.546 105.921 26.251 1.00 22.16 247 VAL B CA 1
ATOM 5459 C C . VAL B 1 247 ? -42.238 106.523 27.471 1.00 22.65 247 VAL B C 1
ATOM 5460 O O . VAL B 1 247 ? -41.869 106.259 28.619 1.00 19.77 247 VAL B O 1
ATOM 5464 N N . LEU B 1 248 ? -43.237 107.355 27.205 1.00 20.96 248 LEU B N 1
ATOM 5465 C CA . LEU B 1 248 ? -43.913 108.071 28.269 1.00 22.90 248 LEU B CA 1
ATOM 5466 C C . LEU B 1 248 ? -45.339 107.679 28.629 1.00 24.02 248 LEU B C 1
ATOM 5467 O O . LEU B 1 248 ? -46.197 107.487 27.766 1.00 23.88 248 LEU B O 1
ATOM 5472 N N . SER B 1 249 ? -45.576 107.592 29.932 1.00 25.34 249 SER B N 1
ATOM 5473 C CA . SER B 1 249 ? -46.881 107.260 30.483 1.00 27.18 249 SER B CA 1
ATOM 5474 C C . SER B 1 249 ? -47.341 108.462 31.306 1.00 27.29 249 SER B C 1
ATOM 5475 O O . SER B 1 249 ? -46.717 109.525 31.265 1.00 26.72 249 SER B O 1
ATOM 5478 N N . GLY B 1 250 ? -48.432 108.308 32.048 1.00 27.77 250 GLY B N 1
ATOM 5479 C CA . GLY B 1 250 ? -48.899 109.410 32.870 1.00 28.07 250 GLY B CA 1
ATOM 5480 C C . GLY B 1 250 ? -48.228 109.381 34.236 1.00 28.16 250 GLY B C 1
ATOM 5481 O O . GLY B 1 250 ? -48.313 110.342 35.005 1.00 28.42 250 GLY B O 1
ATOM 5482 N N . GLY B 1 251 ? -47.528 108.283 34.519 1.00 25.51 251 GLY B N 1
ATOM 5483 C CA . GLY B 1 251 ? -46.872 108.112 35.804 1.00 23.80 251 GLY B CA 1
ATOM 5484 C C . GLY B 1 251 ? -45.579 108.853 36.074 1.00 23.42 251 GLY B C 1
ATOM 5485 O O . GLY B 1 251 ? -44.919 109.376 35.165 1.00 24.12 251 GLY B O 1
ATOM 5486 N N . ILE B 1 252 ? -45.209 108.872 37.351 1.00 22.01 252 ILE B N 1
ATOM 5487 C CA . ILE B 1 252 ? -44.003 109.544 37.810 1.00 22.58 252 ILE B CA 1
ATOM 5488 C C . ILE B 1 252 ? -42.720 108.895 37.293 1.00 23.01 252 ILE B C 1
ATOM 5489 O O . ILE B 1 252 ? -41.725 109.582 37.037 1.00 22.63 252 ILE B O 1
ATOM 5494 N N . ASP B 1 253 ? -42.745 107.574 37.133 1.00 21.23 253 ASP B N 1
ATOM 5495 C CA . ASP B 1 253 ? -41.572 106.836 36.664 1.00 21.88 253 ASP B CA 1
ATOM 5496 C C . ASP B 1 253 ? -41.042 107.345 35.329 1.00 19.88 253 ASP B C 1
ATOM 5497 O O . ASP B 1 253 ? -39.917 107.846 35.245 1.00 19.52 253 ASP B O 1
ATOM 5502 N N . SER B 1 254 ? -41.853 107.209 34.287 1.00 18.86 254 SER B N 1
ATOM 5503 C CA . SER B 1 254 ? -41.444 107.644 32.960 1.00 21.16 254 SER B CA 1
ATOM 5504 C C . SER B 1 254 ? -41.321 109.162 32.870 1.00 21.23 254 SER B C 1
ATOM 5505 O O . SER B 1 254 ? -40.485 109.676 32.126 1.00 19.48 254 SER B O 1
ATOM 5508 N N . SER B 1 255 ? -42.149 109.873 33.629 1.00 22.16 255 SER B N 1
ATOM 5509 C CA . SER B 1 255 ? -42.117 111.334 33.637 1.00 21.79 255 SER B CA 1
ATOM 5510 C C . SER B 1 255 ? -40.775 111.804 34.172 1.00 21.81 255 SER B C 1
ATOM 5511 O O . SER B 1 255 ? -40.179 112.754 33.651 1.00 21.75 255 SER B O 1
ATOM 5514 N N . GLY B 1 256 ? -40.306 111.137 35.226 1.00 20.31 256 GLY B N 1
ATOM 5515 C CA . GLY B 1 256 ? -39.033 111.484 35.822 1.00 19.84 256 GLY B CA 1
ATOM 5516 C C . GLY B 1 256 ? -37.882 111.293 34.849 1.00 20.35 256 GLY B C 1
ATOM 5517 O O . GLY B 1 256 ? -36.985 112.138 34.767 1.00 16.55 256 GLY B O 1
ATOM 5518 N N . VAL B 1 257 ? -37.895 110.180 34.117 1.00 19.04 257 VAL B N 1
ATOM 5519 C CA . VAL B 1 257 ? -36.844 109.911 33.134 1.00 19.21 257 VAL B CA 1
ATOM 5520 C C . VAL B 1 257 ? -36.880 110.970 32.028 1.00 19.27 257 VAL B C 1
ATOM 5521 O O . VAL B 1 257 ? -35.840 111.439 31.569 1.00 19.07 257 VAL B O 1
ATOM 5525 N N . ALA B 1 258 ? -38.081 111.357 31.614 1.00 20.07 258 ALA B N 1
ATOM 5526 C CA . ALA B 1 258 ? -38.222 112.365 30.564 1.00 19.92 258 ALA B CA 1
ATOM 5527 C C . ALA B 1 258 ? -37.618 113.708 30.996 1.00 19.64 258 ALA B C 1
ATOM 5528 O O . ALA B 1 258 ? -36.918 114.360 30.219 1.00 21.52 258 ALA B O 1
ATOM 5530 N N . ALA B 1 259 ? -37.875 114.109 32.237 1.00 18.89 259 ALA B N 1
ATOM 5531 C CA . ALA B 1 259 ? -37.342 115.368 32.747 1.00 20.93 259 ALA B CA 1
ATOM 5532 C C . ALA B 1 259 ? -35.825 115.337 32.750 1.00 21.15 259 ALA B C 1
ATOM 5533 O O . ALA B 1 259 ? -35.173 116.316 32.383 1.00 22.16 259 ALA B O 1
ATOM 5535 N N . CYS B 1 260 ? -35.257 114.212 33.172 1.00 21.71 260 CYS B N 1
ATOM 5536 C CA . CYS B 1 260 ? -33.808 114.074 33.209 1.00 19.96 260 CYS B CA 1
ATOM 5537 C C . CYS B 1 260 ? -33.210 114.024 31.803 1.00 20.74 260 CYS B C 1
ATOM 5538 O O . CYS B 1 260 ? -32.176 114.648 31.536 1.00 18.49 260 CYS B O 1
ATOM 5541 N N . ALA B 1 261 ? -33.863 113.285 30.909 1.00 19.64 261 ALA B N 1
ATOM 5542 C CA . ALA B 1 261 ? -33.386 113.140 29.536 1.00 21.63 261 ALA B CA 1
ATOM 5543 C C . ALA B 1 261 ? -33.401 114.460 28.772 1.00 22.54 261 ALA B C 1
ATOM 5544 O O . ALA B 1 261 ? -32.501 114.734 27.977 1.00 22.90 261 ALA B O 1
ATOM 5546 N N . HIS B 1 262 ? -34.431 115.267 28.998 1.00 24.22 262 HIS B N 1
ATOM 5547 C CA . HIS B 1 262 ? -34.529 116.555 28.323 1.00 25.02 262 HIS B CA 1
ATOM 5548 C C . HIS B 1 262 ? -33.387 117.458 28.763 1.00 25.36 262 HIS B C 1
ATOM 5549 O O . HIS B 1 262 ? -32.807 118.184 27.952 1.00 24.85 262 HIS B O 1
ATOM 5556 N N . ARG B 1 263 ? -33.052 117.402 30.046 1.00 25.56 263 ARG B N 1
ATOM 5557 C CA . ARG B 1 263 ? -31.959 118.208 30.575 1.00 26.70 263 ARG B CA 1
ATOM 5558 C C . ARG B 1 263 ? -30.643 117.748 29.954 1.00 27.83 263 ARG B C 1
ATOM 5559 O O . ARG B 1 263 ? -29.783 118.562 29.609 1.00 28.42 263 ARG B O 1
ATOM 5567 N N . ALA B 1 264 ? -30.492 116.434 29.807 1.00 26.37 264 ALA B N 1
ATOM 5568 C CA . ALA B 1 264 ? -29.267 115.869 29.255 1.00 26.44 264 ALA B CA 1
ATOM 5569 C C . ALA B 1 264 ? -29.083 116.103 27.761 1.00 25.08 264 ALA B C 1
ATOM 5570 O O . ALA B 1 264 ? -27.968 116.342 27.304 1.00 26.56 264 ALA B O 1
ATOM 5572 N N . ALA B 1 265 ? -30.168 116.054 27.002 1.00 24.82 265 ALA B N 1
ATOM 5573 C CA . ALA B 1 265 ? -30.083 116.237 25.556 1.00 26.34 265 ALA B CA 1
ATOM 5574 C C . ALA B 1 265 ? -30.399 117.644 25.040 1.00 26.32 265 ALA B C 1
ATOM 5575 O O . ALA B 1 265 ? -30.099 117.958 23.885 1.00 26.31 265 ALA B O 1
ATOM 5577 N N . GLY B 1 266 ? -30.990 118.489 25.882 1.00 25.11 266 GLY B N 1
ATOM 5578 C CA . GLY B 1 266 ? -31.338 119.834 25.442 1.00 27.12 266 GLY B CA 1
ATOM 5579 C C . GLY B 1 266 ? -32.686 119.846 24.744 1.00 25.65 266 GLY B C 1
ATOM 5580 O O . GLY B 1 266 ? -33.301 120.895 24.540 1.00 26.26 266 GLY B O 1
ATOM 5581 N N . GLU B 1 267 ? -33.138 118.658 24.361 1.00 25.76 267 GLU B N 1
ATOM 5582 C CA . GLU B 1 267 ? -34.423 118.469 23.700 1.00 25.94 267 GLU B CA 1
ATOM 5583 C C . GLU B 1 267 ? -34.795 117.004 23.875 1.00 25.55 267 GLU B C 1
ATOM 5584 O O . GLU B 1 267 ? -33.956 116.199 24.288 1.00 26.01 267 GLU B O 1
ATOM 5590 N N . LEU B 1 268 ? -36.038 116.651 23.561 1.00 24.62 268 LEU B N 1
ATOM 5591 C CA . LEU B 1 268 ? -36.476 115.271 23.745 1.00 22.62 268 LEU B CA 1
ATOM 5592 C C . LEU B 1 268 ? -37.633 114.847 22.861 1.00 23.34 268 LEU B C 1
ATOM 5593 O O . LEU B 1 268 ? -38.454 115.672 22.427 1.00 21.08 268 LEU B O 1
ATOM 5598 N N . ASP B 1 269 ? -37.688 113.545 22.596 1.00 19.33 269 ASP B N 1
ATOM 5599 C CA . ASP B 1 269 ? -38.764 112.959 21.824 1.00 21.31 269 ASP B CA 1
ATOM 5600 C C . ASP B 1 269 ? -39.479 112.057 22.823 1.00 22.50 269 ASP B C 1
ATOM 5601 O O . ASP B 1 269 ? -38.836 111.442 23.685 1.00 22.89 269 ASP B O 1
ATOM 5606 N N . THR B 1 270 ? -40.801 111.990 22.721 1.00 20.91 270 THR B N 1
ATOM 5607 C CA . THR B 1 270 ? -41.591 111.150 23.606 1.00 20.55 270 THR B CA 1
ATOM 5608 C C . THR B 1 270 ? -42.670 110.454 22.810 1.00 21.23 270 THR B C 1
ATOM 5609 O O . THR B 1 270 ? -43.131 110.951 21.775 1.00 21.65 270 THR B O 1
ATOM 5613 N N . VAL B 1 271 ? -43.071 109.288 23.292 1.00 20.42 271 VAL B N 1
ATOM 5614 C CA . VAL B 1 271 ? -44.100 108.523 22.632 1.00 20.73 271 VAL B CA 1
ATOM 5615 C C . VAL B 1 271 ? -44.930 107.816 23.692 1.00 22.45 271 VAL B C 1
ATOM 5616 O O . VAL B 1 271 ? -44.400 107.370 24.711 1.00 21.93 271 VAL B O 1
ATOM 5620 N N . SER B 1 272 ? -46.234 107.738 23.450 1.00 22.69 272 SER B N 1
ATOM 5621 C CA . SER B 1 272 ? -47.164 107.092 24.364 1.00 26.02 272 SER B CA 1
ATOM 5622 C C . SER B 1 272 ? -48.051 106.168 23.558 1.00 26.26 272 SER B C 1
ATOM 5623 O O . SER B 1 272 ? -48.410 106.476 22.422 1.00 27.49 272 SER B O 1
ATOM 5626 N N . MET B 1 273 ? -48.403 105.035 24.153 1.00 27.27 273 MET B N 1
ATOM 5627 C CA . MET B 1 273 ? -49.254 104.053 23.500 1.00 29.18 273 MET B CA 1
ATOM 5628 C C . MET B 1 273 ? -50.567 103.932 24.258 1.00 29.12 273 MET B C 1
ATOM 5629 O O . MET B 1 273 ? -50.606 104.073 25.485 1.00 29.04 273 MET B O 1
ATOM 5634 N N . GLY B 1 274 ? -51.639 103.681 23.519 1.00 29.29 274 GLY B N 1
ATOM 5635 C CA . GLY B 1 274 ? -52.945 103.531 24.129 1.00 30.17 274 GLY B CA 1
ATOM 5636 C C . GLY B 1 274 ? -53.729 102.485 23.365 1.00 30.22 274 GLY B C 1
ATOM 5637 O O . GLY B 1 274 ? -53.328 102.073 22.276 1.00 29.05 274 GLY B O 1
ATOM 5638 N N . THR B 1 275 ? -54.842 102.040 23.934 1.00 31.11 275 THR B N 1
ATOM 5639 C CA . THR B 1 275 ? -55.668 101.043 23.275 1.00 32.30 275 THR B CA 1
ATOM 5640 C C . THR B 1 275 ? -57.038 101.640 23.031 1.00 34.70 275 THR B C 1
ATOM 5641 O O . THR B 1 275 ? -57.314 102.778 23.424 1.00 34.03 275 THR B O 1
ATOM 5645 N N . ASP B 1 276 ? -57.897 100.864 22.383 1.00 37.36 276 ASP B N 1
ATOM 5646 C CA . ASP B 1 276 ? -59.252 101.304 22.093 1.00 40.18 276 ASP B CA 1
ATOM 5647 C C . ASP B 1 276 ? -60.105 101.286 23.359 1.00 40.75 276 ASP B C 1
ATOM 5648 O O . ASP B 1 276 ? -61.285 101.623 23.321 1.00 41.19 276 ASP B O 1
ATOM 5653 N N . THR B 1 277 ? -59.502 100.905 24.483 1.00 41.99 277 THR B N 1
ATOM 5654 C CA . THR B 1 277 ? -60.224 100.856 25.751 1.00 42.78 277 THR B CA 1
ATOM 5655 C C . THR B 1 277 ? -59.710 101.870 26.768 1.00 42.78 277 THR B C 1
ATOM 5656 O O . THR B 1 277 ? -60.502 102.487 27.473 1.00 42.74 277 THR B O 1
ATOM 5660 N N . SER B 1 278 ? -58.393 102.044 26.856 1.00 41.81 278 SER B N 1
ATOM 5661 C CA . SER B 1 278 ? -57.839 103.000 27.814 1.00 41.08 278 SER B CA 1
ATOM 5662 C C . SER B 1 278 ? -56.519 103.606 27.364 1.00 39.30 278 SER B C 1
ATOM 5663 O O . SER B 1 278 ? -55.812 103.036 26.534 1.00 38.73 278 SER B O 1
ATOM 5666 N N . ASN B 1 279 ? -56.196 104.768 27.925 1.00 37.76 279 ASN B N 1
ATOM 5667 C CA . ASN B 1 279 ? -54.951 105.456 27.615 1.00 36.10 279 ASN B CA 1
ATOM 5668 C C . ASN B 1 279 ? -54.706 106.548 28.639 1.00 36.04 279 ASN B C 1
ATOM 5669 O O . ASN B 1 279 ? -55.614 106.936 29.375 1.00 36.78 279 ASN B O 1
ATOM 5674 N N . GLU B 1 280 ? -53.473 107.034 28.687 1.00 34.24 280 GLU B N 1
ATOM 5675 C CA . GLU B 1 280 ? -53.104 108.106 29.600 1.00 33.36 280 GLU B CA 1
ATOM 5676 C C . GLU B 1 280 ? -52.575 109.249 28.749 1.00 31.88 280 GLU B C 1
ATOM 5677 O O . GLU B 1 280 ? -51.632 109.934 29.126 1.00 31.23 280 GLU B O 1
ATOM 5683 N N . PHE B 1 281 ? -53.194 109.447 27.589 1.00 30.85 281 PHE B N 1
ATOM 5684 C CA . PHE B 1 281 ? -52.769 110.501 26.678 1.00 29.98 281 PHE B CA 1
ATOM 5685 C C . PHE B 1 281 ? -52.818 111.893 27.311 1.00 31.42 281 PHE B C 1
ATOM 5686 O O . PHE B 1 281 ? -51.884 112.681 27.158 1.00 29.32 281 PHE B O 1
ATOM 5694 N N . ARG B 1 282 ? -53.898 112.190 28.031 1.00 30.85 282 ARG B N 1
ATOM 5695 C CA . ARG B 1 282 ? -54.051 113.495 28.668 1.00 32.41 282 ARG B CA 1
ATOM 5696 C C . ARG B 1 282 ? -52.991 113.723 29.736 1.00 31.31 282 ARG B C 1
ATOM 5697 O O . ARG B 1 282 ? -52.415 114.811 29.833 1.00 29.16 282 ARG B O 1
ATOM 5705 N N . GLU B 1 283 ? -52.735 112.694 30.537 1.00 31.23 283 GLU B N 1
ATOM 5706 C CA . GLU B 1 283 ? -51.739 112.788 31.599 1.00 31.46 283 GLU B CA 1
ATOM 5707 C C . GLU B 1 283 ? -50.350 113.053 31.033 1.00 29.94 283 GLU B C 1
ATOM 5708 O O . GLU B 1 283 ? -49.621 113.920 31.527 1.00 29.23 283 GLU B O 1
ATOM 5714 N N . ALA B 1 284 ? -49.984 112.300 30.001 1.00 26.38 284 ALA B N 1
ATOM 5715 C CA . ALA B 1 284 ? -48.677 112.457 29.376 1.00 26.12 284 ALA B CA 1
ATOM 5716 C C . ALA B 1 284 ? -48.508 113.832 28.722 1.00 26.02 284 ALA B C 1
ATOM 5717 O O . ALA B 1 284 ? -47.426 114.430 28.788 1.00 25.68 284 ALA B O 1
ATOM 5719 N N . ARG B 1 285 ? -49.572 114.339 28.102 1.00 27.12 285 ARG B N 1
ATOM 5720 C CA . ARG B 1 285 ? -49.514 115.641 27.443 1.00 27.78 285 ARG B CA 1
ATOM 5721 C C . ARG B 1 285 ? -49.102 116.740 28.399 1.00 26.31 285 ARG B C 1
ATOM 5722 O O . ARG B 1 285 ? -48.477 117.717 27.989 1.00 27.17 285 ARG B O 1
ATOM 5730 N N . ALA B 1 286 ? -49.460 116.588 29.671 1.00 25.15 286 ALA B N 1
ATOM 5731 C CA . ALA B 1 286 ? -49.101 117.575 30.680 1.00 24.91 286 ALA B CA 1
ATOM 5732 C C . ALA B 1 286 ? -47.585 117.682 30.775 1.00 26.16 286 ALA B C 1
ATOM 5733 O O . ALA B 1 286 ? -47.038 118.779 30.930 1.00 25.93 286 ALA B O 1
ATOM 5735 N N . VAL B 1 287 ? -46.907 116.536 30.686 1.00 24.90 287 VAL B N 1
ATOM 5736 C CA . VAL B 1 287 ? -45.449 116.495 30.755 1.00 24.78 287 VAL B CA 1
ATOM 5737 C C . VAL B 1 287 ? -44.869 116.921 29.414 1.00 24.19 287 VAL B C 1
ATOM 5738 O O . VAL B 1 287 ? -43.850 117.607 29.359 1.00 25.03 287 VAL B O 1
ATOM 5742 N N . VAL B 1 288 ? -45.528 116.515 28.336 1.00 25.46 288 VAL B N 1
ATOM 5743 C CA . VAL B 1 288 ? -45.095 116.883 26.995 1.00 25.56 288 VAL B CA 1
ATOM 5744 C C . VAL B 1 288 ? -45.053 118.407 26.877 1.00 27.37 288 VAL B C 1
ATOM 5745 O O . VAL B 1 288 ? -44.060 118.977 26.424 1.00 27.26 288 VAL B O 1
ATOM 5749 N N . ASP B 1 289 ? -46.128 119.067 27.297 1.00 28.21 289 ASP B N 1
ATOM 5750 C CA . ASP B 1 289 ? -46.182 120.523 27.216 1.00 29.13 289 ASP B CA 1
ATOM 5751 C C . ASP B 1 289 ? -45.201 121.184 28.180 1.00 29.24 289 ASP B C 1
ATOM 5752 O O . ASP B 1 289 ? -44.564 122.181 27.841 1.00 30.14 289 ASP B O 1
ATOM 5757 N N . HIS B 1 290 ? -45.064 120.620 29.376 1.00 29.32 290 HIS B N 1
ATOM 5758 C CA . HIS B 1 290 ? -44.151 121.168 30.371 1.00 28.36 290 HIS B CA 1
ATOM 5759 C C . HIS B 1 290 ? -42.717 121.176 29.853 1.00 28.81 290 HIS B C 1
ATOM 5760 O O . HIS B 1 290 ? -41.979 122.146 30.045 1.00 26.28 290 HIS B O 1
ATOM 5767 N N . LEU B 1 291 ? -42.332 120.090 29.187 1.00 27.59 291 LEU B N 1
ATOM 5768 C CA . LEU B 1 291 ? -40.983 119.952 28.662 1.00 28.32 291 LEU B CA 1
ATOM 5769 C C . LEU B 1 291 ? -40.837 120.394 27.216 1.00 29.84 291 LEU B C 1
ATOM 5770 O O . LEU B 1 291 ? -39.716 120.579 26.739 1.00 30.71 291 LEU B O 1
ATOM 5775 N N . ARG B 1 292 ? -41.964 120.549 26.525 1.00 29.22 292 ARG B N 1
ATOM 5776 C CA . ARG B 1 292 ? -41.966 120.946 25.119 1.00 31.24 292 ARG B CA 1
ATOM 5777 C C . ARG B 1 292 ? -41.247 119.891 24.275 1.00 29.91 292 ARG B C 1
ATOM 5778 O O . ARG B 1 292 ? -40.287 120.187 23.553 1.00 29.17 292 ARG B O 1
ATOM 5786 N N . THR B 1 293 ? -41.728 118.656 24.362 1.00 27.47 293 THR B N 1
ATOM 5787 C CA . THR B 1 293 ? -41.127 117.553 23.621 1.00 24.81 293 THR B CA 1
ATOM 5788 C C . THR B 1 293 ? -41.857 117.298 22.305 1.00 26.22 293 THR B C 1
ATOM 5789 O O . THR B 1 293 ? -42.981 117.770 22.097 1.00 25.27 293 THR B O 1
ATOM 5793 N N . ARG B 1 294 ? -41.197 116.560 21.416 1.00 24.58 294 ARG B N 1
ATOM 5794 C CA . ARG B 1 294 ? -41.792 116.173 20.148 1.00 25.70 294 ARG B CA 1
ATOM 5795 C C . ARG B 1 294 ? -42.487 114.880 20.536 1.00 26.11 294 ARG B C 1
ATOM 5796 O O . ARG B 1 294 ? -41.833 113.865 20.777 1.00 25.90 294 ARG B O 1
ATOM 5804 N N . HIS B 1 295 ? -43.811 114.923 20.613 1.00 26.63 295 HIS B N 1
ATOM 5805 C CA . HIS B 1 295 ? -44.584 113.768 21.047 1.00 26.59 295 HIS B CA 1
ATOM 5806 C C . HIS B 1 295 ? -45.396 113.055 19.980 1.00 26.57 295 HIS B C 1
ATOM 5807 O O . HIS B 1 295 ? -45.871 113.662 19.018 1.00 25.70 295 HIS B O 1
ATOM 5814 N N . ARG B 1 296 ? -45.547 111.748 20.165 1.00 26.16 296 ARG B N 1
ATOM 5815 C CA . ARG B 1 296 ? -46.354 110.943 19.267 1.00 28.17 296 ARG B CA 1
ATOM 5816 C C . ARG B 1 296 ? -47.265 110.059 20.103 1.00 28.17 296 ARG B C 1
ATOM 5817 O O . ARG B 1 296 ? -46.833 109.479 21.101 1.00 27.13 296 ARG B O 1
ATOM 5825 N N . GLU B 1 297 ? -48.528 109.972 19.705 1.00 27.77 297 GLU B N 1
ATOM 5826 C CA . GLU B 1 297 ? -49.489 109.131 20.403 1.00 28.00 297 GLU B CA 1
ATOM 5827 C C . GLU B 1 297 ? -49.834 107.978 19.478 1.00 28.28 297 GLU B C 1
ATOM 5828 O O . GLU B 1 297 ? -50.102 108.179 18.293 1.00 28.65 297 GLU B O 1
ATOM 5834 N N . ILE B 1 298 ? -49.807 106.767 20.018 1.00 28.45 298 ILE B N 1
ATOM 5835 C CA . ILE B 1 298 ? -50.114 105.577 19.237 1.00 27.92 298 ILE B CA 1
ATOM 5836 C C . ILE B 1 298 ? -51.241 104.792 19.894 1.00 29.21 298 ILE B C 1
ATOM 5837 O O . ILE B 1 298 ? -51.144 104.394 21.056 1.00 27.90 298 ILE B O 1
ATOM 5842 N N . THR B 1 299 ? -52.314 104.579 19.143 1.00 29.27 299 THR B N 1
ATOM 5843 C CA . THR B 1 299 ? -53.456 103.833 19.641 1.00 30.82 299 THR B CA 1
ATOM 5844 C C . THR B 1 299 ? -53.539 102.523 18.873 1.00 31.88 299 THR B C 1
ATOM 5845 O O . THR B 1 299 ? -53.480 102.510 17.643 1.00 31.64 299 THR B O 1
ATOM 5849 N N . ILE B 1 300 ? -53.657 101.420 19.601 1.00 32.29 300 ILE B N 1
ATOM 5850 C CA . ILE B 1 300 ? -53.751 100.114 18.968 1.00 33.84 300 ILE B CA 1
ATOM 5851 C C . ILE B 1 300 ? -54.915 99.335 19.553 1.00 32.17 300 ILE B C 1
ATOM 5852 O O . ILE B 1 300 ? -55.102 99.296 20.774 1.00 33.77 300 ILE B O 1
ATOM 5857 N N . PRO B 1 301 ? -55.714 98.699 18.688 1.00 29.09 301 PRO B N 1
ATOM 5858 C CA . PRO B 1 301 ? -56.865 97.916 19.143 1.00 27.28 301 PRO B CA 1
ATOM 5859 C C . PRO B 1 301 ? -56.401 96.850 20.120 1.00 27.04 301 PRO B C 1
ATOM 5860 O O . PRO B 1 301 ? -55.260 96.376 20.032 1.00 26.89 301 PRO B O 1
ATOM 5864 N N . THR B 1 302 ? -57.275 96.480 21.051 1.00 26.98 302 THR B N 1
ATOM 5865 C CA . THR B 1 302 ? -56.947 95.456 22.035 1.00 27.56 302 THR B CA 1
ATOM 5866 C C . THR B 1 302 ? -56.591 94.136 21.352 1.00 26.70 302 THR B C 1
ATOM 5867 O O . THR B 1 302 ? -55.769 93.378 21.862 1.00 25.18 302 THR B O 1
ATOM 5871 N N . THR B 1 303 ? -57.202 93.866 20.199 1.00 28.24 303 THR B N 1
ATOM 5872 C CA . THR B 1 303 ? -56.912 92.634 19.462 1.00 29.36 303 THR B CA 1
ATOM 5873 C C . THR B 1 303 ? -55.477 92.634 18.964 1.00 30.06 303 THR B C 1
ATOM 5874 O O . THR B 1 303 ? -54.877 91.574 18.799 1.00 30.55 303 THR B O 1
ATOM 5878 N N . GLU B 1 304 ? -54.933 93.821 18.706 1.00 30.84 304 GLU B N 1
ATOM 5879 C CA . GLU B 1 304 ? -53.558 93.934 18.241 1.00 33.51 304 GLU B CA 1
ATOM 5880 C C . GLU B 1 304 ? -52.592 93.769 19.405 1.00 31.93 304 GLU B C 1
ATOM 5881 O O . GLU B 1 304 ? -51.560 93.116 19.275 1.00 32.13 304 GLU B O 1
ATOM 5887 N N . LEU B 1 305 ? -52.931 94.372 20.539 1.00 30.27 305 LEU B N 1
ATOM 5888 C CA . LEU B 1 305 ? -52.113 94.269 21.738 1.00 31.47 305 LEU B CA 1
ATOM 5889 C C . LEU B 1 305 ? -51.965 92.798 22.139 1.00 31.78 305 LEU B C 1
ATOM 5890 O O . LEU B 1 305 ? -50.862 92.330 22.434 1.00 30.66 305 LEU B O 1
ATOM 5895 N N . LEU B 1 306 ? -53.084 92.076 22.158 1.00 29.63 306 LEU B N 1
ATOM 5896 C CA . LEU B 1 306 ? -53.067 90.666 22.531 1.00 30.39 306 LEU B CA 1
ATOM 5897 C C . LEU B 1 306 ? -52.379 89.830 21.463 1.00 30.59 306 LEU B C 1
ATOM 5898 O O . LEU B 1 306 ? -51.885 88.731 21.737 1.00 31.35 306 LEU B O 1
ATOM 5903 N N . ALA B 1 307 ? -52.336 90.357 20.244 1.00 30.51 307 ALA B N 1
ATOM 5904 C CA . ALA B 1 307 ? -51.688 89.657 19.143 1.00 29.59 307 ALA B CA 1
ATOM 5905 C C . ALA B 1 307 ? -50.180 89.629 19.392 1.00 29.13 307 ALA B C 1
ATOM 5906 O O . ALA B 1 307 ? -49.451 88.862 18.764 1.00 28.02 307 ALA B O 1
ATOM 5908 N N . GLN B 1 308 ? -49.721 90.458 20.325 1.00 28.33 308 GLN B N 1
ATOM 5909 C CA . GLN B 1 308 ? -48.300 90.526 20.654 1.00 28.41 308 GLN B CA 1
ATOM 5910 C C . GLN B 1 308 ? -47.864 89.382 21.568 1.00 26.93 308 GLN B C 1
ATOM 5911 O O . GLN B 1 308 ? -46.675 89.231 21.842 1.00 25.08 308 GLN B O 1
ATOM 5917 N N . LEU B 1 309 ? -48.818 88.580 22.042 1.00 26.27 309 LEU B N 1
ATOM 5918 C CA . LEU B 1 309 ? -48.495 87.475 22.939 1.00 25.36 309 LEU B CA 1
ATOM 5919 C C . LEU B 1 309 ? -47.317 86.600 22.490 1.00 25.58 309 LEU B C 1
ATOM 5920 O O . LEU B 1 309 ? -46.357 86.437 23.240 1.00 25.70 309 LEU B O 1
ATOM 5925 N N . PRO B 1 310 ? -47.367 86.026 21.271 1.00 25.07 310 PRO B N 1
ATOM 5926 C CA . PRO B 1 310 ? -46.238 85.190 20.843 1.00 24.72 310 PRO B CA 1
ATOM 5927 C C . PRO B 1 310 ? -44.931 85.964 20.659 1.00 24.51 310 PRO B C 1
ATOM 5928 O O . PRO B 1 310 ? -43.847 85.424 20.887 1.00 24.17 310 PRO B O 1
ATOM 5932 N N . TYR B 1 311 ? -45.033 87.225 20.242 1.00 23.53 311 TYR B N 1
ATOM 5933 C CA . TYR B 1 311 ? -43.847 88.055 20.054 1.00 22.87 311 TYR B CA 1
ATOM 5934 C C . TYR B 1 311 ? -43.160 88.340 21.384 1.00 22.06 311 TYR B C 1
ATOM 5935 O O . TYR B 1 311 ? -41.932 88.276 21.480 1.00 21.24 311 TYR B O 1
ATOM 5944 N N . ALA B 1 312 ? -43.957 88.646 22.406 1.00 21.42 312 ALA B N 1
ATOM 5945 C CA . ALA B 1 312 ? -43.434 88.944 23.737 1.00 22.51 312 ALA B CA 1
ATOM 5946 C C . ALA B 1 312 ? -42.729 87.742 24.357 1.00 22.73 312 ALA B C 1
ATOM 5947 O O . ALA B 1 312 ? -41.678 87.882 24.975 1.00 22.58 312 ALA B O 1
ATOM 5949 N N . VAL B 1 313 ? -43.314 86.562 24.196 1.00 23.22 313 VAL B N 1
ATOM 5950 C CA . VAL B 1 313 ? -42.736 85.332 24.737 1.00 22.26 313 VAL B CA 1
ATOM 5951 C C . VAL B 1 313 ? -41.469 84.965 23.968 1.00 23.91 313 VAL B C 1
ATOM 5952 O O . VAL B 1 313 ? -40.453 84.581 24.553 1.00 23.72 313 VAL B O 1
ATOM 5956 N N . TRP B 1 314 ? -41.545 85.101 22.648 1.00 22.97 314 TRP B N 1
ATOM 5957 C CA . TRP B 1 314 ? -40.440 84.807 21.741 1.00 22.57 314 TRP B CA 1
ATOM 5958 C C . TRP B 1 314 ? -39.224 85.687 22.046 1.00 22.09 314 TRP B C 1
ATOM 5959 O O . TRP B 1 314 ? -38.082 85.211 22.093 1.00 21.41 314 TRP B O 1
ATOM 5970 N N . ALA B 1 315 ? -39.483 86.973 22.266 1.00 22.36 315 ALA B N 1
ATOM 5971 C CA . ALA B 1 315 ? -38.432 87.950 22.550 1.00 21.39 315 ALA B CA 1
ATOM 5972 C C . ALA B 1 315 ? -37.830 87.839 23.955 1.00 21.15 315 ALA B C 1
ATOM 5973 O O . ALA B 1 315 ? -36.616 87.746 24.111 1.00 20.37 315 ALA B O 1
ATOM 5975 N N . SER B 1 316 ? -38.680 87.849 24.975 1.00 23.10 316 SER B N 1
ATOM 5976 C CA . SER B 1 316 ? -38.220 87.770 26.363 1.00 22.00 316 SER B CA 1
ATOM 5977 C C . SER B 1 316 ? -37.824 86.354 26.770 1.00 21.82 316 SER B C 1
ATOM 5978 O O . SER B 1 316 ? -37.085 86.160 27.736 1.00 20.70 316 SER B O 1
ATOM 5981 N N . GLU B 1 317 ? -38.328 85.365 26.042 1.00 20.51 317 GLU B N 1
ATOM 5982 C CA . GLU B 1 317 ? -38.032 83.974 26.361 1.00 22.09 317 GLU B CA 1
ATOM 5983 C C . GLU B 1 317 ? -38.416 83.697 27.813 1.00 23.54 317 GLU B C 1
ATOM 5984 O O . GLU B 1 317 ? -37.819 82.857 28.486 1.00 24.08 317 GLU B O 1
ATOM 5990 N N . SER B 1 318 ? -39.433 84.419 28.277 1.00 25.64 318 SER B N 1
ATOM 5991 C CA . SER B 1 318 ? -39.946 84.296 29.640 1.00 28.65 318 SER B CA 1
ATOM 5992 C C . SER B 1 318 ? -41.274 83.535 29.657 1.00 29.98 318 SER B C 1
ATOM 5993 O O . SER B 1 318 ? -42.070 83.646 28.723 1.00 30.31 318 SER B O 1
ATOM 5996 N N . VAL B 1 319 ? -41.512 82.760 30.714 1.00 31.06 319 VAL B N 1
ATOM 5997 C CA . VAL B 1 319 ? -42.759 82.005 30.831 1.00 32.54 319 VAL B CA 1
ATOM 5998 C C . VAL B 1 319 ? -43.640 82.504 31.972 1.00 32.34 319 VAL B C 1
ATOM 5999 O O . VAL B 1 319 ? -44.641 81.876 32.314 1.00 33.32 319 VAL B O 1
ATOM 6003 N N . ASP B 1 320 ? -43.274 83.635 32.564 1.00 33.12 320 ASP B N 1
ATOM 6004 C CA . ASP B 1 320 ? -44.078 84.189 33.645 1.00 33.67 320 ASP B CA 1
ATOM 6005 C C . ASP B 1 320 ? -45.181 85.041 33.020 1.00 33.56 320 ASP B C 1
ATOM 6006 O O . ASP B 1 320 ? -44.910 86.078 32.401 1.00 32.11 320 ASP B O 1
ATOM 6011 N N . PRO B 1 321 ? -46.447 84.614 33.177 1.00 32.68 321 PRO B N 1
ATOM 6012 C CA . PRO B 1 321 ? -47.587 85.344 32.612 1.00 31.87 321 PRO B CA 1
ATOM 6013 C C . PRO B 1 321 ? -47.731 86.797 33.060 1.00 32.00 321 PRO B C 1
ATOM 6014 O O . PRO B 1 321 ? -48.111 87.661 32.264 1.00 32.80 321 PRO B O 1
ATOM 6018 N N . ASP B 1 322 ? -47.434 87.074 34.325 1.00 30.41 322 ASP B N 1
ATOM 6019 C CA . ASP B 1 322 ? -47.531 88.437 34.835 1.00 30.95 322 ASP B CA 1
ATOM 6020 C C . ASP B 1 322 ? -46.571 89.343 34.075 1.00 28.48 322 ASP B C 1
ATOM 6021 O O . ASP B 1 322 ? -46.913 90.463 33.689 1.00 27.16 322 ASP B O 1
ATOM 6026 N N . ILE B 1 323 ? -45.359 88.845 33.876 1.00 27.10 323 ILE B N 1
ATOM 6027 C CA . ILE B 1 323 ? -44.329 89.585 33.166 1.00 26.38 323 ILE B CA 1
ATOM 6028 C C . ILE B 1 323 ? -44.720 89.800 31.714 1.00 25.38 323 ILE B C 1
ATOM 6029 O O . ILE B 1 323 ? -44.601 90.907 31.192 1.00 25.20 323 ILE B O 1
ATOM 6034 N N . ILE B 1 324 ? -45.175 88.735 31.062 1.00 25.64 324 ILE B N 1
ATOM 6035 C CA . ILE B 1 324 ? -45.595 88.825 29.669 1.00 26.52 324 ILE B CA 1
ATOM 6036 C C . ILE B 1 324 ? -46.640 89.919 29.490 1.00 27.68 324 ILE B C 1
ATOM 6037 O O . ILE B 1 324 ? -46.638 90.622 28.478 1.00 29.06 324 ILE B O 1
ATOM 6042 N N . GLU B 1 325 ? -47.529 90.063 30.471 1.00 28.52 325 GLU B N 1
ATOM 6043 C CA . GLU B 1 325 ? -48.567 91.086 30.408 1.00 28.39 325 GLU B CA 1
ATOM 6044 C C . GLU B 1 325 ? -47.988 92.496 30.423 1.00 28.11 325 GLU B C 1
ATOM 6045 O O . GLU B 1 325 ? -48.443 93.363 29.673 1.00 26.34 325 GLU B O 1
ATOM 6051 N N . TYR B 1 326 ? -46.990 92.731 31.274 1.00 27.45 326 TYR B N 1
ATOM 6052 C CA . TYR B 1 326 ? -46.364 94.054 31.349 1.00 27.63 326 TYR B CA 1
ATOM 6053 C C . TYR B 1 326 ? -45.681 94.358 30.027 1.00 26.33 326 TYR B C 1
ATOM 6054 O O . TYR B 1 326 ? -45.581 95.514 29.608 1.00 25.55 326 TYR B O 1
ATOM 6063 N N . LEU B 1 327 ? -45.206 93.306 29.372 1.00 25.40 327 LEU B N 1
ATOM 6064 C CA . LEU B 1 327 ? -44.487 93.464 28.117 1.00 24.48 327 LEU B CA 1
ATOM 6065 C C . LEU B 1 327 ? -45.321 93.602 26.850 1.00 24.31 327 LEU B C 1
ATOM 6066 O O . LEU B 1 327 ? -44.822 94.111 25.851 1.00 24.50 327 LEU B O 1
ATOM 6071 N N . LEU B 1 328 ? -46.578 93.160 26.875 1.00 25.34 328 LEU B N 1
ATOM 6072 C CA . LEU B 1 328 ? -47.430 93.265 25.687 1.00 25.62 328 LEU B CA 1
ATOM 6073 C C . LEU B 1 328 ? -47.508 94.693 25.152 1.00 25.33 328 LEU B C 1
ATOM 6074 O O . LEU B 1 328 ? -47.296 94.932 23.962 1.00 26.08 328 LEU B O 1
ATOM 6079 N N . PRO B 1 329 ? -47.816 95.662 26.026 1.00 24.68 329 PRO B N 1
ATOM 6080 C CA . PRO B 1 329 ? -47.916 97.067 25.626 1.00 25.26 329 PRO B CA 1
ATOM 6081 C C . PRO B 1 329 ? -46.606 97.579 25.026 1.00 24.07 329 PRO B C 1
ATOM 6082 O O . PRO B 1 329 ? -46.607 98.267 24.014 1.00 24.85 329 PRO B O 1
ATOM 6086 N N . LEU B 1 330 ? -45.488 97.243 25.664 1.00 24.47 330 LEU B N 1
ATOM 6087 C CA . LEU B 1 330 ? -44.182 97.691 25.195 1.00 22.97 330 LEU B CA 1
ATOM 6088 C C . LEU B 1 330 ? -43.817 97.039 23.869 1.00 21.79 330 LEU B C 1
ATOM 6089 O O . LEU B 1 330 ? -43.333 97.707 22.955 1.00 22.01 330 LEU B O 1
ATOM 6094 N N . THR B 1 331 ? -44.057 95.738 23.758 1.00 21.18 331 THR B N 1
ATOM 6095 C CA . THR B 1 331 ? -43.764 95.023 22.521 1.00 21.63 331 THR B CA 1
ATOM 6096 C C . THR B 1 331 ? -44.519 95.673 21.363 1.00 22.96 331 THR B C 1
ATOM 6097 O O . THR B 1 331 ? -43.982 95.842 20.267 1.00 22.63 331 THR B O 1
ATOM 6101 N N . ALA B 1 332 ? -45.776 96.027 21.607 1.00 22.18 332 ALA B N 1
ATOM 6102 C CA . ALA B 1 332 ? -46.593 96.653 20.575 1.00 22.02 332 ALA B CA 1
ATOM 6103 C C . ALA B 1 332 ? -46.044 98.031 20.244 1.00 21.03 332 ALA B C 1
ATOM 6104 O O . ALA B 1 332 ? -45.988 98.424 19.083 1.00 21.15 332 ALA B O 1
ATOM 6106 N N . LEU B 1 333 ? -45.634 98.770 21.266 1.00 20.66 333 LEU B N 1
ATOM 6107 C CA . LEU B 1 333 ? -45.107 100.102 21.028 1.00 19.38 333 LEU B CA 1
ATOM 6108 C C . LEU B 1 333 ? -43.835 100.061 20.190 1.00 20.35 333 LEU B C 1
ATOM 6109 O O . LEU B 1 333 ? -43.723 100.780 19.193 1.00 19.14 333 LEU B O 1
ATOM 6114 N N . TYR B 1 334 ? -42.875 99.220 20.572 1.00 18.92 334 TYR B N 1
ATOM 6115 C CA . TYR B 1 334 ? -41.626 99.155 19.823 1.00 19.61 334 TYR B CA 1
ATOM 6116 C C . TYR B 1 334 ? -41.822 98.748 18.366 1.00 20.13 334 TYR B C 1
ATOM 6117 O O . TYR B 1 334 ? -41.114 99.239 17.482 1.00 20.79 334 TYR B O 1
ATOM 6126 N N . ARG B 1 335 ? -42.766 97.848 18.107 1.00 18.50 335 ARG B N 1
ATOM 6127 C CA . ARG B 1 335 ? -43.005 97.411 16.735 1.00 20.91 335 ARG B CA 1
ATOM 6128 C C . ARG B 1 335 ? -43.759 98.460 15.925 1.00 22.06 335 ARG B C 1
ATOM 6129 O O . ARG B 1 335 ? -43.622 98.524 14.704 1.00 23.77 335 ARG B O 1
ATOM 6137 N N . ALA B 1 336 ? -44.556 99.280 16.602 1.00 22.07 336 ALA B N 1
ATOM 6138 C CA . ALA B 1 336 ? -45.335 100.307 15.924 1.00 24.81 336 ALA B CA 1
ATOM 6139 C C . ALA B 1 336 ? -44.527 101.560 15.566 1.00 27.34 336 ALA B C 1
ATOM 6140 O O . ALA B 1 336 ? -44.937 102.336 14.698 1.00 28.86 336 ALA B O 1
ATOM 6142 N N . LEU B 1 337 ? -43.384 101.765 16.216 1.00 27.94 337 LEU B N 1
ATOM 6143 C CA . LEU B 1 337 ? -42.576 102.949 15.929 1.00 29.97 337 LEU B CA 1
ATOM 6144 C C . LEU B 1 337 ? -42.209 103.068 14.451 1.00 33.49 337 LEU B C 1
ATOM 6145 O O . LEU B 1 337 ? -41.884 102.080 13.788 1.00 31.90 337 LEU B O 1
ATOM 6150 N N . ASP B 1 338 ? -42.262 104.297 13.947 1.00 35.81 338 ASP B N 1
ATOM 6151 C CA . ASP B 1 338 ? -41.942 104.582 12.555 1.00 38.32 338 ASP B CA 1
ATOM 6152 C C . ASP B 1 338 ? -40.692 105.443 12.455 1.00 38.50 338 ASP B C 1
ATOM 6153 O O . ASP B 1 338 ? -40.459 106.323 13.287 1.00 40.16 338 ASP B O 1
ATOM 6158 N N . GLY B 1 339 ? -39.882 105.178 11.435 1.00 37.69 339 GLY B N 1
ATOM 6159 C CA . GLY B 1 339 ? -38.674 105.951 11.246 1.00 35.69 339 GLY B CA 1
ATOM 6160 C C . GLY B 1 339 ? -37.407 105.198 11.583 1.00 34.56 339 GLY B C 1
ATOM 6161 O O . GLY B 1 339 ? -37.407 103.966 11.665 1.00 34.13 339 GLY B O 1
ATOM 6162 N N . PRO B 1 340 ? -36.306 105.928 11.800 1.00 32.81 340 PRO B N 1
ATOM 6163 C CA . PRO B 1 340 ? -34.989 105.381 12.131 1.00 31.53 340 PRO B CA 1
ATOM 6164 C C . PRO B 1 340 ? -34.964 104.584 13.431 1.00 28.92 340 PRO B C 1
ATOM 6165 O O . PRO B 1 340 ? -35.850 104.727 14.274 1.00 26.64 340 PRO B O 1
ATOM 6169 N N . GLU B 1 341 ? -33.945 103.741 13.572 1.00 28.12 341 GLU B N 1
ATOM 6170 C CA . GLU B 1 341 ? -33.762 102.932 14.780 1.00 28.25 341 GLU B CA 1
ATOM 6171 C C . GLU B 1 341 ? -33.453 103.932 15.887 1.00 25.40 341 GLU B C 1
ATOM 6172 O O . GLU B 1 341 ? -32.596 104.803 15.718 1.00 25.26 341 GLU B O 1
ATOM 6178 N N . ARG B 1 342 ? -34.129 103.802 17.023 1.00 22.54 342 ARG B N 1
ATOM 6179 C CA . ARG B 1 342 ? -33.935 104.751 18.112 1.00 21.99 342 ARG B CA 1
ATOM 6180 C C . ARG B 1 342 ? -33.259 104.211 19.363 1.00 20.91 342 ARG B C 1
ATOM 6181 O O . ARG B 1 342 ? -33.243 103.004 19.611 1.00 20.31 342 ARG B O 1
ATOM 6189 N N . ARG B 1 343 ? -32.688 105.135 20.132 1.00 20.32 343 ARG B N 1
ATOM 6190 C CA . ARG B 1 343 ? -32.098 104.834 21.431 1.00 20.03 343 ARG B CA 1
ATOM 6191 C C . ARG B 1 343 ? -33.267 105.244 22.320 1.00 20.88 343 ARG B C 1
ATOM 6192 O O . ARG B 1 343 ? -33.653 106.427 22.376 1.00 20.42 343 ARG B O 1
ATOM 6200 N N . ILE B 1 344 ? -33.842 104.262 23.000 1.00 19.19 344 ILE B N 1
ATOM 6201 C CA . ILE B 1 344 ? -35.006 104.488 23.841 1.00 19.06 344 ILE B CA 1
ATOM 6202 C C . ILE B 1 344 ? -34.705 104.338 25.329 1.00 19.38 344 ILE B C 1
ATOM 6203 O O . ILE B 1 344 ? -33.980 103.430 25.735 1.00 17.05 344 ILE B O 1
ATOM 6208 N N . LEU B 1 345 ? -35.265 105.240 26.132 1.00 19.53 345 LEU B N 1
ATOM 6209 C CA . LEU B 1 345 ? -35.122 105.196 27.586 1.00 19.27 345 LEU B CA 1
ATOM 6210 C C . LEU B 1 345 ? -36.522 105.024 28.174 1.00 18.55 345 LEU B C 1
ATOM 6211 O O . LEU B 1 345 ? -37.475 105.637 27.703 1.00 21.13 345 LEU B O 1
ATOM 6216 N N . THR B 1 346 ? -36.647 104.190 29.201 1.00 17.72 346 THR B N 1
ATOM 6217 C CA . THR B 1 346 ? -37.941 103.941 29.823 1.00 17.35 346 THR B CA 1
ATOM 6218 C C . THR B 1 346 ? -37.879 104.197 31.322 1.00 16.19 346 THR B C 1
ATOM 6219 O O . THR B 1 346 ? -36.795 104.346 31.899 1.00 19.27 346 THR B O 1
ATOM 6223 N N . GLY B 1 347 ? -39.049 104.246 31.949 1.00 17.08 347 GLY B N 1
ATOM 6224 C CA . GLY B 1 347 ? -39.118 104.437 33.386 1.00 16.02 347 GLY B CA 1
ATOM 6225 C C . GLY B 1 347 ? -39.432 103.079 33.996 1.00 18.42 347 GLY B C 1
ATOM 6226 O O . GLY B 1 347 ? -39.868 102.973 35.146 1.00 16.94 347 GLY B O 1
ATOM 6227 N N . TYR B 1 348 ? -39.215 102.026 33.215 1.00 16.97 348 TYR B N 1
ATOM 6228 C CA . TYR B 1 348 ? -39.492 100.672 33.692 1.00 19.51 348 TYR B CA 1
ATOM 6229 C C . TYR B 1 348 ? -38.618 100.254 34.874 1.00 19.49 348 TYR B C 1
ATOM 6230 O O . TYR B 1 348 ? -37.428 100.572 34.923 1.00 17.83 348 TYR B O 1
ATOM 6239 N N . GLY B 1 349 ? -39.218 99.539 35.825 1.00 19.60 349 GLY B N 1
ATOM 6240 C CA . GLY B 1 349 ? -38.461 99.039 36.961 1.00 18.47 349 GLY B CA 1
ATOM 6241 C C . GLY B 1 349 ? -38.462 99.830 38.251 1.00 19.61 349 GLY B C 1
ATOM 6242 O O . GLY B 1 349 ? -38.119 99.278 39.300 1.00 18.10 349 GLY B O 1
ATOM 6243 N N . ALA B 1 350 ? -38.833 101.108 38.193 1.00 18.52 350 ALA B N 1
ATOM 6244 C CA . ALA B 1 350 ? -38.839 101.947 39.385 1.00 17.84 350 ALA B CA 1
ATOM 6245 C C . ALA B 1 350 ? -39.664 101.361 40.524 1.00 17.54 350 ALA B C 1
ATOM 6246 O O . ALA B 1 350 ? -39.284 101.469 41.688 1.00 18.57 350 ALA B O 1
ATOM 6248 N N . ASP B 1 351 ? -40.783 100.733 40.179 1.00 18.31 351 ASP B N 1
ATOM 6249 C CA . ASP B 1 351 ? -41.694 100.143 41.158 1.00 19.10 351 ASP B CA 1
ATOM 6250 C C . ASP B 1 351 ? -41.104 99.050 42.034 1.00 20.99 351 ASP B C 1
ATOM 6251 O O . ASP B 1 351 ? -41.544 98.862 43.174 1.00 19.18 351 ASP B O 1
ATOM 6256 N N . ILE B 1 352 ? -40.127 98.323 41.507 1.00 21.44 352 ILE B N 1
ATOM 6257 C CA . ILE B 1 352 ? -39.539 97.226 42.258 1.00 24.07 352 ILE B CA 1
ATOM 6258 C C . ILE B 1 352 ? -38.817 97.643 43.538 1.00 23.35 352 ILE B C 1
ATOM 6259 O O . ILE B 1 352 ? -39.268 97.310 44.632 1.00 23.98 352 ILE B O 1
ATOM 6264 N N . PRO B 1 353 ? -37.702 98.388 43.435 1.00 23.94 353 PRO B N 1
ATOM 6265 C CA . PRO B 1 353 ? -37.064 98.748 44.705 1.00 23.11 353 PRO B CA 1
ATOM 6266 C C . PRO B 1 353 ? -37.883 99.713 45.557 1.00 24.74 353 PRO B C 1
ATOM 6267 O O . PRO B 1 353 ? -37.679 99.806 46.766 1.00 24.88 353 PRO B O 1
ATOM 6271 N N . LEU B 1 354 ? -38.824 100.411 44.933 1.00 24.96 354 LEU B N 1
ATOM 6272 C CA . LEU B 1 354 ? -39.638 101.383 45.649 1.00 27.73 354 LEU B CA 1
ATOM 6273 C C . LEU B 1 354 ? -40.963 100.830 46.157 1.00 29.37 354 LEU B C 1
ATOM 6274 O O . LEU B 1 354 ? -41.694 101.523 46.867 1.00 29.71 354 LEU B O 1
ATOM 6279 N N . GLY B 1 355 ? -41.266 99.584 45.806 1.00 30.63 355 GLY B N 1
ATOM 6280 C CA . GLY B 1 355 ? -42.523 98.993 46.231 1.00 32.68 355 GLY B CA 1
ATOM 6281 C C . GLY B 1 355 ? -43.696 99.771 45.656 1.00 34.35 355 GLY B C 1
ATOM 6282 O O . GLY B 1 355 ? -44.635 100.121 46.372 1.00 36.49 355 GLY B O 1
ATOM 6283 N N . GLY B 1 356 ? -43.638 100.036 44.353 1.00 33.73 356 GLY B N 1
ATOM 6284 C CA . GLY B 1 356 ? -44.684 100.789 43.689 1.00 36.44 356 GLY B CA 1
ATOM 6285 C C . GLY B 1 356 ? -46.072 100.187 43.774 1.00 39.09 356 GLY B C 1
ATOM 6286 O O . GLY B 1 356 ? -47.052 100.841 43.409 1.00 38.48 356 GLY B O 1
ATOM 6287 N N . MET B 1 357 ? -46.169 98.954 44.265 1.00 41.13 357 MET B N 1
ATOM 6288 C CA . MET B 1 357 ? -47.458 98.289 44.383 1.00 42.92 357 MET B CA 1
ATOM 6289 C C . MET B 1 357 ? -48.078 98.403 45.774 1.00 43.64 357 MET B C 1
ATOM 6290 O O . MET B 1 357 ? -49.284 98.204 45.950 1.00 42.63 357 MET B O 1
ATOM 6295 N N . HIS B 1 358 ? -47.253 98.731 46.761 1.00 43.36 358 HIS B N 1
ATOM 6296 C CA . HIS B 1 358 ? -47.727 98.876 48.128 1.00 43.96 358 HIS B CA 1
ATOM 6297 C C . HIS B 1 358 ? -48.844 99.923 48.156 1.00 45.69 358 HIS B C 1
ATOM 6298 O O . HIS B 1 358 ? -48.727 100.974 47.524 1.00 45.59 358 HIS B O 1
ATOM 6305 N N . ARG B 1 359 ? -49.921 99.639 48.889 1.00 45.97 359 ARG B N 1
ATOM 6306 C CA . ARG B 1 359 ? -51.056 100.555 48.939 1.00 47.29 359 ARG B CA 1
ATOM 6307 C C . ARG B 1 359 ? -51.541 100.993 50.322 1.00 47.54 359 ARG B C 1
ATOM 6308 O O . ARG B 1 359 ? -52.668 101.476 50.457 1.00 46.99 359 ARG B O 1
ATOM 6316 N N . GLU B 1 360 ? -50.707 100.834 51.346 1.00 46.71 360 GLU B N 1
ATOM 6317 C CA . GLU B 1 360 ? -51.099 101.240 52.694 1.00 46.33 360 GLU B CA 1
ATOM 6318 C C . GLU B 1 360 ? -49.971 101.972 53.403 1.00 44.18 360 GLU B C 1
ATOM 6319 O O . GLU B 1 360 ? -48.816 101.868 53.008 1.00 43.59 360 GLU B O 1
ATOM 6325 N N . ASP B 1 361 ? -50.311 102.721 54.447 1.00 42.65 361 ASP B N 1
ATOM 6326 C CA . ASP B 1 361 ? -49.303 103.461 55.199 1.00 42.19 361 ASP B CA 1
ATOM 6327 C C . ASP B 1 361 ? -48.451 102.548 56.071 1.00 39.88 361 ASP B C 1
ATOM 6328 O O . ASP B 1 361 ? -47.367 102.938 56.495 1.00 39.08 361 ASP B O 1
ATOM 6333 N N . ARG B 1 362 ? -48.940 101.339 56.342 1.00 37.59 362 ARG B N 1
ATOM 6334 C CA . ARG B 1 362 ? -48.186 100.384 57.155 1.00 37.36 362 ARG B CA 1
ATOM 6335 C C . ARG B 1 362 ? -46.965 99.962 56.340 1.00 33.78 362 ARG B C 1
ATOM 6336 O O . ARG B 1 362 ? -47.096 99.537 55.203 1.00 34.94 362 ARG B O 1
ATOM 6344 N N . LEU B 1 363 ? -45.785 100.047 56.938 1.00 30.16 363 LEU B N 1
ATOM 6345 C CA . LEU B 1 363 ? -44.543 99.739 56.240 1.00 25.04 363 LEU B CA 1
ATOM 6346 C C . LEU B 1 363 ? -43.980 98.313 56.203 1.00 22.84 363 LEU B C 1
ATOM 6347 O O . LEU B 1 363 ? -43.251 97.963 55.276 1.00 22.52 363 LEU B O 1
ATOM 6352 N N . PRO B 1 364 ? -44.293 97.473 57.196 1.00 22.01 364 PRO B N 1
ATOM 6353 C CA . PRO B 1 364 ? -43.732 96.113 57.155 1.00 23.07 364 PRO B CA 1
ATOM 6354 C C . PRO B 1 364 ? -43.910 95.306 55.862 1.00 22.14 364 PRO B C 1
ATOM 6355 O O . PRO B 1 364 ? -42.944 94.744 55.334 1.00 19.92 364 PRO B O 1
ATOM 6359 N N . ALA B 1 365 ? -45.136 95.252 55.353 1.00 22.60 365 ALA B N 1
ATOM 6360 C CA . ALA B 1 365 ? -45.422 94.515 54.125 1.00 23.01 365 ALA B CA 1
ATOM 6361 C C . ALA B 1 365 ? -44.687 95.099 52.919 1.00 23.20 365 ALA B C 1
ATOM 6362 O O . ALA B 1 365 ? -44.406 94.382 51.952 1.00 24.67 365 ALA B O 1
ATOM 6364 N N . LEU B 1 366 ? -44.366 96.390 52.963 1.00 22.82 366 LEU B N 1
ATOM 6365 C CA . LEU B 1 366 ? -43.653 97.001 51.846 1.00 23.77 366 LEU B CA 1
ATOM 6366 C C . LEU B 1 366 ? -42.249 96.417 51.743 1.00 24.78 366 LEU B C 1
ATOM 6367 O O . LEU B 1 366 ? -41.792 96.057 50.649 1.00 24.59 366 LEU B O 1
ATOM 6372 N N . ASP B 1 367 ? -41.561 96.314 52.879 1.00 22.59 367 ASP B N 1
ATOM 6373 C CA . ASP B 1 367 ? -40.221 95.743 52.877 1.00 21.77 367 ASP B CA 1
ATOM 6374 C C . ASP B 1 367 ? -40.238 94.258 52.543 1.00 20.20 367 ASP B C 1
ATOM 6375 O O . ASP B 1 367 ? -39.338 93.758 51.867 1.00 19.10 367 ASP B O 1
ATOM 6380 N N . THR B 1 368 ? -41.261 93.554 53.013 1.00 18.90 368 THR B N 1
ATOM 6381 C CA . THR B 1 368 ? -41.367 92.122 52.756 1.00 19.59 368 THR B CA 1
ATOM 6382 C C . THR B 1 368 ? -41.461 91.868 51.262 1.00 20.07 368 THR B C 1
ATOM 6383 O O . THR B 1 368 ? -40.714 91.058 50.715 1.00 20.16 368 THR B O 1
ATOM 6387 N N . VAL B 1 369 ? -42.375 92.574 50.601 1.00 21.31 369 VAL B N 1
ATOM 6388 C CA . VAL B 1 369 ? -42.566 92.426 49.161 1.00 24.73 369 VAL B CA 1
ATOM 6389 C C . VAL B 1 369 ? -41.330 92.867 48.390 1.00 25.19 369 VAL B C 1
ATOM 6390 O O . VAL B 1 369 ? -40.895 92.180 47.465 1.00 25.92 369 VAL B O 1
ATOM 6394 N N . LEU B 1 370 ? -40.765 94.012 48.764 1.00 24.02 370 LEU B N 1
ATOM 6395 C CA . LEU B 1 370 ? -39.566 94.516 48.103 1.00 24.32 370 LEU B CA 1
ATOM 6396 C C . LEU B 1 370 ? -38.418 93.516 48.168 1.00 24.27 370 LEU B C 1
ATOM 6397 O O . LEU B 1 370 ? -37.808 93.194 47.152 1.00 24.38 370 LEU B O 1
ATOM 6402 N N . ALA B 1 371 ? -38.117 93.033 49.369 1.00 23.73 371 ALA B N 1
ATOM 6403 C CA . ALA B 1 371 ? -37.034 92.078 49.542 1.00 23.78 371 ALA B CA 1
ATOM 6404 C C . ALA B 1 371 ? -37.277 90.824 48.710 1.00 25.58 371 ALA B C 1
ATOM 6405 O O . ALA B 1 371 ? -36.345 90.278 48.104 1.00 24.98 371 ALA B O 1
ATOM 6407 N N . HIS B 1 372 ? -38.526 90.364 48.676 1.00 24.24 372 HIS B N 1
ATOM 6408 C CA . HIS B 1 372 ? -38.845 89.174 47.902 1.00 23.34 372 HIS B CA 1
ATOM 6409 C C . HIS B 1 372 ? -38.673 89.453 46.413 1.00 22.28 372 HIS B C 1
ATOM 6410 O O . HIS B 1 372 ? -38.135 88.624 45.679 1.00 21.20 372 HIS B O 1
ATOM 6417 N N . ASP B 1 373 ? -39.129 90.619 45.966 1.00 20.27 373 ASP B N 1
ATOM 6418 C CA . ASP B 1 373 ? -38.991 90.982 44.558 1.00 22.36 373 ASP B CA 1
ATOM 6419 C C . ASP B 1 373 ? -37.534 91.048 44.114 1.00 21.22 373 ASP B C 1
ATOM 6420 O O . ASP B 1 373 ? -37.194 90.572 43.028 1.00 23.33 373 ASP B O 1
ATOM 6425 N N . MET B 1 374 ? -36.674 91.641 44.942 1.00 19.54 374 MET B N 1
ATOM 6426 C CA . MET B 1 374 ? -35.264 91.769 44.592 1.00 19.60 374 MET B CA 1
ATOM 6427 C C . MET B 1 374 ? -34.549 90.420 44.600 1.00 19.97 374 MET B C 1
ATOM 6428 O O . MET B 1 374 ? -33.498 90.268 43.983 1.00 19.35 374 MET B O 1
ATOM 6433 N N . ALA B 1 375 ? -35.120 89.441 45.296 1.00 19.76 375 ALA B N 1
ATOM 6434 C CA . ALA B 1 375 ? -34.526 88.110 45.363 1.00 22.12 375 ALA B CA 1
ATOM 6435 C C . ALA B 1 375 ? -35.087 87.177 44.287 1.00 22.63 375 ALA B C 1
ATOM 6436 O O . ALA B 1 375 ? -34.601 86.055 44.126 1.00 22.47 375 ALA B O 1
ATOM 6438 N N . THR B 1 376 ? -36.093 87.638 43.542 1.00 22.47 376 THR B N 1
ATOM 6439 C CA . THR B 1 376 ? -36.703 86.793 42.512 1.00 23.55 376 THR B CA 1
ATOM 6440 C C . THR B 1 376 ? -36.811 87.367 41.097 1.00 22.99 376 THR B C 1
ATOM 6441 O O . THR B 1 376 ? -37.446 86.759 40.231 1.00 22.36 376 THR B O 1
ATOM 6445 N N . PHE B 1 377 ? -36.188 88.514 40.835 1.00 21.12 377 PHE B N 1
ATOM 6446 C CA . PHE B 1 377 ? -36.280 89.099 39.493 1.00 19.54 377 PHE B CA 1
ATOM 6447 C C . PHE B 1 377 ? -35.464 88.364 38.431 1.00 20.65 377 PHE B C 1
ATOM 6448 O O . PHE B 1 377 ? -35.802 88.386 37.243 1.00 20.82 377 PHE B O 1
ATOM 6456 N N . ASP B 1 378 ? -34.389 87.711 38.855 1.00 20.34 378 ASP B N 1
ATOM 6457 C CA . ASP B 1 378 ? -33.498 87.028 37.924 1.00 20.83 378 ASP B CA 1
ATOM 6458 C C . ASP B 1 378 ? -34.135 85.840 37.219 1.00 20.30 378 ASP B C 1
ATOM 6459 O O . ASP B 1 378 ? -34.624 84.914 37.859 1.00 19.97 378 ASP B O 1
ATOM 6464 N N . GLY B 1 379 ? -34.134 85.878 35.890 1.00 19.15 379 GLY B N 1
ATOM 6465 C CA . GLY B 1 379 ? -34.735 84.800 35.124 1.00 20.10 379 GLY B CA 1
ATOM 6466 C C . GLY B 1 379 ? -36.047 85.228 34.482 1.00 20.85 379 GLY B C 1
ATOM 6467 O O . GLY B 1 379 ? -36.566 84.548 33.591 1.00 21.35 379 GLY B O 1
ATOM 6468 N N . LEU B 1 380 ? -36.593 86.352 34.939 1.00 18.53 380 LEU B N 1
ATOM 6469 C CA . LEU B 1 380 ? -37.849 86.869 34.395 1.00 20.19 380 LEU B CA 1
ATOM 6470 C C . LEU B 1 380 ? -37.605 87.557 33.050 1.00 20.00 380 LEU B C 1
ATOM 6471 O O . LEU B 1 380 ? -38.519 87.681 32.232 1.00 20.11 380 LEU B O 1
ATOM 6476 N N . ASN B 1 381 ? -36.365 87.993 32.836 1.00 20.40 381 ASN B N 1
ATOM 6477 C CA . ASN B 1 381 ? -35.938 88.667 31.603 1.00 21.42 381 ASN B CA 1
ATOM 6478 C C . ASN B 1 381 ? -36.810 89.851 31.194 1.00 21.28 381 ASN B C 1
ATOM 6479 O O . ASN B 1 381 ? -36.839 90.223 30.015 1.00 21.76 381 ASN B O 1
ATOM 6484 N N . GLU B 1 382 ? -37.500 90.450 32.156 1.00 20.66 382 GLU B N 1
ATOM 6485 C CA . GLU B 1 382 ? -38.403 91.566 31.863 1.00 19.49 382 GLU B CA 1
ATOM 6486 C C . GLU B 1 382 ? -37.795 92.821 31.235 1.00 19.56 382 GLU B C 1
ATOM 6487 O O . GLU B 1 382 ? -38.509 93.582 30.574 1.00 17.32 382 GLU B O 1
ATOM 6493 N N . MET B 1 383 ? -36.499 93.058 31.439 1.00 17.20 383 MET B N 1
ATOM 6494 C CA . MET B 1 383 ? -35.852 94.236 30.852 1.00 19.27 383 MET B CA 1
ATOM 6495 C C . MET B 1 383 ? -34.858 93.905 29.737 1.00 19.50 383 MET B C 1
ATOM 6496 O O . MET B 1 383 ? -33.969 94.691 29.423 1.00 20.56 383 MET B O 1
ATOM 6501 N N . SER B 1 384 ? -35.025 92.740 29.128 1.00 18.11 384 SER B N 1
ATOM 6502 C CA . SER B 1 384 ? -34.160 92.320 28.036 1.00 17.11 384 SER B CA 1
ATOM 6503 C C . SER B 1 384 ? -34.226 93.299 26.874 1.00 17.79 384 SER B C 1
ATOM 6504 O O . SER B 1 384 ? -35.292 93.847 26.558 1.00 16.10 384 SER B O 1
ATOM 6507 N N . PRO B 1 385 ? -33.090 93.529 26.212 1.00 16.56 385 PRO B N 1
ATOM 6508 C CA . PRO B 1 385 ? -33.086 94.459 25.073 1.00 18.50 385 PRO B CA 1
ATOM 6509 C C . PRO B 1 385 ? -33.842 93.914 23.849 1.00 18.49 385 PRO B C 1
ATOM 6510 O O . PRO B 1 385 ? -34.375 94.676 23.034 1.00 15.70 385 PRO B O 1
ATOM 6514 N N . VAL B 1 386 ? -33.913 92.591 23.745 1.00 17.59 386 VAL B N 1
ATOM 6515 C CA . VAL B 1 386 ? -34.581 91.943 22.620 1.00 17.96 386 VAL B CA 1
ATOM 6516 C C . VAL B 1 386 ? -36.029 92.398 22.434 1.00 19.00 386 VAL B C 1
ATOM 6517 O O . VAL B 1 386 ? -36.559 92.375 21.317 1.00 20.14 386 VAL B O 1
ATOM 6521 N N . LEU B 1 387 ? -36.676 92.804 23.520 1.00 18.20 387 LEU B N 1
ATOM 6522 C CA . LEU B 1 387 ? -38.052 93.263 23.431 1.00 20.21 387 LEU B CA 1
ATOM 6523 C C . LEU B 1 387 ? -38.168 94.419 22.447 1.00 19.25 387 LEU B C 1
ATOM 6524 O O . LEU B 1 387 ? -39.152 94.518 21.720 1.00 20.35 387 LEU B O 1
ATOM 6529 N N . SER B 1 388 ? -37.156 95.285 22.421 1.00 19.70 388 SER B N 1
ATOM 6530 C CA . SER B 1 388 ? -37.162 96.423 21.517 1.00 18.33 388 SER B CA 1
ATOM 6531 C C . SER B 1 388 ? -36.324 96.177 20.260 1.00 18.46 388 SER B C 1
ATOM 6532 O O . SER B 1 388 ? -36.689 96.643 19.184 1.00 17.83 388 SER B O 1
ATOM 6535 N N . THR B 1 389 ? -35.214 95.443 20.388 1.00 18.67 389 THR B N 1
ATOM 6536 C CA . THR B 1 389 ? -34.342 95.179 19.237 1.00 17.18 389 THR B CA 1
ATOM 6537 C C . THR B 1 389 ? -34.981 94.269 18.193 1.00 17.65 389 THR B C 1
ATOM 6538 O O . THR B 1 389 ? -34.478 94.163 17.077 1.00 17.96 389 THR B O 1
ATOM 6542 N N . LEU B 1 390 ? -36.075 93.603 18.546 1.00 17.34 390 LEU B N 1
ATOM 6543 C CA . LEU B 1 390 ? -36.749 92.747 17.576 1.00 18.55 390 LEU B CA 1
ATOM 6544 C C . LEU B 1 390 ? -37.276 93.681 16.493 1.00 19.59 390 LEU B C 1
ATOM 6545 O O . LEU B 1 390 ? -37.595 93.251 15.387 1.00 18.58 390 LEU B O 1
ATOM 6550 N N . ALA B 1 391 ? -37.336 94.971 16.825 1.00 18.75 391 ALA B N 1
ATOM 6551 C CA . ALA B 1 391 ? -37.793 95.995 15.897 1.00 20.33 391 ALA B CA 1
ATOM 6552 C C . ALA B 1 391 ? -36.635 96.922 15.528 1.00 21.31 391 ALA B C 1
ATOM 6553 O O . ALA B 1 391 ? -36.826 97.920 14.832 1.00 22.69 391 ALA B O 1
ATOM 6555 N N . GLY B 1 392 ? -35.436 96.590 16.005 1.00 20.75 392 GLY B N 1
ATOM 6556 C CA . GLY B 1 392 ? -34.256 97.381 15.694 1.00 19.83 392 GLY B CA 1
ATOM 6557 C C . GLY B 1 392 ? -33.927 98.539 16.617 1.00 20.22 392 GLY B C 1
ATOM 6558 O O . GLY B 1 392 ? -32.924 99.227 16.412 1.00 18.97 392 GLY B O 1
ATOM 6559 N N . HIS B 1 393 ? -34.763 98.760 17.628 1.00 19.34 393 HIS B N 1
ATOM 6560 C CA . HIS B 1 393 ? -34.552 99.848 18.577 1.00 18.60 393 HIS B CA 1
ATOM 6561 C C . HIS B 1 393 ? -33.839 99.356 19.830 1.00 17.63 393 HIS B C 1
ATOM 6562 O O . HIS B 1 393 ? -34.079 98.236 20.284 1.00 17.94 393 HIS B O 1
ATOM 6569 N N . TRP B 1 394 ? -32.970 100.194 20.393 1.00 16.52 394 TRP B N 1
ATOM 6570 C CA . TRP B 1 394 ? -32.257 99.848 21.622 1.00 17.36 394 TRP B CA 1
ATOM 6571 C C . TRP B 1 394 ? -32.982 100.468 22.812 1.00 18.05 394 TRP B C 1
ATOM 6572 O O . TRP B 1 394 ? -33.436 101.611 22.748 1.00 18.59 394 TRP B O 1
ATOM 6583 N N . THR B 1 395 ? -33.121 99.709 23.890 1.00 18.45 395 THR B N 1
ATOM 6584 C CA . THR B 1 395 ? -33.758 100.237 25.086 1.00 18.15 395 THR B CA 1
ATOM 6585 C C . THR B 1 395 ? -32.815 100.154 26.272 1.00 19.29 395 THR B C 1
ATOM 6586 O O . THR B 1 395 ? -31.983 99.243 26.373 1.00 16.92 395 THR B O 1
ATOM 6590 N N . THR B 1 396 ? -32.929 101.125 27.166 1.00 19.80 396 THR B N 1
ATOM 6591 C CA . THR B 1 396 ? -32.139 101.114 28.379 1.00 20.79 396 THR B CA 1
ATOM 6592 C C . THR B 1 396 ? -33.034 101.669 29.488 1.00 21.25 396 THR B C 1
ATOM 6593 O O . THR B 1 396 ? -33.893 102.531 29.251 1.00 20.93 396 THR B O 1
ATOM 6597 N N . HIS B 1 397 ? -32.852 101.136 30.692 1.00 20.43 397 HIS B N 1
ATOM 6598 C CA . HIS B 1 397 ? -33.685 101.468 31.843 1.00 19.70 397 HIS B CA 1
ATOM 6599 C C . HIS B 1 397 ? -32.938 102.090 33.020 1.00 17.79 397 HIS B C 1
ATOM 6600 O O . HIS B 1 397 ? -32.372 101.382 33.855 1.00 18.50 397 HIS B O 1
ATOM 6607 N N . PRO B 1 398 ? -32.944 103.429 33.111 1.00 19.17 398 PRO B N 1
ATOM 6608 C CA . PRO B 1 398 ? -32.273 104.191 34.173 1.00 18.81 398 PRO B CA 1
ATOM 6609 C C . PRO B 1 398 ? -32.538 103.765 35.616 1.00 17.58 398 PRO B C 1
ATOM 6610 O O . PRO B 1 398 ? -31.639 103.838 36.452 1.00 17.85 398 PRO B O 1
ATOM 6614 N N . TYR B 1 399 ? -33.759 103.351 35.938 1.00 17.50 399 TYR B N 1
ATOM 6615 C CA . TYR B 1 399 ? -34.022 102.996 37.332 1.00 17.18 399 TYR B CA 1
ATOM 6616 C C . TYR B 1 399 ? -33.294 101.763 37.829 1.00 17.87 399 TYR B C 1
ATOM 6617 O O . TYR B 1 399 ? -33.134 101.573 39.042 1.00 18.42 399 TYR B O 1
ATOM 6626 N N . TRP B 1 400 ? -32.848 100.926 36.899 1.00 18.23 400 TRP B N 1
ATOM 6627 C CA . TRP B 1 400 ? -32.112 99.734 37.279 1.00 17.93 400 TRP B CA 1
ATOM 6628 C C . TRP B 1 400 ? -30.623 99.877 37.026 1.00 18.47 400 TRP B C 1
ATOM 6629 O O . TRP B 1 400 ? -29.889 98.892 36.943 1.00 17.27 400 TRP B O 1
ATOM 6640 N N . ASP B 1 401 ? -30.186 101.132 36.911 1.00 18.38 401 ASP B N 1
ATOM 6641 C CA . ASP B 1 401 ? -28.776 101.459 36.781 1.00 18.59 401 ASP B CA 1
ATOM 6642 C C . ASP B 1 401 ? -28.248 100.970 38.128 1.00 17.98 401 ASP B C 1
ATOM 6643 O O . ASP B 1 401 ? -28.948 101.079 39.135 1.00 18.01 401 ASP B O 1
ATOM 6648 N N . ARG B 1 402 ? -27.041 100.415 38.166 1.00 17.30 402 ARG B N 1
ATOM 6649 C CA . ARG B 1 402 ? -26.507 99.903 39.427 1.00 18.25 402 ARG B CA 1
ATOM 6650 C C . ARG B 1 402 ? -26.473 100.930 40.568 1.00 18.17 402 ARG B C 1
ATOM 6651 O O . ARG B 1 402 ? -26.786 100.600 41.713 1.00 14.89 402 ARG B O 1
ATOM 6659 N N . GLU B 1 403 ? -26.099 102.170 40.268 1.00 16.88 403 GLU B N 1
ATOM 6660 C CA . GLU B 1 403 ? -26.035 103.188 41.316 1.00 17.98 403 GLU B CA 1
ATOM 6661 C C . GLU B 1 403 ? -27.413 103.603 41.809 1.00 16.70 403 GLU B C 1
ATOM 6662 O O . GLU B 1 403 ? -27.631 103.758 43.013 1.00 17.27 403 GLU B O 1
ATOM 6668 N N . VAL B 1 404 ? -28.342 103.786 40.881 1.00 17.08 404 VAL B N 1
ATOM 6669 C CA . VAL B 1 404 ? -29.701 104.171 41.229 1.00 16.55 404 VAL B CA 1
ATOM 6670 C C . VAL B 1 404 ? -30.366 103.031 41.992 1.00 17.35 404 VAL B C 1
ATOM 6671 O O . VAL B 1 404 ? -31.019 103.238 43.022 1.00 14.91 404 VAL B O 1
ATOM 6675 N N . LEU B 1 405 ? -30.177 101.819 41.489 1.00 17.45 405 LEU B N 1
ATOM 6676 C CA . LEU B 1 405 ? -30.775 100.656 42.113 1.00 17.40 405 LEU B CA 1
ATOM 6677 C C . LEU B 1 405 ? -30.292 100.465 43.550 1.00 16.36 405 LEU B C 1
ATOM 6678 O O . LEU B 1 405 ? -31.117 100.274 44.442 1.00 16.09 405 LEU B O 1
ATOM 6683 N N . ASP B 1 406 ? -28.975 100.520 43.778 1.00 18.10 406 ASP B N 1
ATOM 6684 C CA . ASP B 1 406 ? -28.421 100.368 45.129 1.00 17.61 406 ASP B CA 1
ATOM 6685 C C . ASP B 1 406 ? -29.012 101.405 46.065 1.00 18.31 406 ASP B C 1
ATOM 6686 O O . ASP B 1 406 ? -29.367 101.101 47.204 1.00 17.12 406 ASP B O 1
ATOM 6691 N N . LEU B 1 407 ? -29.082 102.645 45.597 1.00 16.88 407 LEU B N 1
ATOM 6692 C CA . LEU B 1 407 ? -29.610 103.704 46.438 1.00 18.10 407 LEU B CA 1
ATOM 6693 C C . LEU B 1 407 ? -31.079 103.490 46.765 1.00 17.58 407 LEU B C 1
ATOM 6694 O O . LEU B 1 407 ? -31.462 103.531 47.938 1.00 19.45 407 LEU B O 1
ATOM 6699 N N . LEU B 1 408 ? -31.906 103.245 45.753 1.00 18.84 408 LEU B N 1
ATOM 6700 C CA . LEU B 1 408 ? -33.330 103.055 46.007 1.00 18.71 408 LEU B CA 1
ATOM 6701 C C . LEU B 1 408 ? -33.599 101.842 46.893 1.00 19.70 408 LEU B C 1
ATOM 6702 O O . LEU B 1 408 ? -34.444 101.897 47.784 1.00 21.17 408 LEU B O 1
ATOM 6707 N N . VAL B 1 409 ? -32.882 100.748 46.666 1.00 20.06 409 VAL B N 1
ATOM 6708 C CA . VAL B 1 409 ? -33.080 99.557 47.495 1.00 19.33 409 VAL B CA 1
ATOM 6709 C C . VAL B 1 409 ? -32.752 99.848 48.964 1.00 18.93 409 VAL B C 1
ATOM 6710 O O . VAL B 1 409 ? -33.490 99.444 49.869 1.00 19.19 409 VAL B O 1
ATOM 6714 N N . SER B 1 410 ? -31.661 100.577 49.195 1.00 19.06 410 SER B N 1
ATOM 6715 C CA . SER B 1 410 ? -31.205 100.898 50.546 1.00 18.56 410 SER B CA 1
ATOM 6716 C C . SER B 1 410 ? -32.054 101.837 51.399 1.00 20.60 410 SER B C 1
ATOM 6717 O O . SER B 1 410 ? -31.958 101.810 52.631 1.00 19.81 410 SER B O 1
ATOM 6720 N N . LEU B 1 411 ? -32.869 102.679 50.773 1.00 19.22 411 LEU B N 1
ATOM 6721 C CA . LEU B 1 411 ? -33.669 103.622 51.547 1.00 19.50 411 LEU B CA 1
ATOM 6722 C C . LEU B 1 411 ? -34.679 102.941 52.466 1.00 20.01 411 LEU B C 1
ATOM 6723 O O . LEU B 1 411 ? -35.269 101.916 52.111 1.00 19.92 411 LEU B O 1
ATOM 6728 N N . GLU B 1 412 ? -34.858 103.500 53.662 1.00 18.84 412 GLU B N 1
ATOM 6729 C CA . GLU B 1 412 ? -35.814 102.935 54.609 1.00 18.70 412 GLU B CA 1
ATOM 6730 C C . GLU B 1 412 ? -37.211 103.087 54.009 1.00 21.20 412 GLU B C 1
ATOM 6731 O O . GLU B 1 412 ? -37.470 104.039 53.254 1.00 19.53 412 GLU B O 1
ATOM 6737 N N . ALA B 1 413 ? -38.099 102.144 54.334 1.00 19.24 413 ALA B N 1
ATOM 6738 C CA . ALA B 1 413 ? -39.460 102.125 53.806 1.00 20.30 413 ALA B CA 1
ATOM 6739 C C . ALA B 1 413 ? -40.264 103.413 53.984 1.00 20.32 413 ALA B C 1
ATOM 6740 O O . ALA B 1 413 ? -41.109 103.742 53.151 1.00 21.02 413 ALA B O 1
ATOM 6742 N N . GLY B 1 414 ? -40.005 104.139 55.065 1.00 22.41 414 GLY B N 1
ATOM 6743 C CA . GLY B 1 414 ? -40.728 105.378 55.315 1.00 22.96 414 GLY B CA 1
ATOM 6744 C C . GLY B 1 414 ? -40.521 106.423 54.233 1.00 23.54 414 GLY B C 1
ATOM 6745 O O . GLY B 1 414 ? -41.263 107.400 54.155 1.00 24.12 414 GLY B O 1
ATOM 6746 N N . LEU B 1 415 ? -39.505 106.225 53.401 1.00 22.23 415 LEU B N 1
ATOM 6747 C CA . LEU B 1 415 ? -39.227 107.149 52.308 1.00 24.54 415 LEU B CA 1
ATOM 6748 C C . LEU B 1 415 ? -39.913 106.674 51.032 1.00 25.35 415 LEU B C 1
ATOM 6749 O O . LEU B 1 415 ? -40.150 107.455 50.116 1.00 25.73 415 LEU B O 1
ATOM 6754 N N . LYS B 1 416 ? -40.246 105.389 50.979 1.00 26.79 416 LYS B N 1
ATOM 6755 C CA . LYS B 1 416 ? -40.893 104.837 49.795 1.00 27.94 416 LYS B CA 1
ATOM 6756 C C . LYS B 1 416 ? -42.404 105.016 49.842 1.00 29.74 416 LYS B C 1
ATOM 6757 O O . LYS B 1 416 ? -43.042 105.230 48.810 1.00 30.42 416 LYS B O 1
ATOM 6763 N N . ARG B 1 417 ? -42.967 104.943 51.043 1.00 31.56 417 ARG B N 1
ATOM 6764 C CA . ARG B 1 417 ? -44.403 105.132 51.250 1.00 33.84 417 ARG B CA 1
ATOM 6765 C C . ARG B 1 417 ? -44.551 106.200 52.325 1.00 33.48 417 ARG B C 1
ATOM 6766 O O . ARG B 1 417 ? -44.204 105.987 53.487 1.00 32.62 417 ARG B O 1
ATOM 6774 N N . ARG B 1 418 ? -45.065 107.360 51.938 1.00 35.07 418 ARG B N 1
ATOM 6775 C CA . ARG B 1 418 ? -45.211 108.453 52.888 1.00 35.75 418 ARG B CA 1
ATOM 6776 C C . ARG B 1 418 ? -46.268 109.461 52.473 1.00 36.94 418 ARG B C 1
ATOM 6777 O O . ARG B 1 418 ? -46.647 109.535 51.304 1.00 35.09 418 ARG B O 1
ATOM 6785 N N . HIS B 1 419 ? -46.734 110.242 53.445 1.00 37.86 419 HIS B N 1
ATOM 6786 C CA . HIS B 1 419 ? -47.749 111.255 53.192 1.00 39.06 419 HIS B CA 1
ATOM 6787 C C . HIS B 1 419 ? -48.882 110.641 52.388 1.00 39.13 419 HIS B C 1
ATOM 6788 O O . HIS B 1 419 ? -49.555 111.329 51.624 1.00 41.16 419 HIS B O 1
ATOM 6795 N N . GLY B 1 420 ? -49.076 109.337 52.557 1.00 39.18 420 GLY B N 1
ATOM 6796 C CA . GLY B 1 420 ? -50.136 108.645 51.848 1.00 40.09 420 GLY B CA 1
ATOM 6797 C C . GLY B 1 420 ? -49.895 108.452 50.363 1.00 40.81 420 GLY B C 1
ATOM 6798 O O . GLY B 1 420 ? -50.817 108.112 49.627 1.00 40.44 420 GLY B O 1
ATOM 6799 N N . ARG B 1 421 ? -48.657 108.656 49.917 1.00 41.60 421 ARG B N 1
ATOM 6800 C CA . ARG B 1 421 ? -48.323 108.498 48.503 1.00 40.49 421 ARG B CA 1
ATOM 6801 C C . ARG B 1 421 ? -47.260 107.423 48.261 1.00 39.16 421 ARG B C 1
ATOM 6802 O O . ARG B 1 421 ? -46.362 107.216 49.083 1.00 37.60 421 ARG B O 1
ATOM 6810 N N . ASP B 1 422 ? -47.376 106.741 47.127 1.00 36.45 422 ASP B N 1
ATOM 6811 C CA . ASP B 1 422 ? -46.441 105.691 46.758 1.00 35.18 422 ASP B CA 1
ATOM 6812 C C . ASP B 1 422 ? -45.193 106.299 46.138 1.00 33.08 422 ASP B C 1
ATOM 6813 O O . ASP B 1 422 ? -45.240 107.397 45.586 1.00 32.08 422 ASP B O 1
ATOM 6818 N N . LYS B 1 423 ? -44.082 105.576 46.222 1.00 29.88 423 LYS B N 1
ATOM 6819 C CA . LYS B 1 423 ? -42.821 106.036 45.648 1.00 27.92 423 LYS B CA 1
ATOM 6820 C C . LYS B 1 423 ? -42.602 107.513 45.948 1.00 27.86 423 LYS B C 1
ATOM 6821 O O . LYS B 1 423 ? -42.126 108.271 45.096 1.00 27.02 423 LYS B O 1
ATOM 6827 N N . TRP B 1 424 ? -42.942 107.911 47.168 1.00 25.99 424 TRP B N 1
ATOM 6828 C CA . TRP B 1 424 ? -42.821 109.300 47.563 1.00 26.05 424 TRP B CA 1
ATOM 6829 C C . TRP B 1 424 ? -41.452 109.919 47.294 1.00 24.61 424 TRP B C 1
ATOM 6830 O O . TRP B 1 424 ? -41.364 111.013 46.735 1.00 24.18 424 TRP B O 1
ATOM 6841 N N . VAL B 1 425 ? -40.383 109.224 47.673 1.00 22.75 425 VAL B N 1
ATOM 6842 C CA . VAL B 1 425 ? -39.048 109.774 47.484 1.00 21.91 425 VAL B CA 1
ATOM 6843 C C . VAL B 1 425 ? -38.768 110.173 46.031 1.00 20.62 425 VAL B C 1
ATOM 6844 O O . VAL B 1 425 ? -38.034 111.129 45.773 1.00 20.94 425 VAL B O 1
ATOM 6848 N N . LEU B 1 426 ? -39.347 109.449 45.080 1.00 21.14 426 LEU B N 1
ATOM 6849 C CA . LEU B 1 426 ? -39.128 109.766 43.672 1.00 20.48 426 LEU B CA 1
ATOM 6850 C C . LEU B 1 426 ? -39.988 110.958 43.270 1.00 20.86 426 LEU B C 1
ATOM 6851 O O . LEU B 1 426 ? -39.569 111.793 42.468 1.00 20.47 426 LEU B O 1
ATOM 6856 N N . ARG B 1 427 ? -41.188 111.038 43.836 1.00 20.31 427 ARG B N 1
ATOM 6857 C CA . ARG B 1 427 ? -42.083 112.149 43.527 1.00 22.38 427 ARG B CA 1
ATOM 6858 C C . ARG B 1 427 ? -41.466 113.446 44.054 1.00 22.02 427 ARG B C 1
ATOM 6859 O O . ARG B 1 427 ? -41.504 114.480 43.385 1.00 23.96 427 ARG B O 1
ATOM 6867 N N . ALA B 1 428 ? -40.897 113.384 45.254 1.00 22.44 428 ALA B N 1
ATOM 6868 C CA . ALA B 1 428 ? -40.254 114.544 45.867 1.00 21.60 428 ALA B CA 1
ATOM 6869 C C . ALA B 1 428 ? -38.997 114.925 45.093 1.00 22.47 428 ALA B C 1
ATOM 6870 O O . ALA B 1 428 ? -38.717 116.105 44.878 1.00 22.66 428 ALA B O 1
ATOM 6872 N N . ALA B 1 429 ? -38.238 113.920 44.669 1.00 22.15 429 ALA B N 1
ATOM 6873 C CA . ALA B 1 429 ? -37.011 114.168 43.933 1.00 21.75 429 ALA B CA 1
ATOM 6874 C C . ALA B 1 429 ? -37.248 114.957 42.652 1.00 20.64 429 ALA B C 1
ATOM 6875 O O . ALA B 1 429 ? -36.411 115.776 42.263 1.00 19.84 429 ALA B O 1
ATOM 6877 N N . MET B 1 430 ? -38.388 114.721 42.006 1.00 21.70 430 MET B N 1
ATOM 6878 C CA . MET B 1 430 ? -38.713 115.390 40.745 1.00 23.50 430 MET B CA 1
ATOM 6879 C C . MET B 1 430 ? -39.715 116.542 40.855 1.00 23.18 430 MET B C 1
ATOM 6880 O O . MET B 1 430 ? -40.055 117.160 39.842 1.00 24.53 430 MET B O 1
ATOM 6885 N N . ALA B 1 431 ? -40.183 116.835 42.063 1.00 25.03 431 ALA B N 1
ATOM 6886 C CA . ALA B 1 431 ? -41.199 117.876 42.261 1.00 26.32 431 ALA B CA 1
ATOM 6887 C C . ALA B 1 431 ? -40.892 119.261 41.681 1.00 27.15 431 ALA B C 1
ATOM 6888 O O . ALA B 1 431 ? -41.800 120.071 41.493 1.00 29.65 431 ALA B O 1
ATOM 6890 N N . ASP B 1 432 ? -39.631 119.535 41.383 1.00 26.25 432 ASP B N 1
ATOM 6891 C CA . ASP B 1 432 ? -39.264 120.838 40.840 1.00 28.91 432 ASP B CA 1
ATOM 6892 C C . ASP B 1 432 ? -39.010 120.805 39.337 1.00 28.35 432 ASP B C 1
ATOM 6893 O O . ASP B 1 432 ? -38.646 121.822 38.742 1.00 27.86 432 ASP B O 1
ATOM 6898 N N . ALA B 1 433 ? -39.217 119.641 38.726 1.00 27.31 433 ALA B N 1
ATOM 6899 C CA . ALA B 1 433 ? -38.974 119.469 37.298 1.00 26.68 433 ALA B CA 1
ATOM 6900 C C . ALA B 1 433 ? -40.203 119.063 36.502 1.00 26.21 433 ALA B C 1
ATOM 6901 O O . ALA B 1 433 ? -40.142 118.942 35.280 1.00 27.17 433 ALA B O 1
ATOM 6903 N N . LEU B 1 434 ? -41.320 118.853 37.186 1.00 26.16 434 LEU B N 1
ATOM 6904 C CA . LEU B 1 434 ? -42.537 118.434 36.512 1.00 26.48 434 LEU B CA 1
ATOM 6905 C C . LEU B 1 434 ? -43.747 119.194 37.026 1.00 27.14 434 LEU B C 1
ATOM 6906 O O . LEU B 1 434 ? -43.696 119.820 38.088 1.00 26.29 434 LEU B O 1
ATOM 6911 N N . PRO B 1 435 ? -44.852 119.161 36.269 1.00 28.21 435 PRO B N 1
ATOM 6912 C CA . PRO B 1 435 ? -46.054 119.862 36.716 1.00 29.19 435 PRO B CA 1
ATOM 6913 C C . PRO B 1 435 ? -46.590 119.203 37.986 1.00 29.68 435 PRO B C 1
ATOM 6914 O O . PRO B 1 435 ? -46.491 117.985 38.164 1.00 26.87 435 PRO B O 1
ATOM 6918 N N . ALA B 1 436 ? -47.145 120.021 38.873 1.00 30.34 436 ALA B N 1
ATOM 6919 C CA . ALA B 1 436 ? -47.691 119.545 40.133 1.00 30.63 436 ALA B CA 1
ATOM 6920 C C . ALA B 1 436 ? -48.609 118.336 40.000 1.00 31.22 436 ALA B C 1
ATOM 6921 O O . ALA B 1 436 ? -48.532 117.415 40.809 1.00 31.62 436 ALA B O 1
ATOM 6923 N N . GLU B 1 437 ? -49.475 118.334 38.988 1.00 32.42 437 GLU B N 1
ATOM 6924 C CA . GLU B 1 437 ? -50.410 117.223 38.793 1.00 32.55 437 GLU B CA 1
ATOM 6925 C C . GLU B 1 437 ? -49.721 115.887 38.545 1.00 31.70 437 GLU B C 1
ATOM 6926 O O . GLU B 1 437 ? -50.225 114.840 38.949 1.00 30.86 437 GLU B O 1
ATOM 6932 N N . THR B 1 438 ? -48.581 115.927 37.865 1.00 30.28 438 THR B N 1
ATOM 6933 C CA . THR B 1 438 ? -47.824 114.719 37.559 1.00 30.88 438 THR B CA 1
ATOM 6934 C C . THR B 1 438 ? -47.133 114.199 38.813 1.00 31.90 438 THR B C 1
ATOM 6935 O O . THR B 1 438 ? -47.104 112.996 39.076 1.00 33.20 438 THR B O 1
ATOM 6939 N N . VAL B 1 439 ? -46.581 115.129 39.579 1.00 32.37 439 VAL B N 1
ATOM 6940 C CA . VAL B 1 439 ? -45.862 114.833 40.806 1.00 34.91 439 VAL B CA 1
ATOM 6941 C C . VAL B 1 439 ? -46.671 114.128 41.895 1.00 37.13 439 VAL B C 1
ATOM 6942 O O . VAL B 1 439 ? -46.199 113.168 42.502 1.00 35.91 439 VAL B O 1
ATOM 6946 N N . ASN B 1 440 ? -47.886 114.591 42.157 1.00 38.61 440 ASN B N 1
ATOM 6947 C CA . ASN B 1 440 ? -48.658 113.956 43.208 1.00 40.57 440 ASN B CA 1
ATOM 6948 C C . ASN B 1 440 ? -49.938 113.255 42.778 1.00 41.11 440 ASN B C 1
ATOM 6949 O O . ASN B 1 440 ? -50.880 113.134 43.562 1.00 42.10 440 ASN B O 1
ATOM 6954 N N . ARG B 1 441 ? -49.974 112.782 41.537 1.00 40.75 441 ARG B N 1
ATOM 6955 C CA . ARG B 1 441 ? -51.141 112.048 41.063 1.00 42.22 441 ARG B CA 1
ATOM 6956 C C . ARG B 1 441 ? -50.866 110.584 41.391 1.00 42.52 441 ARG B C 1
ATOM 6957 O O . ARG B 1 441 ? -49.837 110.034 40.999 1.00 41.25 441 ARG B O 1
ATOM 6965 N N . PRO B 1 442 ? -51.781 109.938 42.126 1.00 43.70 442 PRO B N 1
ATOM 6966 C CA . PRO B 1 442 ? -51.635 108.531 42.517 1.00 44.54 442 PRO B CA 1
ATOM 6967 C C . PRO B 1 442 ? -51.222 107.588 41.388 1.00 45.18 442 PRO B C 1
ATOM 6968 O O . PRO B 1 442 ? -51.589 107.791 40.228 1.00 43.30 442 PRO B O 1
ATOM 6972 N N . LYS B 1 443 ? -50.448 106.561 41.738 1.00 46.73 443 LYS B N 1
ATOM 6973 C CA . LYS B 1 443 ? -49.981 105.589 40.755 1.00 48.80 443 LYS B CA 1
ATOM 6974 C C . LYS B 1 443 ? -51.161 104.892 40.104 1.00 50.33 443 LYS B C 1
ATOM 6975 O O . LYS B 1 443 ? -51.970 104.254 40.780 1.00 50.56 443 LYS B O 1
ATOM 6981 N N . LEU B 1 444 ? -51.242 105.010 38.784 1.00 51.58 444 LEU B N 1
ATOM 6982 C CA . LEU B 1 444 ? -52.334 104.403 38.051 1.00 53.89 444 LEU B CA 1
ATOM 6983 C C . LEU B 1 444 ? -52.602 105.199 36.793 1.00 54.50 444 LEU B C 1
ATOM 6984 O O . LEU B 1 444 ? -53.650 105.879 36.733 1.00 54.59 444 LEU B O 1
ATOM 6985 N N . SER B 1 450 ? -59.033 99.057 40.066 1.00 54.84 450 SER B N 1
ATOM 6986 C CA . SER B 1 450 ? -60.312 98.977 40.830 1.00 54.75 450 SER B CA 1
ATOM 6987 C C . SER B 1 450 ? -61.388 98.236 40.043 1.00 53.50 450 SER B C 1
ATOM 6988 O O . SER B 1 450 ? -62.260 98.854 39.429 1.00 53.79 450 SER B O 1
ATOM 6991 N N . GLY B 1 451 ? -61.321 96.908 40.067 1.00 52.14 451 GLY B N 1
ATOM 6992 C CA . GLY B 1 451 ? -62.294 96.104 39.349 1.00 50.44 451 GLY B CA 1
ATOM 6993 C C . GLY B 1 451 ? -61.898 95.857 37.905 1.00 49.22 451 GLY B C 1
ATOM 6994 O O . GLY B 1 451 ? -62.370 94.907 37.277 1.00 49.58 451 GLY B O 1
ATOM 6995 N N . THR B 1 452 ? -61.026 96.714 37.381 1.00 47.96 452 THR B N 1
ATOM 6996 C CA . THR B 1 452 ? -60.556 96.606 36.003 1.00 46.36 452 THR B CA 1
ATOM 6997 C C . THR B 1 452 ? -59.610 95.430 35.787 1.00 45.51 452 THR B C 1
ATOM 6998 O O . THR B 1 452 ? -58.586 95.291 36.459 1.00 45.98 452 THR B O 1
ATOM 7002 N N . THR B 1 453 ? -59.973 94.587 34.830 1.00 42.70 453 THR B N 1
ATOM 7003 C CA . THR B 1 453 ? -59.207 93.404 34.477 1.00 40.75 453 THR B CA 1
ATOM 7004 C C . THR B 1 453 ? -58.226 93.728 33.346 1.00 39.24 453 THR B C 1
ATOM 7005 O O . THR B 1 453 ? -58.464 94.649 32.563 1.00 38.32 453 THR B O 1
ATOM 7009 N N . SER B 1 454 ? -57.121 92.986 33.271 1.00 36.85 454 SER B N 1
ATOM 7010 C CA . SER B 1 454 ? -56.146 93.188 32.199 1.00 34.59 454 SER B CA 1
ATOM 7011 C C . SER B 1 454 ? -56.751 92.571 30.941 1.00 32.93 454 SER B C 1
ATOM 7012 O O . SER B 1 454 ? -57.585 91.664 31.030 1.00 33.59 454 SER B O 1
ATOM 7015 N N . SER B 1 455 ? -56.339 93.047 29.771 1.00 30.40 455 SER B N 1
ATOM 7016 C CA . SER B 1 455 ? -56.881 92.514 28.531 1.00 29.37 455 SER B CA 1
ATOM 7017 C C . SER B 1 455 ? -56.578 91.027 28.385 1.00 27.27 455 SER B C 1
ATOM 7018 O O . SER B 1 455 ? -57.365 90.288 27.802 1.00 26.67 455 SER B O 1
ATOM 7021 N N . PHE B 1 456 ? -55.449 90.581 28.926 1.00 26.09 456 PHE B N 1
ATOM 7022 C CA . PHE B 1 456 ? -55.091 89.170 28.839 1.00 25.44 456 PHE B CA 1
ATOM 7023 C C . PHE B 1 456 ? -56.071 88.369 29.708 1.00 25.63 456 PHE B C 1
ATOM 7024 O O . PHE B 1 456 ? -56.564 87.316 29.298 1.00 24.92 456 PHE B O 1
ATOM 7032 N N . SER B 1 457 ? -56.368 88.873 30.901 1.00 26.00 457 SER B N 1
ATOM 7033 C CA . SER B 1 457 ? -57.321 88.193 31.772 1.00 27.23 457 SER B CA 1
ATOM 7034 C C . SER B 1 457 ? -58.697 88.245 31.100 1.00 28.28 457 SER B C 1
ATOM 7035 O O . SER B 1 457 ? -59.437 87.260 31.096 1.00 28.94 457 SER B O 1
ATOM 7038 N N . ARG B 1 458 ? -59.023 89.397 30.515 1.00 28.08 458 ARG B N 1
ATOM 7039 C CA . ARG B 1 458 ? -60.303 89.599 29.836 1.00 26.76 458 ARG B CA 1
ATOM 7040 C C . ARG B 1 458 ? -60.459 88.597 28.693 1.00 26.51 458 ARG B C 1
ATOM 7041 O O . ARG B 1 458 ? -61.529 88.028 28.498 1.00 25.25 458 ARG B O 1
ATOM 7049 N N . LEU B 1 459 ? -59.382 88.383 27.942 1.00 26.37 459 LEU B N 1
ATOM 7050 C CA . LEU B 1 459 ? -59.392 87.444 26.821 1.00 26.19 459 LEU B CA 1
ATOM 7051 C C . LEU B 1 459 ? -59.818 86.035 27.238 1.00 26.65 459 LEU B C 1
ATOM 7052 O O . LEU B 1 459 ? -60.605 85.388 26.545 1.00 27.26 459 LEU B O 1
ATOM 7057 N N . LEU B 1 460 ? -59.289 85.548 28.355 1.00 27.18 460 LEU B N 1
ATOM 7058 C CA . LEU B 1 460 ? -59.651 84.210 28.822 1.00 27.96 460 LEU B CA 1
ATOM 7059 C C . LEU B 1 460 ? -61.065 84.194 29.392 1.00 27.98 460 LEU B C 1
ATOM 7060 O O . LEU B 1 460 ? -61.811 83.231 29.196 1.00 26.79 460 LEU B O 1
ATOM 7065 N N . LEU B 1 461 ? -61.434 85.256 30.101 1.00 27.13 461 LEU B N 1
ATOM 7066 C CA . LEU B 1 461 ? -62.774 85.341 30.667 1.00 27.29 461 LEU B CA 1
ATOM 7067 C C . LEU B 1 461 ? -63.797 85.368 29.535 1.00 28.20 461 LEU B C 1
ATOM 7068 O O . LEU B 1 461 ? -64.892 84.812 29.666 1.00 29.24 461 LEU B O 1
ATOM 7073 N N . ASP B 1 462 ? -63.440 86.013 28.425 1.00 26.42 462 ASP B N 1
ATOM 7074 C CA . ASP B 1 462 ? -64.331 86.103 27.270 1.00 26.58 462 ASP B CA 1
ATOM 7075 C C . ASP B 1 462 ? -64.452 84.760 26.570 1.00 26.19 462 ASP B C 1
ATOM 7076 O O . ASP B 1 462 ? -65.278 84.589 25.677 1.00 25.12 462 ASP B O 1
ATOM 7081 N N . HIS B 1 463 ? -63.613 83.814 26.972 1.00 26.33 463 HIS B N 1
ATOM 7082 C CA . HIS B 1 463 ? -63.630 82.468 26.406 1.00 27.97 463 HIS B CA 1
ATOM 7083 C C . HIS B 1 463 ? -64.418 81.570 27.340 1.00 28.65 463 HIS B C 1
ATOM 7084 O O . HIS B 1 463 ? -64.597 80.383 27.079 1.00 30.82 463 HIS B O 1
ATOM 7091 N N . GLY B 1 464 ? -64.884 82.148 28.439 1.00 30.08 464 GLY B N 1
ATOM 7092 C CA . GLY B 1 464 ? -65.663 81.384 29.392 1.00 31.48 464 GLY B CA 1
ATOM 7093 C C . GLY B 1 464 ? -64.824 80.615 30.391 1.00 33.02 464 GLY B C 1
ATOM 7094 O O . GLY B 1 464 ? -65.254 79.569 30.881 1.00 33.54 464 GLY B O 1
ATOM 7095 N N . VAL B 1 465 ? -63.628 81.120 30.688 1.00 32.21 465 VAL B N 1
ATOM 7096 C CA . VAL B 1 465 ? -62.748 80.470 31.657 1.00 31.42 465 VAL B CA 1
ATOM 7097 C C . VAL B 1 465 ? -63.140 80.955 33.046 1.00 31.33 465 VAL B C 1
ATOM 7098 O O . VAL B 1 465 ? -63.254 82.159 33.266 1.00 31.11 465 VAL B O 1
ATOM 7102 N N . ALA B 1 466 ? -63.362 80.030 33.980 1.00 33.69 466 ALA B N 1
ATOM 7103 C CA . ALA B 1 466 ? -63.744 80.419 35.341 1.00 34.03 466 ALA B CA 1
ATOM 7104 C C . ALA B 1 466 ? -62.687 81.385 35.859 1.00 35.67 466 ALA B C 1
ATOM 7105 O O . ALA B 1 466 ? -61.491 81.124 35.725 1.00 34.94 466 ALA B O 1
ATOM 7107 N N . GLU B 1 467 ? -63.120 82.493 36.456 1.00 37.17 467 GLU B N 1
ATOM 7108 C CA . GLU B 1 467 ? -62.177 83.500 36.940 1.00 38.73 467 GLU B CA 1
ATOM 7109 C C . GLU B 1 467 ? -61.132 83.014 37.939 1.00 40.43 467 GLU B C 1
ATOM 7110 O O . GLU B 1 467 ? -60.080 83.641 38.084 1.00 39.52 467 GLU B O 1
ATOM 7116 N N . ASP B 1 468 ? -61.401 81.907 38.625 1.00 41.07 468 ASP B N 1
ATOM 7117 C CA . ASP B 1 468 ? -60.439 81.390 39.594 1.00 41.61 468 ASP B CA 1
ATOM 7118 C C . ASP B 1 468 ? -59.382 80.526 38.905 1.00 40.52 468 ASP B C 1
ATOM 7119 O O . ASP B 1 468 ? -58.394 80.131 39.524 1.00 40.63 468 ASP B O 1
ATOM 7124 N N . ARG B 1 469 ? -59.587 80.243 37.622 1.00 39.05 469 ARG B N 1
ATOM 7125 C CA . ARG B 1 469 ? -58.647 79.427 36.858 1.00 38.74 469 ARG B CA 1
ATOM 7126 C C . ARG B 1 469 ? -57.983 80.230 35.739 1.00 37.80 469 ARG B C 1
ATOM 7127 O O . ARG B 1 469 ? -57.230 79.685 34.927 1.00 36.86 469 ARG B O 1
ATOM 7135 N N . VAL B 1 470 ? -58.257 81.530 35.705 1.00 36.08 470 VAL B N 1
ATOM 7136 C CA . VAL B 1 470 ? -57.693 82.398 34.680 1.00 34.77 470 VAL B CA 1
ATOM 7137 C C . VAL B 1 470 ? -56.170 82.513 34.739 1.00 35.16 470 VAL B C 1
ATOM 7138 O O . VAL B 1 470 ? -55.492 82.257 33.741 1.00 34.80 470 VAL B O 1
ATOM 7142 N N . HIS B 1 471 ? -55.624 82.882 35.895 1.00 35.91 471 HIS B N 1
ATOM 7143 C CA . HIS B 1 471 ? -54.172 83.027 35.997 1.00 37.27 471 HIS B CA 1
ATOM 7144 C C . HIS B 1 471 ? -53.411 81.780 35.562 1.00 36.72 471 HIS B C 1
ATOM 7145 O O . HIS B 1 471 ? -52.401 81.882 34.864 1.00 36.59 471 HIS B O 1
ATOM 7152 N N . GLU B 1 472 ? -53.886 80.604 35.965 1.00 36.16 472 GLU B N 1
ATOM 7153 C CA . GLU B 1 472 ? -53.209 79.371 35.577 1.00 36.07 472 GLU B CA 1
ATOM 7154 C C . GLU B 1 472 ? -53.401 79.139 34.091 1.00 35.46 472 GLU B C 1
ATOM 7155 O O . GLU B 1 472 ? -52.558 78.527 33.435 1.00 35.00 472 GLU B O 1
ATOM 7161 N N . ALA B 1 473 ? -54.524 79.625 33.568 1.00 34.43 473 ALA B N 1
ATOM 7162 C CA . ALA B 1 473 ? -54.841 79.493 32.153 1.00 32.89 473 ALA B CA 1
ATOM 7163 C C . ALA B 1 473 ? -53.866 80.351 31.344 1.00 32.01 473 ALA B C 1
ATOM 7164 O O . ALA B 1 473 ? -53.438 79.967 30.256 1.00 30.79 473 ALA B O 1
ATOM 7166 N N . LYS B 1 474 ? -53.533 81.519 31.884 1.00 31.68 474 LYS B N 1
ATOM 7167 C CA . LYS B 1 474 ? -52.607 82.425 31.223 1.00 32.16 474 LYS B CA 1
ATOM 7168 C C . LYS B 1 474 ? -51.206 81.834 31.271 1.00 33.44 474 LYS B C 1
ATOM 7169 O O . LYS B 1 474 ? -50.429 81.986 30.328 1.00 34.01 474 LYS B O 1
ATOM 7175 N N . ARG B 1 475 ? -50.895 81.146 32.368 1.00 34.09 475 ARG B N 1
ATOM 7176 C CA . ARG B 1 475 ? -49.587 80.522 32.528 1.00 34.98 475 ARG B CA 1
ATOM 7177 C C . ARG B 1 475 ? -49.408 79.414 31.490 1.00 34.91 475 ARG B C 1
ATOM 7178 O O . ARG B 1 475 ? -48.319 79.235 30.937 1.00 33.00 475 ARG B O 1
ATOM 7186 N N . GLN B 1 476 ? -50.484 78.681 31.216 1.00 34.02 476 GLN B N 1
ATOM 7187 C CA . GLN B 1 476 ? -50.431 77.587 30.255 1.00 34.59 476 GLN B CA 1
ATOM 7188 C C . GLN B 1 476 ? -50.331 78.099 28.816 1.00 32.89 476 GLN B C 1
ATOM 7189 O O . GLN B 1 476 ? -49.657 77.496 27.978 1.00 32.60 476 GLN B O 1
ATOM 7195 N N . VAL B 1 477 ? -51.002 79.211 28.531 1.00 31.16 477 VAL B N 1
ATOM 7196 C CA . VAL B 1 477 ? -50.970 79.803 27.195 1.00 29.57 477 VAL B CA 1
ATOM 7197 C C . VAL B 1 477 ? -49.542 80.227 26.868 1.00 29.71 477 VAL B C 1
ATOM 7198 O O . VAL B 1 477 ? -49.005 79.892 25.808 1.00 29.43 477 VAL B O 1
ATOM 7202 N N . VAL B 1 478 ? -48.935 80.965 27.792 1.00 30.01 478 VAL B N 1
ATOM 7203 C CA . VAL B 1 478 ? -47.570 81.446 27.622 1.00 30.06 478 VAL B CA 1
ATOM 7204 C C . VAL B 1 478 ? -46.613 80.261 27.492 1.00 30.23 478 VAL B C 1
ATOM 7205 O O . VAL B 1 478 ? -45.711 80.264 26.658 1.00 30.74 478 VAL B O 1
ATOM 7209 N N . ARG B 1 479 ? -46.822 79.248 28.323 1.00 31.00 479 ARG B N 1
ATOM 7210 C CA . ARG B 1 479 ? -45.994 78.052 28.302 1.00 32.61 479 ARG B CA 1
ATOM 7211 C C . ARG B 1 479 ? -45.996 77.428 26.914 1.00 32.31 479 ARG B C 1
ATOM 7212 O O . ARG B 1 479 ? -44.955 77.004 26.414 1.00 31.68 479 ARG B O 1
ATOM 7220 N N . GLU B 1 480 ? -47.168 77.376 26.288 1.00 32.53 480 GLU B N 1
ATOM 7221 C CA . GLU B 1 480 ? -47.280 76.794 24.956 1.00 32.28 480 GLU B CA 1
ATOM 7222 C C . GLU B 1 480 ? -46.720 77.687 23.856 1.00 29.66 480 GLU B C 1
ATOM 7223 O O . GLU B 1 480 ? -46.240 77.195 22.835 1.00 29.64 480 GLU B O 1
ATOM 7229 N N . LEU B 1 481 ? -46.788 78.998 24.054 1.00 27.28 481 LEU B N 1
ATOM 7230 C CA . LEU B 1 481 ? -46.249 79.928 23.067 1.00 24.80 481 LEU B CA 1
ATOM 7231 C C . LEU B 1 481 ? -44.722 79.813 23.108 1.00 24.50 481 LEU B C 1
ATOM 7232 O O . LEU B 1 481 ? -44.053 79.913 22.081 1.00 25.86 481 LEU B O 1
ATOM 7237 N N . PHE B 1 482 ? -44.183 79.589 24.305 1.00 25.38 482 PHE B N 1
ATOM 7238 C CA . PHE B 1 482 ? -42.747 79.428 24.495 1.00 25.39 482 PHE B CA 1
ATOM 7239 C C . PHE B 1 482 ? -42.292 78.149 23.794 1.00 26.18 482 PHE B C 1
ATOM 7240 O O . PHE B 1 482 ? -41.292 78.150 23.071 1.00 23.35 482 PHE B O 1
ATOM 7248 N N . ASP B 1 483 ? -43.032 77.061 23.990 1.00 28.04 483 ASP B N 1
ATOM 7249 C CA . ASP B 1 483 ? -42.667 75.794 23.358 1.00 30.48 483 ASP B CA 1
ATOM 7250 C C . ASP B 1 483 ? -42.656 75.875 21.829 1.00 30.54 483 ASP B C 1
ATOM 7251 O O . ASP B 1 483 ? -41.828 75.242 21.174 1.00 30.33 483 ASP B O 1
ATOM 7256 N N . LEU B 1 484 ? -43.564 76.663 21.262 1.00 31.25 484 LEU B N 1
ATOM 7257 C CA . LEU B 1 484 ? -43.628 76.820 19.814 1.00 31.19 484 LEU B CA 1
ATOM 7258 C C . LEU B 1 484 ? -42.558 77.755 19.256 1.00 31.03 484 LEU B C 1
ATOM 7259 O O . LEU B 1 484 ? -41.911 77.437 18.261 1.00 33.60 484 LEU B O 1
ATOM 7264 N N . THR B 1 485 ? -42.368 78.902 19.897 1.00 30.21 485 THR B N 1
ATOM 7265 C CA . THR B 1 485 ? -41.410 79.901 19.419 1.00 29.14 485 THR B CA 1
ATOM 7266 C C . THR B 1 485 ? -39.959 79.746 19.868 1.00 29.56 485 THR B C 1
ATOM 7267 O O . THR B 1 485 ? -39.036 79.845 19.059 1.00 31.62 485 THR B O 1
ATOM 7271 N N . VAL B 1 486 ? -39.752 79.528 21.158 1.00 27.68 486 VAL B N 1
ATOM 7272 C CA . VAL B 1 486 ? -38.400 79.391 21.676 1.00 27.60 486 VAL B CA 1
ATOM 7273 C C . VAL B 1 486 ? -37.895 77.956 21.585 1.00 28.58 486 VAL B C 1
ATOM 7274 O O . VAL B 1 486 ? -36.749 77.717 21.208 1.00 28.24 486 VAL B O 1
ATOM 7278 N N . GLY B 1 487 ? -38.757 77.000 21.917 1.00 31.60 487 GLY B N 1
ATOM 7279 C CA . GLY B 1 487 ? -38.358 75.605 21.865 1.00 33.95 487 GLY B CA 1
ATOM 7280 C C . GLY B 1 487 ? -38.584 74.916 20.530 1.00 35.52 487 GLY B C 1
ATOM 7281 O O . GLY B 1 487 ? -37.858 73.981 20.188 1.00 36.55 487 GLY B O 1
ATOM 7282 N N . GLY B 1 488 ? -39.568 75.381 19.764 1.00 35.60 488 GLY B N 1
ATOM 7283 C CA . GLY B 1 488 ? -39.870 74.751 18.489 1.00 36.84 488 GLY B CA 1
ATOM 7284 C C . GLY B 1 488 ? -39.266 75.369 17.243 1.00 38.20 488 GLY B C 1
ATOM 7285 O O . GLY B 1 488 ? -39.273 74.748 16.177 1.00 38.94 488 GLY B O 1
ATOM 7286 N N . GLY B 1 489 ? -38.751 76.588 17.355 1.00 38.58 489 GLY B N 1
ATOM 7287 C CA . GLY B 1 489 ? -38.157 77.234 16.197 1.00 38.75 489 GLY B CA 1
ATOM 7288 C C . GLY B 1 489 ? -39.195 77.800 15.244 1.00 39.65 489 GLY B C 1
ATOM 7289 O O . GLY B 1 489 ? -38.951 77.916 14.041 1.00 41.78 489 GLY B O 1
ATOM 7290 N N . ARG B 1 490 ? -40.356 78.156 15.781 1.00 38.66 490 ARG B N 1
ATOM 7291 C CA . ARG B 1 490 ? -41.436 78.715 14.978 1.00 38.18 490 ARG B CA 1
ATOM 7292 C C . ARG B 1 490 ? -41.432 80.229 15.176 1.00 36.33 490 ARG B C 1
ATOM 7293 O O . ARG B 1 490 ? -41.222 80.711 16.287 1.00 35.26 490 ARG B O 1
ATOM 7301 N N . HIS B 1 491 ? -41.657 80.981 14.105 1.00 34.03 491 HIS B N 1
ATOM 7302 C CA . HIS B 1 491 ? -41.677 82.436 14.209 1.00 33.10 491 HIS B CA 1
ATOM 7303 C C . HIS B 1 491 ? -43.057 82.895 14.700 1.00 32.75 491 HIS B C 1
ATOM 7304 O O . HIS B 1 491 ? -44.072 82.338 14.303 1.00 32.27 491 HIS B O 1
ATOM 7311 N N . PRO B 1 492 ? -43.108 83.907 15.588 1.00 32.82 492 PRO B N 1
ATOM 7312 C CA . PRO B 1 492 ? -44.369 84.428 16.127 1.00 32.72 492 PRO B CA 1
ATOM 7313 C C . PRO B 1 492 ? -45.455 84.578 15.066 1.00 32.75 492 PRO B C 1
ATOM 7314 O O . PRO B 1 492 ? -46.630 84.304 15.328 1.00 32.15 492 PRO B O 1
ATOM 7318 N N . SER B 1 493 ? -45.051 85.020 13.877 1.00 31.84 493 SER B N 1
ATOM 7319 C CA . SER B 1 493 ? -45.972 85.197 12.752 1.00 32.88 493 SER B CA 1
ATOM 7320 C C . SER B 1 493 ? -46.711 83.907 12.409 1.00 33.21 493 SER B C 1
ATOM 7321 O O . SER B 1 493 ? -47.851 83.938 11.956 1.00 33.67 493 SER B O 1
ATOM 7324 N N . GLU B 1 494 ? -46.046 82.778 12.621 1.00 33.58 494 GLU B N 1
ATOM 7325 C CA . GLU B 1 494 ? -46.607 81.470 12.313 1.00 35.94 494 GLU B CA 1
ATOM 7326 C C . GLU B 1 494 ? -47.482 80.895 13.417 1.00 36.09 494 GLU B C 1
ATOM 7327 O O . GLU B 1 494 ? -48.086 79.835 13.247 1.00 36.64 494 GLU B O 1
ATOM 7333 N N . VAL B 1 495 ? -47.556 81.587 14.546 1.00 35.47 495 VAL B N 1
ATOM 7334 C CA . VAL B 1 495 ? -48.352 81.100 15.662 1.00 35.03 495 VAL B CA 1
ATOM 7335 C C . VAL B 1 495 ? -49.813 81.546 15.637 1.00 36.23 495 VAL B C 1
ATOM 7336 O O . VAL B 1 495 ? -50.120 82.746 15.576 1.00 33.78 495 VAL B O 1
ATOM 7340 N N . ASP B 1 496 ? -50.706 80.560 15.679 1.00 35.86 496 ASP B N 1
ATOM 7341 C CA . ASP B 1 496 ? -52.141 80.801 15.696 1.00 37.17 496 ASP B CA 1
ATOM 7342 C C . ASP B 1 496 ? -52.518 81.015 17.162 1.00 36.13 496 ASP B C 1
ATOM 7343 O O . ASP B 1 496 ? -52.992 80.096 17.825 1.00 36.12 496 ASP B O 1
ATOM 7348 N N . THR B 1 497 ? -52.293 82.226 17.660 1.00 35.91 497 THR B N 1
ATOM 7349 C CA . THR B 1 497 ? -52.587 82.560 19.050 1.00 35.58 497 THR B CA 1
ATOM 7350 C C . THR B 1 497 ? -54.014 82.208 19.453 1.00 36.39 497 THR B C 1
ATOM 7351 O O . THR B 1 497 ? -54.237 81.671 20.537 1.00 36.41 497 THR B O 1
ATOM 7355 N N . ASP B 1 498 ? -54.978 82.510 18.588 1.00 37.28 498 ASP B N 1
ATOM 7356 C CA . ASP B 1 498 ? -56.379 82.201 18.870 1.00 37.32 498 ASP B CA 1
ATOM 7357 C C . ASP B 1 498 ? -56.553 80.710 19.143 1.00 35.91 498 ASP B C 1
ATOM 7358 O O . ASP B 1 498 ? -57.167 80.321 20.132 1.00 36.16 498 ASP B O 1
ATOM 7363 N N . ASP B 1 499 ? -56.006 79.880 18.261 1.00 35.56 499 ASP B N 1
ATOM 7364 C CA . ASP B 1 499 ? -56.107 78.436 18.417 1.00 34.98 499 ASP B CA 1
ATOM 7365 C C . ASP B 1 499 ? -55.547 78.009 19.767 1.00 34.15 499 ASP B C 1
ATOM 7366 O O . ASP B 1 499 ? -56.162 77.207 20.476 1.00 35.09 499 ASP B O 1
ATOM 7371 N N . VAL B 1 500 ? -54.380 78.549 20.117 1.00 32.24 500 VAL B N 1
ATOM 7372 C CA . VAL B 1 500 ? -53.730 78.244 21.389 1.00 29.63 500 VAL B CA 1
ATOM 7373 C C . VAL B 1 500 ? -54.635 78.563 22.566 1.00 29.95 500 VAL B C 1
ATOM 7374 O O . VAL B 1 500 ? -54.877 77.715 23.427 1.00 30.08 500 VAL B O 1
ATOM 7378 N N . VAL B 1 501 ? -55.129 79.796 22.609 1.00 29.60 501 VAL B N 1
ATOM 7379 C CA . VAL B 1 501 ? -55.990 80.217 23.705 1.00 30.96 501 VAL B CA 1
ATOM 7380 C C . VAL B 1 501 ? -57.272 79.399 23.740 1.00 32.30 501 VAL B C 1
ATOM 7381 O O . VAL B 1 501 ? -57.735 78.999 24.811 1.00 32.44 501 VAL B O 1
ATOM 7385 N N . ARG B 1 502 ? -57.842 79.153 22.566 1.00 34.04 502 ARG B N 1
ATOM 7386 C CA . ARG B 1 502 ? -59.065 78.370 22.473 1.00 37.50 502 ARG B CA 1
ATOM 7387 C C . ARG B 1 502 ? -58.769 76.987 23.048 1.00 37.60 502 ARG B C 1
ATOM 7388 O O . ARG B 1 502 ? -59.539 76.454 23.847 1.00 39.16 502 ARG B O 1
ATOM 7396 N N . SER B 1 503 ? -57.636 76.417 22.651 1.00 37.75 503 SER B N 1
ATOM 7397 C CA . SER B 1 503 ? -57.242 75.097 23.132 1.00 38.39 503 SER B CA 1
ATOM 7398 C C . SER B 1 503 ? -57.103 75.045 24.657 1.00 38.27 503 SER B C 1
ATOM 7399 O O . SER B 1 503 ? -57.663 74.158 25.308 1.00 37.51 503 SER B O 1
ATOM 7402 N N . VAL B 1 504 ? -56.358 75.987 25.229 1.00 35.81 504 VAL B N 1
ATOM 7403 C CA . VAL B 1 504 ? -56.180 76.007 26.676 1.00 35.70 504 VAL B CA 1
ATOM 7404 C C . VAL B 1 504 ? -57.526 76.112 27.384 1.00 37.23 504 VAL B C 1
ATOM 7405 O O . VAL B 1 504 ? -57.772 75.424 28.378 1.00 37.49 504 VAL B O 1
ATOM 7409 N N . ALA B 1 505 ? -58.400 76.972 26.872 1.00 37.06 505 ALA B N 1
ATOM 7410 C CA . ALA B 1 505 ? -59.714 77.145 27.474 1.00 39.03 505 ALA B CA 1
ATOM 7411 C C . ALA B 1 505 ? -60.506 75.835 27.425 1.00 39.96 505 ALA B C 1
ATOM 7412 O O . ALA B 1 505 ? -61.093 75.420 28.423 1.00 39.31 505 ALA B O 1
ATOM 7414 N N . ASP B 1 506 ? -60.508 75.189 26.262 1.00 43.13 506 ASP B N 1
ATOM 7415 C CA . ASP B 1 506 ? -61.229 73.934 26.062 1.00 46.53 506 ASP B CA 1
ATOM 7416 C C . ASP B 1 506 ? -60.746 72.803 26.957 1.00 48.18 506 ASP B C 1
ATOM 7417 O O . ASP B 1 506 ? -61.396 71.761 27.055 1.00 48.53 506 ASP B O 1
ATOM 7422 N N . ARG B 1 507 ? -59.605 73.006 27.604 1.00 49.72 507 ARG B N 1
ATOM 7423 C CA . ARG B 1 507 ? -59.059 71.998 28.498 1.00 51.60 507 ARG B CA 1
ATOM 7424 C C . ARG B 1 507 ? -59.118 72.468 29.945 1.00 52.25 507 ARG B C 1
ATOM 7425 O O . ARG B 1 507 ? -58.769 71.727 30.863 1.00 53.04 507 ARG B O 1
ATOM 7433 N N . THR B 1 508 ? -59.563 73.702 30.147 1.00 52.32 508 THR B N 1
ATOM 7434 C CA . THR B 1 508 ? -59.673 74.248 31.491 1.00 53.07 508 THR B CA 1
ATOM 7435 C C . THR B 1 508 ? -61.063 73.931 32.040 1.00 53.92 508 THR B C 1
ATOM 7436 O O . THR B 1 508 ? -61.915 73.463 31.253 1.00 53.77 508 THR B O 1
#

Solvent-accessible surface area: 37736 Å² total; per-residue (Å²): 126,53,9,7,18,0,6,1,0,36,0,23,3,94,101,33,82,118,24,118,15,4,9,156,29,36,88,49,104,19,107,62,86,38,36,116,171,6,2,41,9,14,1,0,8,0,93,89,18,54,24,92,114,2,26,8,89,25,143,76,84,28,62,9,3,0,0,3,0,5,10,2,15,8,111,113,44,0,72,80,16,31,97,99,63,104,77,24,130,15,12,0,35,5,2,3,56,0,23,76,70,1,37,11,7,1,8,7,3,3,1,3,5,1,0,0,2,1,9,29,24,93,68,1,4,0,0,3,1,9,10,13,18,1,6,0,3,0,5,0,7,64,18,12,2,36,1,0,5,1,0,12,10,4,15,80,136,113,83,18,114,112,11,101,92,12,180,183,16,30,51,22,118,19,4,15,25,3,28,10,0,0,0,2,30,0,70,6,54,52,6,84,35,87,26,56,120,4,6,22,14,34,42,21,5,112,23,28,75,60,54,100,0,30,60,32,4,54,62,19,1,22,95,1,0,42,47,6,13,29,130,91,39,38,0,5,0,14,5,48,1,30,3,16,9,0,0,0,0,7,0,0,44,133,39,35,48,77,3,24,0,2,4,39,1,19,102,107,76,73,74,31,174,30,0,96,22,0,5,94,96,21,157,14,104,31,84,73,15,80,10,65,36,104,75,19,18,41,5,0,2,31,0,0,22,3,1,14,2,54,43,9,63,10,0,44,128,0,7,38,40,0,2,8,5,96,30,19,110,63,102,60,39,11,0,0,5,9,46,8,0,35,28,0,0,12,2,146,22,192,99,97,143,4,24,49,4,3,72,78,2,22,113,47,6,84,67,23,51,31,45,14,15,14,2,2,7,7,0,1,15,23,2,7,0,3,0,16,0,1,9,1,5,30,4,0,50,22,2,2,25,0,4,0,0,1,1,26,68,126,46,64,11,4,15,0,0,3,24,3,0,54,126,19,8,21,72,99,1,8,73,67,79,91,175,95,37,2,24,137,37,0,83,98,74,44,21,38,129,118,128,27,90,70,0,13,132,47,0,0,84,56,0,1,59,59,0,1,34,52,61,111,79,2,78,107,18,80,20,103,71,15,0,150,55,2,8,110,165,80,130,50,63,48,17,8,22,0,6,1,0,25,2,17,1,58,107,43,70,80,140,63,25,84,20,5,8,163,22,41,89,50,101,20,111,64,88,54,42,68,167,6,2,37,7,17,0,0,8,5,66,120,64,63,12,105,104,1,25,3,74,25,106,120,80,40,56,21,2,0,0,2,0,4,17,3,13,11,120,114,48,0,79,82,17,28,99,116,33,85,90,27,115,13,12,0,51,3,1,5,13,0,20,86,68,1,36,9,5,1,8,5,3,4,1,4,5,1,0,1,2,2,6,64,27,85,74,0,9,0,0,3,2,10,9,14,19,2,7,0,3,0,1,2,4,98,10,39,3,23,1,0,6,2,0,9,6,0,22,62,97,195,90,18,108,7,96,106,17,53,75,13,89,162,20,64,38,14,101,10,0,16,15,3,1,4,0,0,0,0,33,0,70,5,50,54,12,87,18,91,23,54,85,4,8,45,21,32,43,22,5,105,15,28,91,77,57,97,0,25,62,31,2,51,61,18,1,24,100,1,0,40,47,7,15,13,107,88,42,30,0,10,0,12,8,50,5,29,3,18,9,0,0,0,0,8,0,0,50,137,36,31,59,101,4,25,2,2,5,40,0,18,97,109,75,75,58,27,208,50,0,131,22,0,14,76,95,19,183,16,192,46,100,60,12,82,19,66,30,111,89,12,17,41,6,0,4,28,0,0,23,3,2,14,3,54,42,1,65,11,0,34,130,0,3,44,32,0,4,8,4,99,32,23,121,58,101,80,44,11,0,0,3,7,42,9,0,42,27,0,0,5,1,128,20,212,75,103,168,8,32,44,1,4,74,73,0,21,114,51,7,84,63,21,42,28,46,13,16,14,3,2,7,6,0,1,19,21,7,7,0,2,0,13,0,1,10,1,17,78,2,0,54,33,1,2,29,0,4,1,1,1,0,19,44,130,55,66,13,4,34,0,0,3,25,5,0,54,121,20,9,27,74,92,1,8,72,66,103,82,95,153,87,125,50,44,30,1,18,114,40,0,34,107,77,70,9,54,130,130,122,8,72,100,2,14,99,61,0,0,98,44,0,2,51,57,2,2,35,46,65,105,77,2,82,114,17,86,19,101,68,11,2,123,40,0,14,112,146,56

Foldseek 3Di:
DQFDLFQKKKKKAFAADAFDALFDADWDWDDAVVHNHGMTMITGAHPPHHSVQQWDFDQQVHTKIKGKHFAFQPQVVLLVVFDDDPDRPHDRRSLVRLCSPVNPLSQLVTFTQMWMWMDGRQKIKTAAHQQNLQKKKWAFDARMIIIISALLRPLVDDHGDDAVVFADQPPRPSMTIQWHQKMWIARNRHRHIDIDHSYAADLAADDDDLVVLLQLLLVLLLSLLLSLGDAPDAAEQADALALLSLSSQLSSCVNHVAYEYEFEAEPVGGRCVSRVQSCVLSVHNYDYHYDYLVQLLLCLLVLCLQQVALQLVLSQVLSRVLSVLQPDDDDAGAYEYSPPLCQLLVQVDQDLDQPVSSVSNVVCRVPVIRRSSSHQSSNSSNPYGYDYSCVRPVNVNSSNRHDNCCQQDPNAGHNSSLSSCVVRGDPCSSPPGPPHSQQVLLVVLPADPVGRSVLSSQLSSVSSCVVRNVVDDSVPDDSNVSSNVSSVVD/DDDQFALFAKKKKKQFPDDDADFDALFAADWAWDDAVVVNQAMTMITGHHPPRHSVLQKDDDPVPARKIKGKHFAFQPVVVLQVPFDDDDPRDHDRSSLVRLCVPVNVLSLLVTFTAMWMWMHGGQKIKTAGHQQNLQKKKWFFAARMIIIISALLRQLVDPQGNHDDAVPWDDQPLGHRMTTDWHQKMWIARNRHRYIDMDGSYAADLAADDDDLVVLLQLLLVLLLSLLLSLGDAPDAAEEEDALALLSLSSQLSSCVNHVAHEYEYEEEPVDGRVVSRVQSCVLSVHRYDYHYYYLVVLVLCLLVLCLQLVALQLVLSLVLSRVLSVLQPDDDDAGRYEYSPPLCQLLVLPDQDQDQPVSSVRNVVSSVPVIRRSSSHQSSNSSNDHGYDYSCVRVVNSNSSNRHGNCCQAHPRAGHNSSLSSCVVRGDPCNSGPHPDPPDDRSQLVVLVVLVAPSVCSSVLSSQLSVVSSCCNSNVVHDSVPDPSVVSSNVSSVVD

B-factor: mean 30.37, std 12.36, range [11.7, 77.68]

Secondary structure (DSSP, 8-state):
--S-S-SEEEEEESS------SS-SEEEEPP-TTGGGS-EEEEEE-TTS-GGGGEEEE-SSSSEEEEEEEEES-HHHHHHTS-SS---SSHHHHHHHHHHHHGGGGGGT--EEEEEEEEETTEEEEEE-TT--S--EEEEETTEEEEES-HHHHHT-------TTSEEPSS-SS-EEPPTTEEEEEETTTTEEEEEE------S-B---HHHHHHHHHHHHHHHHHHHS-TTPPPEEE--SSHHHHHHHHHHHHHHSS-EEEEEE-SS---HHHHHHHHHHHT-EEEEEE--HHHHHTTHHHHHHHH----HHHHHHHHHHHHHHHH--SS--EEE--TTTHHHHTTT---S--HHHHHHHHHHHHH-TT--TT-THHHHTTT-EEE-GGGSHHHHHHHHHB-HHHHEETTEETHHHHHHHTTTS-HHHHHS----HHHHHHHHH---TTSHHHHHHHHHHHHHHHHTSS---GGG--HHHHHHHHHTT-/---SS-S-SEEEEEEESS-------SS-SEEEEPP-TTGGGSPEEEEEE-TTS--GGGEEE-SSS-SEEEEEEEEES-HHHHHTT--S-----SHHHHHHHHHHHHGGGGGGT--EEEEEEEEETTEEEEEE-TT--S--EEEEETTEEEEESSHHHHHTSSS-----BTTBEEPTT-SS-EEPPSSEEEEEETTTTEEEEEE------S-----HHHHHHHHHHHHHHHHHHHSPTT---EEE--SSHHHHHHHHHHHHHHSS-EEEEEEESS---HHHHHHHHHHHT-EEEEEEE-HHHHHTTHHHHHHHH----HHHHHHHHHHHHHHHH--SS--EEE--TTTHHHHTTT--SS--HHHHHHHHHHHHH-TT--TT-THHHHTTT-EEE-GGGSHHHHHHHHHS-HHHHEETTEETHHHHHHHTTTS-HHHHTSPP---PPPHHHHHHHTTT--TTSHHHHHHHHHHHHHIIIIIS---GGG--HHHHHHHHHHH-

InterPro domains:
  IPR001962 Asparagine synthase [PF00733] (226-364)
  IPR001962 Asparagine synthase [PF00733] (397-483)
  IPR001962 Asparagine synthase [cd01991] (246-450)
  IPR014729 Rossmann-like alpha/beta/alpha sandwich fold [G3DSA:3.40.50.620] (211-502)
  IPR017932 Glutamine amidotransferase type 2 domain [PF13537] (71-162)
  IPR029055 Nucleophile aminohydrolases, N-terminal [G3DSA:3.60.20.10] (4-210)
  IPR029055 Nucleophile aminohydrolases, N-terminal [SSF56235] (10-208)
  IPR050795 Asparagine Synthetase [PTHR11772] (72-460)